Protein 5Z8X (pdb70)

InterPro domains:
  IPR001611 Leucine-rich repeat [PF13855] (66-121)
  IPR001611 Leucine-rich repeat [PF13855] (134-193)
  IPR001611 Leucine-rich repeat [PF13855] (254-311)
  IPR001611 Leucine-rich repeat [PS51450] (86-107)
  IPR001611 Leucine-rich repeat [PS51450] (110-131)
  IPR001611 Leucine-rich repeat [PS51450] (134-155)
  IPR001611 Leucine-rich repeat [PS51450] (206-227)
  IPR003591 Leucine-rich repeat, typical subtype [SM00369] (84-107)
  IPR003591 Leucine-rich repeat, typical subtype [SM00369] (108-131)
  IPR003591 Leucine-rich repeat, typical subtype [SM00369] (132-155)
  IPR003591 Leucine-rich repeat, typical subtype [SM00369] (156-179)
  IPR003591 Leucine-rich repeat, typical subtype [SM00369] (180-203)
  IPR003591 Leucine-rich repeat, typical subtype [SM00369] (204-224)
  IPR003591 Leucine-rich repeat, typical subtype [SM00369] (228-251)
  IPR003591 Leucine-rich repeat, typical subtype [SM00369] (252-275)
  IPR003591 Leucine-rich repeat, typical subtype [SM00369] (276-299)
  IPR032675 Leucine-rich repeat domain superfamily [G3DSA:3.80.10.10] (34-360)
  IPR050467 Leucine-rich repeat and fibronectin type-III domain-containing [PTHR45842] (21-221)

Nearest PDB structures (foldseek):
  5z8y-assembly1_A  TM=9.971E-01  e=4.297E-49  Homo sapiens
  5z8x-assembly2_B  TM=9.981E-01  e=1.502E-47  Homo sapiens
  8wvy-assembly1_A  TM=8.215E-01  e=7.976E-12  Homo sapiens
  4u7l-assembly1_A  TM=6.540E-01  e=1.449E-12  Homo sapiens
  7wrq-assembly1_A  TM=4.288E-01  e=4.270E-10  Homo sapiens

B-factor: mean 49.3, std 16.83, range [30.97, 196.27]

Secondary structure (DSSP, 8-state):
--TT-B-SSSEEE-TTS--SSPPPPS----SEEE--S----EE-TTTTSS-TT-SEEE--SS---EE-TTTTTT-TT--EEE--SS------TTSSTT-TT--EEE--SS------TTTTTT-TT--EEE--S-------TTTTTT-TT--EEE--SS------TT--TT-TT--EEE-TTS---EEEGGGGTT-TT--EEE--SS---EEE--S----TT--EEE-TT----EE-TTTTTS-TT--EEE--SS------HHHHTT--S-SEEE-TTS--B-SGGGHHHHHHHHH--SB-SS--B--BSTTTTTSBHHHHHHHTT---/--TT-EESSSEEE-TTS--SSPPPPS-S--SEEE-TT----EE-TTTTSS-TT--EEE--SS---EE-TTTTTT-TT--EEE--SS------TTSSTT-TT--EEE--SS------TTTTTT-TT--EEE--S-------TTTTTT-TT--EEE--SS------TTTTTT-TT--EEE--SS---EEEGGGGTT-TT--EEE--SS---EEE--S----TT--EEE-TTS---EE-TTTTTS-TT--EEE-TTS------HHHHTT--S-SEEE-TTS--BTTGGGHHHHHHHHH--SEESS--B--BSTTTTTSBHHHHHHHTT---/--TT-EESSSEEE--SS--SS--TT--TT-SEEE--SS---EE-TTTTTT-TT--EEE--S----EE-TTSSTT-TT--EEE--SS------TTSSTT-TT--EEE--SS------TTTTTT-TT--EEE--S-------TTTTTT-TT--EEE--SS------SSTTTT-TT--EEE--SS---EEEGGGGTT-TT--EEE--SS---EEE--S----TT--EEE-TTS---EE-TTTTTS-TT--EEE-TTS------HHHHTT--S-SEEE-TTS-EE-SGGGHHHHHHHHH--SEESS--BEEESGGGTTSBHHHHHHHTT---/--TT-EESSSEEE-TTS--SSPPPPS----SEEE-TT----EE-TTTTSS-TT--EEE--S----EE-TTTTTT-TT--EEE--SS------TTSSTT-TT--EEE--SS------TTTTTT-TT--EEE--S-------TTTTTT-TT--EEE--SS------TTTTTT-TT--EEE--SS---EEEGGGGTT-TT--EEE--SS---EEE-SS----TT--EEE-TTS---EE-TTTTTS-TT--EEE--SS------HHHHTT--S-SEEE-TTS--B-SGGGHHHHHHHHH--SB-SS--B--BSTTTTT-BHHHHHHHTT---

Organism: Homo sapiens (NCBI:txid9606)

Radius of gyration: 52.01 Å; Cα contacts (8 Å, |Δi|>4): 3757; chains: 4; bounding box: 73×135×154 Å

Structure (mmCIF, N/CA/C/O backbone):
data_5Z8X
#
_entry.id   5Z8X
#
_cell.length_a   90.691
_cell.length_b   240.959
_cell.length_c   259.434
_cell.angle_alpha   90.00
_cell.angle_beta   90.00
_cell.angle_gamma   90.00
#
_symmetry.space_group_name_H-M   'C 2 2 21'
#
loop_
_entity.id
_entity.type
_entity.pdbx_description
1 polymer 'Leucine-rich repeat transmembrane neuronal protein 2'
2 non-polymer 2-acetamido-2-deoxy-beta-D-glucopyranose
#
loop_
_atom_site.group_PDB
_atom_site.id
_atom_site.type_symbol
_atom_site.label_atom_id
_atom_site.label_alt_id
_atom_site.label_comp_id
_atom_site.label_asym_id
_atom_site.label_entity_id
_atom_site.label_seq_id
_atom_site.pdbx_PDB_ins_code
_atom_site.Cartn_x
_atom_site.Cartn_y
_atom_site.Cartn_z
_atom_site.occupancy
_atom_site.B_iso_or_equiv
_atom_site.auth_seq_id
_atom_site.auth_comp_id
_atom_site.auth_asym_id
_atom_site.auth_atom_id
_atom_site.pdbx_PDB_model_num
ATOM 1 N N . CYS A 1 1 ? -20.167 23.170 -23.316 1.00 69.55 34 CYS A N 1
ATOM 2 C CA . CYS A 1 1 ? -20.080 24.529 -22.784 1.00 72.59 34 CYS A CA 1
ATOM 3 C C . CYS A 1 1 ? -20.940 24.734 -21.541 1.00 88.21 34 CYS A C 1
ATOM 4 O O . CYS A 1 1 ? -22.141 24.464 -21.557 1.00 97.21 34 CYS A O 1
ATOM 7 N N . PRO A 1 2 ? -20.317 25.253 -20.471 1.00 89.87 35 PRO A N 1
ATOM 8 C CA . PRO A 1 2 ? -20.865 25.549 -19.139 1.00 94.91 35 PRO A CA 1
ATOM 9 C C . PRO A 1 2 ? -22.002 26.584 -19.129 1.00 99.57 35 PRO A C 1
ATOM 10 O O . PRO A 1 2 ? -22.130 27.388 -20.061 1.00 58.85 35 PRO A O 1
ATOM 14 N N . PRO A 1 3 ? -22.829 26.554 -18.069 1.00 98.95 36 PRO A N 1
ATOM 15 C CA . PRO A 1 3 ? -24.016 27.406 -17.956 1.00 98.99 36 PRO A CA 1
ATOM 16 C C . PRO A 1 3 ? -23.726 28.900 -17.877 1.00 95.96 36 PRO A C 1
ATOM 17 O O . PRO A 1 3 ? -22.696 29.316 -17.354 1.00 88.47 36 PRO A O 1
ATOM 21 N N . LYS A 1 4 ? -24.650 29.681 -18.435 1.00 104.08 37 LYS A N 1
ATOM 22 C CA . LYS A 1 4 ? -24.608 31.145 -18.439 1.00 94.35 37 LYS A CA 1
ATOM 23 C C . LYS A 1 4 ? -23.480 31.685 -19.301 1.00 86.60 37 LYS A C 1
ATOM 24 O O . LYS A 1 4 ? -23.223 32.883 -19.302 1.00 81.88 37 LYS A O 1
ATOM 30 N N . CYS A 1 5 ? -22.822 30.807 -20.049 1.00 74.92 38 CYS A N 1
ATOM 31 C CA . CYS A 1 5 ? -21.692 31.223 -20.865 1.00 87.01 38 CYS A CA 1
ATOM 32 C C . CYS A 1 5 ? -21.878 30.930 -22.347 1.00 91.46 38 CYS A C 1
ATOM 33 O O . CYS A 1 5 ? -22.134 29.790 -22.742 1.00 104.34 38 CYS A O 1
ATOM 36 N N . ARG A 1 6 ? -21.741 31.968 -23.164 1.00 77.83 39 ARG A N 1
ATOM 37 C CA . ARG A 1 6 ? -21.778 31.787 -24.601 1.00 68.34 39 ARG A CA 1
ATOM 38 C C . ARG A 1 6 ? -20.352 31.637 -25.129 1.00 73.84 39 ARG A C 1
ATOM 39 O O . ARG A 1 6 ? -19.448 32.382 -24.751 1.00 83.21 39 ARG A O 1
ATOM 47 N N . CYS A 1 7 ? -20.149 30.641 -25.981 1.00 54.69 40 CYS A N 1
ATOM 48 C CA . CYS A 1 7 ? -18.828 30.321 -26.504 1.00 51.44 40 CYS A CA 1
ATOM 49 C C . CYS A 1 7 ? -18.745 30.499 -28.018 1.00 49.20 40 CYS A C 1
ATOM 50 O O . CYS A 1 7 ? -19.332 29.717 -28.751 1.00 49.88 40 CYS A O 1
ATOM 53 N N . GLU A 1 8 ? -18.016 31.502 -28.500 1.00 74.59 41 GLU A N 1
ATOM 54 C CA . GLU A 1 8 ? -17.958 31.722 -29.944 1.00 87.04 41 GLU A CA 1
ATOM 55 C C . GLU A 1 8 ? -17.087 30.655 -30.609 1.00 100.03 41 GLU A C 1
ATOM 56 O O . GLU A 1 8 ? -17.363 30.247 -31.731 1.00 113.34 41 GLU A O 1
ATOM 62 N N . LYS A 1 9 ? -16.049 30.197 -29.919 1.00 96.19 42 LYS A N 1
ATOM 63 C CA . LYS A 1 9 ? -15.233 29.094 -30.432 1.00 95.76 42 LYS A CA 1
ATOM 64 C C . LYS A 1 9 ? -14.775 28.122 -29.362 1.00 92.96 42 LYS A C 1
ATOM 65 O O . LYS A 1 9 ? -15.572 27.382 -28.786 1.00 62.00 42 LYS A O 1
ATOM 71 N N . LEU A 1 10 ? -13.475 28.167 -29.092 1.00 67.51 43 LEU A N 1
ATOM 72 C CA . LEU A 1 10 ? -12.888 27.534 -27.926 1.00 53.72 43 LEU A CA 1
ATOM 73 C C . LEU A 1 10 ? -12.664 28.640 -26.924 1.00 50.50 43 LEU A C 1
ATOM 74 O O . LEU A 1 10 ? -12.197 28.429 -25.813 1.00 53.43 43 LEU A O 1
ATOM 79 N N . LEU A 1 11 ? -12.993 29.840 -27.369 1.00 54.08 44 LEU A N 1
ATOM 80 C CA . LEU A 1 11 ? -13.014 31.009 -26.526 1.00 47.62 44 LEU A CA 1
ATOM 81 C C . LEU A 1 11 ? -14.319 31.024 -25.737 1.00 47.66 44 LEU A C 1
ATOM 82 O O . LEU A 1 11 ? -15.372 30.733 -26.288 1.00 57.87 44 LEU A O 1
ATOM 87 N N . PHE A 1 12 ? -14.253 31.363 -24.453 1.00 53.59 45 PHE A N 1
ATOM 88 C CA . PHE A 1 12 ? -15.444 31.363 -23.607 1.00 60.87 45 PHE A CA 1
ATOM 89 C C . PHE A 1 12 ? -15.757 32.759 -23.106 1.00 70.09 45 PHE A C 1
ATOM 90 O O . PHE A 1 12 ? -14.951 33.360 -22.408 1.00 82.90 45 PHE A O 1
ATOM 98 N N . TYR A 1 13 ? -16.935 33.268 -23.438 1.00 52.36 46 TYR A N 1
ATOM 99 C CA . TYR A 1 13 ? -17.300 34.607 -23.021 1.00 49.86 46 TYR A CA 1
ATOM 100 C C . TYR A 1 13 ? -18.355 34.570 -21.942 1.00 59.49 46 TYR A C 1
ATOM 101 O O . TYR A 1 13 ? -19.539 34.412 -22.220 1.00 79.21 46 TYR A O 1
ATOM 110 N N . CYS A 1 14 ? -17.909 34.709 -20.701 1.00 45.40 47 CYS A N 1
ATOM 111 C CA . CYS A 1 14 ? -18.808 34.701 -19.564 1.00 45.31 47 CYS A CA 1
ATOM 112 C C . CYS A 1 14 ? -18.877 36.034 -18.835 1.00 44.68 47 CYS A C 1
ATOM 113 O O . CYS A 1 14 ? -18.739 36.082 -17.619 1.00 44.36 47 CYS A O 1
ATOM 116 N N . ASP A 1 15 ? -19.159 37.106 -19.560 1.00 57.12 48 ASP A N 1
ATOM 117 C CA . ASP A 1 15 ? -19.151 38.419 -18.945 1.00 63.25 48 ASP A CA 1
ATOM 118 C C . ASP A 1 15 ? -20.539 38.745 -18.401 1.00 72.00 48 ASP A C 1
ATOM 119 O O . ASP A 1 15 ? -21.544 38.252 -18.914 1.00 79.39 48 ASP A O 1
ATOM 124 N N . SER A 1 16 ? -20.572 39.509 -17.312 1.00 79.54 49 SER A N 1
ATOM 125 C CA . SER A 1 16 ? -21.806 40.089 -16.789 1.00 79.83 49 SER A CA 1
ATOM 126 C C . SER A 1 16 ? -22.814 39.056 -16.292 1.00 80.58 49 SER A C 1
ATOM 127 O O . SER A 1 16 ? -24.013 39.310 -16.281 1.00 87.33 49 SER A O 1
ATOM 130 N N . GLN A 1 17 ? -22.319 37.902 -15.870 1.00 64.32 50 GLN A N 1
ATOM 131 C CA . GLN A 1 17 ? -23.167 36.877 -15.291 1.00 60.71 50 GLN A CA 1
ATOM 132 C C . GLN A 1 17 ? -22.997 36.946 -13.788 1.00 64.43 50 GLN A C 1
ATOM 133 O O . GLN A 1 17 ? -22.025 37.517 -13.305 1.00 68.68 50 GLN A O 1
ATOM 139 N N . GLY A 1 18 ? -23.934 36.394 -13.032 1.00 61.44 51 GLY A N 1
ATOM 140 C CA . GLY A 1 18 ? -23.819 36.470 -11.588 1.00 67.21 51 GLY A CA 1
ATOM 141 C C . GLY A 1 18 ? -22.883 35.403 -11.063 1.00 82.13 51 GLY A C 1
ATOM 142 O O . GLY A 1 18 ? -23.284 34.527 -10.301 1.00 98.16 51 GLY A O 1
ATOM 143 N N . PHE A 1 19 ? -21.623 35.482 -11.467 1.00 86.77 52 PHE A N 1
ATOM 144 C CA . PHE A 1 19 ? -20.639 34.506 -11.037 1.00 77.48 52 PHE A CA 1
ATOM 145 C C . PHE A 1 19 ? -19.950 34.911 -9.750 1.00 72.87 52 PHE A C 1
ATOM 146 O O . PHE A 1 19 ? -19.617 36.073 -9.559 1.00 61.08 52 PHE A O 1
ATOM 154 N N . HIS A 1 20 ? -19.740 33.943 -8.868 1.00 88.02 53 HIS A N 1
ATOM 155 C CA . HIS A 1 20 ? -19.053 34.183 -7.605 1.00 81.69 53 HIS A CA 1
ATOM 156 C C . HIS A 1 20 ? -17.710 33.455 -7.547 1.00 66.75 53 HIS A C 1
ATOM 157 O O . HIS A 1 20 ? -16.911 33.665 -6.632 1.00 57.50 53 HIS A O 1
ATOM 164 N N . SER A 1 21 ? -17.489 32.573 -8.513 1.00 60.65 54 SER A N 1
ATOM 165 C CA . SER A 1 21 ? -16.197 31.929 -8.686 1.00 68.07 54 SER A CA 1
ATOM 166 C C . SER A 1 21 ? -16.080 31.422 -10.114 1.00 61.49 54 SER A C 1
ATOM 167 O O . SER A 1 21 ? -17.029 31.510 -10.887 1.00 55.25 54 SER A O 1
ATOM 170 N N . VAL A 1 22 ? -14.912 30.911 -10.475 1.00 46.74 55 VAL A N 1
ATOM 171 C CA . VAL A 1 22 ? -14.739 30.311 -11.785 1.00 46.83 55 VAL A CA 1
ATOM 172 C C . VAL A 1 22 ? -15.587 29.044 -11.907 1.00 47.52 55 VAL A C 1
ATOM 173 O O . VAL A 1 22 ? -15.580 28.195 -11.019 1.00 47.71 55 VAL A O 1
ATOM 177 N N . PRO A 1 23 ? -16.332 28.924 -13.009 1.00 62.51 56 PRO A N 1
ATOM 178 C CA . PRO A 1 23 ? -17.181 27.770 -13.322 1.00 71.64 56 PRO A CA 1
ATOM 179 C C . PRO A 1 23 ? -16.405 26.533 -13.791 1.00 70.56 56 PRO A C 1
ATOM 180 O O . PRO A 1 23 ? -15.388 26.665 -14.470 1.00 73.26 56 PRO A O 1
ATOM 184 N N . ASN A 1 24 ? -16.858 25.347 -13.405 1.00 58.72 57 ASN A N 1
ATOM 185 C CA . ASN A 1 24 ? -16.276 24.116 -13.924 1.00 75.86 57 ASN A CA 1
ATOM 186 C C . ASN A 1 24 ? -16.686 23.889 -15.375 1.00 81.71 57 ASN A C 1
ATOM 187 O O . ASN A 1 24 ? -17.872 23.784 -15.683 1.00 82.90 57 ASN A O 1
ATOM 192 N N . ALA A 1 25 ? -15.708 23.844 -16.269 1.00 84.73 58 ALA A N 1
ATOM 193 C CA . ALA A 1 25 ? -15.992 23.670 -17.687 1.00 85.93 58 ALA A CA 1
ATOM 194 C C . ALA A 1 25 ? -15.873 22.218 -18.131 1.00 84.39 58 ALA A C 1
ATOM 195 O O . ALA A 1 25 ? -14.873 21.554 -17.845 1.00 80.55 58 ALA A O 1
ATOM 197 N N . LEU A 1 26 ? -16.907 21.720 -18.804 1.00 111.12 59 LEU A N 1
ATOM 198 C CA . LEU A 1 26 ? -16.857 20.391 -19.401 1.00 122.69 59 LEU A CA 1
ATOM 199 C C . LEU A 1 26 ? -15.737 20.364 -20.432 1.00 117.38 59 LEU A C 1
ATOM 200 O O . LEU A 1 26 ? -14.911 19.453 -20.441 1.00 98.38 59 LEU A O 1
ATOM 205 N N . ASP A 1 27 ? -15.697 21.391 -21.278 1.00 101.75 60 ASP A N 1
ATOM 206 C CA . ASP A 1 27 ? -14.661 21.493 -22.295 1.00 99.18 60 ASP A CA 1
ATOM 207 C C . ASP A 1 27 ? -13.438 22.127 -21.644 1.00 98.45 60 ASP A C 1
ATOM 208 O O . ASP A 1 27 ? -13.480 23.273 -21.198 1.00 98.14 60 ASP A O 1
ATOM 213 N N . LYS A 1 28 ? -12.354 21.366 -21.572 1.00 93.06 61 LYS A N 1
ATOM 214 C CA . LYS A 1 28 ? -11.152 21.830 -20.890 1.00 75.45 61 LYS A CA 1
ATOM 215 C C . LYS A 1 28 ? -10.062 22.427 -21.775 1.00 69.14 61 LYS A C 1
ATOM 216 O O . LYS A 1 28 ? -9.061 22.933 -21.281 1.00 57.86 61 LYS A O 1
ATOM 222 N N . GLY A 1 29 ? -10.254 22.377 -23.081 1.00 52.68 62 GLY A N 1
ATOM 223 C CA . GLY A 1 29 ? -9.218 22.817 -23.986 1.00 49.76 62 GLY A CA 1
ATOM 224 C C . GLY A 1 29 ? -9.497 24.200 -24.510 1.00 54.06 62 GLY A C 1
ATOM 225 O O . GLY A 1 29 ? -9.163 24.518 -25.647 1.00 69.59 62 GLY A O 1
ATOM 226 N N . SER A 1 30 ? -10.122 25.026 -23.683 1.00 49.79 63 SER A N 1
ATOM 227 C CA . SER A 1 30 ? -10.449 26.381 -24.095 1.00 54.47 63 SER A CA 1
ATOM 228 C C . SER A 1 30 ? -9.188 27.218 -24.265 1.00 47.50 63 SER A C 1
ATOM 229 O O . SER A 1 30 ? -8.271 27.130 -23.459 1.00 47.16 63 SER A O 1
ATOM 232 N N . LEU A 1 31 ? -9.147 28.013 -25.328 1.00 47.44 64 LEU A N 1
ATOM 233 C CA . LEU A 1 31 ? -8.026 28.908 -25.607 1.00 51.11 64 LEU A CA 1
ATOM 234 C C . LEU A 1 31 ? -8.105 30.221 -24.838 1.00 48.06 64 LEU A C 1
ATOM 235 O O . LEU A 1 31 ? -7.084 30.798 -24.478 1.00 52.16 64 LEU A O 1
ATOM 240 N N . GLY A 1 32 ? -9.320 30.702 -24.611 1.00 55.90 65 GLY A N 1
ATOM 241 C CA . GLY A 1 32 ? -9.514 31.970 -23.937 1.00 62.19 65 GLY A CA 1
ATOM 242 C C . GLY A 1 32 ? -10.660 31.917 -22.951 1.00 67.14 65 GLY A C 1
ATOM 243 O O . GLY A 1 32 ? -11.512 31.041 -23.018 1.00 76.31 65 GLY A O 1
ATOM 244 N N . LEU A 1 33 ? -10.669 32.863 -22.027 1.00 44.97 66 LEU A N 1
ATOM 245 C CA . LEU A 1 33 ? -11.681 32.920 -20.995 1.00 44.88 66 LEU A CA 1
ATOM 246 C C . LEU A 1 33 ? -11.904 34.362 -20.566 1.00 44.29 66 LEU A C 1
ATOM 247 O O . LEU A 1 33 ? -10.960 35.053 -20.212 1.00 43.78 66 LEU A O 1
ATOM 252 N N . SER A 1 34 ? -13.147 34.823 -20.633 1.00 44.38 67 SER A N 1
ATOM 253 C CA . SER A 1 34 ? -13.494 36.167 -20.201 1.00 43.86 67 SER A CA 1
ATOM 254 C C . SER A 1 34 ? -14.493 36.101 -19.067 1.00 43.82 67 SER A C 1
ATOM 255 O O . SER A 1 34 ? -15.557 35.525 -19.220 1.00 44.27 67 SER A O 1
ATOM 258 N N . LEU A 1 35 ? -14.141 36.672 -17.924 1.00 43.30 68 LEU A N 1
ATOM 259 C CA . LEU A 1 35 ? -15.036 36.693 -16.784 1.00 43.22 68 LEU A CA 1
ATOM 260 C C . LEU A 1 35 ? -15.216 38.117 -16.318 1.00 42.67 68 LEU A C 1
ATOM 261 O O . LEU A 1 35 ? -15.150 38.405 -15.133 1.00 42.32 68 LEU A O 1
ATOM 266 N N . ARG A 1 36 ? -15.457 39.012 -17.262 1.00 43.53 69 ARG A N 1
ATOM 267 C CA . ARG A 1 36 ? -15.507 40.424 -16.945 1.00 59.75 69 ARG A CA 1
ATOM 268 C C . ARG A 1 36 ? -16.814 40.785 -16.256 1.00 80.79 69 ARG A C 1
ATOM 269 O O . ARG A 1 36 ? -17.853 40.201 -16.540 1.00 99.55 69 ARG A O 1
ATOM 277 N N . HIS A 1 37 ? -16.743 41.743 -15.342 1.00 68.59 70 HIS A N 1
ATOM 278 C CA . HIS A 1 37 ? -17.919 42.276 -14.674 1.00 41.55 70 HIS A CA 1
ATOM 279 C C . HIS A 1 37 ? -18.758 41.232 -13.962 1.00 41.90 70 HIS A C 1
ATOM 280 O O . HIS A 1 37 ? -19.962 41.145 -14.189 1.00 50.25 70 HIS A O 1
ATOM 287 N N . ASN A 1 38 ? -18.121 40.419 -13.132 1.00 45.20 71 ASN A N 1
ATOM 288 C CA . ASN A 1 38 ? -18.835 39.471 -12.287 1.00 45.49 71 ASN A CA 1
ATOM 289 C C . ASN A 1 38 ? -18.624 39.808 -10.824 1.00 49.66 71 ASN A C 1
ATOM 290 O O . ASN A 1 38 ? -18.154 40.892 -10.500 1.00 57.54 71 ASN A O 1
ATOM 295 N N . HIS A 1 39 ? -18.989 38.901 -9.933 1.00 41.97 72 HIS A N 1
ATOM 296 C CA . HIS A 1 39 ? -18.844 39.171 -8.506 1.00 65.64 72 HIS A CA 1
ATOM 297 C C . HIS A 1 39 ? -17.802 38.286 -7.814 1.00 63.68 72 HIS A C 1
ATOM 298 O O . HIS A 1 39 ? -17.902 38.019 -6.616 1.00 65.45 72 HIS A O 1
ATOM 305 N N . ILE A 1 40 ? -16.798 37.851 -8.568 1.00 55.95 73 ILE A N 1
ATOM 306 C CA . ILE A 1 40 ? -15.711 37.039 -8.025 1.00 48.50 73 ILE A CA 1
ATOM 307 C C . ILE A 1 40 ? -14.917 37.777 -6.965 1.00 46.50 73 ILE A C 1
ATOM 308 O O . ILE A 1 40 ? -14.497 38.900 -7.192 1.00 44.62 73 ILE A O 1
ATOM 313 N N . THR A 1 41 ? -14.687 37.156 -5.814 1.00 52.66 74 THR A N 1
ATOM 314 C CA . THR A 1 41 ? -13.995 37.855 -4.737 1.00 49.81 74 THR A CA 1
ATOM 315 C C . THR A 1 41 ? -12.680 37.185 -4.359 1.00 51.92 74 THR A C 1
ATOM 316 O O . THR A 1 41 ? -11.889 37.750 -3.609 1.00 46.19 74 THR A O 1
ATOM 320 N N . GLU A 1 42 ? -12.443 35.988 -4.887 1.00 50.73 75 GLU A N 1
ATOM 321 C CA . GLU A 1 42 ? -11.312 35.175 -4.453 1.00 53.79 75 GLU A CA 1
ATOM 322 C C . GLU A 1 42 ? -10.840 34.228 -5.551 1.00 63.04 75 GLU A C 1
ATOM 323 O O . GLU A 1 42 ? -11.654 33.644 -6.256 1.00 77.21 75 GLU A O 1
ATOM 329 N N . LEU A 1 43 ? -9.525 34.077 -5.688 1.00 44.86 76 LEU A N 1
ATOM 330 C CA . LEU A 1 43 ? -8.944 33.145 -6.654 1.00 41.75 76 LEU A CA 1
ATOM 331 C C . LEU A 1 43 ? -8.221 32.008 -5.947 1.00 41.99 76 LEU A C 1
ATOM 332 O O . LEU A 1 43 ? -7.229 32.232 -5.263 1.00 41.68 76 LEU A O 1
ATOM 337 N N . GLU A 1 44 ? -8.715 30.787 -6.128 1.00 49.40 77 GLU A N 1
ATOM 338 C CA . GLU A 1 44 ? -8.220 29.617 -5.406 1.00 52.92 77 GLU A CA 1
ATOM 339 C C . GLU A 1 44 ? -7.016 28.989 -6.084 1.00 47.29 77 GLU A C 1
ATOM 340 O O . GLU A 1 44 ? -6.698 29.325 -7.216 1.00 50.01 77 GLU A O 1
ATOM 346 N N . ARG A 1 45 ? -6.346 28.079 -5.381 1.00 48.42 78 ARG A N 1
ATOM 347 C CA . ARG A 1 45 ? -5.236 27.334 -5.968 1.00 51.43 78 ARG A CA 1
ATOM 348 C C . ARG A 1 45 ? -5.700 26.509 -7.152 1.00 46.10 78 ARG A C 1
ATOM 349 O O . ARG A 1 45 ? -6.751 25.894 -7.098 1.00 46.55 78 ARG A O 1
ATOM 357 N N . ASP A 1 46 ? -4.910 26.513 -8.218 1.00 43.97 79 ASP A N 1
ATOM 358 C CA . ASP A 1 46 ? -5.189 25.733 -9.419 1.00 49.29 79 ASP A CA 1
ATOM 359 C C . ASP A 1 46 ? -6.580 25.987 -9.930 1.00 52.75 79 ASP A C 1
ATOM 360 O O . ASP A 1 46 ? -7.228 25.082 -10.449 1.00 62.73 79 ASP A O 1
ATOM 365 N N . GLN A 1 47 ? -7.054 27.211 -9.763 1.00 44.82 80 GLN A N 1
ATOM 366 C CA . GLN A 1 47 ? -8.416 27.508 -10.134 1.00 56.10 80 GLN A CA 1
ATOM 367 C C . GLN A 1 47 ? -8.573 27.260 -11.611 1.00 68.52 80 GLN A C 1
ATOM 368 O O . GLN A 1 47 ? -9.606 26.786 -12.073 1.00 78.50 80 GLN A O 1
ATOM 374 N N . PHE A 1 48 ? -7.505 27.529 -12.341 1.00 55.53 81 PHE A N 1
ATOM 375 C CA . PHE A 1 48 ? -7.530 27.399 -13.781 1.00 50.40 81 PHE A CA 1
ATOM 376 C C . PHE A 1 48 ? -6.821 26.130 -14.240 1.00 52.69 81 PHE A C 1
ATOM 377 O O . PHE A 1 48 ? -6.403 26.021 -15.389 1.00 45.53 81 PHE A O 1
ATOM 385 N N . ALA A 1 49 ? -6.704 25.168 -13.330 1.00 73.00 82 ALA A N 1
ATOM 386 C CA . ALA A 1 49 ? -6.023 23.912 -13.616 1.00 72.21 82 ALA A CA 1
ATOM 387 C C . ALA A 1 49 ? -6.659 23.193 -14.798 1.00 70.45 82 ALA A C 1
ATOM 388 O O . ALA A 1 49 ? -5.967 22.560 -15.597 1.00 54.73 82 ALA A O 1
ATOM 390 N N . SER A 1 50 ? -7.978 23.286 -14.906 1.00 82.58 83 SER A N 1
ATOM 391 C CA . SER A 1 50 ? -8.677 22.666 -16.022 1.00 87.86 83 SER A CA 1
ATOM 392 C C . SER A 1 50 ? -8.298 23.313 -17.355 1.00 95.47 83 SER A C 1
ATOM 393 O O . SER A 1 50 ? -8.127 22.624 -18.360 1.00 106.65 83 SER A O 1
ATOM 396 N N . PHE A 1 51 ? -8.165 24.637 -17.359 1.00 62.06 84 PHE A N 1
ATOM 397 C CA . PHE A 1 51 ? -7.830 25.364 -18.580 1.00 60.62 84 PHE A CA 1
ATOM 398 C C . PHE A 1 51 ? -6.331 25.497 -18.842 1.00 62.02 84 PHE A C 1
ATOM 399 O O . PHE A 1 51 ? -5.831 26.612 -18.874 1.00 69.41 84 PHE A O 1
ATOM 407 N N . SER A 1 52 ? -5.617 24.402 -19.076 1.00 46.85 85 SER A N 1
ATOM 408 C CA . SER A 1 52 ? -4.169 24.491 -19.244 1.00 46.61 85 SER A CA 1
ATOM 409 C C . SER A 1 52 ? -3.792 25.311 -20.477 1.00 46.51 85 SER A C 1
ATOM 410 O O . SER A 1 52 ? -2.818 26.065 -20.468 1.00 45.99 85 SER A O 1
ATOM 413 N N . GLN A 1 53 ? -4.569 25.151 -21.542 1.00 51.18 86 GLN A N 1
ATOM 414 C CA . GLN A 1 53 ? -4.220 25.710 -22.845 1.00 48.78 86 GLN A CA 1
ATOM 415 C C . GLN A 1 53 ? -4.557 27.181 -23.020 1.00 49.29 86 GLN A C 1
ATOM 416 O O . GLN A 1 53 ? -4.338 27.749 -24.088 1.00 56.06 86 GLN A O 1
ATOM 422 N N . LEU A 1 54 ? -5.096 27.784 -21.970 1.00 45.98 87 LEU A N 1
ATOM 423 C CA . LEU A 1 54 ? -5.525 29.173 -22.003 1.00 45.49 87 LEU A CA 1
ATOM 424 C C . LEU A 1 54 ? -4.431 30.119 -22.484 1.00 45.05 87 LEU A C 1
ATOM 425 O O . LEU A 1 54 ? -3.338 30.111 -21.946 1.00 44.76 87 LEU A O 1
ATOM 430 N N . THR A 1 55 ? -4.712 30.911 -23.515 1.00 45.04 88 THR A N 1
ATOM 431 C CA . THR A 1 55 ? -3.730 31.872 -24.012 1.00 44.64 88 THR A CA 1
ATOM 432 C C . THR A 1 55 ? -4.010 33.279 -23.508 1.00 44.03 88 THR A C 1
ATOM 433 O O . THR A 1 55 ? -3.086 34.050 -23.287 1.00 43.55 88 THR A O 1
ATOM 437 N N . TRP A 1 56 ? -5.277 33.632 -23.349 1.00 44.07 89 TRP A N 1
ATOM 438 C CA . TRP A 1 56 ? -5.607 34.888 -22.692 1.00 43.50 89 TRP A CA 1
ATOM 439 C C . TRP A 1 56 ? -6.682 34.679 -21.648 1.00 43.51 89 TRP A C 1
ATOM 440 O O . TRP A 1 56 ? -7.527 33.816 -21.792 1.00 44.00 89 TRP A O 1
ATOM 451 N N . LEU A 1 57 ? -6.632 35.467 -20.586 1.00 42.97 90 LEU A N 1
ATOM 452 C CA . LEU A 1 57 ? -7.575 35.337 -19.486 1.00 42.93 90 LEU A CA 1
ATOM 453 C C . LEU A 1 57 ? -7.966 36.704 -18.951 1.00 42.40 90 LEU A C 1
ATOM 454 O O . LEU A 1 57 ? -7.138 37.424 -18.420 1.00 41.90 90 LEU A O 1
ATOM 459 N N . HIS A 1 58 ? -9.234 37.058 -19.081 1.00 42.52 91 HIS A N 1
ATOM 460 C CA . HIS A 1 58 ? -9.707 38.357 -18.635 1.00 42.07 91 HIS A CA 1
ATOM 461 C C . HIS A 1 58 ? -10.494 38.259 -17.344 1.00 41.97 91 HIS A C 1
ATOM 462 O O . HIS A 1 58 ? -11.551 37.651 -17.308 1.00 55.13 91 HIS A O 1
ATOM 469 N N . LEU A 1 59 ? -9.976 38.843 -16.276 1.00 41.47 92 LEU A N 1
ATOM 470 C CA . LEU A 1 59 ? -10.696 38.827 -15.019 1.00 41.35 92 LEU A CA 1
ATOM 471 C C . LEU A 1 59 ? -10.973 40.223 -14.496 1.00 40.85 92 LEU A C 1
ATOM 472 O O . LEU A 1 59 ? -11.211 40.396 -13.314 1.00 40.62 92 LEU A O 1
ATOM 477 N N . ASP A 1 60 ? -10.954 41.221 -15.367 1.00 44.37 93 ASP A N 1
ATOM 478 C CA . ASP A 1 60 ? -11.143 42.588 -14.909 1.00 51.01 93 ASP A CA 1
ATOM 479 C C . ASP A 1 60 ? -12.563 42.837 -14.435 1.00 58.40 93 ASP A C 1
ATOM 480 O O . ASP A 1 60 ? -13.486 42.113 -14.793 1.00 66.72 93 ASP A O 1
ATOM 485 N N . HIS A 1 61 ? -12.710 43.870 -13.613 1.00 50.51 94 HIS A N 1
ATOM 486 C CA . HIS A 1 61 ? -13.990 44.284 -13.045 1.00 39.90 94 HIS A CA 1
ATOM 487 C C . HIS A 1 61 ? -14.642 43.202 -12.198 1.00 40.18 94 HIS A C 1
ATOM 488 O O . HIS A 1 61 ? -15.763 42.789 -12.442 1.00 40.56 94 HIS A O 1
ATOM 495 N N . ASN A 1 62 ? -13.883 42.729 -11.222 1.00 44.86 95 ASN A N 1
ATOM 496 C CA . ASN A 1 62 ? -14.338 41.788 -10.221 1.00 41.24 95 ASN A CA 1
ATOM 497 C C . ASN A 1 62 ? -13.951 42.342 -8.868 1.00 46.90 95 ASN A C 1
ATOM 498 O O . ASN A 1 62 ? -13.189 43.290 -8.792 1.00 59.85 95 ASN A O 1
ATOM 503 N N . GLN A 1 63 ? -14.504 41.795 -7.800 1.00 39.90 96 GLN A N 1
ATOM 504 C CA . GLN A 1 63 ? -14.169 42.245 -6.452 1.00 39.53 96 GLN A CA 1
ATOM 505 C C . GLN A 1 63 ? -13.058 41.439 -5.804 1.00 40.18 96 GLN A C 1
ATOM 506 O O . GLN A 1 63 ? -12.975 41.391 -4.580 1.00 49.99 96 GLN A O 1
ATOM 512 N N . ILE A 1 64 ? -12.228 40.794 -6.618 1.00 39.67 97 ILE A N 1
ATOM 513 C CA . ILE A 1 64 ? -11.148 39.944 -6.114 1.00 39.70 97 ILE A CA 1
ATOM 514 C C . ILE A 1 64 ? -10.315 40.630 -5.044 1.00 43.28 97 ILE A C 1
ATOM 515 O O . ILE A 1 64 ? -9.811 41.723 -5.255 1.00 49.15 97 ILE A O 1
ATOM 520 N N . SER A 1 65 ? -10.168 39.985 -3.895 1.00 60.85 98 SER A N 1
ATOM 521 C CA . SER A 1 65 ? -9.462 40.611 -2.790 1.00 59.01 98 SER A CA 1
ATOM 522 C C . SER A 1 65 ? -8.324 39.744 -2.293 1.00 56.28 98 SER A C 1
ATOM 523 O O . SER A 1 65 ? -7.355 40.246 -1.730 1.00 53.37 98 SER A O 1
ATOM 526 N N . THR A 1 66 ? -8.452 38.437 -2.483 1.00 46.63 99 THR A N 1
ATOM 527 C CA . THR A 1 66 ? -7.426 37.507 -2.038 1.00 43.20 99 THR A CA 1
ATOM 528 C C . THR A 1 66 ? -7.027 36.583 -3.161 1.00 43.55 99 THR A C 1
ATOM 529 O O . THR A 1 66 ? -7.865 35.969 -3.805 1.00 43.94 99 THR A O 1
ATOM 533 N N . VAL A 1 67 ? -5.731 36.497 -3.399 1.00 39.75 100 VAL A N 1
ATOM 534 C CA . VAL A 1 67 ? -5.216 35.612 -4.417 1.00 40.08 100 VAL A CA 1
ATOM 535 C C . VAL A 1 67 ? -4.312 34.591 -3.770 1.00 40.27 100 VAL A C 1
ATOM 536 O O . VAL A 1 67 ? -3.269 34.938 -3.230 1.00 39.96 100 VAL A O 1
ATOM 540 N N . LYS A 1 68 ? -4.737 33.335 -3.801 1.00 40.78 101 LYS A N 1
ATOM 541 C CA . LYS A 1 68 ? -3.984 32.253 -3.188 1.00 52.89 101 LYS A CA 1
ATOM 542 C C . LYS A 1 68 ? -2.701 31.939 -3.936 1.00 57.54 101 LYS A C 1
ATOM 543 O O . LYS A 1 68 ? -2.575 32.234 -5.127 1.00 62.31 101 LYS A O 1
ATOM 549 N N . GLU A 1 69 ? -1.764 31.311 -3.233 1.00 41.11 102 GLU A N 1
ATOM 550 C CA . GLU A 1 69 ? -0.518 30.867 -3.834 1.00 41.19 102 GLU A CA 1
ATOM 551 C C . GLU A 1 69 ? -0.898 29.914 -4.955 1.00 59.80 102 GLU A C 1
ATOM 552 O O . GLU A 1 69 ? -1.904 29.236 -4.842 1.00 65.26 102 GLU A O 1
ATOM 558 N N . ASP A 1 70 ? -0.146 29.915 -6.050 1.00 64.82 103 ASP A N 1
ATOM 559 C CA . ASP A 1 70 ? -0.413 29.028 -7.180 1.00 67.47 103 ASP A CA 1
ATOM 560 C C . ASP A 1 70 ? -1.788 29.199 -7.798 1.00 59.61 103 ASP A C 1
ATOM 561 O O . ASP A 1 70 ? -2.376 28.238 -8.278 1.00 49.30 103 ASP A O 1
ATOM 566 N N . ALA A 1 71 ? -2.318 30.408 -7.765 1.00 50.62 104 ALA A N 1
ATOM 567 C CA . ALA A 1 71 ? -3.629 30.655 -8.341 1.00 42.74 104 ALA A CA 1
ATOM 568 C C . ALA A 1 71 ? -3.622 30.391 -9.837 1.00 42.43 104 ALA A C 1
ATOM 569 O O . ALA A 1 71 ? -4.550 29.805 -10.382 1.00 48.72 104 ALA A O 1
ATOM 571 N N . PHE A 1 72 ? -2.550 30.794 -10.499 1.00 42.22 105 PHE A N 1
ATOM 572 C CA . PHE A 1 72 ? -2.465 30.649 -11.943 1.00 42.48 105 PHE A CA 1
ATOM 573 C C . PHE A 1 72 ? -1.599 29.492 -12.401 1.00 42.89 105 PHE A C 1
ATOM 574 O O . PHE A 1 72 ? -1.158 29.480 -13.545 1.00 44.29 105 PHE A O 1
ATOM 582 N N . GLN A 1 73 ? -1.351 28.522 -11.531 1.00 53.08 106 GLN A N 1
ATOM 583 C CA . GLN A 1 73 ? -0.394 27.480 -11.870 1.00 54.48 106 GLN A CA 1
ATOM 584 C C . GLN A 1 73 ? -0.874 26.612 -13.028 1.00 70.45 106 GLN A C 1
ATOM 585 O O . GLN A 1 73 ? -2.066 26.344 -13.166 1.00 75.84 106 GLN A O 1
ATOM 591 N N . GLY A 1 74 ? 0.066 26.206 -13.875 1.00 44.25 107 GLY A N 1
ATOM 592 C CA . GLY A 1 74 ? -0.241 25.351 -15.000 1.00 44.85 107 GLY A CA 1
ATOM 593 C C . GLY A 1 74 ? -0.594 26.070 -16.282 1.00 44.82 107 GLY A C 1
ATOM 594 O O . GLY A 1 74 ? -0.877 25.434 -17.288 1.00 45.32 107 GLY A O 1
ATOM 595 N N . LEU A 1 75 ? -0.582 27.396 -16.250 1.00 44.26 108 LEU A N 1
ATOM 596 C CA . LEU A 1 75 ? -0.946 28.196 -17.414 1.00 44.20 108 LEU A CA 1
ATOM 597 C C . LEU A 1 75 ? 0.252 28.640 -18.225 1.00 44.01 108 LEU A C 1
ATOM 598 O O . LEU A 1 75 ? 0.469 29.824 -18.416 1.00 43.55 108 LEU A O 1
ATOM 603 N N . TYR A 1 76 ? 1.024 27.685 -18.714 1.00 44.40 109 TYR A N 1
ATOM 604 C CA . TYR A 1 76 ? 2.259 28.000 -19.406 1.00 44.25 109 TYR A CA 1
ATOM 605 C C . TYR A 1 76 ? 2.020 28.721 -20.720 1.00 46.80 109 TYR A C 1
ATOM 606 O O . TYR A 1 76 ? 2.818 29.561 -21.117 1.00 48.82 109 TYR A O 1
ATOM 615 N N . LYS A 1 77 ? 0.918 28.401 -21.388 1.00 50.29 110 LYS A N 1
ATOM 616 C CA . LYS A 1 77 ? 0.630 28.994 -22.685 1.00 44.79 110 LYS A CA 1
ATOM 617 C C . LYS A 1 77 ? -0.080 30.335 -22.633 1.00 44.34 110 LYS A C 1
ATOM 618 O O . LYS A 1 77 ? -0.314 30.931 -23.673 1.00 44.39 110 LYS A O 1
ATOM 624 N N . LEU A 1 78 ? -0.407 30.810 -21.435 1.00 43.93 111 LEU A N 1
ATOM 625 C CA . LEU A 1 78 ? -1.074 32.103 -21.265 1.00 43.49 111 LEU A CA 1
ATOM 626 C C . LEU A 1 78 ? -0.164 33.254 -21.646 1.00 43.02 111 LEU A C 1
ATOM 627 O O . LEU A 1 78 ? 0.961 33.328 -21.166 1.00 42.73 111 LEU A O 1
ATOM 632 N N . LYS A 1 79 ? -0.631 34.150 -22.510 1.00 42.96 112 LYS A N 1
ATOM 633 C CA . LYS A 1 79 ? 0.186 35.299 -22.877 1.00 42.52 112 LYS A CA 1
ATOM 634 C C . LYS A 1 79 ? -0.473 36.647 -22.585 1.00 42.08 112 LYS A C 1
ATOM 635 O O . LYS A 1 79 ? 0.178 37.680 -22.659 1.00 41.65 112 LYS A O 1
ATOM 641 N N . GLU A 1 80 ? -1.756 36.645 -22.260 1.00 42.19 113 GLU A N 1
ATOM 642 C CA . GLU A 1 80 ? -2.387 37.857 -21.761 1.00 41.76 113 GLU A CA 1
ATOM 643 C C . GLU A 1 80 ? -3.236 37.590 -20.551 1.00 41.70 113 GLU A C 1
ATOM 644 O O . GLU A 1 80 ? -4.119 36.755 -20.580 1.00 42.12 113 GLU A O 1
ATOM 650 N N . LEU A 1 81 ? -2.961 38.332 -19.488 1.00 41.18 114 LEU A N 1
ATOM 651 C CA . LEU A 1 81 ? -3.683 38.208 -18.237 1.00 41.06 114 LEU A CA 1
ATOM 652 C C . LEU A 1 81 ? -4.122 39.574 -17.748 1.00 40.59 114 LEU A C 1
ATOM 653 O O . LEU A 1 81 ? -3.286 40.422 -17.495 1.00 40.15 114 LEU A O 1
ATOM 658 N N . ILE A 1 82 ? -5.428 39.786 -17.622 1.00 40.69 115 ILE A N 1
ATOM 659 C CA . ILE A 1 82 ? -5.967 41.068 -17.184 1.00 40.29 115 ILE A CA 1
ATOM 660 C C . ILE A 1 82 ? -6.610 40.984 -15.808 1.00 40.14 115 ILE A C 1
ATOM 661 O O . ILE A 1 82 ? -7.597 40.292 -15.634 1.00 40.48 115 ILE A O 1
ATOM 666 N N . LEU A 1 83 ? -6.054 41.686 -14.831 1.00 39.66 116 LEU A N 1
ATOM 667 C CA . LEU A 1 83 ? -6.604 41.655 -13.488 1.00 39.52 116 LEU A CA 1
ATOM 668 C C . LEU A 1 83 ? -6.953 43.044 -12.976 1.00 39.07 116 LEU A C 1
ATOM 669 O O . LEU A 1 83 ? -6.986 43.263 -11.775 1.00 38.82 116 LEU A O 1
ATOM 674 N N . SER A 1 84 ? -7.208 43.986 -13.872 1.00 38.99 117 SER A N 1
ATOM 675 C CA . SER A 1 84 ? -7.465 45.353 -13.449 1.00 38.58 117 SER A CA 1
ATOM 676 C C . SER A 1 84 ? -8.858 45.516 -12.845 1.00 38.65 117 SER A C 1
ATOM 677 O O . SER A 1 84 ? -9.695 44.634 -12.963 1.00 39.05 117 SER A O 1
ATOM 680 N N . SER A 1 85 ? -9.079 46.636 -12.165 1.00 46.42 118 SER A N 1
ATOM 681 C CA . SER A 1 85 ? -10.376 46.979 -11.590 1.00 46.49 118 SER A CA 1
ATOM 682 C C . SER A 1 85 ? -10.862 45.968 -10.565 1.00 56.10 118 SER A C 1
ATOM 683 O O . SER A 1 85 ? -12.008 45.537 -10.620 1.00 66.00 118 SER A O 1
ATOM 686 N N . ASN A 1 86 ? -9.990 45.592 -9.637 1.00 51.47 119 ASN A N 1
ATOM 687 C CA . ASN A 1 86 ? -10.337 44.672 -8.555 1.00 38.46 119 ASN A CA 1
ATOM 688 C C . ASN A 1 86 ? -9.903 45.256 -7.232 1.00 38.06 119 ASN A C 1
ATOM 689 O O . ASN A 1 86 ? -9.592 46.435 -7.160 1.00 38.86 119 ASN A O 1
ATOM 694 N N . LYS A 1 87 ? -9.907 44.455 -6.176 1.00 38.16 120 LYS A N 1
ATOM 695 C CA . LYS A 1 87 ? -9.463 44.947 -4.876 1.00 42.69 120 LYS A CA 1
ATOM 696 C C . LYS A 1 87 ? -8.215 44.230 -4.394 1.00 42.31 120 LYS A C 1
ATOM 697 O O . LYS A 1 87 ? -8.046 44.011 -3.206 1.00 45.72 120 LYS A O 1
ATOM 703 N N . ILE A 1 88 ? -7.341 43.874 -5.317 1.00 37.85 121 ILE A N 1
ATOM 704 C CA . ILE A 1 88 ? -6.124 43.169 -4.966 1.00 37.84 121 ILE A CA 1
ATOM 705 C C . ILE A 1 88 ? -5.142 44.039 -4.221 1.00 37.39 121 ILE A C 1
ATOM 706 O O . ILE A 1 88 ? -4.867 45.138 -4.658 1.00 37.09 121 ILE A O 1
ATOM 711 N N . PHE A 1 89 ? -4.625 43.571 -3.087 1.00 42.71 122 PHE A N 1
ATOM 712 C CA . PHE A 1 89 ? -3.656 44.368 -2.335 1.00 41.58 122 PHE A CA 1
ATOM 713 C C . PHE A 1 89 ? -2.407 43.581 -1.938 1.00 36.99 122 PHE A C 1
ATOM 714 O O . PHE A 1 89 ? -1.421 44.167 -1.497 1.00 36.68 122 PHE A O 1
ATOM 722 N N . TYR A 1 90 ? -2.467 42.260 -2.065 1.00 37.39 123 TYR A N 1
ATOM 723 C CA . TYR A 1 90 ? -1.310 41.408 -1.818 1.00 37.50 123 TYR A CA 1
ATOM 724 C C . TYR A 1 90 ? -1.208 40.341 -2.878 1.00 37.89 123 TYR A C 1
ATOM 725 O O . TYR A 1 90 ? -2.215 39.803 -3.304 1.00 39.22 123 TYR A O 1
ATOM 734 N N . LEU A 1 91 ? 0.010 40.049 -3.313 1.00 39.49 124 LEU A N 1
ATOM 735 C CA . LEU A 1 91 ? 0.246 38.977 -4.272 1.00 41.80 124 LEU A CA 1
ATOM 736 C C . LEU A 1 91 ? 1.428 38.120 -3.864 1.00 38.39 124 LEU A C 1
ATOM 737 O O . LEU A 1 91 ? 2.529 38.619 -3.678 1.00 38.10 124 LEU A O 1
ATOM 742 N N . PRO A 1 92 ? 1.203 36.819 -3.723 1.00 38.83 125 PRO A N 1
ATOM 743 C CA . PRO A 1 92 ? 2.270 35.905 -3.318 1.00 39.00 125 PRO A CA 1
ATOM 744 C C . PRO A 1 92 ? 3.427 35.872 -4.307 1.00 38.98 125 PRO A C 1
ATOM 745 O O . PRO A 1 92 ? 3.212 35.930 -5.502 1.00 39.08 125 PRO A O 1
ATOM 749 N N . ASN A 1 93 ? 4.641 35.741 -3.798 1.00 38.87 126 ASN A N 1
ATOM 750 C CA . ASN A 1 93 ? 5.836 35.842 -4.614 1.00 38.79 126 ASN A CA 1
ATOM 751 C C . ASN A 1 93 ? 5.918 34.843 -5.751 1.00 39.22 126 ASN A C 1
ATOM 752 O O . ASN A 1 93 ? 6.649 35.051 -6.711 1.00 39.18 126 ASN A O 1
ATOM 757 N N . THR A 1 94 ? 5.154 33.766 -5.665 1.00 42.00 127 THR A N 1
ATOM 758 C CA . THR A 1 94 ? 5.232 32.723 -6.678 1.00 40.14 127 THR A CA 1
ATOM 759 C C . THR A 1 94 ? 4.078 32.806 -7.643 1.00 40.57 127 THR A C 1
ATOM 760 O O . THR A 1 94 ? 3.830 31.877 -8.393 1.00 42.53 127 THR A O 1
ATOM 764 N N . THR A 1 95 ? 3.379 33.929 -7.642 1.00 39.99 128 THR A N 1
ATOM 765 C CA . THR A 1 95 ? 2.085 33.958 -8.289 1.00 40.19 128 THR A CA 1
ATOM 766 C C . THR A 1 95 ? 2.172 34.010 -9.812 1.00 40.35 128 THR A C 1
ATOM 767 O O . THR A 1 95 ? 1.281 33.527 -10.494 1.00 42.68 128 THR A O 1
ATOM 771 N N . PHE A 1 96 ? 3.254 34.542 -10.354 1.00 40.11 129 PHE A N 1
ATOM 772 C CA . PHE A 1 96 ? 3.353 34.679 -11.797 1.00 40.24 129 PHE A CA 1
ATOM 773 C C . PHE A 1 96 ? 4.412 33.797 -12.407 1.00 40.53 129 PHE A C 1
ATOM 774 O O . PHE A 1 96 ? 4.476 33.641 -13.616 1.00 40.76 129 PHE A O 1
ATOM 782 N N . THR A 1 97 ? 5.222 33.199 -11.553 1.00 54.68 130 THR A N 1
ATOM 783 C CA . THR A 1 97 ? 6.441 32.533 -11.975 1.00 55.96 130 THR A CA 1
ATOM 784 C C . THR A 1 97 ? 6.215 31.415 -12.972 1.00 52.51 130 THR A C 1
ATOM 785 O O . THR A 1 97 ? 7.091 31.118 -13.769 1.00 52.65 130 THR A O 1
ATOM 789 N N . GLN A 1 98 ? 5.067 30.763 -12.909 1.00 41.67 131 GLN A N 1
ATOM 790 C CA . GLN A 1 98 ? 4.777 29.738 -13.891 1.00 42.25 131 GLN A CA 1
ATOM 791 C C . GLN A 1 98 ? 4.324 30.340 -15.235 1.00 42.28 131 GLN A C 1
ATOM 792 O O . GLN A 1 98 ? 4.449 29.701 -16.271 1.00 42.70 131 GLN A O 1
ATOM 798 N N . LEU A 1 99 ? 3.817 31.569 -15.235 1.00 41.87 132 LEU A N 1
ATOM 799 C CA . LEU A 1 99 ? 3.363 32.160 -16.489 1.00 41.92 132 LEU A CA 1
ATOM 800 C C . LEU A 1 99 ? 4.535 32.568 -17.337 1.00 41.78 132 LEU A C 1
ATOM 801 O O . LEU A 1 99 ? 4.856 33.728 -17.436 1.00 41.34 132 LEU A O 1
ATOM 806 N N . ILE A 1 100 ? 5.088 31.620 -18.062 1.00 42.21 133 ILE A N 1
ATOM 807 C CA . ILE A 1 100 ? 6.397 31.807 -18.640 1.00 42.11 133 ILE A CA 1
ATOM 808 C C . ILE A 1 100 ? 6.323 32.468 -20.009 1.00 42.14 133 ILE A C 1
ATOM 809 O O . ILE A 1 100 ? 7.313 32.989 -20.499 1.00 41.94 133 ILE A O 1
ATOM 814 N N . ASN A 1 101 ? 5.147 32.427 -20.629 1.00 55.77 134 ASN A N 1
ATOM 815 C CA . ASN A 1 101 ? 4.955 32.980 -21.968 1.00 47.38 134 ASN A CA 1
ATOM 816 C C . ASN A 1 101 ? 4.155 34.264 -21.986 1.00 43.79 134 ASN A C 1
ATOM 817 O O . ASN A 1 101 ? 3.758 34.730 -23.045 1.00 43.91 134 ASN A O 1
ATOM 822 N N . LEU A 1 102 ? 3.931 34.829 -20.809 1.00 41.73 135 LEU A N 1
ATOM 823 C CA . LEU A 1 102 ? 3.080 36.001 -20.647 1.00 41.39 135 LEU A CA 1
ATOM 824 C C . LEU A 1 102 ? 3.594 37.199 -21.438 1.00 41.09 135 LEU A C 1
ATOM 825 O O . LEU A 1 102 ? 4.791 37.427 -21.501 1.00 40.88 135 LEU A O 1
ATOM 830 N N . GLN A 1 103 ? 2.695 37.925 -22.094 1.00 41.11 136 GLN A N 1
ATOM 831 C CA . GLN A 1 103 ? 3.092 39.064 -22.913 1.00 40.87 136 GLN A CA 1
ATOM 832 C C . GLN A 1 103 ? 2.494 40.387 -22.472 1.00 40.43 136 GLN A C 1
ATOM 833 O O . GLN A 1 103 ? 3.132 41.419 -22.589 1.00 40.06 136 GLN A O 1
ATOM 839 N N . ASN A 1 104 ? 1.267 40.358 -21.975 1.00 40.48 137 ASN A N 1
ATOM 840 C CA . ASN A 1 104 ? 0.614 41.564 -21.486 1.00 40.09 137 ASN A CA 1
ATOM 841 C C . ASN A 1 104 ? 0.035 41.320 -20.110 1.00 39.94 137 ASN A C 1
ATOM 842 O O . ASN A 1 104 ? -0.799 40.447 -19.944 1.00 40.29 137 ASN A O 1
ATOM 847 N N . LEU A 1 105 ? 0.454 42.097 -19.123 1.00 39.44 138 LEU A N 1
ATOM 848 C CA . LEU A 1 105 ? -0.059 41.935 -17.770 1.00 39.29 138 LEU A CA 1
ATOM 849 C C . LEU A 1 105 ? -0.688 43.209 -17.266 1.00 38.90 138 LEU A C 1
ATOM 850 O O . LEU A 1 105 ? -0.029 44.223 -17.207 1.00 38.51 138 LEU A O 1
ATOM 855 N N . ASP A 1 106 ? -1.955 43.152 -16.880 1.00 39.01 139 ASP A N 1
ATOM 856 C CA . ASP A 1 106 ? -2.660 44.351 -16.454 1.00 38.69 139 ASP A CA 1
ATOM 857 C C . ASP A 1 106 ? -3.141 44.268 -15.019 1.00 38.52 139 ASP A C 1
ATOM 858 O O . ASP A 1 106 ? -4.027 43.498 -14.704 1.00 38.81 139 ASP A O 1
ATOM 863 N N . LEU A 1 107 ? -2.572 45.099 -14.159 1.00 38.06 140 LEU A N 1
ATOM 864 C CA . LEU A 1 107 ? -2.934 45.124 -12.752 1.00 37.87 140 LEU A CA 1
ATOM 865 C C . LEU A 1 107 ? -3.380 46.496 -12.310 1.00 37.49 140 LEU A C 1
ATOM 866 O O . LEU A 1 107 ? -3.341 46.806 -11.133 1.00 37.23 140 LEU A O 1
ATOM 871 N N . SER A 1 108 ? -3.782 47.335 -13.249 1.00 37.48 141 SER A N 1
ATOM 872 C CA . SER A 1 108 ? -4.170 48.695 -12.915 1.00 37.13 141 SER A CA 1
ATOM 873 C C . SER A 1 108 ? -5.458 48.740 -12.116 1.00 37.17 141 SER A C 1
ATOM 874 O O . SER A 1 108 ? -6.240 47.812 -12.152 1.00 37.53 141 SER A O 1
ATOM 877 N N . PHE A 1 109 ? -5.651 49.819 -11.368 1.00 37.45 142 PHE A N 1
ATOM 878 C CA . PHE A 1 109 ? -6.870 50.020 -10.598 1.00 41.02 142 PHE A CA 1
ATOM 879 C C . PHE A 1 109 ? -7.073 48.915 -9.588 1.00 54.34 142 PHE A C 1
ATOM 880 O O . PHE A 1 109 ? -8.071 48.201 -9.603 1.00 59.25 142 PHE A O 1
ATOM 888 N N . ASN A 1 110 ? -6.061 48.755 -8.753 1.00 73.55 143 ASN A N 1
ATOM 889 C CA . ASN A 1 110 ? -6.083 47.814 -7.661 1.00 56.98 143 ASN A CA 1
ATOM 890 C C . ASN A 1 110 ? -5.539 48.501 -6.427 1.00 56.07 143 ASN A C 1
ATOM 891 O O . ASN A 1 110 ? -5.097 49.640 -6.507 1.00 71.37 143 ASN A O 1
ATOM 896 N N . GLN A 1 111 ? -5.592 47.840 -5.283 1.00 41.45 144 GLN A N 1
ATOM 897 C CA . GLN A 1 111 ? -5.112 48.451 -4.061 1.00 38.50 144 GLN A CA 1
ATOM 898 C C . GLN A 1 111 ? -3.727 47.961 -3.664 1.00 36.11 144 GLN A C 1
ATOM 899 O O . GLN A 1 111 ? -3.479 47.706 -2.495 1.00 39.87 144 GLN A O 1
ATOM 905 N N . LEU A 1 112 ? -2.818 47.855 -4.621 1.00 36.11 145 LEU A N 1
ATOM 906 C CA . LEU A 1 112 ? -1.471 47.394 -4.310 1.00 36.04 145 LEU A CA 1
ATOM 907 C C . LEU A 1 112 ? -0.624 48.460 -3.640 1.00 35.62 145 LEU A C 1
ATOM 908 O O . LEU A 1 112 ? -0.538 49.579 -4.116 1.00 35.38 145 LEU A O 1
ATOM 913 N N . SER A 1 113 ? 0.034 48.095 -2.550 1.00 41.09 146 SER A N 1
ATOM 914 C CA . SER A 1 113 ? 0.818 49.056 -1.801 1.00 40.64 146 SER A CA 1
ATOM 915 C C . SER A 1 113 ? 2.303 48.746 -1.903 1.00 39.31 146 SER A C 1
ATOM 916 O O . SER A 1 113 ? 3.138 49.626 -1.737 1.00 43.01 146 SER A O 1
ATOM 919 N N . SER A 1 114 ? 2.633 47.494 -2.193 1.00 35.42 147 SER A N 1
ATOM 920 C CA . SER A 1 114 ? 4.020 47.095 -2.374 1.00 35.41 147 SER A CA 1
ATOM 921 C C . SER A 1 114 ? 4.088 45.864 -3.243 1.00 35.78 147 SER A C 1
ATOM 922 O O . SER A 1 114 ? 3.077 45.227 -3.489 1.00 36.06 147 SER A O 1
ATOM 925 N N . LEU A 1 115 ? 5.279 45.548 -3.732 1.00 35.79 148 LEU A N 1
ATOM 926 C CA . LEU A 1 115 ? 5.477 44.383 -4.579 1.00 36.16 148 LEU A CA 1
ATOM 927 C C . LEU A 1 115 ? 6.663 43.549 -4.132 1.00 36.26 148 LEU A C 1
ATOM 928 O O . LEU A 1 115 ? 7.710 44.081 -3.814 1.00 36.00 148 LEU A O 1
ATOM 933 N N . HIS A 1 116 ? 6.488 42.237 -4.087 1.00 36.65 149 HIS A N 1
ATOM 934 C CA . HIS A 1 116 ? 7.587 41.344 -3.761 1.00 36.80 149 HIS A CA 1
ATOM 935 C C . HIS A 1 116 ? 8.662 41.453 -4.844 1.00 36.77 149 HIS A C 1
ATOM 936 O O . HIS A 1 116 ? 8.374 41.294 -6.017 1.00 36.93 149 HIS A O 1
ATOM 943 N N . PRO A 1 117 ? 9.909 41.716 -4.446 1.00 36.57 150 PRO A N 1
ATOM 944 C CA . PRO A 1 117 ? 11.043 41.927 -5.343 1.00 36.49 150 PRO A CA 1
ATOM 945 C C . PRO A 1 117 ? 11.195 40.879 -6.424 1.00 36.89 150 PRO A C 1
ATOM 946 O O . PRO A 1 117 ? 11.772 41.135 -7.467 1.00 36.86 150 PRO A O 1
ATOM 950 N N . GLU A 1 118 ? 10.695 39.687 -6.164 1.00 37.28 151 GLU A N 1
ATOM 951 C CA . GLU A 1 118 ? 10.848 38.603 -7.106 1.00 37.70 151 GLU A CA 1
ATOM 952 C C . GLU A 1 118 ? 9.529 38.282 -7.774 1.00 40.07 151 GLU A C 1
ATOM 953 O O . GLU A 1 118 ? 9.336 37.183 -8.274 1.00 58.29 151 GLU A O 1
ATOM 959 N N . LEU A 1 119 ? 8.626 39.251 -7.795 1.00 37.71 152 LEU A N 1
ATOM 960 C CA . LEU A 1 119 ? 7.277 39.007 -8.274 1.00 37.95 152 LEU A CA 1
ATOM 961 C C . LEU A 1 119 ? 7.261 38.746 -9.761 1.00 38.21 152 LEU A C 1
ATOM 962 O O . LEU A 1 119 ? 6.514 37.910 -10.241 1.00 38.61 152 LEU A O 1
ATOM 967 N N . PHE A 1 120 ? 8.079 39.480 -10.492 1.00 37.99 153 PHE A N 1
ATOM 968 C CA . PHE A 1 120 ? 8.094 39.364 -11.936 1.00 38.21 153 PHE A CA 1
ATOM 969 C C . PHE A 1 120 ? 9.281 38.578 -12.474 1.00 38.44 153 PHE A C 1
ATOM 970 O O . PHE A 1 120 ? 9.594 38.669 -13.650 1.00 38.55 153 PHE A O 1
ATOM 978 N N . TYR A 1 121 ? 9.944 37.803 -11.627 1.00 38.52 154 TYR A N 1
ATOM 979 C CA . TYR A 1 121 ? 11.079 37.024 -12.100 1.00 38.75 154 TYR A CA 1
ATOM 980 C C . TYR A 1 121 ? 10.656 36.023 -13.157 1.00 39.26 154 TYR A C 1
ATOM 981 O O . TYR A 1 121 ? 9.601 35.421 -13.070 1.00 39.55 154 TYR A O 1
ATOM 990 N N . GLY A 1 122 ? 11.502 35.855 -14.158 1.00 39.40 155 GLY A N 1
ATOM 991 C CA . GLY A 1 122 ? 11.230 34.923 -15.220 1.00 39.91 155 GLY A CA 1
ATOM 992 C C . GLY A 1 122 ? 10.113 35.290 -16.166 1.00 40.03 155 GLY A C 1
ATOM 993 O O . GLY A 1 122 ? 9.503 34.420 -16.741 1.00 44.35 155 GLY A O 1
ATOM 994 N N . LEU A 1 123 ? 9.846 36.563 -16.377 1.00 39.65 156 LEU A N 1
ATOM 995 C CA . LEU A 1 123 ? 8.799 36.912 -17.321 1.00 39.79 156 LEU A CA 1
ATOM 996 C C . LEU A 1 123 ? 9.429 37.501 -18.561 1.00 39.77 156 LEU A C 1
ATOM 997 O O . LEU A 1 123 ? 9.103 38.602 -18.984 1.00 39.52 156 LEU A O 1
ATOM 1002 N N . ARG A 1 124 ? 10.294 36.710 -19.176 1.00 40.06 157 ARG A N 1
ATOM 1003 C CA . ARG A 1 124 ? 11.134 37.155 -20.279 1.00 40.05 157 ARG A CA 1
ATOM 1004 C C . ARG A 1 124 ? 10.394 37.560 -21.517 1.00 40.24 157 ARG A C 1
ATOM 1005 O O . ARG A 1 124 ? 10.942 38.279 -22.328 1.00 40.12 157 ARG A O 1
ATOM 1013 N N . LYS A 1 125 ? 9.205 37.028 -21.742 1.00 40.58 158 LYS A N 1
ATOM 1014 C CA . LYS A 1 125 ? 8.497 37.410 -22.952 1.00 40.79 158 LYS A CA 1
ATOM 1015 C C . LYS A 1 125 ? 7.475 38.529 -22.724 1.00 40.48 158 LYS A C 1
ATOM 1016 O O . LYS A 1 125 ? 6.717 38.867 -23.624 1.00 40.66 158 LYS A O 1
ATOM 1022 N N . LEU A 1 126 ? 7.477 39.117 -21.533 1.00 40.03 159 LEU A N 1
ATOM 1023 C CA . LEU A 1 126 ? 6.563 40.209 -21.202 1.00 39.72 159 LEU A CA 1
ATOM 1024 C C . LEU A 1 126 ? 6.866 41.454 -22.002 1.00 39.47 159 LEU A C 1
ATOM 1025 O O . LEU A 1 126 ? 8.010 41.870 -22.076 1.00 39.24 159 LEU A O 1
ATOM 1030 N N . GLN A 1 127 ? 5.843 42.040 -22.615 1.00 39.55 160 GLN A N 1
ATOM 1031 C CA . GLN A 1 127 ? 6.027 43.220 -23.461 1.00 39.38 160 GLN A CA 1
ATOM 1032 C C . GLN A 1 127 ? 5.422 44.499 -22.891 1.00 38.95 160 GLN A C 1
ATOM 1033 O O . GLN A 1 127 ? 5.994 45.573 -23.024 1.00 38.62 160 GLN A O 1
ATOM 1039 N N . THR A 1 128 ? 4.251 44.380 -22.279 1.00 38.99 161 THR A N 1
ATOM 1040 C CA . THR A 1 128 ? 3.577 45.515 -21.676 1.00 38.62 161 THR A CA 1
ATOM 1041 C C . THR A 1 128 ? 3.157 45.197 -20.254 1.00 38.45 161 THR A C 1
ATOM 1042 O O . THR A 1 128 ? 2.642 44.123 -19.991 1.00 42.68 161 THR A O 1
ATOM 1046 N N . LEU A 1 129 ? 3.338 46.145 -19.346 1.00 37.99 162 LEU A N 1
ATOM 1047 C CA . LEU A 1 129 ? 2.986 45.948 -17.953 1.00 37.81 162 LEU A CA 1
ATOM 1048 C C . LEU A 1 129 ? 2.237 47.144 -17.416 1.00 37.48 162 LEU A C 1
ATOM 1049 O O . LEU A 1 129 ? 2.785 48.225 -17.346 1.00 37.13 162 LEU A O 1
ATOM 1054 N N . HIS A 1 130 ? 0.985 46.947 -17.028 1.00 37.61 163 HIS A N 1
ATOM 1055 C CA . HIS A 1 130 ? 0.147 48.042 -16.569 1.00 37.35 163 HIS A CA 1
ATOM 1056 C C . HIS A 1 130 ? -0.062 48.023 -15.064 1.00 37.12 163 HIS A C 1
ATOM 1057 O O . HIS A 1 130 ? -0.782 47.189 -14.544 1.00 37.33 163 HIS A O 1
ATOM 1064 N N . LEU A 1 131 ? 0.596 48.942 -14.369 1.00 36.69 164 LEU A N 1
ATOM 1065 C CA . LEU A 1 131 ? 0.463 49.084 -12.929 1.00 36.44 164 LEU A CA 1
ATOM 1066 C C . LEU A 1 131 ? -0.129 50.432 -12.545 1.00 36.13 164 LEU A C 1
ATOM 1067 O O . LEU A 1 131 ? 0.061 50.900 -11.435 1.00 35.84 164 LEU A O 1
ATOM 1072 N N . ARG A 1 132 ? -0.852 51.051 -13.465 1.00 36.22 165 ARG A N 1
ATOM 1073 C CA . ARG A 1 132 ? -1.421 52.370 -13.225 1.00 35.96 165 ARG A CA 1
ATOM 1074 C C . ARG A 1 132 ? -2.466 52.370 -12.113 1.00 35.92 165 ARG A C 1
ATOM 1075 O O . ARG A 1 132 ? -3.116 51.368 -11.878 1.00 41.34 165 ARG A O 1
ATOM 1083 N N . SER A 1 133 ? -2.597 53.491 -11.414 1.00 35.59 166 SER A N 1
ATOM 1084 C CA . SER A 1 133 ? -3.693 53.694 -10.475 1.00 35.56 166 SER A CA 1
ATOM 1085 C C . SER A 1 133 ? -3.696 52.666 -9.343 1.00 35.62 166 SER A C 1
ATOM 1086 O O . SER A 1 133 ? -4.671 51.974 -9.118 1.00 35.87 166 SER A O 1
ATOM 1089 N N . ASN A 1 134 ? -2.558 52.561 -8.677 1.00 39.63 167 ASN A N 1
ATOM 1090 C CA . ASN A 1 134 ? -2.344 51.730 -7.505 1.00 37.29 167 ASN A CA 1
ATOM 1091 C C . ASN A 1 134 ? -1.789 52.629 -6.437 1.00 36.91 167 ASN A C 1
ATOM 1092 O O . ASN A 1 134 ? -1.540 53.793 -6.694 1.00 39.73 167 ASN A O 1
ATOM 1097 N N . SER A 1 135 ? -1.680 52.140 -5.218 1.00 35.02 168 SER A N 1
ATOM 1098 C CA . SER A 1 135 ? -1.067 52.925 -4.166 1.00 34.69 168 SER A CA 1
ATOM 1099 C C . SER A 1 135 ? 0.392 52.580 -3.850 1.00 34.57 168 SER A C 1
ATOM 1100 O O . SER A 1 135 ? 0.789 52.710 -2.705 1.00 36.05 168 SER A O 1
ATOM 1103 N N . LEU A 1 136 ? 1.178 52.112 -4.818 1.00 34.68 169 LEU A N 1
ATOM 1104 C CA . LEU A 1 136 ? 2.585 51.778 -4.545 1.00 34.58 169 LEU A CA 1
ATOM 1105 C C . LEU A 1 136 ? 3.360 52.949 -3.988 1.00 34.21 169 LEU A C 1
ATOM 1106 O O . LEU A 1 136 ? 3.200 54.048 -4.474 1.00 34.04 169 LEU A O 1
ATOM 1111 N N . ARG A 1 137 ? 4.193 52.730 -2.974 1.00 48.53 170 ARG A N 1
ATOM 1112 C CA . ARG A 1 137 ? 4.971 53.830 -2.401 1.00 49.65 170 ARG A CA 1
ATOM 1113 C C . ARG A 1 137 ? 6.441 53.722 -2.788 1.00 39.51 170 ARG A C 1
ATOM 1114 O O . ARG A 1 137 ? 7.168 54.712 -2.859 1.00 37.27 170 ARG A O 1
ATOM 1122 N N . THR A 1 138 ? 6.873 52.497 -3.015 1.00 33.94 171 THR A N 1
ATOM 1123 C CA . THR A 1 138 ? 8.243 52.223 -3.376 1.00 33.92 171 THR A CA 1
ATOM 1124 C C . THR A 1 138 ? 8.278 51.138 -4.427 1.00 34.23 171 THR A C 1
ATOM 1125 O O . THR A 1 138 ? 7.289 50.454 -4.663 1.00 34.48 171 THR A O 1
ATOM 1129 N N . ILE A 1 139 ? 9.418 50.971 -5.065 1.00 42.71 172 ILE A N 1
ATOM 1130 C CA . ILE A 1 139 ? 9.525 49.951 -6.083 1.00 36.84 172 ILE A CA 1
ATOM 1131 C C . ILE A 1 139 ? 10.889 49.273 -5.988 1.00 44.40 172 ILE A C 1
ATOM 1132 O O . ILE A 1 139 ? 11.926 49.914 -6.129 1.00 51.99 172 ILE A O 1
ATOM 1137 N N . PRO A 1 140 ? 10.883 47.962 -5.755 1.00 34.90 173 PRO A N 1
ATOM 1138 C CA . PRO A 1 140 ? 12.073 47.161 -5.502 1.00 35.01 173 PRO A CA 1
ATOM 1139 C C . PRO A 1 140 ? 13.117 47.298 -6.573 1.00 35.00 173 PRO A C 1
ATOM 1140 O O . PRO A 1 140 ? 12.793 47.401 -7.743 1.00 35.09 173 PRO A O 1
ATOM 1144 N N . VAL A 1 141 ? 14.370 47.316 -6.159 1.00 34.89 174 VAL A N 1
ATOM 1145 C CA . VAL A 1 141 ? 15.460 47.541 -7.076 1.00 34.85 174 VAL A CA 1
ATOM 1146 C C . VAL A 1 141 ? 15.580 46.405 -8.058 1.00 35.22 174 VAL A C 1
ATOM 1147 O O . VAL A 1 141 ? 16.041 46.594 -9.185 1.00 35.26 174 VAL A O 1
ATOM 1151 N N . ARG A 1 142 ? 15.181 45.216 -7.615 1.00 37.67 175 ARG A N 1
ATOM 1152 C CA . ARG A 1 142 ? 15.380 44.005 -8.397 1.00 40.73 175 ARG A CA 1
ATOM 1153 C C . ARG A 1 142 ? 14.135 43.560 -9.142 1.00 50.09 175 ARG A C 1
ATOM 1154 O O . ARG A 1 142 ? 14.132 42.498 -9.740 1.00 64.29 175 ARG A O 1
ATOM 1162 N N . LEU A 1 143 ? 13.097 44.382 -9.138 1.00 36.01 176 LEU A N 1
ATOM 1163 C CA . LEU A 1 143 ? 11.787 43.955 -9.616 1.00 36.27 176 LEU A CA 1
ATOM 1164 C C . LEU A 1 143 ? 11.748 43.624 -11.084 1.00 36.53 176 LEU A C 1
ATOM 1165 O O . LEU A 1 143 ? 11.106 42.671 -11.502 1.00 36.91 176 LEU A O 1
ATOM 1170 N N . PHE A 1 144 ? 12.439 44.425 -11.870 1.00 36.36 177 PHE A N 1
ATOM 1171 C CA . PHE A 1 144 ? 12.363 44.296 -13.301 1.00 36.59 177 PHE A CA 1
ATOM 1172 C C . PHE A 1 144 ? 13.574 43.596 -13.870 1.00 36.78 177 PHE A C 1
ATOM 1173 O O . PHE A 1 144 ? 13.869 43.742 -15.044 1.00 36.89 177 PHE A O 1
ATOM 1181 N N . TRP A 1 145 ? 14.296 42.854 -13.048 1.00 36.83 178 TRP A N 1
ATOM 1182 C CA . TRP A 1 145 ? 15.549 42.278 -13.506 1.00 36.98 178 TRP A CA 1
ATOM 1183 C C . TRP A 1 145 ? 15.372 41.436 -14.738 1.00 37.42 178 TRP A C 1
ATOM 1184 O O . TRP A 1 145 ? 16.194 41.454 -15.639 1.00 37.50 178 TRP A O 1
ATOM 1195 N N . ASP A 1 146 ? 14.265 40.720 -14.771 1.00 37.71 179 ASP A N 1
ATOM 1196 C CA . ASP A 1 146 ? 14.031 39.712 -15.789 1.00 38.19 179 ASP A CA 1
ATOM 1197 C C . ASP A 1 146 ? 13.162 40.102 -16.965 1.00 38.33 179 ASP A C 1
ATOM 1198 O O . ASP A 1 146 ? 13.003 39.311 -17.877 1.00 38.74 179 ASP A O 1
ATOM 1203 N N . CYS A 1 147 ? 12.622 41.313 -16.973 1.00 38.00 180 CYS A N 1
ATOM 1204 C CA . CYS A 1 147 ? 11.726 41.705 -18.048 1.00 38.14 180 CYS A CA 1
ATOM 1205 C C . CYS A 1 147 ? 12.539 42.055 -19.266 1.00 38.20 180 CYS A C 1
ATOM 1206 O O . CYS A 1 147 ? 12.490 43.156 -19.783 1.00 37.98 180 CYS A O 1
ATOM 1209 N N . ARG A 1 148 ? 13.229 41.052 -19.760 1.00 38.53 181 ARG A N 1
ATOM 1210 C CA . ARG A 1 148 ? 14.209 41.171 -20.812 1.00 38.62 181 ARG A CA 1
ATOM 1211 C C . ARG A 1 148 ? 13.647 41.749 -22.103 1.00 38.76 181 ARG A C 1
ATOM 1212 O O . ARG A 1 148 ? 14.387 42.276 -22.925 1.00 38.72 181 ARG A O 1
ATOM 1220 N N . SER A 1 149 ? 12.337 41.647 -22.284 1.00 38.94 182 SER A N 1
ATOM 1221 C CA . SER A 1 149 ? 11.718 42.140 -23.504 1.00 39.11 182 SER A CA 1
ATOM 1222 C C . SER A 1 149 ? 10.597 43.143 -23.275 1.00 38.88 182 SER A C 1
ATOM 1223 O O . SER A 1 149 ? 9.829 43.415 -24.179 1.00 39.08 182 SER A O 1
ATOM 1226 N N . LEU A 1 150 ? 10.492 43.687 -22.075 1.00 38.47 183 LEU A N 1
ATOM 1227 C CA . LEU A 1 150 ? 9.481 44.709 -21.799 1.00 38.22 183 LEU A CA 1
ATOM 1228 C C . LEU A 1 150 ? 9.744 45.994 -22.563 1.00 38.01 183 LEU A C 1
ATOM 1229 O O . LEU A 1 150 ? 10.869 46.471 -22.587 1.00 37.79 183 LEU A O 1
ATOM 1234 N N . GLU A 1 151 ? 8.720 46.563 -23.186 1.00 38.10 184 GLU A N 1
ATOM 1235 C CA . GLU A 1 151 ? 8.922 47.827 -23.880 1.00 37.92 184 GLU A CA 1
ATOM 1236 C C . GLU A 1 151 ? 7.886 48.907 -23.555 1.00 37.68 184 GLU A C 1
ATOM 1237 O O . GLU A 1 151 ? 7.969 50.011 -24.070 1.00 37.53 184 GLU A O 1
ATOM 1243 N N . PHE A 1 152 ? 6.952 48.597 -22.664 1.00 37.66 185 PHE A N 1
ATOM 1244 C CA . PHE A 1 152 ? 5.970 49.558 -22.177 1.00 37.42 185 PHE A CA 1
ATOM 1245 C C . PHE A 1 152 ? 5.728 49.335 -20.700 1.00 37.19 185 PHE A C 1
ATOM 1246 O O . PHE A 1 152 ? 5.303 48.271 -20.297 1.00 37.41 185 PHE A O 1
ATOM 1254 N N . LEU A 1 153 ? 5.999 50.343 -19.891 1.00 36.75 186 LEU A N 1
ATOM 1255 C CA . LEU A 1 153 ? 5.817 50.245 -18.456 1.00 36.51 186 LEU A CA 1
ATOM 1256 C C . LEU A 1 153 ? 5.008 51.414 -17.941 1.00 36.24 186 LEU A C 1
ATOM 1257 O O . LEU A 1 153 ? 5.364 52.553 -18.176 1.00 35.99 186 LEU A O 1
ATOM 1262 N N . ASP A 1 154 ? 3.914 51.132 -17.248 1.00 36.29 187 ASP A N 1
ATOM 1263 C CA . ASP A 1 154 ? 3.030 52.174 -16.739 1.00 36.07 187 ASP A CA 1
ATOM 1264 C C . ASP A 1 154 ? 2.932 52.150 -15.219 1.00 35.82 187 ASP A C 1
ATOM 1265 O O . ASP A 1 154 ? 2.297 51.270 -14.650 1.00 35.99 187 ASP A O 1
ATOM 1270 N N . LEU A 1 155 ? 3.553 53.126 -14.566 1.00 35.43 188 LEU A N 1
ATOM 1271 C CA . LEU A 1 155 ? 3.518 53.230 -13.114 1.00 35.18 188 LEU A CA 1
ATOM 1272 C C . LEU A 1 155 ? 2.851 54.509 -12.667 1.00 34.93 188 LEU A C 1
ATOM 1273 O O . LEU A 1 155 ? 3.124 54.994 -11.588 1.00 34.65 188 LEU A O 1
ATOM 1278 N N . SER A 1 156 ? 1.958 55.040 -13.486 1.00 35.05 189 SER A N 1
ATOM 1279 C CA . SER A 1 156 ? 1.366 56.335 -13.213 1.00 34.82 189 SER A CA 1
ATOM 1280 C C . SER A 1 156 ? 0.298 56.267 -12.145 1.00 34.80 189 SER A C 1
ATOM 1281 O O . SER A 1 156 ? -0.184 55.189 -11.819 1.00 35.01 189 SER A O 1
ATOM 1284 N N . THR A 1 157 ? -0.043 57.431 -11.596 1.00 34.55 190 THR A N 1
ATOM 1285 C CA . THR A 1 157 ? -1.092 57.561 -10.597 1.00 34.51 190 THR A CA 1
ATOM 1286 C C . THR A 1 157 ? -0.858 56.602 -9.442 1.00 35.84 190 THR A C 1
ATOM 1287 O O . THR A 1 157 ? -1.717 55.812 -9.089 1.00 42.32 190 THR A O 1
ATOM 1291 N N . ASN A 1 158 ? 0.332 56.663 -8.870 1.00 34.28 191 ASN A N 1
ATOM 1292 C CA . ASN A 1 158 ? 0.662 55.896 -7.684 1.00 34.25 191 ASN A CA 1
ATOM 1293 C C . ASN A 1 158 ? 1.128 56.825 -6.599 1.00 33.91 191 ASN A C 1
ATOM 1294 O O . ASN A 1 158 ? 0.753 57.981 -6.594 1.00 33.74 191 ASN A O 1
ATOM 1299 N N . ARG A 1 159 ? 1.883 56.324 -5.634 1.00 33.83 192 ARG A N 1
ATOM 1300 C CA . ARG A 1 159 ? 2.375 57.190 -4.579 1.00 33.53 192 ARG A CA 1
ATOM 1301 C C . ARG A 1 159 ? 3.877 57.081 -4.439 1.00 33.40 192 ARG A C 1
ATOM 1302 O O . ARG A 1 159 ? 4.387 57.087 -3.335 1.00 33.27 192 ARG A O 1
ATOM 1310 N N . LEU A 1 160 ? 4.576 56.934 -5.556 1.00 33.46 193 LEU A N 1
ATOM 1311 C CA . LEU A 1 160 ? 6.023 56.834 -5.537 1.00 33.35 193 LEU A CA 1
ATOM 1312 C C . LEU A 1 160 ? 6.636 58.129 -5.073 1.00 33.03 193 LEU A C 1
ATOM 1313 O O . LEU A 1 160 ? 6.368 59.170 -5.640 1.00 32.93 193 LEU A O 1
ATOM 1318 N N . ARG A 1 161 ? 7.444 58.061 -4.026 1.00 32.90 194 ARG A N 1
ATOM 1319 C CA . ARG A 1 161 ? 8.074 59.237 -3.437 1.00 32.62 194 ARG A CA 1
ATOM 1320 C C . ARG A 1 161 ? 9.479 59.449 -3.983 1.00 32.53 194 ARG A C 1
ATOM 1321 O O . ARG A 1 161 ? 9.983 60.564 -3.990 1.00 32.33 194 ARG A O 1
ATOM 1329 N N . SER A 1 162 ? 10.114 58.370 -4.426 1.00 32.69 195 SER A N 1
ATOM 1330 C CA . SER A 1 162 ? 11.501 58.426 -4.855 1.00 32.63 195 SER A CA 1
ATOM 1331 C C . SER A 1 162 ? 11.794 57.414 -5.921 1.00 32.87 195 SER A C 1
ATOM 1332 O O . SER A 1 162 ? 11.022 56.496 -6.136 1.00 33.09 195 SER A O 1
ATOM 1335 N N . LEU A 1 163 ? 12.925 57.573 -6.585 1.00 32.83 196 LEU A N 1
ATOM 1336 C CA . LEU A 1 163 ? 13.347 56.603 -7.572 1.00 33.06 196 LEU A CA 1
ATOM 1337 C C . LEU A 1 163 ? 14.610 55.981 -7.050 1.00 33.06 196 LEU A C 1
ATOM 1338 O O . LEU A 1 163 ? 15.501 56.693 -6.612 1.00 32.85 196 LEU A O 1
ATOM 1343 N N . ALA A 1 164 ? 14.695 54.657 -7.083 1.00 54.01 197 ALA A N 1
ATOM 1344 C CA . ALA A 1 164 ? 15.851 53.981 -6.524 1.00 47.63 197 ALA A CA 1
ATOM 1345 C C . ALA A 1 164 ? 17.086 54.400 -7.297 1.00 55.58 197 ALA A C 1
ATOM 1346 O O . ALA A 1 164 ? 17.074 54.509 -8.519 1.00 70.97 197 ALA A O 1
ATOM 1348 N N . ARG A 1 165 ? 18.161 54.628 -6.567 1.00 33.13 198 ARG A N 1
ATOM 1349 C CA . ARG A 1 165 ? 19.339 55.220 -7.153 1.00 33.02 198 ARG A CA 1
ATOM 1350 C C . ARG A 1 165 ? 20.057 54.405 -8.196 1.00 33.24 198 ARG A C 1
ATOM 1351 O O . ARG A 1 165 ? 20.454 54.927 -9.234 1.00 40.39 198 ARG A O 1
ATOM 1359 N N . ASN A 1 166 ? 20.247 53.128 -7.912 1.00 33.46 199 ASN A N 1
ATOM 1360 C CA . ASN A 1 166 ? 21.008 52.271 -8.801 1.00 33.70 199 ASN A CA 1
ATOM 1361 C C . ASN A 1 166 ? 20.180 51.294 -9.614 1.00 34.01 199 ASN A C 1
ATOM 1362 O O . ASN A 1 166 ? 20.725 50.371 -10.194 1.00 34.26 199 ASN A O 1
ATOM 1367 N N . GLY A 1 167 ? 18.872 51.496 -9.687 1.00 64.86 200 GLY A N 1
ATOM 1368 C CA . GLY A 1 167 ? 18.028 50.415 -10.151 1.00 61.43 200 GLY A CA 1
ATOM 1369 C C . GLY A 1 167 ? 16.973 50.526 -11.228 1.00 54.35 200 GLY A C 1
ATOM 1370 O O . GLY A 1 167 ? 15.788 50.723 -10.943 1.00 52.49 200 GLY A O 1
ATOM 1371 N N . PHE A 1 168 ? 17.408 50.436 -12.473 1.00 34.63 201 PHE A N 1
ATOM 1372 C CA . PHE A 1 168 ? 16.491 50.216 -13.577 1.00 34.87 201 PHE A CA 1
ATOM 1373 C C . PHE A 1 168 ? 16.929 49.026 -14.393 1.00 35.24 201 PHE A C 1
ATOM 1374 O O . PHE A 1 168 ? 16.599 48.904 -15.562 1.00 35.46 201 PHE A O 1
ATOM 1382 N N . ALA A 1 169 ? 17.710 48.165 -13.763 1.00 35.32 202 ALA A N 1
ATOM 1383 C CA . ALA A 1 169 ? 18.239 46.975 -14.402 1.00 35.68 202 ALA A CA 1
ATOM 1384 C C . ALA A 1 169 ? 17.181 46.057 -14.957 1.00 36.05 202 ALA A C 1
ATOM 1385 O O . ALA A 1 169 ? 16.154 45.834 -14.341 1.00 36.08 202 ALA A O 1
ATOM 1387 N N . GLY A 1 170 ? 17.463 45.521 -16.132 1.00 36.35 203 GLY A N 1
ATOM 1388 C CA . GLY A 1 170 ? 16.603 44.556 -16.776 1.00 36.76 203 GLY A CA 1
ATOM 1389 C C . GLY A 1 170 ? 15.626 45.169 -17.741 1.00 36.82 203 GLY A C 1
ATOM 1390 O O . GLY A 1 170 ? 14.860 44.474 -18.376 1.00 37.17 203 GLY A O 1
ATOM 1391 N N . LEU A 1 171 ? 15.657 46.482 -17.869 1.00 36.49 204 LEU A N 1
ATOM 1392 C CA . LEU A 1 171 ? 14.733 47.131 -18.771 1.00 36.55 204 LEU A CA 1
ATOM 1393 C C . LEU A 1 171 ? 15.469 47.634 -19.990 1.00 36.59 204 LEU A C 1
ATOM 1394 O O . LEU A 1 171 ? 15.131 48.675 -20.517 1.00 36.46 204 LEU A O 1
ATOM 1399 N N . ILE A 1 172 ? 16.436 46.873 -20.480 1.00 36.81 205 ILE A N 1
ATOM 1400 C CA . ILE A 1 172 ? 17.295 47.360 -21.552 1.00 36.84 205 ILE A CA 1
ATOM 1401 C C . ILE A 1 172 ? 16.533 47.627 -22.849 1.00 37.09 205 ILE A C 1
ATOM 1402 O O . ILE A 1 172 ? 16.988 48.368 -23.704 1.00 37.06 205 ILE A O 1
ATOM 1407 N N . LYS A 1 173 ? 15.367 47.027 -23.005 1.00 37.36 206 LYS A N 1
ATOM 1408 C CA . LYS A 1 173 ? 14.637 47.193 -24.246 1.00 37.64 206 LYS A CA 1
ATOM 1409 C C . LYS A 1 173 ? 13.384 48.068 -24.120 1.00 37.50 206 LYS A C 1
ATOM 1410 O O . LYS A 1 173 ? 12.622 48.206 -25.058 1.00 37.74 206 LYS A O 1
ATOM 1416 N N . LEU A 1 174 ? 13.201 48.688 -22.965 1.00 37.11 207 LEU A N 1
ATOM 1417 C CA . LEU A 1 174 ? 12.018 49.502 -22.687 1.00 36.95 207 LEU A CA 1
ATOM 1418 C C . LEU A 1 174 ? 11.968 50.749 -23.544 1.00 36.85 207 LEU A C 1
ATOM 1419 O O . LEU A 1 174 ? 12.967 51.449 -23.672 1.00 36.64 207 LEU A O 1
ATOM 1424 N N . ARG A 1 175 ? 10.808 51.027 -24.133 1.00 37.03 208 ARG A N 1
ATOM 1425 C CA . ARG A 1 175 ? 10.662 52.185 -25.006 1.00 36.99 208 ARG A CA 1
ATOM 1426 C C . ARG A 1 175 ? 9.863 53.332 -24.411 1.00 36.68 208 ARG A C 1
ATOM 1427 O O . ARG A 1 175 ? 10.165 54.480 -24.681 1.00 36.48 208 ARG A O 1
ATOM 1435 N N . GLU A 1 176 ? 8.830 53.040 -23.635 1.00 36.67 209 GLU A N 1
ATOM 1436 C CA . GLU A 1 176 ? 7.981 54.097 -23.107 1.00 36.42 209 GLU A CA 1
ATOM 1437 C C . GLU A 1 176 ? 7.698 53.933 -21.614 1.00 36.15 209 GLU A C 1
ATOM 1438 O O . GLU A 1 176 ? 7.146 52.937 -21.205 1.00 36.33 209 GLU A O 1
ATOM 1444 N N . LEU A 1 177 ? 8.034 54.928 -20.804 1.00 35.75 210 LEU A N 1
ATOM 1445 C CA . LEU A 1 177 ? 7.890 54.823 -19.353 1.00 35.50 210 LEU A CA 1
ATOM 1446 C C . LEU A 1 177 ? 6.967 55.876 -18.784 1.00 35.27 210 LEU A C 1
ATOM 1447 O O . LEU A 1 177 ? 7.193 57.051 -18.982 1.00 35.07 210 LEU A O 1
ATOM 1452 N N . HIS A 1 178 ? 5.938 55.453 -18.059 1.00 35.32 211 HIS A N 1
ATOM 1453 C CA . HIS A 1 178 ? 4.974 56.377 -17.472 1.00 35.14 211 HIS A CA 1
ATOM 1454 C C . HIS A 1 178 ? 5.151 56.523 -15.983 1.00 34.83 211 HIS A C 1
ATOM 1455 O O . HIS A 1 178 ? 4.888 55.597 -15.244 1.00 34.91 211 HIS A O 1
ATOM 1462 N N . LEU A 1 179 ? 5.559 57.694 -15.530 1.00 34.50 212 LEU A N 1
ATOM 1463 C CA . LEU A 1 179 ? 5.698 57.910 -14.110 1.00 34.22 212 LEU A CA 1
ATOM 1464 C C . LEU A 1 179 ? 4.903 59.113 -13.679 1.00 34.03 212 LEU A C 1
ATOM 1465 O O . LEU A 1 179 ? 5.164 59.688 -12.642 1.00 33.76 212 LEU A O 1
ATOM 1470 N N . GLU A 1 180 ? 3.904 59.480 -14.461 1.00 34.20 213 GLU A N 1
ATOM 1471 C CA . GLU A 1 180 ? 3.159 60.684 -14.164 1.00 34.04 213 GLU A CA 1
ATOM 1472 C C . GLU A 1 180 ? 2.223 60.497 -12.994 1.00 33.99 213 GLU A C 1
ATOM 1473 O O . GLU A 1 180 ? 1.872 59.390 -12.638 1.00 34.15 213 GLU A O 1
ATOM 1479 N N . HIS A 1 181 ? 1.827 61.603 -12.395 1.00 33.78 214 HIS A N 1
ATOM 1480 C CA . HIS A 1 181 ? 0.882 61.606 -11.294 1.00 33.73 214 HIS A CA 1
ATOM 1481 C C . HIS A 1 181 ? 1.319 60.793 -10.103 1.00 33.64 214 HIS A C 1
ATOM 1482 O O . HIS A 1 181 ? 0.503 60.132 -9.484 1.00 33.75 214 HIS A O 1
ATOM 1489 N N . ASN A 1 182 ? 2.602 60.842 -9.781 1.00 33.45 215 ASN A N 1
ATOM 1490 C CA . ASN A 1 182 ? 3.094 60.279 -8.539 1.00 33.34 215 ASN A CA 1
ATOM 1491 C C . ASN A 1 182 ? 3.481 61.401 -7.618 1.00 33.03 215 ASN A C 1
ATOM 1492 O O . ASN A 1 182 ? 2.866 62.444 -7.637 1.00 32.95 215 ASN A O 1
ATOM 1497 N N . GLN A 1 183 ? 4.502 61.205 -6.808 1.00 32.88 216 GLN A N 1
ATOM 1498 C CA . GLN A 1 183 ? 4.864 62.240 -5.868 1.00 32.62 216 GLN A CA 1
ATOM 1499 C C . GLN A 1 183 ? 6.355 62.454 -5.807 1.00 32.46 216 GLN A C 1
ATOM 1500 O O . GLN A 1 183 ? 6.904 62.683 -4.744 1.00 32.30 216 GLN A O 1
ATOM 1506 N N . LEU A 1 184 ? 7.003 62.416 -6.959 1.00 32.52 217 LEU A N 1
ATOM 1507 C CA . LEU A 1 184 ? 8.435 62.623 -7.028 1.00 32.39 217 LEU A CA 1
ATOM 1508 C C . LEU A 1 184 ? 8.828 64.059 -6.731 1.00 32.15 217 LEU A C 1
ATOM 1509 O O . LEU A 1 184 ? 8.112 64.978 -7.067 1.00 32.12 217 LEU A O 1
ATOM 1514 N N . THR A 1 185 ? 9.967 64.235 -6.072 1.00 31.99 218 THR A N 1
ATOM 1515 C CA . THR A 1 185 ? 10.442 65.531 -5.601 1.00 31.77 218 THR A CA 1
ATOM 1516 C C . THR A 1 185 ? 11.604 66.064 -6.407 1.00 31.71 218 THR A C 1
ATOM 1517 O O . THR A 1 185 ? 11.705 67.252 -6.657 1.00 31.61 218 THR A O 1
ATOM 1521 N N . LYS A 1 186 ? 12.489 65.166 -6.807 1.00 31.92 219 LYS A N 1
ATOM 1522 C CA . LYS A 1 186 ? 13.707 65.540 -7.495 1.00 31.88 219 LYS A CA 1
ATOM 1523 C C . LYS A 1 186 ? 13.902 64.569 -8.654 1.00 32.08 219 LYS A C 1
ATOM 1524 O O . LYS A 1 186 ? 13.378 63.468 -8.629 1.00 32.24 219 LYS A O 1
ATOM 1530 N N . ILE A 1 187 ? 14.612 64.979 -9.691 1.00 31.98 220 ILE A N 1
ATOM 1531 C CA . ILE A 1 187 ? 14.940 64.049 -10.749 1.00 32.18 220 ILE A CA 1
ATOM 1532 C C . ILE A 1 187 ? 16.417 64.114 -11.051 1.00 32.14 220 ILE A C 1
ATOM 1533 O O . ILE A 1 187 ? 16.929 65.141 -11.469 1.00 32.04 220 ILE A O 1
ATOM 1538 N N . ASN A 1 188 ? 17.101 63.006 -10.803 1.00 32.22 221 ASN A N 1
ATOM 1539 C CA . ASN A 1 188 ? 18.482 62.842 -11.200 1.00 32.23 221 ASN A CA 1
ATOM 1540 C C . ASN A 1 188 ? 18.534 61.939 -12.394 1.00 32.48 221 ASN A C 1
ATOM 1541 O O . ASN A 1 188 ? 18.419 60.741 -12.252 1.00 41.94 221 ASN A O 1
ATOM 1546 N N . PHE A 1 189 ? 18.703 62.514 -13.573 1.00 32.55 222 PHE A N 1
ATOM 1547 C CA . PHE A 1 189 ? 18.605 61.757 -14.807 1.00 32.82 222 PHE A CA 1
ATOM 1548 C C . PHE A 1 189 ? 19.673 60.680 -14.960 1.00 32.95 222 PHE A C 1
ATOM 1549 O O . PHE A 1 189 ? 19.606 59.865 -15.865 1.00 33.21 222 PHE A O 1
ATOM 1557 N N . ALA A 1 190 ? 20.653 60.657 -14.077 1.00 32.80 223 ALA A N 1
ATOM 1558 C CA . ALA A 1 190 ? 21.601 59.560 -14.081 1.00 32.93 223 ALA A CA 1
ATOM 1559 C C . ALA A 1 190 ? 20.912 58.278 -13.650 1.00 33.10 223 ALA A C 1
ATOM 1560 O O . ALA A 1 190 ? 21.344 57.197 -13.994 1.00 33.32 223 ALA A O 1
ATOM 1562 N N . HIS A 1 191 ? 19.829 58.406 -12.899 1.00 33.03 224 HIS A N 1
ATOM 1563 C CA . HIS A 1 191 ? 19.115 57.249 -12.394 1.00 33.18 224 HIS A CA 1
ATOM 1564 C C . HIS A 1 191 ? 18.438 56.461 -13.482 1.00 33.49 224 HIS A C 1
ATOM 1565 O O . HIS A 1 191 ? 17.981 55.353 -13.243 1.00 33.68 224 HIS A O 1
ATOM 1572 N N . PHE A 1 192 ? 18.334 57.035 -14.666 1.00 33.55 225 PHE A N 1
ATOM 1573 C CA . PHE A 1 192 ? 17.722 56.328 -15.776 1.00 33.87 225 PHE A CA 1
ATOM 1574 C C . PHE A 1 192 ? 18.758 55.716 -16.703 1.00 34.07 225 PHE A C 1
ATOM 1575 O O . PHE A 1 192 ? 18.445 55.383 -17.832 1.00 34.33 225 PHE A O 1
ATOM 1583 N N . LEU A 1 193 ? 19.988 55.578 -16.232 1.00 33.97 226 LEU A N 1
ATOM 1584 C CA . LEU A 1 193 ? 21.108 55.219 -17.095 1.00 34.13 226 LEU A CA 1
ATOM 1585 C C . LEU A 1 193 ? 20.887 53.901 -17.820 1.00 34.51 226 LEU A C 1
ATOM 1586 O O . LEU A 1 193 ? 21.262 53.752 -18.975 1.00 34.71 226 LEU A O 1
ATOM 1591 N N . ARG A 1 194 ? 20.287 52.941 -17.134 1.00 34.62 227 ARG A N 1
ATOM 1592 C CA . ARG A 1 194 ? 20.133 51.606 -17.680 1.00 34.99 227 ARG A CA 1
ATOM 1593 C C . ARG A 1 194 ? 19.107 51.489 -18.790 1.00 35.25 227 ARG A C 1
ATOM 1594 O O . ARG A 1 194 ? 19.155 50.548 -19.565 1.00 35.60 227 ARG A O 1
ATOM 1602 N N . LEU A 1 195 ? 18.190 52.443 -18.880 1.00 35.11 228 LEU A N 1
ATOM 1603 C CA . LEU A 1 195 ? 17.147 52.375 -19.890 1.00 35.37 228 LEU A CA 1
ATOM 1604 C C . LEU A 1 195 ? 17.671 52.931 -21.191 1.00 35.47 228 LEU A C 1
ATOM 1605 O O . LEU A 1 195 ? 17.395 54.068 -21.508 1.00 35.31 228 LEU A O 1
ATOM 1610 N N . SER A 1 196 ? 18.352 52.127 -21.993 1.00 35.75 229 SER A N 1
ATOM 1611 C CA . SER A 1 196 ? 19.074 52.702 -23.113 1.00 35.82 229 SER A CA 1
ATOM 1612 C C . SER A 1 196 ? 18.319 52.565 -24.402 1.00 36.17 229 SER A C 1
ATOM 1613 O O . SER A 1 196 ? 18.874 52.794 -25.461 1.00 36.32 229 SER A O 1
ATOM 1616 N N . SER A 1 197 ? 17.061 52.163 -24.320 1.00 36.32 230 SER A N 1
ATOM 1617 C CA . SER A 1 197 ? 16.222 52.100 -25.503 1.00 36.66 230 SER A CA 1
ATOM 1618 C C . SER A 1 197 ? 15.025 53.021 -25.409 1.00 36.53 230 SER A C 1
ATOM 1619 O O . SER A 1 197 ? 14.180 53.007 -26.281 1.00 36.81 230 SER A O 1
ATOM 1622 N N . LEU A 1 198 ? 14.950 53.820 -24.356 1.00 36.13 231 LEU A N 1
ATOM 1623 C CA . LEU A 1 198 ? 13.775 54.650 -24.115 1.00 36.00 231 LEU A CA 1
ATOM 1624 C C . LEU A 1 198 ? 13.586 55.752 -25.160 1.00 36.05 231 LEU A C 1
ATOM 1625 O O . LEU A 1 198 ? 14.529 56.438 -25.511 1.00 35.93 231 LEU A O 1
ATOM 1630 N N . HIS A 1 199 ? 12.372 55.892 -25.683 1.00 36.25 232 HIS A N 1
ATOM 1631 C CA . HIS A 1 199 ? 12.059 56.986 -26.592 1.00 36.29 232 HIS A CA 1
ATOM 1632 C C . HIS A 1 199 ? 11.244 58.055 -25.890 1.00 36.01 232 HIS A C 1
ATOM 1633 O O . HIS A 1 199 ? 11.369 59.232 -26.192 1.00 35.88 232 HIS A O 1
ATOM 1640 N N . THR A 1 200 ? 10.403 57.639 -24.953 1.00 35.94 233 THR A N 1
ATOM 1641 C CA . THR A 1 200 ? 9.467 58.549 -24.308 1.00 35.72 233 THR A CA 1
ATOM 1642 C C . THR A 1 200 ? 9.444 58.412 -22.798 1.00 35.41 233 THR A C 1
ATOM 1643 O O . THR A 1 200 ? 9.349 57.318 -22.281 1.00 35.49 233 THR A O 1
ATOM 1647 N N . LEU A 1 201 ? 9.516 59.532 -22.094 1.00 35.06 234 LEU A N 1
ATOM 1648 C CA . LEU A 1 201 ? 9.473 59.530 -20.640 1.00 34.77 234 LEU A CA 1
ATOM 1649 C C . LEU A 1 201 ? 8.452 60.519 -20.122 1.00 34.60 234 LEU A C 1
ATOM 1650 O O . LEU A 1 201 ? 8.587 61.701 -20.337 1.00 34.46 234 LEU A O 1
ATOM 1655 N N . PHE A 1 202 ? 7.431 60.030 -19.437 1.00 34.64 235 PHE A N 1
ATOM 1656 C CA . PHE A 1 202 ? 6.396 60.885 -18.895 1.00 34.51 235 PHE A CA 1
ATOM 1657 C C . PHE A 1 202 ? 6.605 61.125 -17.417 1.00 34.18 235 PHE A C 1
ATOM 1658 O O . PHE A 1 202 ? 6.573 60.194 -16.630 1.00 34.18 235 PHE A O 1
ATOM 1666 N N . LEU A 1 203 ? 6.822 62.370 -17.028 1.00 33.91 236 LEU A N 1
ATOM 1667 C CA . LEU A 1 203 ? 7.003 62.692 -15.623 1.00 33.61 236 LEU A CA 1
ATOM 1668 C C . LEU A 1 203 ? 6.052 63.774 -15.169 1.00 33.48 236 LEU A C 1
ATOM 1669 O O . LEU A 1 203 ? 6.300 64.433 -14.178 1.00 33.22 236 LEU A O 1
ATOM 1674 N N . GLN A 1 204 ? 4.935 63.933 -15.859 1.00 33.69 237 GLN A N 1
ATOM 1675 C CA . GLN A 1 204 ? 4.086 65.065 -15.562 1.00 33.59 237 GLN A CA 1
ATOM 1676 C C . GLN A 1 204 ? 3.353 64.904 -14.258 1.00 33.47 237 GLN A C 1
ATOM 1677 O O . GLN A 1 204 ? 3.121 63.799 -13.803 1.00 33.56 237 GLN A O 1
ATOM 1683 N N . TRP A 1 205 ? 3.040 66.040 -13.647 1.00 33.28 238 TRP A N 1
ATOM 1684 C CA . TRP A 1 205 ? 2.196 66.120 -12.468 1.00 33.18 238 TRP A CA 1
ATOM 1685 C C . TRP A 1 205 ? 2.768 65.387 -11.286 1.00 33.03 238 TRP A C 1
ATOM 1686 O O . TRP A 1 205 ? 2.081 64.620 -10.637 1.00 33.11 238 TRP A O 1
ATOM 1697 N N . ASN A 1 206 ? 4.041 65.624 -11.024 1.00 32.84 239 ASN A N 1
ATOM 1698 C CA . ASN A 1 206 ? 4.658 65.180 -9.795 1.00 32.68 239 ASN A CA 1
ATOM 1699 C C . ASN A 1 206 ? 4.858 66.408 -8.946 1.00 32.43 239 ASN A C 1
ATOM 1700 O O . ASN A 1 206 ? 4.073 67.333 -9.042 1.00 32.42 239 ASN A O 1
ATOM 1705 N N . LYS A 1 207 ? 5.890 66.420 -8.114 1.00 32.24 240 LYS A N 1
ATOM 1706 C CA . LYS A 1 207 ? 6.163 67.575 -7.279 1.00 32.02 240 LYS A CA 1
ATOM 1707 C C . LYS A 1 207 ? 7.603 68.002 -7.452 1.00 31.88 240 LYS A C 1
ATOM 1708 O O . LYS A 1 207 ? 8.230 68.458 -6.515 1.00 31.71 240 LYS A O 1
ATOM 1714 N N . ILE A 1 208 ? 8.120 67.856 -8.659 1.00 31.98 241 ILE A N 1
ATOM 1715 C CA . ILE A 1 208 ? 9.541 67.986 -8.923 1.00 31.89 241 ILE A CA 1
ATOM 1716 C C . ILE A 1 208 ? 10.063 69.397 -8.846 1.00 31.73 241 ILE A C 1
ATOM 1717 O O . ILE A 1 208 ? 9.578 70.267 -9.534 1.00 31.77 241 ILE A O 1
ATOM 1722 N N . SER A 1 209 ? 11.049 69.615 -7.986 1.00 38.49 242 SER A N 1
ATOM 1723 C CA . SER A 1 209 ? 11.656 70.927 -7.788 1.00 38.34 242 SER A CA 1
ATOM 1724 C C . SER A 1 209 ? 12.935 71.048 -8.569 1.00 38.34 242 SER A C 1
ATOM 1725 O O . SER A 1 209 ? 13.197 72.075 -9.174 1.00 38.32 242 SER A O 1
ATOM 1728 N N . ASN A 1 210 ? 13.746 69.999 -8.531 1.00 31.43 243 ASN A N 1
ATOM 1729 C CA . ASN A 1 210 ? 15.069 69.995 -9.150 1.00 31.43 243 ASN A CA 1
ATOM 1730 C C . ASN A 1 210 ? 15.207 69.098 -10.347 1.00 31.62 243 ASN A C 1
ATOM 1731 O O . ASN A 1 210 ? 14.572 68.063 -10.418 1.00 31.74 243 ASN A O 1
ATOM 1736 N N . LEU A 1 211 ? 16.045 69.510 -11.287 1.00 31.65 244 LEU A N 1
ATOM 1737 C CA . LEU A 1 211 ? 16.449 68.682 -12.407 1.00 31.83 244 LEU A CA 1
ATOM 1738 C C . LEU A 1 211 ? 17.960 68.574 -12.412 1.00 31.78 244 LEU A C 1
ATOM 1739 O O . LEU A 1 211 ? 18.636 69.522 -12.740 1.00 31.71 244 LEU A O 1
ATOM 1744 N N . THR A 1 212 ? 18.499 67.416 -12.063 1.00 31.82 245 THR A N 1
ATOM 1745 C CA . THR A 1 212 ? 19.945 67.270 -11.973 1.00 31.77 245 THR A CA 1
ATOM 1746 C C . THR A 1 212 ? 20.461 66.047 -12.715 1.00 31.96 245 THR A C 1
ATOM 1747 O O . THR A 1 212 ? 19.687 65.181 -13.090 1.00 32.13 245 THR A O 1
ATOM 1751 N N . CYS A 1 213 ? 21.762 66.000 -12.974 1.00 31.96 246 CYS A N 1
ATOM 1752 C CA . CYS A 1 213 ? 22.367 64.807 -13.560 1.00 32.14 246 CYS A CA 1
ATOM 1753 C C . CYS A 1 213 ? 23.761 64.521 -12.987 1.00 33.20 246 CYS A C 1
ATOM 1754 O O . CYS A 1 213 ? 24.715 65.223 -13.283 1.00 39.24 246 CYS A O 1
ATOM 1757 N N . GLY A 1 214 ? 23.874 63.469 -12.190 1.00 32.11 247 GLY A N 1
ATOM 1758 C CA . GLY A 1 214 ? 25.100 63.169 -11.471 1.00 32.05 247 GLY A CA 1
ATOM 1759 C C . GLY A 1 214 ? 26.207 62.492 -12.250 1.00 36.10 247 GLY A C 1
ATOM 1760 O O . GLY A 1 214 ? 27.375 62.658 -11.937 1.00 42.94 247 GLY A O 1
ATOM 1761 N N . MET A 1 215 ? 25.832 61.688 -13.237 1.00 51.57 248 MET A N 1
ATOM 1762 C CA . MET A 1 215 ? 26.772 61.026 -14.139 1.00 41.71 248 MET A CA 1
ATOM 1763 C C . MET A 1 215 ? 26.819 61.793 -15.445 1.00 36.40 248 MET A C 1
ATOM 1764 O O . MET A 1 215 ? 25.813 62.355 -15.860 1.00 47.96 248 MET A O 1
ATOM 1769 N N . GLU A 1 216 ? 27.974 61.865 -16.088 1.00 34.12 249 GLU A N 1
ATOM 1770 C CA . GLU A 1 216 ? 27.958 62.340 -17.458 1.00 34.25 249 GLU A CA 1
ATOM 1771 C C . GLU A 1 216 ? 27.786 61.116 -18.366 1.00 34.56 249 GLU A C 1
ATOM 1772 O O . GLU A 1 216 ? 28.582 60.182 -18.357 1.00 34.68 249 GLU A O 1
ATOM 1778 N N . TRP A 1 217 ? 26.699 61.113 -19.122 1.00 33.32 250 TRP A N 1
ATOM 1779 C CA . TRP A 1 217 ? 26.395 60.023 -20.031 1.00 33.64 250 TRP A CA 1
ATOM 1780 C C . TRP A 1 217 ? 25.554 60.527 -21.185 1.00 33.79 250 TRP A C 1
ATOM 1781 O O . TRP A 1 217 ? 25.086 61.648 -21.160 1.00 34.68 250 TRP A O 1
ATOM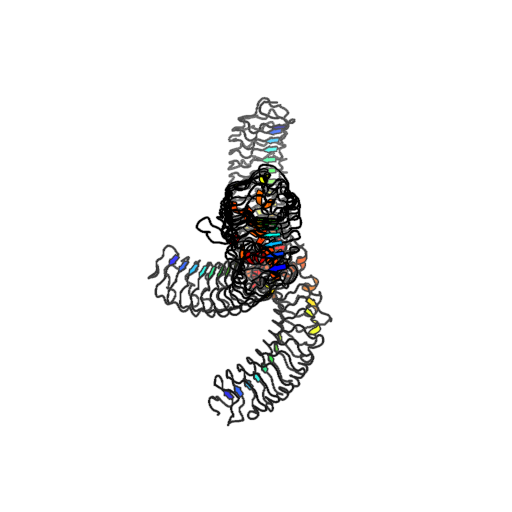 1792 N N . THR A 1 218 ? 25.372 59.715 -22.210 1.00 34.10 251 THR A N 1
ATOM 1793 C CA . THR A 1 218 ? 24.586 60.166 -23.339 1.00 34.28 251 THR A CA 1
ATOM 1794 C C . THR A 1 218 ? 23.392 59.275 -23.610 1.00 34.51 251 THR A C 1
ATOM 1795 O O . THR A 1 218 ? 23.533 58.089 -23.906 1.00 34.76 251 THR A O 1
ATOM 1799 N N . TRP A 1 219 ? 22.212 59.864 -23.481 1.00 34.44 252 TRP A N 1
ATOM 1800 C CA . TRP A 1 219 ? 20.964 59.164 -23.695 1.00 34.65 252 TRP A CA 1
ATOM 1801 C C . TRP A 1 219 ? 20.468 59.377 -25.129 1.00 34.95 252 TRP A C 1
ATOM 1802 O O . TRP A 1 219 ? 19.494 60.075 -25.357 1.00 34.95 252 TRP A O 1
ATOM 1813 N N . GLY A 1 220 ? 21.117 58.749 -26.096 1.00 35.24 253 GLY A N 1
ATOM 1814 C CA . GLY A 1 220 ? 20.859 59.043 -27.491 1.00 35.53 253 GLY A CA 1
ATOM 1815 C C . GLY A 1 220 ? 19.461 58.750 -28.008 1.00 35.78 253 GLY A C 1
ATOM 1816 O O . GLY A 1 220 ? 19.075 59.236 -29.061 1.00 35.99 253 GLY A O 1
ATOM 1817 N N . THR A 1 221 ? 18.710 57.920 -27.303 1.00 35.79 254 THR A N 1
ATOM 1818 C CA . THR A 1 221 ? 17.445 57.440 -27.833 1.00 36.09 254 THR A CA 1
ATOM 1819 C C . THR A 1 221 ? 16.246 58.189 -27.311 1.00 35.92 254 THR A C 1
ATOM 1820 O O . THR A 1 221 ? 15.158 58.026 -27.832 1.00 36.16 254 THR A O 1
ATOM 1824 N N . LEU A 1 222 ? 16.419 58.969 -26.256 1.00 35.52 255 LEU A N 1
ATOM 1825 C CA . LEU A 1 222 ? 15.291 59.688 -25.689 1.00 35.36 255 LEU A CA 1
ATOM 1826 C C . LEU A 1 222 ? 14.843 60.785 -26.617 1.00 35.45 255 LEU A C 1
ATOM 1827 O O . LEU A 1 222 ? 15.638 61.610 -27.021 1.00 35.37 255 LEU A O 1
ATOM 1832 N N . GLU A 1 223 ? 13.567 60.783 -26.971 1.00 35.64 256 GLU A N 1
ATOM 1833 C CA . GLU A 1 223 ? 13.057 61.769 -27.905 1.00 35.77 256 GLU A CA 1
ATOM 1834 C C . GLU A 1 223 ? 11.950 62.644 -27.348 1.00 35.61 256 GLU A C 1
ATOM 1835 O O . GLU A 1 223 ? 11.732 63.722 -27.853 1.00 35.62 256 GLU A O 1
ATOM 1841 N N . LYS A 1 224 ? 11.242 62.191 -26.327 1.00 35.48 257 LYS A N 1
ATOM 1842 C CA . LYS A 1 224 ? 10.182 63.003 -25.731 1.00 35.33 257 LYS A CA 1
ATOM 1843 C C . LYS A 1 224 ? 10.215 62.985 -24.210 1.00 34.97 257 LYS A C 1
ATOM 1844 O O . LYS A 1 224 ? 10.296 61.933 -23.609 1.00 34.97 257 LYS A O 1
ATOM 1850 N N . LEU A 1 225 ? 10.142 64.154 -23.590 1.00 34.68 258 LEU A N 1
ATOM 1851 C CA . LEU A 1 225 ? 10.158 64.260 -22.136 1.00 34.35 258 LEU A CA 1
ATOM 1852 C C . LEU A 1 225 ? 9.045 65.170 -21.636 1.00 34.24 258 LEU A C 1
ATOM 1853 O O . LEU A 1 225 ? 9.084 66.368 -21.853 1.00 34.15 258 LEU A O 1
ATOM 1858 N N . ASP A 1 226 ? 8.059 64.604 -20.950 1.00 34.26 259 ASP A N 1
ATOM 1859 C CA . ASP A 1 226 ? 6.918 65.381 -20.487 1.00 34.18 259 ASP A CA 1
ATOM 1860 C C . ASP A 1 226 ? 7.084 65.687 -19.012 1.00 39.76 259 ASP A C 1
ATOM 1861 O O . ASP A 1 226 ? 6.927 64.818 -18.169 1.00 51.00 259 ASP A O 1
ATOM 1866 N N . LEU A 1 227 ? 7.353 66.947 -18.707 1.00 33.62 260 LEU A N 1
ATOM 1867 C CA . LEU A 1 227 ? 7.557 67.396 -17.348 1.00 33.31 260 LEU A CA 1
ATOM 1868 C C . LEU A 1 227 ? 6.507 68.411 -16.961 1.00 33.24 260 LEU A C 1
ATOM 1869 O O . LEU A 1 227 ? 6.732 69.242 -16.091 1.00 33.00 260 LEU A O 1
ATOM 1874 N N . THR A 1 228 ? 5.348 68.322 -17.599 1.00 33.48 261 THR A N 1
ATOM 1875 C CA . THR A 1 228 ? 4.285 69.294 -17.408 1.00 33.47 261 THR A CA 1
ATOM 1876 C C . THR A 1 228 ? 3.770 69.291 -15.997 1.00 33.27 261 THR A C 1
ATOM 1877 O O . THR A 1 228 ? 3.492 68.243 -15.441 1.00 33.30 261 THR A O 1
ATOM 1881 N N . GLY A 1 229 ? 3.648 70.468 -15.407 1.00 35.17 262 GLY A N 1
ATOM 1882 C CA . GLY A 1 229 ? 2.902 70.592 -14.175 1.00 36.01 262 GLY A CA 1
ATOM 1883 C C . GLY A 1 229 ? 3.624 70.175 -12.923 1.00 34.81 262 GLY A C 1
ATOM 1884 O O . GLY A 1 229 ? 3.001 69.715 -11.981 1.00 34.77 262 GLY A O 1
ATOM 1885 N N . ASN A 1 230 ? 4.938 70.311 -12.916 1.00 32.58 263 ASN A N 1
ATOM 1886 C CA . ASN A 1 230 ? 5.696 70.100 -11.702 1.00 32.36 263 ASN A CA 1
ATOM 1887 C C . ASN A 1 230 ? 5.942 71.412 -11.000 1.00 32.15 263 ASN A C 1
ATOM 1888 O O . ASN A 1 230 ? 5.172 72.342 -11.150 1.00 32.18 263 ASN A O 1
ATOM 1893 N N . GLU A 1 231 ? 7.012 71.477 -10.226 1.00 31.96 264 GLU A N 1
ATOM 1894 C CA . GLU A 1 231 ? 7.320 72.660 -9.448 1.00 40.80 264 GLU A CA 1
ATOM 1895 C C . GLU A 1 231 ? 8.751 73.048 -9.702 1.00 34.79 264 GLU A C 1
ATOM 1896 O O . GLU A 1 231 ? 9.419 73.598 -8.830 1.00 45.74 264 GLU A O 1
ATOM 1902 N N . ILE A 1 232 ? 9.208 72.758 -10.915 1.00 31.80 265 ILE A N 1
ATOM 1903 C CA . ILE A 1 232 ? 10.600 72.945 -11.294 1.00 31.74 265 ILE A CA 1
ATOM 1904 C C . ILE A 1 232 ? 11.004 74.398 -11.239 1.00 31.64 265 ILE A C 1
ATOM 1905 O O . ILE A 1 232 ? 10.364 75.245 -11.832 1.00 31.72 265 ILE A O 1
ATOM 1910 N N . LYS A 1 233 ? 12.054 74.689 -10.497 1.00 31.47 266 LYS A N 1
ATOM 1911 C CA . LYS A 1 233 ? 12.517 76.045 -10.375 1.00 31.39 266 LYS A CA 1
ATOM 1912 C C . LYS A 1 233 ? 13.987 76.105 -10.706 1.00 31.34 266 LYS A C 1
ATOM 1913 O O . LYS A 1 233 ? 14.513 77.159 -11.006 1.00 31.32 266 LYS A O 1
ATOM 1919 N N . ALA A 1 234 ? 14.650 74.961 -10.661 1.00 31.34 267 ALA A N 1
ATOM 1920 C CA . ALA A 1 234 ? 16.080 74.905 -10.913 1.00 31.30 267 ALA A CA 1
ATOM 1921 C C . ALA A 1 234 ? 16.470 73.762 -11.826 1.00 31.43 267 ALA A C 1
ATOM 1922 O O . ALA A 1 234 ? 15.887 72.697 -11.765 1.00 31.51 267 ALA A O 1
ATOM 1924 N N . ILE A 1 235 ? 17.441 73.999 -12.697 1.00 31.49 268 ILE A N 1
ATOM 1925 C CA . ILE A 1 235 ? 17.898 72.981 -13.628 1.00 31.64 268 ILE A CA 1
ATOM 1926 C C . ILE A 1 235 ? 19.408 73.023 -13.772 1.00 31.60 268 ILE A C 1
ATOM 1927 O O . ILE A 1 235 ? 19.963 74.048 -14.120 1.00 31.58 268 ILE A O 1
ATOM 1932 N N . ASP A 1 236 ? 20.064 71.901 -13.514 1.00 31.60 269 ASP A N 1
ATOM 1933 C CA . ASP A 1 236 ? 21.510 71.785 -13.661 1.00 31.58 269 ASP A CA 1
ATOM 1934 C C . ASP A 1 236 ? 21.916 71.970 -15.107 1.00 31.75 269 ASP A C 1
ATOM 1935 O O . ASP A 1 236 ? 21.268 71.472 -16.018 1.00 31.93 269 ASP A O 1
ATOM 1940 N N . LEU A 1 237 ? 23.020 72.665 -15.312 1.00 48.87 270 LEU A N 1
ATOM 1941 C CA . LEU A 1 237 ? 23.372 73.149 -16.637 1.00 52.01 270 LEU A CA 1
ATOM 1942 C C . LEU A 1 237 ? 23.780 72.056 -17.614 1.00 61.25 270 LEU A C 1
ATOM 1943 O O . LEU A 1 237 ? 24.209 72.350 -18.722 1.00 78.44 270 LEU A O 1
ATOM 1948 N N . THR A 1 238 ? 23.648 70.798 -17.218 1.00 47.69 271 THR A N 1
ATOM 1949 C CA . THR A 1 238 ? 24.044 69.709 -18.099 1.00 39.00 271 THR A CA 1
ATOM 1950 C C . THR A 1 238 ? 22.998 68.633 -18.254 1.00 35.27 271 THR A C 1
ATOM 1951 O O . THR A 1 238 ? 23.299 67.578 -18.784 1.00 33.05 271 THR A O 1
ATOM 1955 N N . VAL A 1 239 ? 21.771 68.865 -17.816 1.00 35.45 272 VAL A N 1
ATOM 1956 C CA . VAL A 1 239 ? 20.828 67.763 -17.863 1.00 37.15 272 VAL A CA 1
ATOM 1957 C C . VAL A 1 239 ? 20.353 67.514 -19.287 1.00 44.93 272 VAL A C 1
ATOM 1958 O O . VAL A 1 239 ? 19.824 66.456 -19.573 1.00 44.92 272 VAL A O 1
ATOM 1962 N N . PHE A 1 240 ? 20.536 68.474 -20.182 1.00 32.85 273 PHE A N 1
ATOM 1963 C CA . PHE A 1 240 ? 20.084 68.284 -21.547 1.00 33.15 273 PHE A CA 1
ATOM 1964 C C . PHE A 1 240 ? 21.238 68.014 -22.507 1.00 33.31 273 PHE A C 1
ATOM 1965 O O . PHE A 1 240 ? 21.025 67.713 -23.669 1.00 33.58 273 PHE A O 1
ATOM 1973 N N . GLU A 1 241 ? 22.466 68.092 -22.013 1.00 33.15 274 GLU A N 1
ATOM 1974 C CA . GLU A 1 241 ? 23.621 67.631 -22.777 1.00 33.30 274 GLU A CA 1
ATOM 1975 C C . GLU A 1 241 ? 23.474 66.138 -22.915 1.00 33.48 274 GLU A C 1
ATOM 1976 O O . GLU A 1 241 ? 24.015 65.507 -23.818 1.00 33.71 274 GLU A O 1
ATOM 1982 N N . THR A 1 242 ? 22.753 65.586 -21.954 1.00 33.38 275 THR A N 1
ATOM 1983 C CA . THR A 1 242 ? 22.479 64.173 -21.864 1.00 33.53 275 THR A CA 1
ATOM 1984 C C . THR A 1 242 ? 21.509 63.720 -22.947 1.00 33.83 275 THR A C 1
ATOM 1985 O O . THR A 1 242 ? 21.529 62.577 -23.350 1.00 34.06 275 THR A O 1
ATOM 1989 N N . MET A 1 243 ? 20.670 64.614 -23.442 1.00 33.87 276 MET A N 1
ATOM 1990 C CA . MET A 1 243 ? 19.671 64.206 -24.414 1.00 34.17 276 MET A CA 1
ATOM 1991 C C . MET A 1 243 ? 19.790 64.960 -25.728 1.00 34.37 276 MET A C 1
ATOM 1992 O O . MET A 1 243 ? 18.978 65.825 -26.028 1.00 34.39 276 MET A O 1
ATOM 1997 N N . PRO A 1 244 ? 20.785 64.592 -26.543 1.00 34.54 277 PRO A N 1
ATOM 1998 C CA . PRO A 1 244 ? 21.110 65.294 -27.776 1.00 34.74 277 PRO A CA 1
ATOM 1999 C C . PRO A 1 244 ? 20.018 65.165 -28.813 1.00 35.07 277 PRO A C 1
ATOM 2000 O O . PRO A 1 244 ? 19.905 66.023 -29.669 1.00 35.20 277 PRO A O 1
ATOM 2004 N N . ASN A 1 245 ? 19.258 64.084 -28.775 1.00 35.23 278 ASN A N 1
ATOM 2005 C CA . ASN A 1 245 ? 18.213 63.884 -29.765 1.00 35.58 278 ASN A CA 1
ATOM 2006 C C . ASN A 1 245 ? 16.808 64.138 -29.259 1.00 35.51 278 ASN A C 1
ATOM 2007 O O . ASN A 1 245 ? 15.843 63.680 -29.847 1.00 35.80 278 ASN A O 1
ATOM 2012 N N . LEU A 1 246 ? 16.701 64.859 -28.157 1.00 35.15 279 LEU A N 1
ATOM 2013 C CA . LEU A 1 246 ? 15.407 65.173 -27.592 1.00 35.07 279 LEU A CA 1
ATOM 2014 C C . LEU A 1 246 ? 14.658 66.065 -28.546 1.00 35.27 279 LEU A C 1
ATOM 2015 O O . LEU A 1 246 ? 15.162 67.095 -28.949 1.00 35.23 279 LEU A O 1
ATOM 2020 N N . LYS A 1 247 ? 13.459 65.661 -28.928 1.00 35.51 280 LYS A N 1
ATOM 2021 C CA . LYS A 1 247 ? 12.736 66.391 -29.947 1.00 35.77 280 LYS A CA 1
ATOM 2022 C C . LYS A 1 247 ? 11.458 67.013 -29.425 1.00 35.68 280 LYS A C 1
ATOM 2023 O O . LYS A 1 247 ? 10.958 67.957 -30.003 1.00 35.80 280 LYS A O 1
ATOM 2029 N N . ILE A 1 248 ? 10.942 66.501 -28.321 1.00 35.49 281 ILE A N 1
ATOM 2030 C CA . ILE A 1 248 ? 9.782 67.094 -27.669 1.00 35.37 281 ILE A CA 1
ATOM 2031 C C . ILE A 1 248 ? 10.047 67.313 -26.196 1.00 34.96 281 ILE A C 1
ATOM 2032 O O . ILE A 1 248 ? 10.326 66.371 -25.485 1.00 34.85 281 ILE A O 1
ATOM 2037 N N . LEU A 1 249 ? 9.964 68.555 -25.738 1.00 34.74 282 LEU A N 1
ATOM 2038 C CA . LEU A 1 249 ? 10.181 68.877 -24.334 1.00 34.36 282 LEU A CA 1
ATOM 2039 C C . LEU A 1 249 ? 9.056 69.750 -23.817 1.00 34.27 282 LEU A C 1
ATOM 2040 O O . LEU A 1 249 ? 8.859 70.841 -24.314 1.00 34.32 282 LEU A O 1
ATOM 2045 N N . LEU A 1 250 ? 8.315 69.279 -22.822 1.00 34.16 283 LEU A N 1
ATOM 2046 C CA . LEU A 1 250 ? 7.186 70.038 -22.299 1.00 34.09 283 LEU A CA 1
ATOM 2047 C C . LEU A 1 250 ? 7.425 70.433 -20.859 1.00 33.74 283 LEU A C 1
ATOM 2048 O O . LEU A 1 250 ? 7.523 69.578 -20.007 1.00 33.62 283 LEU A O 1
ATOM 2053 N N . MET A 1 251 ? 7.502 71.725 -20.579 1.00 33.58 284 MET A N 1
ATOM 2054 C CA . MET A 1 251 ? 7.728 72.171 -19.218 1.00 33.26 284 MET A CA 1
ATOM 2055 C C . MET A 1 251 ? 6.752 73.235 -18.799 1.00 33.22 284 MET A C 1
ATOM 2056 O O . MET A 1 251 ? 7.109 74.157 -18.095 1.00 33.01 284 MET A O 1
ATOM 2061 N N . ASP A 1 252 ? 5.507 73.080 -19.220 1.00 33.43 285 ASP A N 1
ATOM 2062 C CA . ASP A 1 252 ? 4.455 74.007 -18.876 1.00 33.42 285 ASP A CA 1
ATOM 2063 C C . ASP A 1 252 ? 4.089 73.856 -17.438 1.00 33.20 285 ASP A C 1
ATOM 2064 O O . ASP A 1 252 ? 4.389 72.851 -16.824 1.00 33.11 285 ASP A O 1
ATOM 2069 N N . ASN A 1 253 ? 3.438 74.868 -16.904 1.00 33.12 286 ASN A N 1
ATOM 2070 C CA . ASN A 1 253 ? 2.880 74.798 -15.577 1.00 32.95 286 ASN A CA 1
ATOM 2071 C C . ASN A 1 253 ? 3.901 74.474 -14.520 1.00 32.69 286 ASN A C 1
ATOM 2072 O O . ASN A 1 253 ? 3.623 73.739 -13.588 1.00 32.60 286 ASN A O 1
ATOM 2077 N N . ASN A 1 254 ? 5.083 75.054 -14.661 1.00 32.57 287 ASN A N 1
ATOM 2078 C CA . ASN A 1 254 ? 6.112 74.928 -13.654 1.00 32.32 287 ASN A CA 1
ATOM 2079 C C . ASN A 1 254 ? 6.415 76.263 -13.034 1.00 32.16 287 ASN A C 1
ATOM 2080 O O . ASN A 1 254 ? 5.678 77.214 -13.214 1.00 32.23 287 ASN A O 1
ATOM 2085 N N . LYS A 1 255 ? 7.523 76.328 -12.316 1.00 31.97 288 LYS A N 1
ATOM 2086 C CA . LYS A 1 255 ? 7.900 77.519 -11.593 1.00 31.81 288 LYS A CA 1
ATOM 2087 C C . LYS A 1 255 ? 9.226 78.034 -12.094 1.00 31.77 288 LYS A C 1
ATOM 2088 O O . LYS A 1 255 ? 9.990 78.620 -11.349 1.00 31.62 288 LYS A O 1
ATOM 2094 N N . LEU A 1 256 ? 9.506 77.774 -13.362 1.00 31.93 289 LEU A N 1
ATOM 2095 C CA . LEU A 1 256 ? 10.707 78.278 -14.006 1.00 31.93 289 LEU A CA 1
ATOM 2096 C C . LEU A 1 256 ? 10.755 79.789 -14.037 1.00 31.92 289 LEU A C 1
ATOM 2097 O O . LEU A 1 256 ? 9.777 80.454 -14.329 1.00 32.04 289 LEU A O 1
ATOM 2102 N N . ASN A 1 257 ? 11.914 80.318 -13.700 1.00 31.80 290 ASN A N 1
ATOM 2103 C CA . ASN A 1 257 ? 12.130 81.744 -13.575 1.00 31.78 290 ASN A CA 1
ATOM 2104 C C . ASN A 1 257 ? 12.858 82.305 -14.786 1.00 31.92 290 ASN A C 1
ATOM 2105 O O . ASN A 1 257 ? 12.636 83.426 -15.205 1.00 32.03 290 ASN A O 1
ATOM 2110 N N . SER A 1 258 ? 13.726 81.477 -15.343 1.00 31.94 291 SER A N 1
ATOM 2111 C CA . SER A 1 258 ? 14.610 81.846 -16.426 1.00 32.06 291 SER A CA 1
ATOM 2112 C C . SER A 1 258 ? 15.253 80.600 -16.990 1.00 32.10 291 SER A C 1
ATOM 2113 O O . SER A 1 258 ? 15.095 79.532 -16.433 1.00 32.01 291 SER A O 1
ATOM 2116 N N . LEU A 1 259 ? 15.989 80.723 -18.084 1.00 32.24 292 LEU A N 1
ATOM 2117 C CA . LEU A 1 259 ? 16.755 79.590 -18.599 1.00 32.28 292 LEU A CA 1
ATOM 2118 C C . LEU A 1 259 ? 18.124 80.051 -19.059 1.00 32.30 292 LEU A C 1
ATOM 2119 O O . LEU A 1 259 ? 18.234 80.963 -19.869 1.00 32.45 292 LEU A O 1
ATOM 2124 N N . ASP A 1 260 ? 19.160 79.401 -18.549 1.00 32.16 293 ASP A N 1
ATOM 2125 C CA . ASP A 1 260 ? 20.533 79.756 -18.861 1.00 32.16 293 ASP A CA 1
ATOM 2126 C C . ASP A 1 260 ? 20.825 79.513 -20.316 1.00 32.41 293 ASP A C 1
ATOM 2127 O O . ASP A 1 260 ? 20.257 78.612 -20.908 1.00 32.54 293 ASP A O 1
ATOM 2132 N N . SER A 1 261 ? 21.730 80.296 -20.893 1.00 37.44 294 SER A N 1
ATOM 2133 C CA . SER A 1 261 ? 22.105 80.111 -22.291 1.00 39.33 294 SER A CA 1
ATOM 2134 C C . SER A 1 261 ? 22.795 78.777 -22.466 1.00 32.74 294 SER A C 1
ATOM 2135 O O . SER A 1 261 ? 22.823 78.222 -23.552 1.00 34.42 294 SER A O 1
ATOM 2138 N N . LYS A 1 262 ? 23.365 78.272 -21.383 1.00 32.52 295 LYS A N 1
ATOM 2139 C CA . LYS A 1 262 ? 24.039 76.989 -21.402 1.00 36.63 295 LYS A CA 1
ATOM 2140 C C . LYS A 1 262 ? 23.021 75.883 -21.625 1.00 42.39 295 LYS A C 1
ATOM 2141 O O . LYS A 1 262 ? 23.261 74.948 -22.378 1.00 57.02 295 LYS A O 1
ATOM 2147 N N . ILE A 1 263 ? 21.886 75.994 -20.949 1.00 32.53 296 ILE A N 1
ATOM 2148 C CA . ILE A 1 263 ? 20.799 75.051 -21.123 1.00 32.63 296 ILE A CA 1
ATOM 2149 C C . ILE A 1 263 ? 20.308 75.059 -22.552 1.00 32.92 296 ILE A C 1
ATOM 2150 O O . ILE A 1 263 ? 20.344 74.048 -23.236 1.00 33.10 296 ILE A O 1
ATOM 2155 N N . LEU A 1 264 ? 19.889 76.228 -23.012 1.00 33.00 297 LEU A N 1
ATOM 2156 C CA . LEU A 1 264 ? 19.233 76.370 -24.300 1.00 33.30 297 LEU A CA 1
ATOM 2157 C C . LEU A 1 264 ? 20.129 75.981 -25.447 1.00 33.52 297 LEU A C 1
ATOM 2158 O O . LEU A 1 264 ? 19.652 75.589 -26.495 1.00 33.79 297 LEU A O 1
ATOM 2163 N N . ASN A 1 265 ? 21.432 76.089 -25.256 1.00 33.41 298 ASN A N 1
ATOM 2164 C CA . ASN A 1 265 ? 22.350 75.731 -26.319 1.00 33.62 298 ASN A CA 1
ATOM 2165 C C . ASN A 1 265 ? 22.425 74.224 -26.512 1.00 33.71 298 ASN A C 1
ATOM 2166 O O . ASN A 1 265 ? 23.022 73.742 -27.466 1.00 38.48 298 ASN A O 1
ATOM 2171 N N . SER A 1 266 ? 21.816 73.483 -25.597 1.00 33.56 299 SER A N 1
ATOM 2172 C CA . SER A 1 266 ? 21.785 72.036 -25.685 1.00 33.66 299 SER A CA 1
ATOM 2173 C C . SER A 1 266 ? 20.421 71.553 -26.142 1.00 33.85 299 SER A C 1
ATOM 2174 O O . SER A 1 266 ? 20.207 70.360 -26.314 1.00 33.98 299 SER A O 1
ATOM 2177 N N . LEU A 1 267 ? 19.490 72.483 -26.310 1.00 41.57 300 LEU A N 1
ATOM 2178 C CA . LEU A 1 267 ? 18.174 72.156 -26.851 1.00 41.93 300 LEU A CA 1
ATOM 2179 C C . LEU A 1 267 ? 18.036 72.596 -28.296 1.00 34.44 300 LEU A C 1
ATOM 2180 O O . LEU A 1 267 ? 17.250 73.486 -28.604 1.00 34.53 300 LEU A O 1
ATOM 2185 N N . ARG A 1 268 ? 18.799 71.976 -29.184 1.00 34.65 301 ARG A N 1
ATOM 2186 C CA . ARG A 1 268 ? 18.762 72.379 -30.571 1.00 35.00 301 ARG A CA 1
ATOM 2187 C C . ARG A 1 268 ? 18.120 71.356 -31.474 1.00 35.34 301 ARG A C 1
ATOM 2188 O O . ARG A 1 268 ? 17.930 71.604 -32.653 1.00 35.67 301 ARG A O 1
ATOM 2196 N N . SER A 1 269 ? 17.771 70.204 -30.937 1.00 37.31 302 SER A N 1
ATOM 2197 C CA . SER A 1 269 ? 17.114 69.217 -31.767 1.00 37.66 302 SER A CA 1
ATOM 2198 C C . SER A 1 269 ? 15.613 69.214 -31.574 1.00 37.72 302 SER A C 1
ATOM 2199 O O . SER A 1 269 ? 14.933 68.348 -32.105 1.00 38.00 302 SER A O 1
ATOM 2202 N N . LEU A 1 270 ? 15.098 70.166 -30.803 1.00 35.47 303 LEU A N 1
ATOM 2203 C CA . LEU A 1 270 ? 13.677 70.194 -30.468 1.00 35.49 303 LEU A CA 1
ATOM 2204 C C . LEU A 1 270 ? 12.805 70.540 -31.646 1.00 35.87 303 LEU A C 1
ATOM 2205 O O . LEU A 1 270 ? 13.183 71.341 -32.477 1.00 36.02 303 LEU A O 1
ATOM 2210 N N . THR A 1 271 ? 11.641 69.911 -31.727 1.00 36.05 304 THR A N 1
ATOM 2211 C CA . THR A 1 271 ? 10.657 70.266 -32.741 1.00 36.41 304 THR A CA 1
ATOM 2212 C C . THR A 1 271 ? 9.380 70.805 -32.102 1.00 36.32 304 THR A C 1
ATOM 2213 O O . THR A 1 271 ? 8.571 71.446 -32.760 1.00 36.55 304 THR A O 1
ATOM 2217 N N . THR A 1 272 ? 9.183 70.498 -30.826 1.00 35.99 305 THR A N 1
ATOM 2218 C CA . THR A 1 272 ? 8.037 70.995 -30.078 1.00 35.87 305 THR A CA 1
ATOM 2219 C C . THR A 1 272 ? 8.473 71.313 -28.664 1.00 35.41 305 THR A C 1
ATOM 2220 O O . THR A 1 272 ? 9.123 70.505 -28.029 1.00 35.24 305 THR A O 1
ATOM 2224 N N . VAL A 1 273 ? 8.149 72.504 -28.181 1.00 35.24 306 VAL A N 1
ATOM 2225 C CA . VAL A 1 273 ? 8.498 72.882 -26.824 1.00 34.84 306 VAL A CA 1
ATOM 2226 C C . VAL A 1 273 ? 7.270 73.424 -26.131 1.00 34.76 306 VAL A C 1
ATOM 2227 O O . VAL A 1 273 ? 6.315 73.829 -26.774 1.00 35.01 306 VAL A O 1
ATOM 2231 N N . GLY A 1 274 ? 7.301 73.431 -24.810 1.00 34.44 307 GLY A N 1
ATOM 2232 C CA . GLY A 1 274 ? 6.211 73.975 -24.030 1.00 34.34 307 GLY A CA 1
ATOM 2233 C C . GLY A 1 274 ? 6.770 74.691 -22.827 1.00 33.98 307 GLY A C 1
ATOM 2234 O O . GLY A 1 274 ? 7.440 74.079 -22.014 1.00 33.76 307 GLY A O 1
ATOM 2235 N N . LEU A 1 275 ? 6.533 75.995 -22.736 1.00 33.93 308 LEU A N 1
ATOM 2236 C CA . LEU A 1 275 ? 7.095 76.794 -21.664 1.00 33.62 308 LEU A CA 1
ATOM 2237 C C . LEU A 1 275 ? 6.062 77.694 -21.021 1.00 33.57 308 LEU A C 1
ATOM 2238 O O . LEU A 1 275 ? 6.407 78.595 -20.280 1.00 33.37 308 LEU A O 1
ATOM 2243 N N . SER A 1 276 ? 4.793 77.433 -21.294 1.00 33.76 309 SER A N 1
ATOM 2244 C CA . SER A 1 276 ? 3.708 78.293 -20.835 1.00 33.77 309 SER A CA 1
ATOM 2245 C C . SER A 1 276 ? 3.364 78.024 -19.403 1.00 33.52 309 SER A C 1
ATOM 2246 O O . SER A 1 276 ? 3.596 76.945 -18.911 1.00 43.88 309 SER A O 1
ATOM 2249 N N . GLY A 1 277 ? 2.795 78.998 -18.722 1.00 39.54 310 GLY A N 1
ATOM 2250 C CA . GLY A 1 277 ? 2.275 78.734 -17.400 1.00 35.54 310 GLY A CA 1
ATOM 2251 C C . GLY A 1 277 ? 3.333 78.823 -16.327 1.00 35.23 310 GLY A C 1
ATOM 2252 O O . GLY A 1 277 ? 3.093 78.456 -15.187 1.00 35.06 310 GLY A O 1
ATOM 2253 N N . ASN A 1 278 ? 4.511 79.296 -16.690 1.00 32.87 311 ASN A N 1
ATOM 2254 C CA . ASN A 1 278 ? 5.589 79.439 -15.737 1.00 32.61 311 ASN A CA 1
ATOM 2255 C C . ASN A 1 278 ? 5.647 80.802 -15.056 1.00 32.49 311 ASN A C 1
ATOM 2256 O O . ASN A 1 278 ? 4.731 81.612 -15.172 1.00 32.61 311 ASN A O 1
ATOM 2261 N N . LEU A 1 279 ? 6.721 81.014 -14.305 1.00 32.28 312 LEU A N 1
ATOM 2262 C CA . LEU A 1 279 ? 6.953 82.245 -13.568 1.00 32.17 312 LEU A CA 1
ATOM 2263 C C . LEU A 1 279 ? 8.081 83.076 -14.140 1.00 32.18 312 LEU A C 1
ATOM 2264 O O . LEU A 1 279 ? 8.993 83.449 -13.408 1.00 32.01 312 LEU A O 1
ATOM 2269 N N . TRP A 1 280 ? 8.023 83.368 -15.433 1.00 32.39 313 TRP A N 1
ATOM 2270 C CA . TRP A 1 280 ? 9.138 84.009 -16.116 1.00 32.44 313 TRP A CA 1
ATOM 2271 C C . TRP A 1 280 ? 9.361 85.405 -15.618 1.00 32.39 313 TRP A C 1
ATOM 2272 O O . TRP A 1 280 ? 8.414 86.133 -15.407 1.00 32.47 313 TRP A O 1
ATOM 2283 N N . GLU A 1 281 ? 10.621 85.763 -15.414 1.00 32.28 314 GLU A N 1
ATOM 2284 C CA . GLU A 1 281 ? 10.993 87.123 -15.051 1.00 32.28 314 GLU A CA 1
ATOM 2285 C C . GLU A 1 281 ? 11.483 87.861 -16.288 1.00 33.63 314 GLU A C 1
ATOM 2286 O O . GLU A 1 281 ? 12.569 87.588 -16.782 1.00 34.42 314 GLU A O 1
ATOM 2292 N N . CYS A 1 282 ? 10.685 88.796 -16.789 1.00 38.60 315 CYS A N 1
ATOM 2293 C CA . CYS A 1 282 ? 11.057 89.540 -17.978 1.00 32.92 315 CYS A CA 1
ATOM 2294 C C . CYS A 1 282 ? 11.975 90.667 -17.604 1.00 32.88 315 CYS A C 1
ATOM 2295 O O . CYS A 1 282 ? 11.598 91.825 -17.626 1.00 33.01 315 CYS A O 1
ATOM 2298 N N . SER A 1 283 ? 13.194 90.303 -17.256 1.00 39.48 316 SER A N 1
ATOM 2299 C CA . SER A 1 283 ? 14.235 91.253 -16.950 1.00 33.54 316 SER A CA 1
ATOM 2300 C C . SER A 1 283 ? 15.359 90.975 -17.905 1.00 32.76 316 SER A C 1
ATOM 2301 O O . SER A 1 283 ? 15.150 90.337 -18.922 1.00 32.89 316 SER A O 1
ATOM 2304 N N . ALA A 1 284 ? 16.544 91.476 -17.609 1.00 32.70 317 ALA A N 1
ATOM 2305 C CA . ALA A 1 284 ? 17.685 91.231 -18.474 1.00 32.82 317 ALA A CA 1
ATOM 2306 C C . ALA A 1 284 ? 17.998 89.746 -18.568 1.00 32.64 317 ALA A C 1
ATOM 2307 O O . ALA A 1 284 ? 18.547 89.288 -19.555 1.00 32.75 317 ALA A O 1
ATOM 2309 N N . ARG A 1 285 ? 17.645 88.996 -17.535 1.00 36.51 318 ARG A N 1
ATOM 2310 C CA . ARG A 1 285 ? 17.947 87.570 -17.478 1.00 37.05 318 ARG A CA 1
ATOM 2311 C C . ARG A 1 285 ? 17.325 86.758 -18.606 1.00 42.64 318 ARG A C 1
ATOM 2312 O O . ARG A 1 285 ? 17.929 85.825 -19.112 1.00 45.21 318 ARG A O 1
ATOM 2320 N N . ILE A 1 286 ? 16.118 87.122 -19.005 1.00 32.62 319 ILE A N 1
ATOM 2321 C CA . ILE A 1 286 ? 15.375 86.349 -19.986 1.00 32.79 319 ILE A CA 1
ATOM 2322 C C . ILE A 1 286 ? 15.895 86.465 -21.415 1.00 33.04 319 ILE A C 1
ATOM 2323 O O . ILE A 1 286 ? 15.323 85.880 -22.323 1.00 33.23 319 ILE A O 1
ATOM 2328 N N . CYS A 1 287 ? 16.973 87.206 -21.634 1.00 33.07 320 CYS A N 1
ATOM 2329 C CA . CYS A 1 287 ? 17.491 87.347 -22.992 1.00 33.32 320 CYS A CA 1
ATOM 2330 C C . CYS A 1 287 ? 17.867 86.034 -23.662 1.00 33.37 320 CYS A C 1
ATOM 2331 O O . CYS A 1 287 ? 17.654 85.870 -24.852 1.00 33.63 320 CYS A O 1
ATOM 2334 N N . ALA A 1 288 ? 18.427 85.105 -22.908 1.00 33.14 321 ALA A N 1
ATOM 2335 C CA . ALA A 1 288 ? 18.795 83.823 -23.477 1.00 33.19 321 ALA A CA 1
ATOM 2336 C C . ALA A 1 288 ? 17.579 83.136 -24.065 1.00 33.35 321 ALA A C 1
ATOM 2337 O O . ALA A 1 288 ? 17.634 82.604 -25.165 1.00 33.58 321 ALA A O 1
ATOM 2339 N N . LEU A 1 289 ? 16.477 83.159 -23.327 1.00 33.26 322 LEU A N 1
ATOM 2340 C CA . LEU A 1 289 ? 15.247 82.532 -23.778 1.00 33.42 322 LEU A CA 1
ATOM 2341 C C . LEU A 1 289 ? 14.643 83.274 -24.949 1.00 33.73 322 LEU A C 1
ATOM 2342 O O . LEU A 1 289 ? 14.192 82.655 -25.901 1.00 33.97 322 LEU A O 1
ATOM 2347 N N . ALA A 1 290 ? 14.618 84.600 -24.866 1.00 33.76 323 ALA A N 1
ATOM 2348 C CA . ALA A 1 290 ? 14.043 85.432 -25.919 1.00 34.08 323 ALA A CA 1
ATOM 2349 C C . ALA A 1 290 ? 14.797 85.209 -27.204 1.00 34.33 323 ALA A C 1
ATOM 2350 O O . ALA A 1 290 ? 14.227 85.140 -28.276 1.00 34.63 323 ALA A O 1
ATOM 2352 N N . SER A 1 291 ? 16.103 85.106 -27.088 1.00 34.20 324 SER A N 1
ATOM 2353 C CA . SER A 1 291 ? 16.911 84.853 -28.245 1.00 34.42 324 SER A CA 1
ATOM 2354 C C . SER A 1 291 ? 16.648 83.464 -28.804 1.00 34.53 324 SER A C 1
ATOM 2355 O O . SER A 1 291 ? 16.615 83.271 -30.010 1.00 34.84 324 SER A O 1
ATOM 2358 N N . TRP A 1 292 ? 16.418 82.504 -27.919 1.00 34.30 325 TRP A N 1
ATOM 2359 C CA . TRP A 1 292 ? 16.171 81.130 -28.325 1.00 34.39 325 TRP A CA 1
ATOM 2360 C C . TRP A 1 292 ? 14.839 81.000 -29.072 1.00 34.68 325 TRP A C 1
ATOM 2361 O O . TRP A 1 292 ? 14.736 80.275 -30.061 1.00 34.94 325 TRP A O 1
ATOM 2372 N N . LEU A 1 293 ? 13.829 81.716 -28.593 1.00 34.64 326 LEU A N 1
ATOM 2373 C CA . LEU A 1 293 ? 12.491 81.666 -29.159 1.00 34.90 326 LEU A CA 1
ATOM 2374 C C . LEU A 1 293 ? 12.433 82.195 -30.580 1.00 35.29 326 LEU A C 1
ATOM 2375 O O . LEU A 1 293 ? 11.696 81.687 -31.405 1.00 35.58 326 LEU A O 1
ATOM 2380 N N . GLY A 1 294 ? 13.191 83.242 -30.857 1.00 35.33 327 GLY A N 1
ATOM 2381 C CA . GLY A 1 294 ? 13.202 83.843 -32.174 1.00 35.72 327 GLY A CA 1
ATOM 2382 C C . GLY A 1 294 ? 13.937 82.977 -33.159 1.00 35.92 327 GLY A C 1
ATOM 2383 O O . GLY A 1 294 ? 13.634 82.945 -34.345 1.00 36.30 327 GLY A O 1
ATOM 2384 N N . SER A 1 295 ? 14.930 82.274 -32.646 1.00 35.67 328 SER A N 1
ATOM 2385 C CA . SER A 1 295 ? 15.743 81.388 -33.451 1.00 35.82 328 SER A CA 1
ATOM 2386 C C . SER A 1 295 ? 14.982 80.112 -33.796 1.00 35.98 328 SER A C 1
ATOM 2387 O O . SER A 1 295 ? 15.164 79.541 -34.864 1.00 36.28 328 SER A O 1
ATOM 2390 N N . PHE A 1 296 ? 14.108 79.705 -32.881 1.00 35.78 329 PHE A N 1
ATOM 2391 C CA . PHE A 1 296 ? 13.344 78.468 -32.954 1.00 35.87 329 PHE A CA 1
ATOM 2392 C C . PHE A 1 296 ? 12.455 78.381 -34.177 1.00 36.32 329 PHE A C 1
ATOM 2393 O O . PHE A 1 296 ? 11.950 79.386 -34.636 1.00 36.50 329 PHE A O 1
ATOM 2401 N N . GLN A 1 297 ? 12.289 77.171 -34.706 1.00 36.52 330 GLN A N 1
ATOM 2402 C CA . GLN A 1 297 ? 11.411 76.919 -35.849 1.00 36.97 330 GLN A CA 1
ATOM 2403 C C . GLN A 1 297 ? 10.370 75.840 -35.605 1.00 37.03 330 GLN A C 1
ATOM 2404 O O . GLN A 1 297 ? 9.725 75.379 -36.535 1.00 37.41 330 GLN A O 1
ATOM 2410 N N . GLY A 1 298 ? 10.178 75.460 -34.355 1.00 36.67 331 GLY A N 1
ATOM 2411 C CA . GLY A 1 298 ? 9.274 74.376 -34.030 1.00 36.70 331 GLY A CA 1
ATOM 2412 C C . GLY A 1 298 ? 7.981 74.890 -33.453 1.00 36.65 331 GLY A C 1
ATOM 2413 O O . GLY A 1 298 ? 7.645 76.047 -33.661 1.00 36.71 331 GLY A O 1
ATOM 2414 N N . ARG A 1 299 ? 7.268 74.039 -32.718 1.00 36.54 332 ARG A N 1
ATOM 2415 C CA . ARG A 1 299 ? 5.947 74.374 -32.188 1.00 36.52 332 ARG A CA 1
ATOM 2416 C C . ARG A 1 299 ? 5.936 74.778 -30.737 1.00 36.08 332 ARG A C 1
ATOM 2417 O O . ARG A 1 299 ? 6.703 74.257 -29.953 1.00 41.17 332 ARG A O 1
ATOM 2425 N N . TRP A 1 300 ? 5.069 75.714 -30.379 1.00 36.04 333 TRP A N 1
ATOM 2426 C CA . TRP A 1 300 ? 4.647 75.828 -28.991 1.00 35.70 333 TRP A CA 1
ATOM 2427 C C . TRP A 1 300 ? 3.155 76.078 -28.996 1.00 35.88 333 TRP A C 1
ATOM 2428 O O . TRP A 1 300 ? 2.659 76.951 -29.691 1.00 45.90 333 TRP A O 1
ATOM 2439 N N . GLU A 1 301 ? 2.428 75.283 -28.236 1.00 35.79 334 GLU A N 1
ATOM 2440 C CA . GLU A 1 301 ? 0.986 75.326 -28.307 1.00 35.99 334 GLU A CA 1
ATOM 2441 C C . GLU A 1 301 ? 0.367 76.504 -27.586 1.00 35.84 334 GLU A C 1
ATOM 2442 O O . GLU A 1 301 ? -0.704 76.944 -27.965 1.00 39.47 334 GLU A O 1
ATOM 2448 N N . HIS A 1 302 ? 1.004 76.992 -26.528 1.00 35.46 335 HIS A N 1
ATOM 2449 C CA . HIS A 1 302 ? 0.441 78.104 -25.766 1.00 35.31 335 HIS A CA 1
ATOM 2450 C C . HIS A 1 302 ? 1.406 79.254 -25.620 1.00 35.14 335 HIS A C 1
ATOM 2451 O O . HIS A 1 302 ? 2.605 79.050 -25.502 1.00 34.96 335 HIS A O 1
ATOM 2458 N N . SER A 1 303 ? 0.875 80.469 -25.599 1.00 35.20 336 SER A N 1
ATOM 2459 C CA . SER A 1 303 ? 1.717 81.652 -25.501 1.00 35.08 336 SER A CA 1
ATOM 2460 C C . SER A 1 303 ? 2.472 81.690 -24.200 1.00 34.67 336 SER A C 1
ATOM 2461 O O . SER A 1 303 ? 1.964 81.319 -23.161 1.00 34.48 336 SER A O 1
ATOM 2464 N N . ILE A 1 304 ? 3.705 82.143 -24.278 1.00 34.55 337 ILE A N 1
ATOM 2465 C CA . ILE A 1 304 ? 4.568 82.181 -23.124 1.00 34.19 337 ILE A CA 1
ATOM 2466 C C . ILE A 1 304 ? 4.611 83.581 -22.548 1.00 34.08 337 ILE A C 1
ATOM 2467 O O . ILE A 1 304 ? 5.278 84.445 -23.080 1.00 34.16 337 ILE A O 1
ATOM 2472 N N . LEU A 1 305 ? 3.921 83.799 -21.439 1.00 33.92 338 LEU A N 1
ATOM 2473 C CA . LEU A 1 305 ? 3.765 85.135 -20.879 1.00 33.86 338 LEU A CA 1
ATOM 2474 C C . LEU A 1 305 ? 4.721 85.460 -19.741 1.00 33.55 338 LEU A C 1
ATOM 2475 O O . LEU A 1 305 ? 5.174 84.574 -19.027 1.00 33.32 338 LEU A O 1
ATOM 2480 N N . CYS A 1 306 ? 5.046 86.744 -19.609 1.00 33.55 339 CYS A N 1
ATOM 2481 C CA . CYS A 1 306 ? 5.864 87.256 -18.513 1.00 33.29 339 CYS A CA 1
ATOM 2482 C C . CYS A 1 306 ? 5.102 87.350 -17.210 1.00 33.13 339 CYS A C 1
ATOM 2483 O O . CYS A 1 306 ? 3.937 87.715 -17.202 1.00 37.47 339 CYS A O 1
ATOM 2486 N N . HIS A 1 307 ? 5.770 87.037 -16.108 1.00 32.85 340 HIS A N 1
ATOM 2487 C CA . HIS A 1 307 ? 5.148 87.103 -14.797 1.00 32.70 340 HIS A CA 1
ATOM 2488 C C . HIS A 1 307 ? 5.628 88.267 -13.941 1.00 32.59 340 HIS A C 1
ATOM 2489 O O . HIS A 1 307 ? 4.884 88.815 -13.148 1.00 33.76 340 HIS A O 1
ATOM 2496 N N . SER A 1 308 ? 6.889 88.628 -14.087 1.00 36.86 341 SER A N 1
ATOM 2497 C CA . SER A 1 308 ? 7.472 89.682 -13.283 1.00 34.88 341 SER A CA 1
ATOM 2498 C C . SER A 1 308 ? 8.424 90.487 -14.149 1.00 39.16 341 SER A C 1
ATOM 2499 O O . SER A 1 308 ? 9.042 89.927 -15.048 1.00 48.46 341 SER A O 1
ATOM 2502 N N . PRO A 1 309 ? 8.555 91.799 -13.896 1.00 35.67 342 PRO A N 1
ATOM 2503 C CA . PRO A 1 309 ? 7.864 92.586 -12.876 1.00 38.71 342 PRO A CA 1
ATOM 2504 C C . PRO A 1 309 ? 6.453 92.996 -13.246 1.00 49.58 342 PRO A C 1
ATOM 2505 O O . PRO A 1 309 ? 5.979 92.698 -14.337 1.00 46.22 342 PRO A O 1
ATOM 2509 N N . ASP A 1 310 ? 5.832 93.747 -12.348 1.00 56.89 343 ASP A N 1
ATOM 2510 C CA . ASP A 1 310 ? 4.399 93.970 -12.389 1.00 62.82 343 ASP A CA 1
ATOM 2511 C C . ASP A 1 310 ? 3.911 94.598 -13.676 1.00 62.48 343 ASP A C 1
ATOM 2512 O O . ASP A 1 310 ? 2.777 94.370 -14.082 1.00 78.03 343 ASP A O 1
ATOM 2517 N N . HIS A 1 311 ? 4.769 95.362 -14.332 1.00 53.21 344 HIS A N 1
ATOM 2518 C CA . HIS A 1 311 ? 4.357 96.100 -15.519 1.00 49.61 344 HIS A CA 1
ATOM 2519 C C . HIS A 1 311 ? 4.586 95.337 -16.810 1.00 45.42 344 HIS A C 1
ATOM 2520 O O . HIS A 1 311 ? 4.371 95.856 -17.898 1.00 39.61 344 HIS A O 1
ATOM 2527 N N . THR A 1 312 ? 5.053 94.109 -16.684 1.00 41.60 345 THR A N 1
ATOM 2528 C CA . THR A 1 312 ? 5.212 93.243 -17.836 1.00 37.26 345 THR A CA 1
ATOM 2529 C C . THR A 1 312 ? 4.294 92.053 -17.708 1.00 33.65 345 THR A C 1
ATOM 2530 O O . THR A 1 312 ? 4.207 91.230 -18.599 1.00 33.75 345 THR A O 1
ATOM 2534 N N . GLN A 1 313 ? 3.615 91.961 -16.582 1.00 33.51 346 GLN A N 1
ATOM 2535 C CA . GLN A 1 313 ? 2.779 90.818 -16.321 1.00 33.45 346 GLN A CA 1
ATOM 2536 C C . GLN A 1 313 ? 1.733 90.659 -17.403 1.00 33.74 346 GLN A C 1
ATOM 2537 O O . GLN A 1 313 ? 1.017 91.587 -17.721 1.00 33.96 346 GLN A O 1
ATOM 2543 N N . GLY A 1 314 ? 1.641 89.454 -17.948 1.00 33.75 347 GLY A N 1
ATOM 2544 C CA . GLY A 1 314 ? 0.647 89.133 -18.952 1.00 34.04 347 GLY A CA 1
ATOM 2545 C C . GLY A 1 314 ? 1.008 89.469 -20.379 1.00 34.31 347 GLY A C 1
ATOM 2546 O O . GLY A 1 314 ? 0.166 89.374 -21.252 1.00 40.45 347 GLY A O 1
ATOM 2547 N N . GLU A 1 315 ? 2.254 89.832 -20.635 1.00 34.25 348 GLU A N 1
ATOM 2548 C CA . GLU A 1 315 ? 2.634 90.204 -21.984 1.00 34.53 348 GLU A CA 1
ATOM 2549 C C . GLU A 1 315 ? 3.544 89.140 -22.582 1.00 34.48 348 GLU A C 1
ATOM 2550 O O . GLU A 1 315 ? 4.269 88.481 -21.860 1.00 34.20 348 GLU A O 1
ATOM 2556 N N . ASP A 1 316 ? 3.488 88.966 -23.898 1.00 34.78 349 ASP A N 1
ATOM 2557 C CA . ASP A 1 316 ? 4.338 88.010 -24.607 1.00 34.79 349 ASP A CA 1
ATOM 2558 C C . ASP A 1 316 ? 5.780 88.286 -24.292 1.00 40.17 349 ASP A C 1
ATOM 2559 O O . ASP A 1 316 ? 6.187 89.432 -24.217 1.00 55.86 349 ASP A O 1
ATOM 2564 N N . ILE A 1 317 ? 6.564 87.235 -24.150 1.00 34.40 350 ILE A N 1
ATOM 2565 C CA . ILE A 1 317 ? 7.961 87.397 -23.817 1.00 34.20 350 ILE A CA 1
ATOM 2566 C C . ILE A 1 317 ? 8.654 88.236 -24.854 1.00 34.43 350 ILE A C 1
ATOM 2567 O O . ILE A 1 317 ? 9.383 89.151 -24.519 1.00 34.35 350 ILE A O 1
ATOM 2572 N N . LEU A 1 318 ? 8.414 87.945 -26.119 1.00 34.74 351 LEU A N 1
ATOM 2573 C CA . LEU A 1 318 ? 9.074 88.705 -27.155 1.00 34.98 351 LEU A CA 1
ATOM 2574 C C . LEU A 1 318 ? 8.507 90.114 -27.267 1.00 35.17 351 LEU A C 1
ATOM 2575 O O . LEU A 1 318 ? 9.256 91.064 -27.414 1.00 35.22 351 LEU A O 1
ATOM 2580 N N . ASP A 1 319 ? 7.194 90.255 -27.162 1.00 35.28 352 ASP A N 1
ATOM 2581 C CA . ASP A 1 319 ? 6.582 91.573 -27.199 1.00 35.47 352 ASP A CA 1
ATOM 2582 C C . ASP A 1 319 ? 7.111 92.448 -26.095 1.00 35.22 352 ASP A C 1
ATOM 2583 O O . ASP A 1 319 ? 7.284 93.650 -26.271 1.00 35.37 352 ASP A O 1
ATOM 2588 N N . ALA A 1 320 ? 7.354 91.844 -24.944 1.00 34.86 353 ALA A N 1
ATOM 2589 C CA . ALA A 1 320 ? 7.831 92.592 -23.806 1.00 34.62 353 ALA A CA 1
ATOM 2590 C C . ALA A 1 320 ? 9.287 92.937 -23.976 1.00 34.57 353 ALA A C 1
ATOM 2591 O O . ALA A 1 320 ? 9.707 94.025 -23.624 1.00 34.57 353 ALA A O 1
ATOM 2593 N N . VAL A 1 321 ? 10.061 92.014 -24.523 1.00 34.53 354 VAL A N 1
ATOM 2594 C CA . VAL A 1 321 ? 11.482 92.256 -24.728 1.00 34.49 354 VAL A CA 1
ATOM 2595 C C . VAL A 1 321 ? 11.735 93.414 -25.678 1.00 34.81 354 VAL A C 1
ATOM 2596 O O . VAL A 1 321 ? 12.547 94.290 -25.400 1.00 34.78 354 VAL A O 1
ATOM 2600 N N . HIS A 1 322 ? 11.033 93.428 -26.799 1.00 35.14 355 HIS A N 1
ATOM 2601 C CA . HIS A 1 322 ? 11.240 94.478 -27.775 1.00 35.48 355 HIS A CA 1
ATOM 2602 C C . HIS A 1 322 ? 10.550 95.767 -27.376 1.00 35.59 355 HIS A C 1
ATOM 2603 O O . HIS A 1 322 ? 10.964 96.850 -27.782 1.00 35.80 355 HIS A O 1
ATOM 2610 N N . GLY A 1 323 ? 9.494 95.655 -26.585 1.00 39.62 356 GLY A N 1
ATOM 2611 C CA . GLY A 1 323 ? 8.770 96.834 -26.161 1.00 48.25 356 GLY A CA 1
ATOM 2612 C C . GLY A 1 323 ? 9.544 97.634 -25.137 1.00 48.40 356 GLY A C 1
ATOM 2613 O O . GLY A 1 323 ? 9.581 98.858 -25.197 1.00 46.80 356 GLY A O 1
ATOM 2614 N N . PHE A 1 324 ? 10.188 96.933 -24.213 1.00 35.02 357 PHE A N 1
ATOM 2615 C CA . PHE A 1 324 ? 10.818 97.559 -23.062 1.00 34.80 357 PHE A CA 1
ATOM 2616 C C . PHE A 1 324 ? 12.331 97.618 -23.144 1.00 34.71 357 PHE A C 1
ATOM 2617 O O . PHE A 1 324 ? 12.971 97.878 -22.137 1.00 34.50 357 PHE A O 1
ATOM 2625 N N . GLN A 1 325 ? 12.909 97.335 -24.308 1.00 34.89 358 GLN A N 1
ATOM 2626 C CA . GLN A 1 325 ? 14.367 97.379 -24.464 1.00 34.83 358 GLN A CA 1
ATOM 2627 C C . GLN A 1 325 ? 15.156 96.583 -23.445 1.00 34.45 358 GLN A C 1
ATOM 2628 O O . GLN A 1 325 ? 16.099 97.112 -22.859 1.00 34.35 358 GLN A O 1
ATOM 2634 N N . LEU A 1 326 ? 14.796 95.321 -23.240 1.00 37.93 359 LEU A N 1
ATOM 2635 C CA . LEU A 1 326 ? 15.391 94.537 -22.164 1.00 36.72 359 LEU A CA 1
ATOM 2636 C C . LEU A 1 326 ? 16.741 93.966 -22.540 1.00 36.65 359 LEU A C 1
ATOM 2637 O O . LEU A 1 326 ? 17.626 93.839 -21.701 1.00 36.43 359 LEU A O 1
ATOM 2642 N N . CYS A 1 327 ? 16.905 93.653 -23.817 1.00 34.48 360 CYS A N 1
ATOM 2643 C CA . CYS A 1 327 ? 18.109 92.986 -24.267 1.00 34.03 360 CYS A CA 1
ATOM 2644 C C . CYS A 1 327 ? 18.828 93.787 -25.326 1.00 34.32 360 CYS A C 1
ATOM 2645 O O . CYS A 1 327 ? 18.288 94.753 -25.844 1.00 46.88 360 CYS A O 1
ATOM 2648 N N . TRP A 1 328 ? 20.040 93.356 -25.657 1.00 36.40 361 TRP A N 1
ATOM 2649 C CA . TRP A 1 328 ? 20.801 93.918 -26.764 1.00 36.69 361 TRP A CA 1
ATOM 2650 C C . TRP A 1 328 ? 21.016 95.433 -26.643 1.00 36.83 361 TRP A C 1
ATOM 2651 O O . TRP A 1 328 ? 21.658 95.926 -25.709 1.00 36.66 361 TRP A O 1
ATOM 2662 N N . CYS B 1 1 ? -39.020 87.337 -41.521 1.00 83.52 34 CYS B N 1
ATOM 2663 C CA . CYS B 1 1 ? -39.065 86.768 -40.177 1.00 101.05 34 CYS B CA 1
ATOM 2664 C C . CYS B 1 1 ? -39.658 85.361 -40.178 1.00 114.49 34 CYS B C 1
ATOM 2665 O O . CYS B 1 1 ? -40.743 85.144 -40.715 1.00 125.72 34 CYS B O 1
ATOM 2668 N N . PRO B 1 2 ? -38.949 84.401 -39.565 1.00 96.11 35 PRO B N 1
ATOM 2669 C CA . PRO B 1 2 ? -39.398 83.007 -39.482 1.00 94.44 35 PRO B CA 1
ATOM 2670 C C . PRO B 1 2 ? -40.718 82.859 -38.722 1.00 96.69 35 PRO B C 1
ATOM 2671 O O . PRO B 1 2 ? -41.062 83.728 -37.915 1.00 60.62 35 PRO B O 1
ATOM 2675 N N . PRO B 1 3 ? -41.461 81.776 -38.999 1.00 92.34 36 PRO B N 1
ATOM 2676 C CA . PRO B 1 3 ? -42.771 81.542 -38.379 1.00 93.70 36 PRO B CA 1
ATOM 2677 C C . PRO B 1 3 ? -42.707 81.267 -36.876 1.00 87.26 36 PRO B C 1
ATOM 2678 O O . PRO B 1 3 ? -41.758 80.647 -36.392 1.00 83.31 36 PRO B O 1
ATOM 2682 N N . LYS B 1 4 ? -43.734 81.729 -36.163 1.00 91.94 37 LYS B N 1
ATOM 2683 C CA . LYS B 1 4 ? -43.881 81.533 -34.719 1.00 79.85 37 LYS B CA 1
ATOM 2684 C C . LYS B 1 4 ? -42.847 82.330 -33.942 1.00 75.25 37 LYS B C 1
ATOM 2685 O O . LYS B 1 4 ? -42.698 82.160 -32.737 1.00 72.80 37 LYS B O 1
ATOM 2691 N N . CYS B 1 5 ? -42.146 83.211 -34.639 1.00 53.97 38 CYS B N 1
ATOM 2692 C CA . CYS B 1 5 ? -41.058 83.960 -34.041 1.00 62.39 38 CYS B CA 1
ATOM 2693 C C . CYS B 1 5 ? -41.252 85.473 -34.101 1.00 71.51 38 CYS B C 1
ATOM 2694 O O . CYS B 1 5 ? -41.465 86.034 -35.174 1.00 80.28 38 CYS B O 1
ATOM 2697 N N . ARG B 1 6 ? -41.147 86.134 -32.951 1.00 86.76 39 ARG B N 1
ATOM 2698 C CA . ARG B 1 6 ? -41.228 87.590 -32.914 1.00 84.44 39 ARG B CA 1
ATOM 2699 C C . ARG B 1 6 ? -39.829 88.185 -33.056 1.00 85.06 39 ARG B C 1
ATOM 2700 O O . ARG B 1 6 ? -38.897 87.787 -32.367 1.00 86.85 39 ARG B O 1
ATOM 2708 N N . CYS B 1 7 ? -39.681 89.119 -33.990 1.00 73.87 40 CYS B N 1
ATOM 2709 C CA . CYS B 1 7 ? -38.382 89.726 -34.263 1.00 72.10 40 CYS B CA 1
ATOM 2710 C C . CYS B 1 7 ? -38.419 91.219 -33.979 1.00 72.11 40 CYS B C 1
ATOM 2711 O O . CYS B 1 7 ? -38.970 92.002 -34.750 1.00 73.12 40 CYS B O 1
ATOM 2714 N N . GLU B 1 8 ? -37.800 91.599 -32.871 1.00 91.27 41 GLU B N 1
ATOM 2715 C CA . GLU B 1 8 ? -37.810 92.976 -32.401 1.00 93.84 41 GLU B CA 1
ATOM 2716 C C . GLU B 1 8 ? -36.820 93.868 -33.157 1.00 96.02 41 GLU B C 1
ATOM 2717 O O . GLU B 1 8 ? -37.069 95.058 -33.331 1.00 102.21 41 GLU B O 1
ATOM 2723 N N . LYS B 1 9 ? -35.690 93.301 -33.570 1.00 80.84 42 LYS B N 1
ATOM 2724 C CA . LYS B 1 9 ? -34.722 94.016 -34.405 1.00 69.61 42 LYS B CA 1
ATOM 2725 C C . LYS B 1 9 ? -34.057 93.119 -35.428 1.00 66.00 42 LYS B C 1
ATOM 2726 O O . LYS B 1 9 ? -34.683 92.662 -36.383 1.00 63.32 42 LYS B O 1
ATOM 2732 N N . LEU B 1 10 ? -32.780 92.854 -35.178 1.00 67.27 43 LEU B N 1
ATOM 2733 C CA . LEU B 1 10 ? -32.045 91.799 -35.850 1.00 69.11 43 LEU B CA 1
ATOM 2734 C C . LEU B 1 10 ? -31.947 90.613 -34.912 1.00 87.97 43 LEU B C 1
ATOM 2735 O O . LEU B 1 10 ? -31.456 89.547 -35.276 1.00 109.67 43 LEU B O 1
ATOM 2740 N N . LEU B 1 11 ? -32.429 90.816 -33.693 1.00 63.82 44 LEU B N 1
ATOM 2741 C CA . LEU B 1 11 ? -32.556 89.750 -32.720 1.00 53.80 44 LEU B CA 1
ATOM 2742 C C . LEU B 1 11 ? -33.819 88.960 -32.997 1.00 68.21 44 LEU B C 1
ATOM 2743 O O . LEU B 1 11 ? -34.867 89.539 -33.256 1.00 84.76 44 LEU B O 1
ATOM 2748 N N . PHE B 1 12 ? -33.720 87.637 -32.921 1.00 76.80 45 PHE B N 1
ATOM 2749 C CA . PHE B 1 12 ? -34.847 86.753 -33.213 1.00 76.98 45 PHE B CA 1
ATOM 2750 C C . PHE B 1 12 ? -35.235 85.972 -31.975 1.00 77.67 45 PHE B C 1
ATOM 2751 O O . PHE B 1 12 ? -34.428 85.230 -31.427 1.00 87.70 45 PHE B O 1
ATOM 2759 N N . TYR B 1 13 ? -36.478 86.132 -31.542 1.00 65.57 46 TYR B N 1
ATOM 2760 C CA . TYR B 1 13 ? -36.964 85.458 -30.345 1.00 54.43 46 TYR B CA 1
ATOM 2761 C C . TYR B 1 13 ? -37.923 84.330 -30.701 1.00 53.29 46 TYR B C 1
ATOM 2762 O O . TYR B 1 13 ? -39.084 84.571 -30.999 1.00 49.56 46 TYR B O 1
ATOM 2771 N N . CYS B 1 14 ? -37.436 83.098 -30.698 1.00 52.97 47 CYS B N 1
ATOM 2772 C CA . CYS B 1 14 ? -38.294 81.967 -31.001 1.00 57.61 47 CYS B CA 1
ATOM 2773 C C . CYS B 1 14 ? -38.467 81.085 -29.772 1.00 57.43 47 CYS B C 1
ATOM 2774 O O . CYS B 1 14 ? -38.266 79.873 -29.830 1.00 51.64 47 CYS B O 1
ATOM 2777 N N . ASP B 1 15 ? -38.904 81.690 -28.673 1.00 56.18 48 ASP B N 1
ATOM 2778 C CA . ASP B 1 15 ? -38.986 80.982 -27.403 1.00 52.28 48 ASP B CA 1
ATOM 2779 C C . ASP B 1 15 ? -40.334 80.312 -27.200 1.00 60.07 48 ASP B C 1
ATOM 2780 O O . ASP B 1 15 ? -41.357 80.760 -27.714 1.00 74.63 48 ASP B O 1
ATOM 2785 N N . SER B 1 16 ? -40.296 79.192 -26.489 1.00 64.37 49 SER B N 1
ATOM 2786 C CA . SER B 1 16 ? -41.488 78.504 -26.015 1.00 58.52 49 SER B CA 1
ATOM 2787 C C . SER B 1 16 ? -42.350 77.957 -27.143 1.00 65.83 49 SER B C 1
ATOM 2788 O O . SER B 1 16 ? -43.556 77.801 -26.984 1.00 72.72 49 SER B O 1
ATOM 2791 N N . GLN B 1 17 ? -41.737 77.690 -28.289 1.00 73.15 50 GLN B N 1
ATOM 2792 C CA . GLN B 1 17 ? -42.441 77.040 -29.385 1.00 70.01 50 GLN B CA 1
ATOM 2793 C C . GLN B 1 17 ? -41.965 75.594 -29.432 1.00 74.59 50 GLN B C 1
ATOM 2794 O O . GLN B 1 17 ? -40.893 75.277 -28.923 1.00 86.88 50 GLN B O 1
ATOM 2800 N N . GLY B 1 18 ? -42.743 74.709 -30.035 1.00 57.13 51 GLY B N 1
ATOM 2801 C CA . GLY B 1 18 ? -42.351 73.315 -30.063 1.00 59.07 51 GLY B CA 1
ATOM 2802 C C . GLY B 1 18 ? -41.372 72.999 -31.169 1.00 66.27 51 GLY B C 1
ATOM 2803 O O . GLY B 1 18 ? -41.667 72.174 -32.028 1.00 69.09 51 GLY B O 1
ATOM 2804 N N . PHE B 1 19 ? -40.184 73.590 -31.121 1.00 68.71 52 PHE B N 1
ATOM 2805 C CA . PHE B 1 19 ? -39.201 73.370 -32.173 1.00 71.50 52 PHE B CA 1
ATOM 2806 C C . PHE B 1 19 ? -38.389 72.116 -31.880 1.00 79.77 52 PHE B C 1
ATOM 2807 O O . PHE B 1 19 ? -38.104 71.811 -30.724 1.00 89.19 52 PHE B O 1
ATOM 2815 N N . HIS B 1 20 ? -38.050 71.366 -32.921 1.00 82.97 53 HIS B N 1
ATOM 2816 C CA . HIS B 1 20 ? -37.254 70.159 -32.742 1.00 81.68 53 HIS B CA 1
ATOM 2817 C C . HIS B 1 20 ? -35.857 70.328 -33.313 1.00 86.28 53 HIS B C 1
ATOM 2818 O O . HIS B 1 20 ? -34.970 69.505 -33.079 1.00 88.85 53 HIS B O 1
ATOM 2825 N N . SER B 1 21 ? -35.667 71.410 -34.056 1.00 63.03 54 SER B N 1
ATOM 2826 C CA . SER B 1 21 ? -34.346 71.787 -34.530 1.00 52.01 54 SER B CA 1
ATOM 2827 C C . SER B 1 21 ? -34.374 73.279 -34.788 1.00 54.81 54 SER B C 1
ATOM 2828 O O . SER B 1 21 ? -35.414 73.920 -34.641 1.00 45.90 54 SER B O 1
ATOM 2831 N N . VAL B 1 22 ? -33.226 73.842 -35.133 1.00 80.44 55 VAL B N 1
ATOM 2832 C CA . VAL B 1 22 ? -33.174 75.248 -35.475 1.00 82.41 55 VAL B CA 1
ATOM 2833 C C . VAL B 1 22 ? -33.954 75.522 -36.747 1.00 75.44 55 VAL B C 1
ATOM 2834 O O . VAL B 1 22 ? -33.772 74.841 -37.754 1.00 71.30 55 VAL B O 1
ATOM 2838 N N . PRO B 1 23 ? -34.818 76.539 -36.705 1.00 71.00 56 PRO B N 1
ATOM 2839 C CA . PRO B 1 23 ? -35.626 76.991 -37.839 1.00 78.50 56 PRO B CA 1
ATOM 2840 C C . PRO B 1 23 ? -34.779 77.737 -38.858 1.00 85.86 56 PRO B C 1
ATOM 2841 O O . PRO B 1 23 ? -33.888 78.497 -38.468 1.00 78.63 56 PRO B O 1
ATOM 2845 N N . ASN B 1 24 ? -35.045 77.533 -40.144 1.00 91.37 57 ASN B N 1
ATOM 2846 C CA . ASN B 1 24 ? -34.331 78.279 -41.169 1.00 93.02 57 ASN B CA 1
ATOM 2847 C C . ASN B 1 24 ? -34.795 79.718 -41.138 1.00 104.20 57 ASN B C 1
ATOM 2848 O O . ASN B 1 24 ? -35.991 79.996 -41.229 1.00 111.79 57 ASN B O 1
ATOM 2853 N N . ALA B 1 25 ? -33.842 80.631 -41.009 1.00 90.79 58 ALA B N 1
ATOM 2854 C CA . ALA B 1 25 ? -34.168 82.040 -40.890 1.00 83.33 58 ALA B CA 1
ATOM 2855 C C . ALA B 1 25 ? -34.154 82.700 -42.250 1.00 95.77 58 ALA B C 1
ATOM 2856 O O . ALA B 1 25 ? -33.273 82.445 -43.073 1.00 99.33 58 ALA B O 1
ATOM 2858 N N . LEU B 1 26 ? -35.156 83.540 -42.476 1.00 124.69 59 LEU B N 1
ATOM 2859 C CA . LEU B 1 26 ? -35.262 84.338 -43.683 1.00 119.24 59 LEU B CA 1
ATOM 2860 C C . LEU B 1 26 ? -34.019 85.216 -43.761 1.00 125.01 59 LEU B C 1
ATOM 2861 O O . LEU B 1 26 ? -33.218 85.113 -44.695 1.00 120.45 59 LEU B O 1
ATOM 2866 N N . ASP B 1 27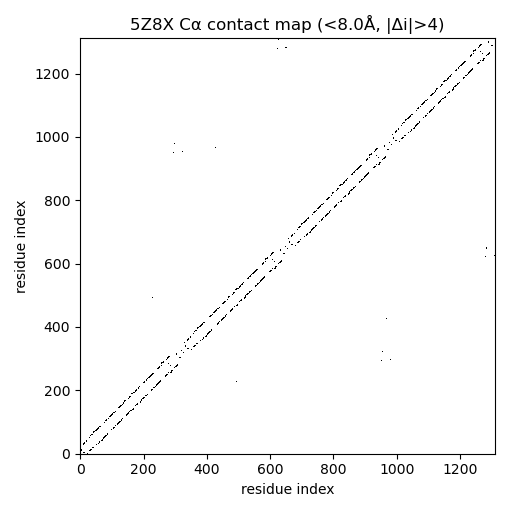 ? -33.859 86.071 -42.757 1.00 102.97 60 ASP B N 1
ATOM 2867 C CA . ASP B 1 27 ? -32.706 86.955 -42.666 1.00 99.78 60 ASP B CA 1
ATOM 2868 C C . ASP B 1 27 ? -31.539 86.236 -41.973 1.00 101.61 60 ASP B C 1
ATOM 2869 O O . ASP B 1 27 ? -31.649 85.831 -40.815 1.00 104.19 60 ASP B O 1
ATOM 2874 N N . LYS B 1 28 ? -30.426 86.082 -42.684 1.00 94.02 61 LYS B N 1
ATOM 2875 C CA . LYS B 1 28 ? -29.265 85.385 -42.136 1.00 90.33 61 LYS B CA 1
ATOM 2876 C C . LYS B 1 28 ? -28.323 86.292 -41.343 1.00 86.34 61 LYS B C 1
ATOM 2877 O O . LYS B 1 28 ? -27.360 85.818 -40.743 1.00 92.56 61 LYS B O 1
ATOM 2883 N N . GLY B 1 29 ? -28.600 87.588 -41.315 1.00 73.89 62 GLY B N 1
ATOM 2884 C CA . GLY B 1 29 ? -27.687 88.517 -40.679 1.00 77.02 62 GLY B CA 1
ATOM 2885 C C . GLY B 1 29 ? -28.140 88.897 -39.286 1.00 82.65 62 GLY B C 1
ATOM 2886 O O . GLY B 1 29 ? -27.877 90.000 -38.807 1.00 92.31 62 GLY B O 1
ATOM 2887 N N . SER B 1 30 ? -28.800 87.958 -38.620 1.00 64.50 63 SER B N 1
ATOM 2888 C CA . SER B 1 30 ? -29.305 88.182 -37.273 1.00 65.67 63 SER B CA 1
ATOM 2889 C C . SER B 1 30 ? -28.176 88.315 -36.259 1.00 72.69 63 SER B C 1
ATOM 2890 O O . SER B 1 30 ? -27.180 87.603 -36.339 1.00 88.01 63 SER B O 1
ATOM 2893 N N . LEU B 1 31 ? -28.327 89.246 -35.322 1.00 64.80 64 LEU B N 1
ATOM 2894 C CA . LEU B 1 31 ? -27.340 89.460 -34.265 1.00 65.19 64 LEU B CA 1
ATOM 2895 C C . LEU B 1 31 ? -27.480 88.515 -33.076 1.00 73.85 64 LEU B C 1
ATOM 2896 O O . LEU B 1 31 ? -26.488 88.119 -32.472 1.00 81.03 64 LEU B O 1
ATOM 2901 N N . GLY B 1 32 ? -28.711 88.153 -32.741 1.00 68.33 65 GLY B N 1
ATOM 2902 C CA . GLY B 1 32 ? -28.964 87.304 -31.593 1.00 48.22 65 GLY B CA 1
ATOM 2903 C C . GLY B 1 32 ? -30.028 86.282 -31.912 1.00 45.70 65 GLY B C 1
ATOM 2904 O O . GLY B 1 32 ? -30.753 86.423 -32.885 1.00 55.08 65 GLY B O 1
ATOM 2905 N N . LEU B 1 33 ? -30.100 85.234 -31.107 1.00 49.12 66 LEU B N 1
ATOM 2906 C CA . LEU B 1 33 ? -31.056 84.159 -31.325 1.00 53.33 66 LEU B CA 1
ATOM 2907 C C . LEU B 1 33 ? -31.451 83.485 -30.026 1.00 57.77 66 LEU B C 1
ATOM 2908 O O . LEU B 1 33 ? -30.595 83.027 -29.280 1.00 66.04 66 LEU B O 1
ATOM 2913 N N . SER B 1 34 ? -32.748 83.427 -29.756 1.00 55.88 67 SER B N 1
ATOM 2914 C CA . SER B 1 34 ? -33.235 82.784 -28.546 1.00 51.25 67 SER B CA 1
ATOM 2915 C C . SER B 1 34 ? -34.170 81.613 -28.863 1.00 51.30 67 SER B C 1
ATOM 2916 O O . SER B 1 34 ? -35.196 81.793 -29.501 1.00 46.66 67 SER B O 1
ATOM 2919 N N . LEU B 1 35 ? -33.805 80.417 -28.409 1.00 50.07 68 LEU B N 1
ATOM 2920 C CA . LEU B 1 35 ? -34.611 79.215 -28.607 1.00 43.93 68 LEU B CA 1
ATOM 2921 C C . LEU B 1 35 ? -34.909 78.553 -27.277 1.00 42.97 68 LEU B C 1
ATOM 2922 O O . LEU B 1 35 ? -34.770 77.344 -27.127 1.00 42.92 68 LEU B O 1
ATOM 2927 N N . ARG B 1 36 ? -35.338 79.349 -26.311 1.00 44.71 69 ARG B N 1
ATOM 2928 C CA . ARG B 1 36 ? -35.546 78.848 -24.963 1.00 48.77 69 ARG B CA 1
ATOM 2929 C C . ARG B 1 36 ? -36.840 78.034 -24.880 1.00 59.03 69 ARG B C 1
ATOM 2930 O O . ARG B 1 36 ? -37.810 78.329 -25.573 1.00 58.32 69 ARG B O 1
ATOM 2938 N N . HIS B 1 37 ? -36.835 77.004 -24.039 1.00 53.06 70 HIS B N 1
ATOM 2939 C CA . HIS B 1 37 ? -38.013 76.178 -23.795 1.00 57.36 70 HIS B CA 1
ATOM 2940 C C . HIS B 1 37 ? -38.580 75.516 -25.052 1.00 66.13 70 HIS B C 1
ATOM 2941 O O . HIS B 1 37 ? -39.775 75.618 -25.318 1.00 78.14 70 HIS B O 1
ATOM 2948 N N . ASN B 1 38 ? -37.735 74.849 -25.829 1.00 74.55 71 ASN B N 1
ATOM 2949 C CA . ASN B 1 38 ? -38.210 74.111 -26.997 1.00 78.77 71 ASN B CA 1
ATOM 2950 C C . ASN B 1 38 ? -37.976 72.610 -26.839 1.00 77.89 71 ASN B C 1
ATOM 2951 O O . ASN B 1 38 ? -37.695 72.143 -25.740 1.00 85.51 71 ASN B O 1
ATOM 2956 N N . HIS B 1 39 ? -38.128 71.841 -27.910 1.00 48.66 72 HIS B N 1
ATOM 2957 C CA . HIS B 1 39 ? -37.928 70.397 -27.811 1.00 56.91 72 HIS B CA 1
ATOM 2958 C C . HIS B 1 39 ? -36.730 69.908 -28.603 1.00 65.79 72 HIS B C 1
ATOM 2959 O O . HIS B 1 39 ? -36.704 68.767 -29.065 1.00 71.71 72 HIS B O 1
ATOM 2966 N N . ILE B 1 40 ? -35.748 70.788 -28.764 1.00 65.31 73 ILE B N 1
ATOM 2967 C CA . ILE B 1 40 ? -34.501 70.447 -29.435 1.00 67.32 73 ILE B CA 1
ATOM 2968 C C . ILE B 1 40 ? -33.734 69.376 -28.671 1.00 70.27 73 ILE B C 1
ATOM 2969 O O . ILE B 1 40 ? -33.565 69.478 -27.462 1.00 58.77 73 ILE B O 1
ATOM 2974 N N . THR B 1 41 ? -33.293 68.337 -29.367 1.00 70.70 74 THR B N 1
ATOM 2975 C CA . THR B 1 41 ? -32.611 67.234 -28.707 1.00 58.60 74 THR B CA 1
ATOM 2976 C C . THR B 1 41 ? -31.192 67.018 -29.222 1.00 53.58 74 THR B C 1
ATOM 2977 O O . THR B 1 41 ? -30.422 66.260 -28.644 1.00 61.76 74 THR B O 1
ATOM 2981 N N . GLU B 1 42 ? -30.846 67.688 -30.309 1.00 54.46 75 GLU B N 1
ATOM 2982 C CA . GLU B 1 42 ? -29.608 67.392 -31.005 1.00 48.32 75 GLU B CA 1
ATOM 2983 C C . GLU B 1 42 ? -29.131 68.627 -31.752 1.00 48.32 75 GLU B C 1
ATOM 2984 O O . GLU B 1 42 ? -29.936 69.406 -32.253 1.00 49.70 75 GLU B O 1
ATOM 2990 N N . LEU B 1 43 ? -27.824 68.834 -31.776 1.00 43.17 76 LEU B N 1
ATOM 2991 C CA . LEU B 1 43 ? -27.250 69.940 -32.524 1.00 46.02 76 LEU B CA 1
ATOM 2992 C C . LEU B 1 43 ? -26.388 69.428 -33.681 1.00 53.99 76 LEU B C 1
ATOM 2993 O O . LEU B 1 43 ? -25.394 68.741 -33.458 1.00 55.61 76 LEU B O 1
ATOM 2998 N N . GLU B 1 44 ? -26.784 69.746 -34.912 1.00 61.35 77 GLU B N 1
ATOM 2999 C CA . GLU B 1 44 ? -26.117 69.218 -36.103 1.00 59.98 77 GLU B CA 1
ATOM 3000 C C . GLU B 1 44 ? -24.894 70.007 -36.538 1.00 59.06 77 GLU B C 1
ATOM 3001 O O . GLU B 1 44 ? -24.684 71.142 -36.119 1.00 58.87 77 GLU B O 1
ATOM 3007 N N . ARG B 1 45 ? -24.105 69.391 -37.408 1.00 60.10 78 ARG B N 1
ATOM 3008 C CA . ARG B 1 45 ? -22.927 70.030 -37.963 1.00 64.89 78 ARG B CA 1
ATOM 3009 C C . ARG B 1 45 ? -23.373 71.262 -38.727 1.00 66.28 78 ARG B C 1
ATOM 3010 O O . ARG B 1 45 ? -24.398 71.224 -39.393 1.00 70.67 78 ARG B O 1
ATOM 3018 N N . ASP B 1 46 ? -22.632 72.356 -38.585 1.00 45.13 79 ASP B N 1
ATOM 3019 C CA . ASP B 1 46 ? -22.922 73.615 -39.269 1.00 45.39 79 ASP B CA 1
ATOM 3020 C C . ASP B 1 46 ? -24.338 74.114 -39.045 1.00 53.27 79 ASP B C 1
ATOM 3021 O O . ASP B 1 46 ? -24.884 74.794 -39.905 1.00 64.26 79 ASP B O 1
ATOM 3026 N N . GLN B 1 47 ? -24.936 73.808 -37.901 1.00 53.06 80 GLN B N 1
ATOM 3027 C CA . GLN B 1 47 ? -26.337 74.163 -37.690 1.00 57.62 80 GLN B CA 1
ATOM 3028 C C . GLN B 1 47 ? -26.570 75.662 -37.700 1.00 63.23 80 GLN B C 1
ATOM 3029 O O . GLN B 1 47 ? -27.605 76.133 -38.151 1.00 70.41 80 GLN B O 1
ATOM 3035 N N . PHE B 1 48 ? -25.610 76.406 -37.177 1.00 65.62 81 PHE B N 1
ATOM 3036 C CA . PHE B 1 48 ? -25.737 77.849 -37.088 1.00 69.98 81 PHE B CA 1
ATOM 3037 C C . PHE B 1 48 ? -24.873 78.541 -38.130 1.00 79.04 81 PHE B C 1
ATOM 3038 O O . PHE B 1 48 ? -24.550 79.718 -37.994 1.00 85.91 81 PHE B O 1
ATOM 3046 N N . ALA B 1 49 ? -24.492 77.801 -39.166 1.00 80.58 82 ALA B N 1
ATOM 3047 C CA . ALA B 1 49 ? -23.658 78.347 -40.230 1.00 82.44 82 ALA B CA 1
ATOM 3048 C C . ALA B 1 49 ? -24.338 79.539 -40.889 1.00 89.76 82 ALA B C 1
ATOM 3049 O O . ALA B 1 49 ? -23.681 80.493 -41.307 1.00 93.45 82 ALA B O 1
ATOM 3051 N N . SER B 1 50 ? -25.660 79.469 -40.984 1.00 93.96 83 SER B N 1
ATOM 3052 C CA . SER B 1 50 ? -26.445 80.539 -41.584 1.00 89.63 83 SER B CA 1
ATOM 3053 C C . SER B 1 50 ? -26.351 81.874 -40.826 1.00 86.68 83 SER B C 1
ATOM 3054 O O . SER B 1 50 ? -26.279 82.928 -41.451 1.00 86.38 83 SER B O 1
ATOM 3057 N N . PHE B 1 51 ? -26.347 81.833 -39.495 1.00 73.91 84 PHE B N 1
ATOM 3058 C CA . PHE B 1 51 ? -26.264 83.055 -38.686 1.00 63.29 84 PHE B CA 1
ATOM 3059 C C . PHE B 1 51 ? -24.840 83.514 -38.376 1.00 59.50 84 PHE B C 1
ATOM 3060 O O . PHE B 1 51 ? -24.441 83.503 -37.219 1.00 59.75 84 PHE B O 1
ATOM 3068 N N . SER B 1 52 ? -24.090 83.961 -39.378 1.00 70.51 85 SER B N 1
ATOM 3069 C CA . SER B 1 52 ? -22.688 84.313 -39.161 1.00 81.94 85 SER B CA 1
ATOM 3070 C C . SER B 1 52 ? -22.503 85.453 -38.166 1.00 92.55 85 SER B C 1
ATOM 3071 O O . SER B 1 52 ? -21.598 85.411 -37.340 1.00 102.75 85 SER B O 1
ATOM 3074 N N . GLN B 1 53 ? -23.358 86.467 -38.235 1.00 78.37 86 GLN B N 1
ATOM 3075 C CA . GLN B 1 53 ? -23.160 87.674 -37.433 1.00 72.54 86 GLN B CA 1
ATOM 3076 C C . GLN B 1 53 ? -23.650 87.579 -35.993 1.00 78.29 86 GLN B C 1
ATOM 3077 O O . GLN B 1 53 ? -23.561 88.548 -35.240 1.00 85.88 86 GLN B O 1
ATOM 3083 N N . LEU B 1 54 ? -24.173 86.418 -35.623 1.00 68.25 87 LEU B N 1
ATOM 3084 C CA . LEU B 1 54 ? -24.731 86.181 -34.296 1.00 59.54 87 LEU B CA 1
ATOM 3085 C C . LEU B 1 54 ? -23.781 86.557 -33.148 1.00 72.98 87 LEU B C 1
ATOM 3086 O O . LEU B 1 54 ? -22.644 86.096 -33.114 1.00 79.82 87 LEU B O 1
ATOM 3091 N N . THR B 1 55 ? -24.233 87.399 -32.218 1.00 63.54 88 THR B N 1
ATOM 3092 C CA . THR B 1 55 ? -23.389 87.787 -31.080 1.00 60.70 88 THR B CA 1
ATOM 3093 C C . THR B 1 55 ? -23.718 87.024 -29.803 1.00 57.37 88 THR B C 1
ATOM 3094 O O . THR B 1 55 ? -22.831 86.737 -29.003 1.00 61.52 88 THR B O 1
ATOM 3098 N N . TRP B 1 56 ? -24.998 86.740 -29.590 1.00 53.82 89 TRP B N 1
ATOM 3099 C CA . TRP B 1 56 ? -25.412 85.892 -28.484 1.00 47.88 89 TRP B CA 1
ATOM 3100 C C . TRP B 1 56 ? -26.437 84.866 -28.941 1.00 43.25 89 TRP B C 1
ATOM 3101 O O . TRP B 1 56 ? -27.222 85.124 -29.835 1.00 43.75 89 TRP B O 1
ATOM 3112 N N . LEU B 1 57 ? -26.433 83.708 -28.300 1.00 41.07 90 LEU B N 1
ATOM 3113 C CA . LEU B 1 57 ? -27.308 82.597 -28.650 1.00 41.38 90 LEU B CA 1
ATOM 3114 C C . LEU B 1 57 ? -27.818 81.859 -27.412 1.00 41.11 90 LEU B C 1
ATOM 3115 O O . LEU B 1 57 ? -27.041 81.239 -26.702 1.00 40.70 90 LEU B O 1
ATOM 3120 N N . HIS B 1 58 ? -29.123 81.893 -27.164 1.00 41.36 91 HIS B N 1
ATOM 3121 C CA . HIS B 1 58 ? -29.665 81.256 -25.968 1.00 41.13 91 HIS B CA 1
ATOM 3122 C C . HIS B 1 58 ? -30.360 79.941 -26.287 1.00 41.41 91 HIS B C 1
ATOM 3123 O O . HIS B 1 58 ? -31.382 79.933 -26.953 1.00 53.08 91 HIS B O 1
ATOM 3130 N N . LEU B 1 59 ? -29.822 78.833 -25.791 1.00 41.14 92 LEU B N 1
ATOM 3131 C CA . LEU B 1 59 ? -30.410 77.525 -26.051 1.00 41.41 92 LEU B CA 1
ATOM 3132 C C . LEU B 1 59 ? -30.820 76.818 -24.764 1.00 45.65 92 LEU B C 1
ATOM 3133 O O . LEU B 1 59 ? -30.964 75.598 -24.738 1.00 47.16 92 LEU B O 1
ATOM 3138 N N . ASP B 1 60 ? -31.017 77.577 -23.694 1.00 47.15 93 ASP B N 1
ATOM 3139 C CA . ASP B 1 60 ? -31.341 76.967 -22.411 1.00 45.46 93 ASP B CA 1
ATOM 3140 C C . ASP B 1 60 ? -32.734 76.356 -22.356 1.00 52.25 93 ASP B C 1
ATOM 3141 O O . ASP B 1 60 ? -33.605 76.711 -23.134 1.00 56.73 93 ASP B O 1
ATOM 3146 N N . HIS B 1 61 ? -32.913 75.416 -21.431 1.00 63.11 94 HIS B N 1
ATOM 3147 C CA . HIS B 1 61 ? -34.171 74.690 -21.225 1.00 59.32 94 HIS B CA 1
ATOM 3148 C C . HIS B 1 61 ? -34.616 73.890 -22.451 1.00 52.00 94 HIS B C 1
ATOM 3149 O O . HIS B 1 61 ? -35.734 74.028 -22.923 1.00 54.44 94 HIS B O 1
ATOM 3156 N N . ASN B 1 62 ? -33.717 73.053 -22.948 1.00 45.14 95 ASN B N 1
ATOM 3157 C CA . ASN B 1 62 ? -33.974 72.168 -24.068 1.00 52.51 95 ASN B CA 1
ATOM 3158 C C . ASN B 1 62 ? -33.562 70.765 -23.666 1.00 49.92 95 ASN B C 1
ATOM 3159 O O . ASN B 1 62 ? -32.929 70.589 -22.638 1.00 58.38 95 ASN B O 1
ATOM 3164 N N . GLN B 1 63 ? -33.943 69.759 -24.436 1.00 49.89 96 GLN B N 1
ATOM 3165 C CA . GLN B 1 63 ? -33.558 68.382 -24.117 1.00 56.50 96 GLN B CA 1
ATOM 3166 C C . GLN B 1 63 ? -32.301 67.885 -24.823 1.00 51.98 96 GLN B C 1
ATOM 3167 O O . GLN B 1 63 ? -32.123 66.684 -24.992 1.00 42.33 96 GLN B O 1
ATOM 3173 N N . ILE B 1 64 ? -31.448 68.815 -25.242 1.00 49.84 97 ILE B N 1
ATOM 3174 C CA . ILE B 1 64 ? -30.212 68.480 -25.950 1.00 53.72 97 ILE B CA 1
ATOM 3175 C C . ILE B 1 64 ? -29.367 67.421 -25.241 1.00 51.49 97 ILE B C 1
ATOM 3176 O O . ILE B 1 64 ? -29.083 67.540 -24.053 1.00 56.28 97 ILE B O 1
ATOM 3181 N N . SER B 1 65 ? -28.990 66.373 -25.967 1.00 56.07 98 SER B N 1
ATOM 3182 C CA . SER B 1 65 ? -28.217 65.291 -25.378 1.00 53.75 98 SER B CA 1
ATOM 3183 C C . SER B 1 65 ? -26.956 65.056 -26.186 1.00 60.63 98 SER B C 1
ATOM 3184 O O . SER B 1 65 ? -25.956 64.547 -25.677 1.00 63.60 98 SER B O 1
ATOM 3187 N N . THR B 1 66 ? -27.010 65.417 -27.458 1.00 41.91 99 THR B N 1
ATOM 3188 C CA . THR B 1 66 ? -25.886 65.182 -28.342 1.00 57.55 99 THR B CA 1
ATOM 3189 C C . THR B 1 66 ? -25.473 66.446 -29.063 1.00 47.68 99 THR B C 1
ATOM 3190 O O . THR B 1 66 ? -26.307 67.160 -29.601 1.00 49.59 99 THR B O 1
ATOM 3194 N N . VAL B 1 67 ? -24.186 66.756 -29.018 1.00 43.98 100 VAL B N 1
ATOM 3195 C CA . VAL B 1 67 ? -23.676 67.892 -29.759 1.00 43.98 100 VAL B CA 1
ATOM 3196 C C . VAL B 1 67 ? -22.628 67.420 -30.751 1.00 50.33 100 VAL B C 1
ATOM 3197 O O . VAL B 1 67 ? -21.550 66.989 -30.359 1.00 59.03 100 VAL B O 1
ATOM 3201 N N . LYS B 1 68 ? -22.938 67.499 -32.034 1.00 44.80 101 LYS B N 1
ATOM 3202 C CA . LYS B 1 68 ? -22.013 67.020 -33.045 1.00 53.32 101 LYS B CA 1
ATOM 3203 C C . LYS B 1 68 ? -20.805 67.936 -33.135 1.00 54.88 101 LYS B C 1
ATOM 3204 O O . LYS B 1 68 ? -20.856 69.089 -32.704 1.00 51.87 101 LYS B O 1
ATOM 3210 N N . GLU B 1 69 ? -19.712 67.412 -33.677 1.00 55.29 102 GLU B N 1
ATOM 3211 C CA . GLU B 1 69 ? -18.502 68.201 -33.865 1.00 66.99 102 GLU B CA 1
ATOM 3212 C C . GLU B 1 69 ? -18.798 69.379 -34.801 1.00 69.78 102 GLU B C 1
ATOM 3213 O O . GLU B 1 69 ? -19.604 69.255 -35.710 1.00 42.51 102 GLU B O 1
ATOM 3219 N N . ASP B 1 70 ? -18.182 70.523 -34.533 1.00 78.27 103 ASP B N 1
ATOM 3220 C CA . ASP B 1 70 ? -18.354 71.733 -35.326 1.00 84.67 103 ASP B CA 1
ATOM 3221 C C . ASP B 1 70 ? -19.801 72.195 -35.411 1.00 84.83 103 ASP B C 1
ATOM 3222 O O . ASP B 1 70 ? -20.211 72.794 -36.403 1.00 102.31 103 ASP B O 1
ATOM 3227 N N . ALA B 1 71 ? -20.573 71.908 -34.376 1.00 79.02 104 ALA B N 1
ATOM 3228 C CA . ALA B 1 71 ? -21.969 72.322 -34.320 1.00 64.30 104 ALA B CA 1
ATOM 3229 C C . ALA B 1 71 ? -22.071 73.839 -34.317 1.00 59.63 104 ALA B C 1
ATOM 3230 O O . ALA B 1 71 ? -22.951 74.422 -34.944 1.00 54.55 104 ALA B O 1
ATOM 3232 N N . PHE B 1 72 ? -21.152 74.480 -33.611 1.00 50.97 105 PHE B N 1
ATOM 3233 C CA . PHE B 1 72 ? -21.165 75.926 -33.494 1.00 53.71 105 PHE B CA 1
ATOM 3234 C C . PHE B 1 72 ? -20.157 76.600 -34.406 1.00 65.88 105 PHE B C 1
ATOM 3235 O O . PHE B 1 72 ? -19.806 77.755 -34.178 1.00 78.33 105 PHE B O 1
ATOM 3243 N N . GLN B 1 73 ? -19.670 75.893 -35.420 1.00 70.07 106 GLN B N 1
ATOM 3244 C CA . GLN B 1 73 ? -18.598 76.451 -36.238 1.00 70.55 106 GLN B CA 1
ATOM 3245 C C . GLN B 1 73 ? -19.056 77.637 -37.085 1.00 74.16 106 GLN B C 1
ATOM 3246 O O . GLN B 1 73 ? -20.196 77.697 -37.545 1.00 73.16 106 GLN B O 1
ATOM 3252 N N . GLY B 1 74 ? -18.139 78.584 -37.251 1.00 58.46 107 GLY B N 1
ATOM 3253 C CA . GLY B 1 74 ? -18.369 79.781 -38.031 1.00 49.94 107 GLY B CA 1
ATOM 3254 C C . GLY B 1 74 ? -18.908 80.971 -37.256 1.00 44.70 107 GLY B C 1
ATOM 3255 O O . GLY B 1 74 ? -19.081 82.044 -37.820 1.00 42.64 107 GLY B O 1
ATOM 3256 N N . LEU B 1 75 ? -19.123 80.809 -35.956 1.00 53.28 108 LEU B N 1
ATOM 3257 C CA . LEU B 1 75 ? -19.709 81.878 -35.156 1.00 53.87 108 LEU B CA 1
ATOM 3258 C C . LEU B 1 75 ? -18.652 82.748 -34.487 1.00 49.20 108 LEU B C 1
ATOM 3259 O O . LEU B 1 75 ? -18.658 82.923 -33.273 1.00 53.03 108 LEU B O 1
ATOM 3264 N N . TYR B 1 76 ? -17.780 83.344 -35.287 1.00 55.59 109 TYR B N 1
ATOM 3265 C CA . TYR B 1 76 ? -16.642 84.071 -34.744 1.00 55.17 109 TYR B CA 1
ATOM 3266 C C . TYR B 1 76 ? -17.052 85.275 -33.930 1.00 55.97 109 TYR B C 1
ATOM 3267 O O . TYR B 1 76 ? -16.355 85.639 -32.990 1.00 54.55 109 TYR B O 1
ATOM 3276 N N . LYS B 1 77 ? -18.173 85.892 -34.282 1.00 49.13 110 LYS B N 1
ATOM 3277 C CA . LYS B 1 77 ? -18.618 87.079 -33.558 1.00 57.12 110 LYS B CA 1
ATOM 3278 C C . LYS B 1 77 ? -19.443 86.776 -32.311 1.00 62.90 110 LYS B C 1
ATOM 3279 O O . LYS B 1 77 ? -19.852 87.688 -31.604 1.00 60.28 110 LYS B O 1
ATOM 3285 N N . LEU B 1 78 ? -19.658 85.500 -32.026 1.00 60.56 111 LEU B N 1
ATOM 3286 C CA . LEU B 1 78 ? -20.420 85.103 -30.846 1.00 54.22 111 LEU B CA 1
ATOM 3287 C C . LEU B 1 78 ? -19.699 85.461 -29.546 1.00 39.96 111 LEU B C 1
ATOM 3288 O O . LEU B 1 78 ? -18.534 85.120 -29.361 1.00 44.54 111 LEU B O 1
ATOM 3293 N N . LYS B 1 79 ? -20.381 86.151 -28.642 1.00 48.23 112 LYS B N 1
ATOM 3294 C CA . LYS B 1 79 ? -19.764 86.480 -27.364 1.00 59.90 112 LYS B CA 1
ATOM 3295 C C . LYS B 1 79 ? -20.517 85.941 -26.152 1.00 59.83 112 LYS B C 1
ATOM 3296 O O . LYS B 1 79 ? -19.975 85.903 -25.053 1.00 62.61 112 LYS B O 1
ATOM 3302 N N . GLU B 1 80 ? -21.748 85.497 -26.356 1.00 39.44 113 GLU B N 1
ATOM 3303 C CA . GLU B 1 80 ? -22.486 84.827 -25.293 1.00 39.27 113 GLU B CA 1
ATOM 3304 C C . GLU B 1 80 ? -23.164 83.562 -25.749 1.00 39.53 113 GLU B C 1
ATOM 3305 O O . GLU B 1 80 ? -23.897 83.567 -26.726 1.00 39.98 113 GLU B O 1
ATOM 3311 N N . LEU B 1 81 ? -22.917 82.476 -25.027 1.00 39.25 114 LEU B N 1
ATOM 3312 C CA . LEU B 1 81 ? -23.526 81.200 -25.355 1.00 43.84 114 LEU B CA 1
ATOM 3313 C C . LEU B 1 81 ? -24.160 80.554 -24.131 1.00 47.87 114 LEU B C 1
ATOM 3314 O O . LEU B 1 81 ? -23.481 80.238 -23.160 1.00 51.63 114 LEU B O 1
ATOM 3319 N N . ILE B 1 82 ? -25.468 80.353 -24.184 1.00 39.59 115 ILE B N 1
ATOM 3320 C CA . ILE B 1 82 ? -26.198 79.773 -23.071 1.00 39.45 115 ILE B CA 1
ATOM 3321 C C . ILE B 1 82 ? -26.710 78.378 -23.404 1.00 39.69 115 ILE B C 1
ATOM 3322 O O . ILE B 1 82 ? -27.547 78.229 -24.283 1.00 40.15 115 ILE B O 1
ATOM 3327 N N . LEU B 1 83 ? -26.201 77.363 -22.707 1.00 39.41 116 LEU B N 1
ATOM 3328 C CA . LEU B 1 83 ? -26.621 75.978 -22.920 1.00 39.61 116 LEU B CA 1
ATOM 3329 C C . LEU B 1 83 ? -27.132 75.308 -21.653 1.00 39.42 116 LEU B C 1
ATOM 3330 O O . LEU B 1 83 ? -27.143 74.089 -21.561 1.00 41.14 116 LEU B O 1
ATOM 3335 N N . SER B 1 84 ? -27.585 76.090 -20.687 1.00 39.25 117 SER B N 1
ATOM 3336 C CA . SER B 1 84 ? -27.976 75.520 -19.411 1.00 39.04 117 SER B CA 1
ATOM 3337 C C . SER B 1 84 ? -29.306 74.790 -19.434 1.00 39.40 117 SER B C 1
ATOM 3338 O O . SER B 1 84 ? -30.109 74.987 -20.326 1.00 39.82 117 SER B O 1
ATOM 3341 N N . SER B 1 85 ? -29.532 73.957 -18.426 1.00 42.79 118 SER B N 1
ATOM 3342 C CA . SER B 1 85 ? -30.775 73.208 -18.288 1.00 42.38 118 SER B CA 1
ATOM 3343 C C . SER B 1 85 ? -31.066 72.248 -19.447 1.00 46.97 118 SER B C 1
ATOM 3344 O O . SER B 1 85 ? -32.155 72.264 -20.003 1.00 49.81 118 SER B O 1
ATOM 3347 N N . ASN B 1 86 ? -30.080 71.427 -19.801 1.00 40.44 119 ASN B N 1
ATOM 3348 C CA . ASN B 1 86 ? -30.212 70.399 -20.832 1.00 43.12 119 ASN B CA 1
ATOM 3349 C C . ASN B 1 86 ? -29.743 69.040 -20.330 1.00 45.41 119 ASN B C 1
ATOM 3350 O O . ASN B 1 86 ? -29.597 68.845 -19.125 1.00 50.86 119 ASN B O 1
ATOM 3355 N N . LYS B 1 87 ? -29.552 68.088 -21.242 1.00 40.45 120 LYS B N 1
ATOM 3356 C CA . LYS B 1 87 ? -29.096 66.754 -20.866 1.00 45.98 120 LYS B CA 1
ATOM 3357 C C . LYS B 1 87 ? -27.725 66.411 -21.448 1.00 60.88 120 LYS B C 1
ATOM 3358 O O . LYS B 1 87 ? -27.458 65.255 -21.751 1.00 82.26 120 LYS B O 1
ATOM 3364 N N . ILE B 1 88 ? -26.857 67.407 -21.575 1.00 42.56 121 ILE B N 1
ATOM 3365 C CA . ILE B 1 88 ? -25.524 67.229 -22.150 1.00 40.78 121 ILE B CA 1
ATOM 3366 C C . ILE B 1 88 ? -24.576 66.413 -21.278 1.00 40.58 121 ILE B C 1
ATOM 3367 O O . ILE B 1 88 ? -24.439 66.696 -20.094 1.00 45.56 121 ILE B O 1
ATOM 3372 N N . PHE B 1 89 ? -23.929 65.399 -21.852 1.00 39.57 122 PHE B N 1
ATOM 3373 C CA . PHE B 1 89 ? -23.020 64.559 -21.071 1.00 39.27 122 PHE B CA 1
ATOM 3374 C C . PHE B 1 89 ? -21.665 64.341 -21.734 1.00 39.16 122 PHE B C 1
ATOM 3375 O O . PHE B 1 89 ? -20.718 63.883 -21.097 1.00 38.86 122 PHE B O 1
ATOM 3383 N N . TYR B 1 90 ? -21.588 64.642 -23.024 1.00 39.45 123 TYR B N 1
ATOM 3384 C CA . TYR B 1 90 ? -20.326 64.587 -23.748 1.00 39.37 123 TYR B CA 1
ATOM 3385 C C . TYR B 1 90 ? -20.239 65.797 -24.642 1.00 39.45 123 TYR B C 1
ATOM 3386 O O . TYR B 1 90 ? -21.227 66.186 -25.245 1.00 39.79 123 TYR B O 1
ATOM 3395 N N . LEU B 1 91 ? -19.054 66.388 -24.723 1.00 39.15 124 LEU B N 1
ATOM 3396 C CA . LEU B 1 91 ? -18.814 67.511 -25.611 1.00 39.22 124 LEU B CA 1
ATOM 3397 C C . LEU B 1 91 ? -17.515 67.276 -26.356 1.00 39.19 124 LEU B C 1
ATOM 3398 O O . LEU B 1 91 ? -16.472 67.076 -25.742 1.00 46.06 124 LEU B O 1
ATOM 3403 N N . PRO B 1 92 ? -17.573 67.289 -27.684 1.00 39.59 125 PRO B N 1
ATOM 3404 C CA . PRO B 1 92 ? -16.374 67.028 -28.471 1.00 39.60 125 PRO B CA 1
ATOM 3405 C C . PRO B 1 92 ? -15.310 68.056 -28.176 1.00 39.19 125 PRO B C 1
ATOM 3406 O O . PRO B 1 92 ? -15.646 69.205 -27.987 1.00 39.09 125 PRO B O 1
ATOM 3410 N N . ASN B 1 93 ? -14.052 67.641 -28.159 1.00 54.58 126 ASN B N 1
ATOM 3411 C CA . ASN B 1 93 ? -12.954 68.499 -27.736 1.00 60.95 126 ASN B CA 1
ATOM 3412 C C . ASN B 1 93 ? -12.784 69.776 -28.560 1.00 61.49 126 ASN B C 1
ATOM 3413 O O . ASN B 1 93 ? -12.173 70.739 -28.110 1.00 70.27 126 ASN B O 1
ATOM 3418 N N . THR B 1 94 ? -13.317 69.788 -29.768 1.00 48.50 127 THR B N 1
ATOM 3419 C CA . THR B 1 94 ? -13.152 70.939 -30.641 1.00 51.58 127 THR B CA 1
ATOM 3420 C C . THR B 1 94 ? -14.420 71.776 -30.713 1.00 48.67 127 THR B C 1
ATOM 3421 O O . THR B 1 94 ? -14.578 72.598 -31.607 1.00 53.15 127 THR B O 1
ATOM 3425 N N . THR B 1 95 ? -15.314 71.576 -29.756 1.00 39.37 128 THR B N 1
ATOM 3426 C CA . THR B 1 95 ? -16.659 72.111 -29.866 1.00 39.64 128 THR B CA 1
ATOM 3427 C C . THR B 1 95 ? -16.717 73.622 -29.626 1.00 39.48 128 THR B C 1
ATOM 3428 O O . THR B 1 95 ? -17.605 74.287 -30.130 1.00 39.79 128 THR B O 1
ATOM 3432 N N . PHE B 1 96 ? -15.777 74.171 -28.869 1.00 39.03 129 PHE B N 1
ATOM 3433 C CA . PHE B 1 96 ? -15.818 75.595 -28.571 1.00 43.03 129 PHE B CA 1
ATOM 3434 C C . PHE B 1 96 ? -14.667 76.384 -29.173 1.00 48.62 129 PHE B C 1
ATOM 3435 O O . PHE B 1 96 ? -14.711 77.605 -29.223 1.00 50.96 129 PHE B O 1
ATOM 3443 N N . THR B 1 97 ? -13.649 75.685 -29.648 1.00 56.34 130 THR B N 1
ATOM 3444 C CA . THR B 1 97 ? -12.400 76.313 -30.060 1.00 58.86 130 THR B CA 1
ATOM 3445 C C . THR B 1 97 ? -12.573 77.317 -31.193 1.00 66.06 130 THR B C 1
ATOM 3446 O O . THR B 1 97 ? -11.757 78.212 -31.354 1.00 69.99 130 THR B O 1
ATOM 3450 N N . GLN B 1 98 ? -13.626 77.163 -31.985 1.00 78.59 131 GLN B N 1
ATOM 3451 C CA . GLN B 1 98 ? -13.853 78.055 -33.109 1.00 80.25 131 GLN B CA 1
ATOM 3452 C C . GLN B 1 98 ? -14.318 79.420 -32.611 1.00 69.32 131 GLN B C 1
ATOM 3453 O O . GLN B 1 98 ? -14.101 80.439 -33.257 1.00 75.03 131 GLN B O 1
ATOM 3459 N N . LEU B 1 99 ? -14.938 79.419 -31.436 1.00 39.50 132 LEU B N 1
ATOM 3460 C CA . LEU B 1 99 ? -15.504 80.615 -30.816 1.00 39.40 132 LEU B CA 1
ATOM 3461 C C . LEU B 1 99 ? -14.475 81.509 -30.147 1.00 38.99 132 LEU B C 1
ATOM 3462 O O . LEU B 1 99 ? -14.334 81.454 -28.945 1.00 38.59 132 LEU B O 1
ATOM 3467 N N . ILE B 1 100 ? -13.831 82.400 -30.880 1.00 63.19 133 ILE B N 1
ATOM 3468 C CA . ILE B 1 100 ? -12.645 83.066 -30.353 1.00 67.76 133 ILE B CA 1
ATOM 3469 C C . ILE B 1 100 ? -13.002 84.321 -29.551 1.00 49.58 133 ILE B C 1
ATOM 3470 O O . ILE B 1 100 ? -12.211 84.808 -28.744 1.00 47.81 133 ILE B O 1
ATOM 3475 N N . ASN B 1 101 ? -14.212 84.822 -29.763 1.00 38.88 134 ASN B N 1
ATOM 3476 C CA . ASN B 1 101 ? -14.662 86.042 -29.118 1.00 38.81 134 ASN B CA 1
ATOM 3477 C C . ASN B 1 101 ? -15.669 85.815 -28.005 1.00 43.37 134 ASN B C 1
ATOM 3478 O O . ASN B 1 101 ? -16.321 86.749 -27.559 1.00 57.34 134 ASN B O 1
ATOM 3483 N N . LEU B 1 102 ? -15.808 84.565 -27.585 1.00 38.52 135 LEU B N 1
ATOM 3484 C CA . LEU B 1 102 ? -16.765 84.185 -26.558 1.00 38.41 135 LEU B CA 1
ATOM 3485 C C . LEU B 1 102 ? -16.454 84.866 -25.225 1.00 37.99 135 LEU B C 1
ATOM 3486 O O . LEU B 1 102 ? -15.300 84.925 -24.821 1.00 37.66 135 LEU B O 1
ATOM 3491 N N . GLN B 1 103 ? -17.475 85.398 -24.555 1.00 43.51 136 GLN B N 1
ATOM 3492 C CA . GLN B 1 103 ? -17.286 86.102 -23.280 1.00 43.16 136 GLN B CA 1
ATOM 3493 C C . GLN B 1 103 ? -18.044 85.483 -22.120 1.00 42.99 136 GLN B C 1
ATOM 3494 O O . GLN B 1 103 ? -17.581 85.516 -20.984 1.00 42.61 136 GLN B O 1
ATOM 3500 N N . ASN B 1 104 ? -19.220 84.943 -22.408 1.00 40.57 137 ASN B N 1
ATOM 3501 C CA . ASN B 1 104 ? -20.024 84.290 -21.388 1.00 40.46 137 ASN B CA 1
ATOM 3502 C C . ASN B 1 104 ? -20.443 82.922 -21.866 1.00 40.64 137 ASN B C 1
ATOM 3503 O O . ASN B 1 104 ? -21.057 82.785 -22.913 1.00 41.04 137 ASN B O 1
ATOM 3508 N N . LEU B 1 105 ? -20.081 81.898 -21.111 1.00 37.58 138 LEU B N 1
ATOM 3509 C CA . LEU B 1 105 ? -20.455 80.540 -21.455 1.00 37.74 138 LEU B CA 1
ATOM 3510 C C . LEU B 1 105 ? -21.205 79.881 -20.316 1.00 37.62 138 LEU B C 1
ATOM 3511 O O . LEU B 1 105 ? -20.693 79.778 -19.215 1.00 37.25 138 LEU B O 1
ATOM 3516 N N . ASP B 1 106 ? -22.418 79.421 -20.579 1.00 41.13 139 ASP B N 1
ATOM 3517 C CA . ASP B 1 106 ? -23.231 78.853 -19.520 1.00 41.05 139 ASP B CA 1
ATOM 3518 C C . ASP B 1 106 ? -23.553 77.406 -19.843 1.00 41.24 139 ASP B C 1
ATOM 3519 O O . ASP B 1 106 ? -24.241 77.129 -20.816 1.00 41.64 139 ASP B O 1
ATOM 3524 N N . LEU B 1 107 ? -23.037 76.486 -19.033 1.00 37.78 140 LEU B N 1
ATOM 3525 C CA . LEU B 1 107 ? -23.262 75.060 -19.229 1.00 37.94 140 LEU B CA 1
ATOM 3526 C C . LEU B 1 107 ? -23.881 74.398 -18.001 1.00 37.82 140 LEU B C 1
ATOM 3527 O O . LEU B 1 107 ? -23.811 73.188 -17.831 1.00 37.83 140 LEU B O 1
ATOM 3532 N N . SER B 1 108 ? -24.498 75.202 -17.151 1.00 37.72 141 SER B N 1
ATOM 3533 C CA . SER B 1 108 ? -25.089 74.719 -15.912 1.00 37.60 141 SER B CA 1
ATOM 3534 C C . SER B 1 108 ? -26.307 73.812 -16.100 1.00 37.97 141 SER B C 1
ATOM 3535 O O . SER B 1 108 ? -26.954 73.842 -17.133 1.00 38.75 141 SER B O 1
ATOM 3538 N N . PHE B 1 109 ? -26.575 72.970 -15.108 1.00 37.86 142 PHE B N 1
ATOM 3539 C CA . PHE B 1 109 ? -27.736 72.085 -15.119 1.00 38.19 142 PHE B CA 1
ATOM 3540 C C . PHE B 1 109 ? -27.731 71.152 -16.309 1.00 38.52 142 PHE B C 1
ATOM 3541 O O . PHE B 1 109 ? -28.643 71.138 -17.118 1.00 38.92 142 PHE B O 1
ATOM 3549 N N . ASN B 1 110 ? -26.649 70.404 -16.406 1.00 38.35 143 ASN B N 1
ATOM 3550 C CA . ASN B 1 110 ? -26.448 69.400 -17.417 1.00 47.09 143 ASN B CA 1
ATOM 3551 C C . ASN B 1 110 ? -25.938 68.162 -16.731 1.00 53.88 143 ASN B C 1
ATOM 3552 O O . ASN B 1 110 ? -25.707 68.175 -15.529 1.00 66.54 143 ASN B O 1
ATOM 3557 N N . GLN B 1 111 ? -25.788 67.083 -17.475 1.00 38.84 144 GLN B N 1
ATOM 3558 C CA . GLN B 1 111 ? -25.282 65.850 -16.910 1.00 38.62 144 GLN B CA 1
ATOM 3559 C C . GLN B 1 111 ? -23.827 65.599 -17.272 1.00 38.40 144 GLN B C 1
ATOM 3560 O O . GLN B 1 111 ? -23.452 64.485 -17.617 1.00 38.54 144 GLN B O 1
ATOM 3566 N N . LEU B 1 112 ? -23.004 66.637 -17.181 1.00 38.08 145 LEU B N 1
ATOM 3567 C CA . LEU B 1 112 ? -21.595 66.480 -17.479 1.00 37.86 145 LEU B CA 1
ATOM 3568 C C . LEU B 1 112 ? -20.876 65.778 -16.353 1.00 37.55 145 LEU B C 1
ATOM 3569 O O . LEU B 1 112 ? -21.015 66.150 -15.198 1.00 37.29 145 LEU B O 1
ATOM 3574 N N . SER B 1 113 ? -20.104 64.758 -16.701 1.00 37.59 146 SER B N 1
ATOM 3575 C CA . SER B 1 113 ? -19.399 63.981 -15.712 1.00 37.34 146 SER B CA 1
ATOM 3576 C C . SER B 1 113 ? -17.911 64.200 -15.888 1.00 37.05 146 SER B C 1
ATOM 3577 O O . SER B 1 113 ? -17.126 63.977 -14.974 1.00 38.27 146 SER B O 1
ATOM 3580 N N . SER B 1 114 ? -17.513 64.635 -17.069 1.00 37.16 147 SER B N 1
ATOM 3581 C CA . SER B 1 114 ? -16.111 64.924 -17.283 1.00 36.90 147 SER B CA 1
ATOM 3582 C C . SER B 1 114 ? -15.926 65.952 -18.375 1.00 36.98 147 SER B C 1
ATOM 3583 O O . SER B 1 114 ? -16.826 66.181 -19.170 1.00 37.31 147 SER B O 1
ATOM 3586 N N . LEU B 1 115 ? -14.745 66.556 -18.423 1.00 36.70 148 LEU B N 1
ATOM 3587 C CA . LEU B 1 115 ? -14.464 67.575 -19.418 1.00 36.76 148 LEU B CA 1
ATOM 3588 C C . LEU B 1 115 ? -13.135 67.314 -20.100 1.00 36.70 148 LEU B C 1
ATOM 3589 O O . LEU B 1 115 ? -12.146 67.017 -19.448 1.00 36.41 148 LEU B O 1
ATOM 3594 N N . HIS B 1 116 ? -13.117 67.417 -21.421 1.00 37.00 149 HIS B N 1
ATOM 3595 C CA . HIS B 1 116 ? -11.888 67.231 -22.162 1.00 36.98 149 HIS B CA 1
ATOM 3596 C C . HIS B 1 116 ? -10.919 68.309 -21.769 1.00 36.60 149 HIS B C 1
ATOM 3597 O O . HIS B 1 116 ? -11.261 69.466 -21.831 1.00 36.57 149 HIS B O 1
ATOM 3604 N N . PRO B 1 117 ? -9.703 67.935 -21.365 1.00 36.33 150 PRO B N 1
ATOM 3605 C CA . PRO B 1 117 ? -8.705 68.907 -20.923 1.00 35.97 150 PRO B CA 1
ATOM 3606 C C . PRO B 1 117 ? -8.538 70.054 -21.894 1.00 36.07 150 PRO B C 1
ATOM 3607 O O . PRO B 1 117 ? -8.197 71.158 -21.493 1.00 35.84 150 PRO B O 1
ATOM 3611 N N . GLU B 1 118 ? -8.824 69.817 -23.161 1.00 36.45 151 GLU B N 1
ATOM 3612 C CA . GLU B 1 118 ? -8.579 70.843 -24.146 1.00 36.58 151 GLU B CA 1
ATOM 3613 C C . GLU B 1 118 ? -9.858 71.494 -24.621 1.00 36.87 151 GLU B C 1
ATOM 3614 O O . GLU B 1 118 ? -9.921 72.030 -25.715 1.00 37.14 151 GLU B O 1
ATOM 3620 N N . LEU B 1 119 ? -10.883 71.441 -23.787 1.00 36.84 152 LEU B N 1
ATOM 3621 C CA . LEU B 1 119 ? -12.194 71.938 -24.162 1.00 37.13 152 LEU B CA 1
ATOM 3622 C C . LEU B 1 119 ? -12.230 73.450 -24.251 1.00 37.07 152 LEU B C 1
ATOM 3623 O O . LEU B 1 119 ? -12.878 74.015 -25.125 1.00 37.39 152 LEU B O 1
ATOM 3628 N N . PHE B 1 120 ? -11.552 74.106 -23.323 1.00 36.67 153 PHE B N 1
ATOM 3629 C CA . PHE B 1 120 ? -11.584 75.561 -23.252 1.00 36.59 153 PHE B CA 1
ATOM 3630 C C . PHE B 1 120 ? -10.311 76.199 -23.782 1.00 36.48 153 PHE B C 1
ATOM 3631 O O . PHE B 1 120 ? -10.005 77.332 -23.461 1.00 36.31 153 PHE B O 1
ATOM 3639 N N . TYR B 1 121 ? -9.542 75.451 -24.554 1.00 36.58 154 TYR B N 1
ATOM 3640 C CA . TYR B 1 121 ? -8.336 76.001 -25.144 1.00 36.51 154 TYR B CA 1
ATOM 3641 C C . TYR B 1 121 ? -8.673 77.113 -26.113 1.00 36.79 154 TYR B C 1
ATOM 3642 O O . TYR B 1 121 ? -9.656 77.037 -26.837 1.00 37.16 154 TYR B O 1
ATOM 3651 N N . GLY B 1 122 ? -7.850 78.149 -26.117 1.00 36.63 155 GLY B N 1
ATOM 3652 C CA . GLY B 1 122 ? -8.057 79.259 -27.017 1.00 36.90 155 GLY B CA 1
ATOM 3653 C C . GLY B 1 122 ? -9.262 80.129 -26.728 1.00 40.11 155 GLY B C 1
ATOM 3654 O O . GLY B 1 122 ? -9.810 80.733 -27.632 1.00 59.62 155 GLY B O 1
ATOM 3655 N N . LEU B 1 123 ? -9.677 80.210 -25.477 1.00 36.74 156 LEU B N 1
ATOM 3656 C CA . LEU B 1 123 ? -10.791 81.063 -25.127 1.00 36.84 156 LEU B CA 1
ATOM 3657 C C . LEU B 1 123 ? -10.261 82.220 -24.298 1.00 36.54 156 LEU B C 1
ATOM 3658 O O . LEU B 1 123 ? -10.632 82.381 -23.142 1.00 36.31 156 LEU B O 1
ATOM 3663 N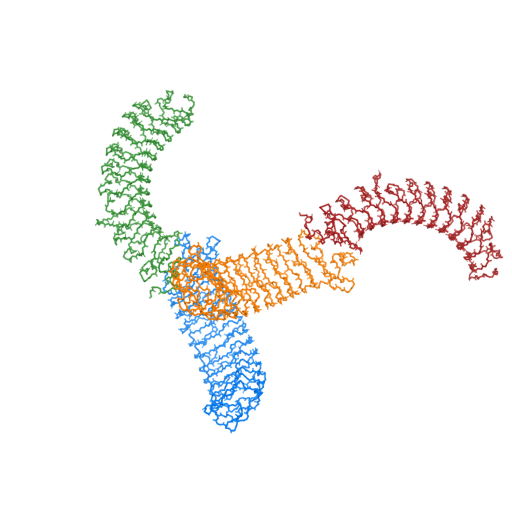 N . ARG B 1 124 ? -9.383 83.020 -24.891 1.00 38.68 157 ARG B N 1
ATOM 3664 C CA . ARG B 1 124 ? -8.682 84.046 -24.141 1.00 38.39 157 ARG B CA 1
ATOM 3665 C C . ARG B 1 124 ? -9.646 85.102 -23.642 1.00 65.08 157 ARG B C 1
ATOM 3666 O O . ARG B 1 124 ? -9.431 85.693 -22.591 1.00 76.83 157 ARG B O 1
ATOM 3674 N N . LYS B 1 125 ? -10.707 85.353 -24.398 1.00 36.72 158 LYS B N 1
ATOM 3675 C CA . LYS B 1 125 ? -11.598 86.454 -24.065 1.00 36.84 158 LYS B CA 1
ATOM 3676 C C . LYS B 1 125 ? -12.790 86.071 -23.206 1.00 37.51 158 LYS B C 1
ATOM 3677 O O . LYS B 1 125 ? -13.687 86.873 -23.002 1.00 51.51 158 LYS B O 1
ATOM 3683 N N . LEU B 1 126 ? -12.791 84.849 -22.697 1.00 36.63 159 LEU B N 1
ATOM 3684 C CA . LEU B 1 126 ? -13.850 84.395 -21.803 1.00 36.59 159 LEU B CA 1
ATOM 3685 C C . LEU B 1 126 ? -13.788 85.132 -20.464 1.00 36.28 159 LEU B C 1
ATOM 3686 O O . LEU B 1 126 ? -12.724 85.245 -19.872 1.00 35.96 159 LEU B O 1
ATOM 3691 N N . GLN B 1 127 ? -14.921 85.649 -20.000 1.00 36.40 160 GLN B N 1
ATOM 3692 C CA . GLN B 1 127 ? -14.953 86.428 -18.765 1.00 36.15 160 GLN B CA 1
ATOM 3693 C C . GLN B 1 127 ? -15.663 85.720 -17.632 1.00 36.01 160 GLN B C 1
ATOM 3694 O O . GLN B 1 127 ? -15.265 85.846 -16.484 1.00 35.70 160 GLN B O 1
ATOM 3700 N N . THR B 1 128 ? -16.749 85.022 -17.949 1.00 38.39 161 THR B N 1
ATOM 3701 C CA . THR B 1 128 ? -17.514 84.277 -16.952 1.00 36.16 161 THR B CA 1
ATOM 3702 C C . THR B 1 128 ? -17.778 82.850 -17.428 1.00 36.28 161 THR B C 1
ATOM 3703 O O . THR B 1 128 ? -18.010 82.637 -18.606 1.00 36.58 161 THR B O 1
ATOM 3707 N N . LEU B 1 129 ? -17.704 81.873 -16.528 1.00 36.06 162 LEU B N 1
ATOM 3708 C CA . LEU B 1 129 ? -17.952 80.478 -16.900 1.00 36.18 162 LEU B CA 1
ATOM 3709 C C . LEU B 1 129 ? -18.852 79.742 -15.903 1.00 36.15 162 LEU B C 1
ATOM 3710 O O . LEU B 1 129 ? -18.471 79.567 -14.761 1.00 35.85 162 LEU B O 1
ATOM 3715 N N . HIS B 1 130 ? -20.034 79.303 -16.329 1.00 36.48 163 HIS B N 1
ATOM 3716 C CA . HIS B 1 130 ? -20.982 78.657 -15.419 1.00 36.49 163 HIS B CA 1
ATOM 3717 C C . HIS B 1 130 ? -21.083 77.152 -15.626 1.00 36.59 163 HIS B C 1
ATOM 3718 O O . HIS B 1 130 ? -21.622 76.690 -16.622 1.00 36.93 163 HIS B O 1
ATOM 3725 N N . LEU B 1 131 ? -20.528 76.388 -14.695 1.00 36.31 164 LEU B N 1
ATOM 3726 C CA . LEU B 1 131 ? -20.593 74.936 -14.752 1.00 36.40 164 LEU B CA 1
ATOM 3727 C C . LEU B 1 131 ? -21.343 74.363 -13.561 1.00 36.35 164 LEU B C 1
ATOM 3728 O O . LEU B 1 131 ? -21.142 73.222 -13.181 1.00 36.30 164 LEU B O 1
ATOM 3733 N N . ARG B 1 132 ? -22.207 75.168 -12.969 1.00 36.37 165 ARG B N 1
ATOM 3734 C CA . ARG B 1 132 ? -22.933 74.762 -11.780 1.00 36.32 165 ARG B CA 1
ATOM 3735 C C . ARG B 1 132 ? -23.873 73.586 -12.038 1.00 36.63 165 ARG B C 1
ATOM 3736 O O . ARG B 1 132 ? -24.366 73.414 -13.139 1.00 36.95 165 ARG B O 1
ATOM 3744 N N . SER B 1 133 ? -24.079 72.765 -11.018 1.00 36.54 166 SER B N 1
ATOM 3745 C CA . SER B 1 133 ? -25.076 71.707 -11.042 1.00 36.83 166 SER B CA 1
ATOM 3746 C C . SER B 1 133 ? -24.863 70.653 -12.140 1.00 37.06 166 SER B C 1
ATOM 3747 O O . SER B 1 133 ? -25.746 70.388 -12.951 1.00 37.43 166 SER B O 1
ATOM 3750 N N . ASN B 1 134 ? -23.666 70.079 -12.145 1.00 48.77 167 ASN B N 1
ATOM 3751 C CA . ASN B 1 134 ? -23.267 68.991 -13.020 1.00 37.03 167 ASN B CA 1
ATOM 3752 C C . ASN B 1 134 ? -22.746 67.868 -12.155 1.00 36.87 167 ASN B C 1
ATOM 3753 O O . ASN B 1 134 ? -22.589 68.049 -10.962 1.00 38.37 167 ASN B O 1
ATOM 3758 N N . SER B 1 135 ? -22.528 66.692 -12.714 1.00 37.06 168 SER B N 1
ATOM 3759 C CA . SER B 1 135 ? -21.975 65.604 -11.921 1.00 36.92 168 SER B CA 1
ATOM 3760 C C . SER B 1 135 ? -20.465 65.391 -12.057 1.00 36.67 168 SER B C 1
ATOM 3761 O O . SER B 1 135 ? -20.013 64.259 -11.954 1.00 37.17 168 SER B O 1
ATOM 3764 N N . LEU B 1 136 ? -19.699 66.452 -12.316 1.00 36.44 169 LEU B N 1
ATOM 3765 C CA . LEU B 1 136 ? -18.240 66.344 -12.457 1.00 36.19 169 LEU B CA 1
ATOM 3766 C C . LEU B 1 136 ? -17.566 65.755 -11.233 1.00 35.92 169 LEU B C 1
ATOM 3767 O O . LEU B 1 136 ? -17.899 66.138 -10.124 1.00 35.76 169 LEU B O 1
ATOM 3772 N N . ARG B 1 137 ? -16.625 64.829 -11.416 1.00 35.89 170 ARG B N 1
ATOM 3773 C CA . ARG B 1 137 ? -15.967 64.231 -10.254 1.00 35.66 170 ARG B CA 1
ATOM 3774 C C . ARG B 1 137 ? -14.554 64.770 -10.175 1.00 35.33 170 ARG B C 1
ATOM 3775 O O . ARG B 1 137 ? -13.961 64.891 -9.106 1.00 35.05 170 ARG B O 1
ATOM 3783 N N . THR B 1 138 ? -14.022 65.102 -11.336 1.00 35.38 171 THR B N 1
ATOM 3784 C CA . THR B 1 138 ? -12.676 65.614 -11.424 1.00 35.11 171 THR B CA 1
ATOM 3785 C C . THR B 1 138 ? -12.652 66.737 -12.431 1.00 35.14 171 THR B C 1
ATOM 3786 O O . THR B 1 138 ? -13.579 66.905 -13.200 1.00 35.41 171 THR B O 1
ATOM 3790 N N . ILE B 1 139 ? -11.581 67.504 -12.426 1.00 34.88 172 ILE B N 1
ATOM 3791 C CA . ILE B 1 139 ? -11.446 68.618 -13.338 1.00 34.91 172 ILE B CA 1
ATOM 3792 C C . ILE B 1 139 ? -10.007 68.678 -13.825 1.00 34.76 172 ILE B C 1
ATOM 3793 O O . ILE B 1 139 ? -9.084 68.733 -13.027 1.00 34.47 172 ILE B O 1
ATOM 3798 N N . PRO B 1 140 ? -9.807 68.592 -15.137 1.00 34.97 173 PRO B N 1
ATOM 3799 C CA . PRO B 1 140 ? -8.453 68.536 -15.676 1.00 34.86 173 PRO B CA 1
ATOM 3800 C C . PRO B 1 140 ? -7.626 69.744 -15.281 1.00 34.56 173 PRO B C 1
ATOM 3801 O O . PRO B 1 140 ? -8.102 70.868 -15.300 1.00 34.54 173 PRO B O 1
ATOM 3805 N N . VAL B 1 141 ? -6.371 69.503 -14.955 1.00 34.33 174 VAL B N 1
ATOM 3806 C CA . VAL B 1 141 ? -5.485 70.530 -14.467 1.00 34.04 174 VAL B CA 1
ATOM 3807 C C . VAL B 1 141 ? -5.183 71.562 -15.534 1.00 34.11 174 VAL B C 1
ATOM 3808 O O . VAL B 1 141 ? -4.883 72.711 -15.225 1.00 51.64 174 VAL B O 1
ATOM 3812 N N . ARG B 1 142 ? -5.252 71.147 -16.792 1.00 37.94 175 ARG B N 1
ATOM 3813 C CA . ARG B 1 142 ? -4.866 72.006 -17.898 1.00 42.14 175 ARG B CA 1
ATOM 3814 C C . ARG B 1 142 ? -6.072 72.689 -18.467 1.00 45.96 175 ARG B C 1
ATOM 3815 O O . ARG B 1 142 ? -5.999 73.279 -19.537 1.00 60.24 175 ARG B O 1
ATOM 3823 N N . LEU B 1 143 ? -7.191 72.593 -17.771 1.00 34.77 176 LEU B N 1
ATOM 3824 C CA . LEU B 1 143 ? -8.433 73.040 -18.357 1.00 35.05 176 LEU B CA 1
ATOM 3825 C C . LEU B 1 143 ? -8.421 74.533 -18.582 1.00 35.02 176 LEU B C 1
ATOM 3826 O O . LEU B 1 143 ? -8.897 75.015 -19.600 1.00 35.30 176 LEU B O 1
ATOM 3831 N N . PHE B 1 144 ? -7.847 75.263 -17.640 1.00 34.71 177 PHE B N 1
ATOM 3832 C CA . PHE B 1 144 ? -7.935 76.711 -17.674 1.00 34.68 177 PHE B CA 1
ATOM 3833 C C . PHE B 1 144 ? -6.694 77.462 -18.161 1.00 34.57 177 PHE B C 1
ATOM 3834 O O . PHE B 1 144 ? -6.574 78.663 -17.953 1.00 34.49 177 PHE B O 1
ATOM 3842 N N . TRP B 1 145 ? -5.799 76.759 -18.840 1.00 34.60 178 TRP B N 1
ATOM 3843 C CA . TRP B 1 145 ? -4.506 77.304 -19.241 1.00 34.48 178 TRP B CA 1
ATOM 3844 C C . TRP B 1 145 ? -4.606 78.580 -20.050 1.00 34.64 178 TRP B C 1
ATOM 3845 O O . TRP B 1 145 ? -3.772 79.461 -19.934 1.00 34.49 178 TRP B O 1
ATOM 3856 N N . ASP B 1 146 ? -5.621 78.654 -20.894 1.00 34.98 179 ASP B N 1
ATOM 3857 C CA . ASP B 1 146 ? -5.752 79.753 -21.835 1.00 35.20 179 ASP B CA 1
ATOM 3858 C C . ASP B 1 146 ? -6.700 80.881 -21.426 1.00 35.25 179 ASP B C 1
ATOM 3859 O O . ASP B 1 146 ? -6.812 81.863 -22.139 1.00 35.44 179 ASP B O 1
ATOM 3864 N N . CYS B 1 147 ? -7.393 80.738 -20.301 1.00 35.10 180 CYS B N 1
ATOM 3865 C CA . CYS B 1 147 ? -8.404 81.723 -19.897 1.00 35.17 180 CYS B CA 1
ATOM 3866 C C . CYS B 1 147 ? -7.856 82.947 -19.191 1.00 34.95 180 CYS B C 1
ATOM 3867 O O . CYS B 1 147 ? -8.207 83.225 -18.049 1.00 38.34 180 CYS B O 1
ATOM 3870 N N . ARG B 1 148 ? -7.047 83.706 -19.912 1.00 35.00 181 ARG B N 1
ATOM 3871 C CA . ARG B 1 148 ? -6.326 84.837 -19.361 1.00 34.81 181 ARG B CA 1
ATOM 3872 C C . ARG B 1 148 ? -7.221 85.912 -18.793 1.00 34.86 181 ARG B C 1
ATOM 3873 O O . ARG B 1 148 ? -6.778 86.701 -17.979 1.00 34.67 181 ARG B O 1
ATOM 3881 N N . SER B 1 149 ? -8.472 85.966 -19.227 1.00 35.15 182 SER B N 1
ATOM 3882 C CA . SER B 1 149 ? -9.347 87.046 -18.787 1.00 35.24 182 SER B CA 1
ATOM 3883 C C . SER B 1 149 ? -10.602 86.594 -18.064 1.00 35.27 182 SER B C 1
ATOM 3884 O O . SER B 1 149 ? -11.528 87.364 -17.886 1.00 35.42 182 SER B O 1
ATOM 3887 N N . LEU B 1 150 ? -10.634 85.336 -17.659 1.00 35.13 183 LEU B N 1
ATOM 3888 C CA . LEU B 1 150 ? -11.748 84.821 -16.874 1.00 35.14 183 LEU B CA 1
ATOM 3889 C C . LEU B 1 150 ? -11.724 85.431 -15.492 1.00 34.88 183 LEU B C 1
ATOM 3890 O O . LEU B 1 150 ? -10.673 85.466 -14.870 1.00 34.60 183 LEU B O 1
ATOM 3895 N N . GLU B 1 151 ? -12.864 85.915 -15.011 1.00 35.00 184 GLU B N 1
ATOM 3896 C CA . GLU B 1 151 ? -12.907 86.488 -13.679 1.00 34.79 184 GLU B CA 1
ATOM 3897 C C . GLU B 1 151 ? -14.080 85.978 -12.858 1.00 34.81 184 GLU B C 1
ATOM 3898 O O . GLU B 1 151 ? -14.262 86.377 -11.726 1.00 34.67 184 GLU B O 1
ATOM 3904 N N . PHE B 1 152 ? -14.868 85.082 -13.421 1.00 35.01 185 PHE B N 1
ATOM 3905 C CA . PHE B 1 152 ? -15.927 84.447 -12.663 1.00 35.04 185 PHE B CA 1
ATOM 3906 C C . PHE B 1 152 ? -16.048 82.985 -13.056 1.00 35.10 185 PHE B C 1
ATOM 3907 O O . PHE B 1 152 ? -16.314 82.664 -14.207 1.00 35.35 185 PHE B O 1
ATOM 3915 N N . LEU B 1 153 ? -15.852 82.099 -12.089 1.00 34.88 186 LEU B N 1
ATOM 3916 C CA . LEU B 1 153 ? -15.936 80.669 -12.328 1.00 34.93 186 LEU B CA 1
ATOM 3917 C C . LEU B 1 153 ? -16.846 79.989 -11.324 1.00 34.93 186 LEU B C 1
ATOM 3918 O O . LEU B 1 153 ? -16.641 80.100 -10.132 1.00 34.70 186 LEU B O 1
ATOM 3923 N N . ASP B 1 154 ? -17.843 79.271 -11.814 1.00 35.20 187 ASP B N 1
ATOM 3924 C CA . ASP B 1 154 ? -18.825 78.626 -10.957 1.00 35.24 187 ASP B CA 1
ATOM 3925 C C . ASP B 1 154 ? -18.773 77.116 -11.121 1.00 35.30 187 ASP B C 1
ATOM 3926 O O . ASP B 1 154 ? -19.225 76.582 -12.126 1.00 35.57 187 ASP B O 1
ATOM 3931 N N . LEU B 1 155 ? -18.235 76.428 -10.123 1.00 35.06 188 LEU B N 1
ATOM 3932 C CA . LEU B 1 155 ? -18.149 74.978 -10.147 1.00 35.10 188 LEU B CA 1
ATOM 3933 C C . LEU B 1 155 ? -18.954 74.351 -9.021 1.00 35.11 188 LEU B C 1
ATOM 3934 O O . LEU B 1 155 ? -18.647 73.257 -8.584 1.00 35.04 188 LEU B O 1
ATOM 3939 N N . SER B 1 156 ? -19.993 75.038 -8.565 1.00 35.20 189 SER B N 1
ATOM 3940 C CA . SER B 1 156 ? -20.749 74.593 -7.407 1.00 35.20 189 SER B CA 1
ATOM 3941 C C . SER B 1 156 ? -21.706 73.473 -7.742 1.00 35.49 189 SER B C 1
ATOM 3942 O O . SER B 1 156 ? -22.007 73.235 -8.895 1.00 35.74 189 SER B O 1
ATOM 3945 N N . THR B 1 157 ? -22.165 72.784 -6.705 1.00 35.47 190 THR B N 1
ATOM 3946 C CA . THR B 1 157 ? -23.114 71.692 -6.828 1.00 35.75 190 THR B CA 1
ATOM 3947 C C . THR B 1 157 ? -22.603 70.678 -7.829 1.00 35.87 190 THR B C 1
ATOM 3948 O O . THR B 1 157 ? -23.254 70.411 -8.821 1.00 36.18 190 THR B O 1
ATOM 3952 N N . ASN B 1 158 ? -21.385 70.194 -7.604 1.00 35.64 191 ASN B N 1
ATOM 3953 C CA . ASN B 1 158 ? -20.824 69.084 -8.362 1.00 35.74 191 ASN B CA 1
ATOM 3954 C C . ASN B 1 158 ? -20.339 67.980 -7.440 1.00 35.62 191 ASN B C 1
ATOM 3955 O O . ASN B 1 158 ? -20.792 67.884 -6.309 1.00 35.56 191 ASN B O 1
ATOM 3960 N N . ARG B 1 159 ? -19.452 67.124 -7.934 1.00 35.61 192 ARG B N 1
ATOM 3961 C CA . ARG B 1 159 ? -18.927 66.030 -7.135 1.00 35.52 192 ARG B CA 1
ATOM 3962 C C . ARG B 1 159 ? -17.409 66.066 -7.087 1.00 35.23 192 ARG B C 1
ATOM 3963 O O . ARG B 1 159 ? -16.772 65.034 -7.144 1.00 35.25 192 ARG B O 1
ATOM 3971 N N . LEU B 1 160 ? -16.826 67.252 -7.030 1.00 34.99 193 LEU B N 1
ATOM 3972 C CA . LEU B 1 160 ? -15.376 67.360 -6.951 1.00 34.72 193 LEU B CA 1
ATOM 3973 C C . LEU B 1 160 ? -14.896 66.818 -5.626 1.00 34.53 193 LEU B C 1
ATOM 3974 O O . LEU B 1 160 ? -15.363 67.233 -4.586 1.00 34.45 193 LEU B O 1
ATOM 3979 N N . ARG B 1 161 ? -13.986 65.860 -5.671 1.00 34.49 194 ARG B N 1
ATOM 3980 C CA . ARG B 1 161 ? -13.530 65.196 -4.463 1.00 34.36 194 ARG B CA 1
ATOM 3981 C C . ARG B 1 161 ? -12.246 65.833 -3.938 1.00 34.03 194 ARG B C 1
ATOM 3982 O O . ARG B 1 161 ? -11.985 65.812 -2.744 1.00 33.88 194 ARG B O 1
ATOM 3990 N N . SER B 1 162 ? -11.458 66.422 -4.831 1.00 33.94 195 SER B N 1
ATOM 3991 C CA . SER B 1 162 ? -10.141 66.945 -4.465 1.00 33.65 195 SER B CA 1
ATOM 3992 C C . SER B 1 162 ? -9.677 68.135 -5.290 1.00 36.59 195 SER B C 1
ATOM 3993 O O . SER B 1 162 ? -10.262 68.453 -6.312 1.00 48.76 195 SER B O 1
ATOM 3996 N N . LEU B 1 163 ? -8.635 68.810 -4.819 1.00 33.29 196 LEU B N 1
ATOM 3997 C CA . LEU B 1 163 ? -8.048 69.920 -5.557 1.00 33.19 196 LEU B CA 1
ATOM 3998 C C . LEU B 1 163 ? -6.594 69.689 -5.936 1.00 33.05 196 LEU B C 1
ATOM 3999 O O . LEU B 1 163 ? -5.780 69.360 -5.099 1.00 32.89 196 LEU B O 1
ATOM 4004 N N . ALA B 1 164 ? -6.265 69.923 -7.196 1.00 33.13 197 ALA B N 1
ATOM 4005 C CA . ALA B 1 164 ? -4.921 69.687 -7.723 1.00 33.04 197 ALA B CA 1
ATOM 4006 C C . ALA B 1 164 ? -3.863 70.564 -7.091 1.00 34.89 197 ALA B C 1
ATOM 4007 O O . ALA B 1 164 ? -4.116 71.708 -6.759 1.00 50.60 197 ALA B O 1
ATOM 4009 N N . ARG B 1 165 ? -2.673 70.018 -6.918 1.00 32.65 198 ARG B N 1
ATOM 4010 C CA . ARG B 1 165 ? -1.616 70.733 -6.226 1.00 34.79 198 ARG B CA 1
ATOM 4011 C C . ARG B 1 165 ? -1.217 72.010 -6.954 1.00 32.34 198 ARG B C 1
ATOM 4012 O O . ARG B 1 165 ? -0.994 73.042 -6.322 1.00 33.28 198 ARG B O 1
ATOM 4020 N N . ASN B 1 166 ? -1.062 71.922 -8.267 1.00 32.48 199 ASN B N 1
ATOM 4021 C CA . ASN B 1 166 ? -0.727 73.088 -9.093 1.00 32.47 199 ASN B CA 1
ATOM 4022 C C . ASN B 1 166 ? -1.845 73.584 -9.987 1.00 32.69 199 ASN B C 1
ATOM 4023 O O . ASN B 1 166 ? -1.604 74.294 -10.924 1.00 32.75 199 ASN B O 1
ATOM 4028 N N . GLY B 1 167 ? -3.071 73.209 -9.671 1.00 38.89 200 GLY B N 1
ATOM 4029 C CA . GLY B 1 167 ? -4.123 73.230 -10.670 1.00 80.40 200 GLY B CA 1
ATOM 4030 C C . GLY B 1 167 ? -5.047 74.381 -10.962 1.00 75.81 200 GLY B C 1
ATOM 4031 O O . GLY B 1 167 ? -6.229 74.173 -11.273 1.00 75.95 200 GLY B O 1
ATOM 4032 N N . PHE B 1 168 ? -4.544 75.600 -10.838 1.00 33.05 201 PHE B N 1
ATOM 4033 C CA . PHE B 1 168 ? -5.372 76.706 -11.305 1.00 33.19 201 PHE B CA 1
ATOM 4034 C C . PHE B 1 168 ? -4.673 77.589 -12.321 1.00 33.23 201 PHE B C 1
ATOM 4035 O O . PHE B 1 168 ? -5.049 78.732 -12.520 1.00 33.29 201 PHE B O 1
ATOM 4043 N N . ALA B 1 169 ? -3.652 77.041 -12.955 1.00 33.21 202 ALA B N 1
ATOM 4044 C CA . ALA B 1 169 ? -2.819 77.794 -13.867 1.00 33.24 202 ALA B CA 1
ATOM 4045 C C . ALA B 1 169 ? -3.563 78.456 -14.990 1.00 33.51 202 ALA B C 1
ATOM 4046 O O . ALA B 1 169 ? -4.437 77.866 -15.598 1.00 33.75 202 ALA B O 1
ATOM 4048 N N . GLY B 1 170 ? -3.176 79.698 -15.253 1.00 33.50 203 GLY B N 1
ATOM 4049 C CA . GLY B 1 170 ? -3.725 80.481 -16.338 1.00 33.76 203 GLY B CA 1
ATOM 4050 C C . GLY B 1 170 ? -4.894 81.355 -15.963 1.00 33.86 203 GLY B C 1
ATOM 4051 O O . GLY B 1 170 ? -5.416 82.069 -16.803 1.00 34.09 203 GLY B O 1
ATOM 4052 N N . LEU B 1 171 ? -5.278 81.332 -14.695 1.00 33.68 204 LEU B N 1
ATOM 4053 C CA . LEU B 1 171 ? -6.436 82.082 -14.238 1.00 33.77 204 LEU B CA 1
ATOM 4054 C C . LEU B 1 171 ? -5.998 83.340 -13.527 1.00 33.61 204 LEU B C 1
ATOM 4055 O O . LEU B 1 171 ? -6.504 83.660 -12.453 1.00 33.51 204 LEU B O 1
ATOM 4060 N N . ILE B 1 172 ? -5.056 84.055 -14.128 1.00 33.60 205 ILE B N 1
ATOM 4061 C CA . ILE B 1 172 ? -4.433 85.188 -13.472 1.00 33.45 205 ILE B CA 1
ATOM 4062 C C . ILE B 1 172 ? -5.415 86.300 -13.146 1.00 33.57 205 ILE B C 1
ATOM 4063 O O . ILE B 1 172 ? -5.183 87.094 -12.251 1.00 33.44 205 ILE B O 1
ATOM 4068 N N . LYS B 1 173 ? -6.528 86.359 -13.850 1.00 33.91 206 LYS B N 1
ATOM 4069 C CA . LYS B 1 173 ? -7.422 87.477 -13.640 1.00 34.06 206 LYS B CA 1
ATOM 4070 C C . LYS B 1 173 ? -8.697 87.090 -12.912 1.00 34.10 206 LYS B C 1
ATOM 4071 O O . LYS B 1 173 ? -9.594 87.903 -12.769 1.00 36.94 206 LYS B O 1
ATOM 4077 N N . LEU B 1 174 ? -8.775 85.852 -12.438 1.00 33.91 207 LEU B N 1
ATOM 4078 C CA . LEU B 1 174 ? -9.987 85.358 -11.784 1.00 33.96 207 LEU B CA 1
ATOM 4079 C C . LEU B 1 174 ? -10.240 86.047 -10.450 1.00 33.82 207 LEU B C 1
ATOM 4080 O O . LEU B 1 174 ? -9.353 86.117 -9.612 1.00 33.58 207 LEU B O 1
ATOM 4085 N N . ARG B 1 175 ? -11.459 86.537 -10.247 1.00 34.42 208 ARG B N 1
ATOM 4086 C CA . ARG B 1 175 ? -11.791 87.289 -9.041 1.00 39.59 208 ARG B CA 1
ATOM 4087 C C . ARG B 1 175 ? -12.686 86.553 -8.056 1.00 35.77 208 ARG B C 1
ATOM 4088 O O . ARG B 1 175 ? -12.570 86.738 -6.850 1.00 34.14 208 ARG B O 1
ATOM 4096 N N . GLU B 1 176 ? -13.609 85.759 -8.575 1.00 34.06 209 GLU B N 1
ATOM 4097 C CA . GLU B 1 176 ? -14.585 85.076 -7.745 1.00 34.08 209 GLU B CA 1
ATOM 4098 C C . GLU B 1 176 ? -14.680 83.607 -8.103 1.00 34.10 209 GLU B C 1
ATOM 4099 O O . GLU B 1 176 ? -14.901 83.264 -9.244 1.00 34.29 209 GLU B O 1
ATOM 4105 N N . LEU B 1 177 ? -14.490 82.736 -7.127 1.00 33.92 210 LEU B N 1
ATOM 4106 C CA . LEU B 1 177 ? -14.511 81.300 -7.367 1.00 33.94 210 LEU B CA 1
ATOM 4107 C C . LEU B 1 177 ? -15.541 80.572 -6.523 1.00 34.00 210 LEU B C 1
ATOM 4108 O O . LEU B 1 177 ? -15.554 80.705 -5.314 1.00 33.86 210 LEU B O 1
ATOM 4113 N N . HIS B 1 178 ? -16.410 79.808 -7.170 1.00 34.23 211 HIS B N 1
ATOM 4114 C CA . HIS B 1 178 ? -17.437 79.040 -6.475 1.00 34.33 211 HIS B CA 1
ATOM 4115 C C . HIS B 1 178 ? -17.148 77.552 -6.428 1.00 34.30 211 HIS B C 1
ATOM 4116 O O . HIS B 1 178 ? -17.141 76.896 -7.455 1.00 34.45 211 HIS B O 1
ATOM 4123 N N . LEU B 1 179 ? -16.911 77.017 -5.239 1.00 34.13 212 LEU B N 1
ATOM 4124 C CA . LEU B 1 179 ? -16.704 75.589 -5.089 1.00 34.12 212 LEU B CA 1
ATOM 4125 C C . LEU B 1 179 ? -17.656 75.031 -4.060 1.00 34.20 212 LEU B C 1
ATOM 4126 O O . LEU B 1 179 ? -17.441 73.958 -3.536 1.00 34.15 212 LEU B O 1
ATOM 4131 N N . GLU B 1 180 ? -18.741 75.737 -3.803 1.00 34.33 213 GLU B N 1
ATOM 4132 C CA . GLU B 1 180 ? -19.620 75.338 -2.739 1.00 34.39 213 GLU B CA 1
ATOM 4133 C C . GLU B 1 180 ? -20.394 74.136 -3.170 1.00 36.79 213 GLU B C 1
ATOM 4134 O O . GLU B 1 180 ? -20.485 73.863 -4.353 1.00 49.81 213 GLU B O 1
ATOM 4140 N N . HIS B 1 181 ? -20.933 73.407 -2.204 1.00 47.57 214 HIS B N 1
ATOM 4141 C CA . HIS B 1 181 ? -21.746 72.227 -2.470 1.00 38.78 214 HIS B CA 1
ATOM 4142 C C . HIS B 1 181 ? -21.032 71.165 -3.273 1.00 37.53 214 HIS B C 1
ATOM 4143 O O . HIS B 1 181 ? -21.620 70.588 -4.169 1.00 47.39 214 HIS B O 1
ATOM 4150 N N . ASN B 1 182 ? -19.761 70.921 -2.986 1.00 34.70 215 ASN B N 1
ATOM 4151 C CA . ASN B 1 182 ? -19.105 69.769 -3.572 1.00 34.74 215 ASN B CA 1
ATOM 4152 C C . ASN B 1 182 ? -18.852 68.713 -2.520 1.00 34.68 215 ASN B C 1
ATOM 4153 O O . ASN B 1 182 ? -19.614 68.586 -1.578 1.00 34.74 215 ASN B O 1
ATOM 4158 N N . GLN B 1 183 ? -17.771 67.963 -2.676 1.00 34.58 216 GLN B N 1
ATOM 4159 C CA . GLN B 1 183 ? -17.469 66.883 -1.755 1.00 34.55 216 GLN B CA 1
ATOM 4160 C C . GLN B 1 183 ? -16.002 66.901 -1.389 1.00 34.27 216 GLN B C 1
ATOM 4161 O O . GLN B 1 183 ? -15.368 65.872 -1.257 1.00 34.27 216 GLN B O 1
ATOM 4167 N N . LEU B 1 184 ? -15.475 68.100 -1.215 1.00 34.05 217 LEU B N 1
ATOM 4168 C CA . LEU B 1 184 ? -14.094 68.277 -0.827 1.00 33.78 217 LEU B CA 1
ATOM 4169 C C . LEU B 1 184 ? -13.909 67.889 0.627 1.00 33.69 217 LEU B C 1
ATOM 4170 O O . LEU B 1 184 ? -14.805 68.065 1.437 1.00 33.75 217 LEU B O 1
ATOM 4175 N N . THR B 1 185 ? -12.750 67.318 0.929 1.00 36.25 218 THR B N 1
ATOM 4176 C CA . THR B 1 185 ? -12.433 66.760 2.241 1.00 33.49 218 THR B CA 1
ATOM 4177 C C . THR B 1 185 ? -11.423 67.584 3.038 1.00 33.22 218 THR B C 1
ATOM 4178 O O . THR B 1 185 ? -11.508 67.679 4.247 1.00 34.13 218 THR B O 1
ATOM 4182 N N . LYS B 1 186 ? -10.449 68.147 2.335 1.00 33.07 219 LYS B N 1
ATOM 4183 C CA . LYS B 1 186 ? -9.332 68.882 2.911 1.00 32.82 219 LYS B CA 1
ATOM 4184 C C . LYS B 1 186 ? -9.087 70.124 2.103 1.00 32.72 219 LYS B C 1
ATOM 4185 O O . LYS B 1 186 ? -9.389 70.150 0.929 1.00 32.82 219 LYS B O 1
ATOM 4191 N N . ILE B 1 187 ? -8.516 71.154 2.697 1.00 32.55 220 ILE B N 1
ATOM 4192 C CA . ILE B 1 187 ? -8.111 72.285 1.893 1.00 32.46 220 ILE B CA 1
ATOM 4193 C C . ILE B 1 187 ? -6.677 72.647 2.225 1.00 32.24 220 ILE B C 1
ATOM 4194 O O . ILE B 1 187 ? -6.365 73.000 3.353 1.00 32.14 220 ILE B O 1
ATOM 4199 N N . ASN B 1 188 ? -5.794 72.525 1.248 1.00 32.19 221 ASN B N 1
ATOM 4200 C CA . ASN B 1 188 ? -4.445 73.034 1.393 1.00 32.00 221 ASN B CA 1
ATOM 4201 C C . ASN B 1 188 ? -4.345 74.311 0.605 1.00 31.96 221 ASN B C 1
ATOM 4202 O O . ASN B 1 188 ? -4.220 74.276 -0.602 1.00 32.02 221 ASN B O 1
ATOM 4207 N N . PHE B 1 189 ? -4.394 75.444 1.289 1.00 31.89 222 PHE B N 1
ATOM 4208 C CA . PHE B 1 189 ? -4.517 76.721 0.602 1.00 31.90 222 PHE B CA 1
ATOM 4209 C C . PHE B 1 189 ? -3.336 77.048 -0.299 1.00 31.81 222 PHE B C 1
ATOM 4210 O O . PHE B 1 189 ? -3.414 77.964 -1.098 1.00 31.85 222 PHE B O 1
ATOM 4218 N N . ALA B 1 190 ? -2.271 76.261 -0.208 1.00 31.71 223 ALA B N 1
ATOM 4219 C CA . ALA B 1 190 ? -1.134 76.406 -1.100 1.00 31.64 223 ALA B CA 1
ATOM 4220 C C . ALA B 1 190 ? -1.551 76.033 -2.490 1.00 31.79 223 ALA B C 1
ATOM 4221 O O . ALA B 1 190 ? -0.890 76.378 -3.444 1.00 31.78 223 ALA B O 1
ATOM 4223 N N . HIS B 1 191 ? -2.609 75.246 -2.590 1.00 31.94 224 HIS B N 1
ATOM 4224 C CA . HIS B 1 191 ? -3.122 74.799 -3.869 1.00 32.11 224 HIS B CA 1
ATOM 4225 C C . HIS B 1 191 ? -3.806 75.922 -4.652 1.00 32.22 224 HIS B C 1
ATOM 4226 O O . HIS B 1 191 ? -4.081 75.775 -5.833 1.00 32.37 224 HIS B O 1
ATOM 4233 N N . PHE B 1 192 ? -4.097 77.039 -3.995 1.00 32.16 225 PHE B N 1
ATOM 4234 C CA . PHE B 1 192 ? -4.713 78.164 -4.684 1.00 32.27 225 PHE B CA 1
ATOM 4235 C C . PHE B 1 192 ? -3.681 79.194 -5.094 1.00 32.18 225 PHE B C 1
ATOM 4236 O O . PHE B 1 192 ? -4.023 80.315 -5.443 1.00 32.25 225 PHE B O 1
ATOM 4244 N N . LEU B 1 193 ? -2.418 78.802 -5.074 1.00 32.04 226 LEU B N 1
ATOM 4245 C CA . LEU B 1 193 ? -1.313 79.743 -5.222 1.00 31.93 226 LEU B CA 1
ATOM 4246 C C . LEU B 1 193 ? -1.392 80.528 -6.516 1.00 32.06 226 LEU B C 1
ATOM 4247 O O . LEU B 1 193 ? -1.115 81.706 -6.531 1.00 32.04 226 LEU B O 1
ATOM 4252 N N . ARG B 1 194 ? -1.778 79.877 -7.596 1.00 32.22 227 ARG B N 1
ATOM 4253 C CA . ARG B 1 194 ? -1.848 80.537 -8.880 1.00 32.38 227 ARG B CA 1
ATOM 4254 C C . ARG B 1 194 ? -3.019 81.518 -9.008 1.00 32.54 227 ARG B C 1
ATOM 4255 O O . ARG B 1 194 ? -3.009 82.360 -9.897 1.00 32.66 227 ARG B O 1
ATOM 4263 N N . LEU B 1 195 ? -4.026 81.429 -8.145 1.00 32.55 228 LEU B N 1
ATOM 4264 C CA . LEU B 1 195 ? -5.116 82.392 -8.239 1.00 32.71 228 LEU B CA 1
ATOM 4265 C C . LEU B 1 195 ? -4.750 83.655 -7.501 1.00 32.61 228 LEU B C 1
ATOM 4266 O O . LEU B 1 195 ? -5.107 83.819 -6.341 1.00 32.52 228 LEU B O 1
ATOM 4271 N N . SER B 1 196 ? -4.090 84.581 -8.175 1.00 32.63 229 SER B N 1
ATOM 4272 C CA . SER B 1 196 ? -3.501 85.674 -7.444 1.00 32.52 229 SER B CA 1
ATOM 4273 C C . SER B 1 196 ? -4.322 86.942 -7.510 1.00 32.69 229 SER B C 1
ATOM 4274 O O . SER B 1 196 ? -3.895 87.982 -7.026 1.00 32.64 229 SER B O 1
ATOM 4277 N N . SER B 1 197 ? -5.510 86.857 -8.090 1.00 32.90 230 SER B N 1
ATOM 4278 C CA . SER B 1 197 ? -6.404 88.000 -8.128 1.00 33.08 230 SER B CA 1
ATOM 4279 C C . SER B 1 197 ? -7.736 87.746 -7.447 1.00 34.81 230 SER B C 1
ATOM 4280 O O . SER B 1 197 ? -8.649 88.550 -7.547 1.00 52.79 230 SER B O 1
ATOM 4283 N N . LEU B 1 198 ? -7.854 86.607 -6.787 1.00 33.03 231 LEU B N 1
ATOM 4284 C CA . LEU B 1 198 ? -9.115 86.194 -6.190 1.00 33.11 231 LEU B CA 1
ATOM 4285 C C . LEU B 1 198 ? -9.508 87.117 -5.038 1.00 33.09 231 LEU B C 1
ATOM 4286 O O . LEU B 1 198 ? -8.683 87.425 -4.191 1.00 32.91 231 LEU B O 1
ATOM 4291 N N . HIS B 1 199 ? -10.754 87.576 -5.015 1.00 33.29 232 HIS B N 1
ATOM 4292 C CA . HIS B 1 199 ? -11.230 88.366 -3.893 1.00 33.29 232 HIS B CA 1
ATOM 4293 C C . HIS B 1 199 ? -12.123 87.549 -2.994 1.00 33.28 232 HIS B C 1
ATOM 4294 O O . HIS B 1 199 ? -12.101 87.701 -1.779 1.00 33.18 232 HIS B O 1
ATOM 4301 N N . THR B 1 200 ? -12.883 86.649 -3.598 1.00 33.40 233 THR B N 1
ATOM 4302 C CA . THR B 1 200 ? -13.899 85.908 -2.874 1.00 33.45 233 THR B CA 1
ATOM 4303 C C . THR B 1 200 ? -13.795 84.424 -3.155 1.00 33.41 233 THR B C 1
ATOM 4304 O O . THR B 1 200 ? -13.618 84.032 -4.295 1.00 33.49 233 THR B O 1
ATOM 4308 N N . LEU B 1 201 ? -13.861 83.605 -2.111 1.00 33.30 234 LEU B N 1
ATOM 4309 C CA . LEU B 1 201 ? -13.795 82.159 -2.275 1.00 33.28 234 LEU B CA 1
ATOM 4310 C C . LEU B 1 201 ? -14.919 81.450 -1.530 1.00 33.38 234 LEU B C 1
ATOM 4311 O O . LEU B 1 201 ? -15.017 81.543 -0.320 1.00 33.30 234 LEU B O 1
ATOM 4316 N N . PHE B 1 202 ? -15.774 80.747 -2.256 1.00 33.58 235 PHE B N 1
ATOM 4317 C CA . PHE B 1 202 ? -16.870 80.019 -1.638 1.00 33.70 235 PHE B CA 1
ATOM 4318 C C . PHE B 1 202 ? -16.596 78.522 -1.507 1.00 33.66 235 PHE B C 1
ATOM 4319 O O . PHE B 1 202 ? -16.460 77.819 -2.495 1.00 33.74 235 PHE B O 1
ATOM 4327 N N . LEU B 1 203 ? -16.525 78.031 -0.282 1.00 33.56 236 LEU B N 1
ATOM 4328 C CA . LEU B 1 203 ? -16.249 76.631 -0.061 1.00 33.53 236 LEU B CA 1
ATOM 4329 C C . LEU B 1 203 ? -17.285 76.021 0.849 1.00 33.66 236 LEU B C 1
ATOM 4330 O O . LEU B 1 203 ? -17.031 75.011 1.481 1.00 33.61 236 LEU B O 1
ATOM 4335 N N . GLN B 1 204 ? -18.457 76.626 0.919 1.00 33.83 237 GLN B N 1
ATOM 4336 C CA . GLN B 1 204 ? -19.420 76.206 1.913 1.00 33.94 237 GLN B CA 1
ATOM 4337 C C . GLN B 1 204 ? -20.036 74.878 1.555 1.00 34.12 237 GLN B C 1
ATOM 4338 O O . GLN B 1 204 ? -20.102 74.520 0.394 1.00 34.23 237 GLN B O 1
ATOM 4344 N N . TRP B 1 205 ? -20.450 74.141 2.575 1.00 34.16 238 TRP B N 1
ATOM 4345 C CA . TRP B 1 205 ? -21.200 72.905 2.412 1.00 34.37 238 TRP B CA 1
ATOM 4346 C C . TRP B 1 205 ? -20.441 71.846 1.648 1.00 34.36 238 TRP B C 1
ATOM 4347 O O . TRP B 1 205 ? -20.971 71.215 0.758 1.00 34.56 238 TRP B O 1
ATOM 4358 N N . ASN B 1 206 ? -19.186 71.660 2.013 1.00 34.13 239 ASN B N 1
ATOM 4359 C CA . ASN B 1 206 ? -18.420 70.533 1.541 1.00 34.12 239 ASN B CA 1
ATOM 4360 C C . ASN B 1 206 ? -18.276 69.593 2.710 1.00 34.10 239 ASN B C 1
ATOM 4361 O O . ASN B 1 206 ? -19.102 69.611 3.609 1.00 34.19 239 ASN B O 1
ATOM 4366 N N . LYS B 1 207 ? -17.196 68.825 2.735 1.00 33.99 240 LYS B N 1
ATOM 4367 C CA . LYS B 1 207 ? -16.992 67.870 3.801 1.00 33.99 240 LYS B CA 1
ATOM 4368 C C . LYS B 1 207 ? -15.625 68.095 4.418 1.00 33.73 240 LYS B C 1
ATOM 4369 O O . LYS B 1 207 ? -14.996 67.166 4.912 1.00 33.71 240 LYS B O 1
ATOM 4375 N N . ILE B 1 208 ? -15.199 69.347 4.434 1.00 33.55 241 ILE B N 1
ATOM 4376 C CA . ILE B 1 208 ? -13.833 69.704 4.770 1.00 33.30 241 ILE B CA 1
ATOM 4377 C C . ILE B 1 208 ? -13.509 69.508 6.230 1.00 33.23 241 ILE B C 1
ATOM 4378 O O . ILE B 1 208 ? -14.173 70.058 7.079 1.00 33.27 241 ILE B O 1
ATOM 4383 N N . SER B 1 209 ? -12.508 68.690 6.526 1.00 33.16 242 SER B N 1
ATOM 4384 C CA . SER B 1 209 ? -12.124 68.450 7.907 1.00 33.12 242 SER B CA 1
ATOM 4385 C C . SER B 1 209 ? -10.932 69.272 8.288 1.00 32.89 242 SER B C 1
ATOM 4386 O O . SER B 1 209 ? -10.939 69.905 9.322 1.00 32.84 242 SER B O 1
ATOM 4389 N N . ASN B 1 210 ? -9.906 69.278 7.451 1.00 32.76 243 ASN B N 1
ATOM 4390 C CA . ASN B 1 210 ? -8.669 69.954 7.806 1.00 32.55 243 ASN B CA 1
ATOM 4391 C C . ASN B 1 210 ? -8.429 71.169 6.942 1.00 32.43 243 ASN B C 1
ATOM 4392 O O . ASN B 1 210 ? -8.859 71.227 5.804 1.00 32.49 243 ASN B O 1
ATOM 4397 N N . LEU B 1 211 ? -7.767 72.156 7.521 1.00 32.29 244 LEU B N 1
ATOM 4398 C CA . LEU B 1 211 ? -7.312 73.330 6.814 1.00 32.17 244 LEU B CA 1
ATOM 4399 C C . LEU B 1 211 ? -5.825 73.487 6.987 1.00 32.00 244 LEU B C 1
ATOM 4400 O O . LEU B 1 211 ? -5.371 73.778 8.075 1.00 31.94 244 LEU B O 1
ATOM 4405 N N . THR B 1 212 ? -5.060 73.299 5.925 1.00 43.28 245 THR B N 1
ATOM 4406 C CA . THR B 1 212 ? -3.607 73.362 6.039 1.00 43.53 245 THR B CA 1
ATOM 4407 C C . THR B 1 212 ? -2.981 74.282 5.021 1.00 39.68 245 THR B C 1
ATOM 4408 O O . THR B 1 212 ? -3.637 74.687 4.076 1.00 37.01 245 THR B O 1
ATOM 4412 N N . CYS B 1 213 ? -1.723 74.651 5.235 1.00 40.06 246 CYS B N 1
ATOM 4413 C CA . CYS B 1 213 ? -0.996 75.425 4.237 1.00 36.78 246 CYS B CA 1
ATOM 4414 C C . CYS B 1 213 ? 0.464 75.016 4.124 1.00 36.67 246 CYS B C 1
ATOM 4415 O O . CYS B 1 213 ? 1.254 75.316 5.000 1.00 40.98 246 CYS B O 1
ATOM 4418 N N . GLY B 1 214 ? 0.827 74.362 3.028 1.00 36.09 247 GLY B N 1
ATOM 4419 C CA . GLY B 1 214 ? 2.161 73.812 2.868 1.00 36.01 247 GLY B CA 1
ATOM 4420 C C . GLY B 1 214 ? 3.270 74.762 2.452 1.00 38.98 247 GLY B C 1
ATOM 4421 O O . GLY B 1 214 ? 4.426 74.577 2.822 1.00 35.81 247 GLY B O 1
ATOM 4422 N N . MET B 1 215 ? 2.916 75.771 1.669 1.00 43.14 248 MET B N 1
ATOM 4423 C CA . MET B 1 215 ? 3.849 76.791 1.213 1.00 38.87 248 MET B CA 1
ATOM 4424 C C . MET B 1 215 ? 3.645 78.004 2.104 1.00 50.33 248 MET B C 1
ATOM 4425 O O . MET B 1 215 ? 2.526 78.241 2.562 1.00 64.69 248 MET B O 1
ATOM 4430 N N . GLU B 1 216 ? 4.695 78.757 2.404 1.00 43.44 249 GLU B N 1
ATOM 4431 C CA . GLU B 1 216 ? 4.440 80.073 2.972 1.00 40.38 249 GLU B CA 1
ATOM 4432 C C . GLU B 1 216 ? 4.348 81.053 1.799 1.00 31.01 249 GLU B C 1
ATOM 4433 O O . GLU B 1 216 ? 5.268 81.209 1.003 1.00 30.97 249 GLU B O 1
ATOM 4439 N N . TRP B 1 217 ? 3.198 81.692 1.680 1.00 31.10 250 TRP B N 1
ATOM 4440 C CA . TRP B 1 217 ? 2.961 82.637 0.616 1.00 31.18 250 TRP B CA 1
ATOM 4441 C C . TRP B 1 217 ? 1.961 83.624 1.160 1.00 31.26 250 TRP B C 1
ATOM 4442 O O . TRP B 1 217 ? 1.443 83.420 2.251 1.00 31.26 250 TRP B O 1
ATOM 4453 N N . THR B 1 218 ? 1.727 84.719 0.449 1.00 31.35 251 THR B N 1
ATOM 4454 C CA . THR B 1 218 ? 0.768 85.711 0.917 1.00 31.45 251 THR B CA 1
ATOM 4455 C C . THR B 1 218 ? -0.353 85.910 -0.077 1.00 31.60 251 THR B C 1
ATOM 4456 O O . THR B 1 218 ? -0.119 86.309 -1.200 1.00 31.66 251 THR B O 1
ATOM 4460 N N . TRP B 1 219 ? -1.573 85.612 0.330 1.00 31.68 252 TRP B N 1
ATOM 4461 C CA . TRP B 1 219 ? -2.698 85.776 -0.563 1.00 31.85 252 TRP B CA 1
ATOM 4462 C C . TRP B 1 219 ? -3.309 87.150 -0.351 1.00 31.97 252 TRP B C 1
ATOM 4463 O O . TRP B 1 219 ? -4.357 87.295 0.269 1.00 32.06 252 TRP B O 1
ATOM 4474 N N . GLY B 1 220 ? -2.636 88.169 -0.853 1.00 31.99 253 GLY B N 1
ATOM 4475 C CA . GLY B 1 220 ? -3.009 89.527 -0.535 1.00 32.10 253 GLY B CA 1
ATOM 4476 C C . GLY B 1 220 ? -4.370 89.987 -1.010 1.00 32.31 253 GLY B C 1
ATOM 4477 O O . GLY B 1 220 ? -4.924 90.926 -0.451 1.00 32.41 253 GLY B O 1
ATOM 4478 N N . THR B 1 221 ? -4.929 89.327 -2.013 1.00 32.39 254 THR B N 1
ATOM 4479 C CA . THR B 1 221 ? -6.122 89.855 -2.649 1.00 32.62 254 THR B CA 1
ATOM 4480 C C . THR B 1 221 ? -7.385 89.236 -2.097 1.00 32.68 254 THR B C 1
ATOM 4481 O O . THR B 1 221 ? -8.477 89.702 -2.364 1.00 32.87 254 THR B O 1
ATOM 4485 N N . LEU B 1 222 ? -7.242 88.158 -1.353 1.00 32.54 255 LEU B N 1
ATOM 4486 C CA . LEU B 1 222 ? -8.402 87.462 -0.831 1.00 32.60 255 LEU B CA 1
ATOM 4487 C C . LEU B 1 222 ? -9.062 88.288 0.243 1.00 32.67 255 LEU B C 1
ATOM 4488 O O . LEU B 1 222 ? -8.389 88.748 1.147 1.00 32.56 255 LEU B O 1
ATOM 4493 N N . GLU B 1 223 ? -10.357 88.541 0.103 1.00 32.86 256 GLU B N 1
ATOM 4494 C CA . GLU B 1 223 ? -11.061 89.355 1.081 1.00 32.95 256 GLU B CA 1
ATOM 4495 C C . GLU B 1 223 ? -12.243 88.669 1.738 1.00 33.03 256 GLU B C 1
ATOM 4496 O O . GLU B 1 223 ? -12.612 89.024 2.852 1.00 33.05 256 GLU B O 1
ATOM 4502 N N . LYS B 1 224 ? -12.828 87.689 1.055 1.00 33.09 257 LYS B N 1
ATOM 4503 C CA . LYS B 1 224 ? -13.965 86.946 1.598 1.00 33.18 257 LYS B CA 1
ATOM 4504 C C . LYS B 1 224 ? -13.811 85.462 1.396 1.00 33.10 257 LYS B C 1
ATOM 4505 O O . LYS B 1 224 ? -13.515 85.010 0.302 1.00 33.11 257 LYS B O 1
ATOM 4511 N N . LEU B 1 225 ? -14.027 84.716 2.470 1.00 33.05 258 LEU B N 1
ATOM 4512 C CA . LEU B 1 225 ? -13.913 83.273 2.463 1.00 32.99 258 LEU B CA 1
ATOM 4513 C C . LEU B 1 225 ? -15.087 82.614 3.159 1.00 33.12 258 LEU B C 1
ATOM 4514 O O . LEU B 1 225 ? -15.222 82.740 4.355 1.00 33.09 258 LEU B O 1
ATOM 4519 N N . ASP B 1 226 ? -15.929 81.896 2.430 1.00 33.27 259 ASP B N 1
ATOM 4520 C CA . ASP B 1 226 ? -17.080 81.264 3.058 1.00 33.41 259 ASP B CA 1
ATOM 4521 C C . ASP B 1 226 ? -16.799 79.781 3.265 1.00 33.36 259 ASP B C 1
ATOM 4522 O O . ASP B 1 226 ? -16.653 79.040 2.308 1.00 33.39 259 ASP B O 1
ATOM 4527 N N . LEU B 1 227 ? -16.692 79.356 4.518 1.00 33.29 260 LEU B N 1
ATOM 4528 C CA . LEU B 1 227 ? -16.445 77.957 4.837 1.00 33.26 260 LEU B CA 1
ATOM 4529 C C . LEU B 1 227 ? -17.607 77.405 5.629 1.00 33.43 260 LEU B C 1
ATOM 4530 O O . LEU B 1 227 ? -17.448 76.490 6.410 1.00 33.41 260 LEU B O 1
ATOM 4535 N N . THR B 1 228 ? -18.781 77.973 5.431 1.00 33.61 261 THR B N 1
ATOM 4536 C CA . THR B 1 228 ? -19.943 77.579 6.203 1.00 33.78 261 THR B CA 1
ATOM 4537 C C . THR B 1 228 ? -20.308 76.139 5.930 1.00 33.90 261 THR B C 1
ATOM 4538 O O . THR B 1 228 ? -20.281 75.696 4.798 1.00 40.62 261 THR B O 1
ATOM 4542 N N . GLY B 1 229 ? -20.578 75.389 6.984 1.00 33.94 262 GLY B N 1
ATOM 4543 C CA . GLY B 1 229 ? -21.215 74.099 6.848 1.00 34.11 262 GLY B CA 1
ATOM 4544 C C . GLY B 1 229 ? -20.306 72.974 6.428 1.00 34.03 262 GLY B C 1
ATOM 4545 O O . GLY B 1 229 ? -20.757 71.973 5.885 1.00 34.19 262 GLY B O 1
ATOM 4546 N N . ASN B 1 230 ? -19.026 73.110 6.729 1.00 33.80 263 ASN B N 1
ATOM 4547 C CA . ASN B 1 230 ? -18.117 72.007 6.531 1.00 33.73 263 ASN B CA 1
ATOM 4548 C C . ASN B 1 230 ? -18.000 71.245 7.818 1.00 35.04 263 ASN B C 1
ATOM 4549 O O . ASN B 1 230 ? -18.880 71.321 8.658 1.00 48.34 263 ASN B O 1
ATOM 4554 N N . GLU B 1 231 ? -16.912 70.521 7.984 1.00 33.63 264 GLU B N 1
ATOM 4555 C CA . GLU B 1 231 ? -16.752 69.697 9.158 1.00 33.66 264 GLU B CA 1
ATOM 4556 C C . GLU B 1 231 ? -15.407 69.971 9.740 1.00 33.44 264 GLU B C 1
ATOM 4557 O O . GLU B 1 231 ? -14.740 69.091 10.261 1.00 33.42 264 GLU B O 1
ATOM 4563 N N . ILE B 1 232 ? -15.011 71.222 9.623 1.00 33.29 265 ILE B N 1
ATOM 4564 C CA . ILE B 1 232 ? -13.699 71.641 10.033 1.00 33.08 265 ILE B CA 1
ATOM 4565 C C . ILE B 1 232 ? -13.524 71.409 11.508 1.00 33.09 265 ILE B C 1
ATOM 4566 O O . ILE B 1 232 ? -14.313 71.895 12.302 1.00 33.19 265 ILE B O 1
ATOM 4571 N N . LYS B 1 233 ? -12.513 70.632 11.871 1.00 33.03 266 LYS B N 1
ATOM 4572 C CA . LYS B 1 233 ? -12.256 70.347 13.268 1.00 33.06 266 LYS B CA 1
ATOM 4573 C C . LYS B 1 233 ? -10.813 70.632 13.581 1.00 32.88 266 LYS B C 1
ATOM 4574 O O . LYS B 1 233 ? -10.452 70.756 14.732 1.00 32.88 266 LYS B O 1
ATOM 4580 N N . ALA B 1 234 ? -9.981 70.725 12.557 1.00 32.73 267 ALA B N 1
ATOM 4581 C CA . ALA B 1 234 ? -8.570 71.019 12.770 1.00 32.56 267 ALA B CA 1
ATOM 4582 C C . ALA B 1 234 ? -8.064 72.092 11.821 1.00 32.39 267 ALA B C 1
ATOM 4583 O O . ALA B 1 234 ? -8.383 72.079 10.647 1.00 32.40 267 ALA B O 1
ATOM 4585 N N . ILE B 1 235 ? -7.243 73.002 12.328 1.00 32.27 268 ILE B N 1
ATOM 4586 C CA . ILE B 1 235 ? -6.730 74.095 11.519 1.00 32.13 268 ILE B CA 1
ATOM 4587 C C . ILE B 1 235 ? -5.270 74.352 11.800 1.00 31.98 268 ILE B C 1
ATOM 4588 O O . ILE B 1 235 ? -4.874 74.547 12.935 1.00 31.98 268 ILE B O 1
ATOM 4593 N N . ASP B 1 236 ? -4.466 74.333 10.751 1.00 31.87 269 ASP B N 1
ATOM 4594 C CA . ASP B 1 236 ? -3.058 74.643 10.866 1.00 31.73 269 ASP B CA 1
ATOM 4595 C C . ASP B 1 236 ? -2.887 76.075 11.325 1.00 31.68 269 ASP B C 1
ATOM 4596 O O . ASP B 1 236 ? -3.621 76.956 10.902 1.00 31.71 269 ASP B O 1
ATOM 4601 N N . LEU B 1 237 ? -1.917 76.299 12.199 1.00 42.65 270 LEU B N 1
ATOM 4602 C CA . LEU B 1 237 ? -1.764 77.582 12.873 1.00 41.13 270 LEU B CA 1
ATOM 4603 C C . LEU B 1 237 ? -1.265 78.714 11.972 1.00 42.31 270 LEU B C 1
ATOM 4604 O O . LEU B 1 237 ? -1.008 79.814 12.444 1.00 35.97 270 LEU B O 1
ATOM 4609 N N . THR B 1 238 ? -1.140 78.459 10.677 1.00 44.89 271 THR B N 1
ATOM 4610 C CA . THR B 1 238 ? -0.623 79.477 9.775 1.00 49.16 271 THR B CA 1
ATOM 4611 C C . THR B 1 238 ? -1.465 79.701 8.528 1.00 45.84 271 THR B C 1
ATOM 4612 O O . THR B 1 238 ? -1.011 80.359 7.601 1.00 41.85 271 THR B O 1
ATOM 4616 N N . VAL B 1 239 ? -2.679 79.166 8.478 1.00 31.53 272 VAL B N 1
ATOM 4617 C CA . VAL B 1 239 ? -3.435 79.289 7.242 1.00 31.59 272 VAL B CA 1
ATOM 4618 C C . VAL B 1 239 ? -4.027 80.677 7.077 1.00 32.23 272 VAL B C 1
ATOM 4619 O O . VAL B 1 239 ? -4.335 81.091 5.964 1.00 37.76 272 VAL B O 1
ATOM 4623 N N . PHE B 1 240 ? -4.147 81.419 8.164 1.00 31.67 273 PHE B N 1
ATOM 4624 C CA . PHE B 1 240 ? -4.708 82.742 8.050 1.00 31.74 273 PHE B CA 1
ATOM 4625 C C . PHE B 1 240 ? -3.610 83.769 8.103 1.00 31.66 273 PHE B C 1
ATOM 4626 O O . PHE B 1 240 ? -3.846 84.958 7.937 1.00 31.73 273 PHE B O 1
ATOM 4634 N N . GLU B 1 241 ? -2.391 83.289 8.299 1.00 39.04 274 GLU B N 1
ATOM 4635 C CA . GLU B 1 241 ? -1.230 84.128 8.120 1.00 38.34 274 GLU B CA 1
ATOM 4636 C C . GLU B 1 241 ? -1.171 84.479 6.656 1.00 38.34 274 GLU B C 1
ATOM 4637 O O . GLU B 1 241 ? -0.733 85.555 6.276 1.00 40.15 274 GLU B O 1
ATOM 4643 N N . THR B 1 242 ? -1.679 83.564 5.846 1.00 31.47 275 THR B N 1
ATOM 4644 C CA . THR B 1 242 ? -1.659 83.683 4.400 1.00 31.49 275 THR B CA 1
ATOM 4645 C C . THR B 1 242 ? -2.616 84.751 3.890 1.00 31.63 275 THR B C 1
ATOM 4646 O O . THR B 1 242 ? -2.435 85.282 2.808 1.00 31.66 275 THR B O 1
ATOM 4650 N N . MET B 1 243 ? -3.645 85.057 4.661 1.00 31.72 276 MET B N 1
ATOM 4651 C CA . MET B 1 243 ? -4.662 85.988 4.206 1.00 34.26 276 MET B CA 1
ATOM 4652 C C . MET B 1 243 ? -4.805 87.184 5.138 1.00 31.93 276 MET B C 1
ATOM 4653 O O . MET B 1 243 ? -5.742 87.241 5.929 1.00 33.48 276 MET B O 1
ATOM 4658 N N . PRO B 1 244 ? -3.860 88.134 5.049 1.00 31.90 277 PRO B N 1
ATOM 4659 C CA . PRO B 1 244 ? -3.742 89.291 5.920 1.00 31.95 277 PRO B CA 1
ATOM 4660 C C . PRO B 1 244 ? -4.865 90.258 5.682 1.00 32.14 277 PRO B C 1
ATOM 4661 O O . PRO B 1 244 ? -5.204 91.022 6.573 1.00 32.23 277 PRO B O 1
ATOM 4665 N N . ASN B 1 245 ? -5.404 90.260 4.471 1.00 32.21 278 ASN B N 1
ATOM 4666 C CA . ASN B 1 245 ? -6.451 91.204 4.142 1.00 32.41 278 ASN B CA 1
ATOM 4667 C C . ASN B 1 245 ? -7.827 90.582 4.162 1.00 32.51 278 ASN B C 1
ATOM 4668 O O . ASN B 1 245 ? -8.782 91.179 3.694 1.00 32.69 278 ASN B O 1
ATOM 4673 N N . LEU B 1 246 ? -7.935 89.398 4.744 1.00 32.42 279 LEU B N 1
ATOM 4674 C CA . LEU B 1 246 ? -9.205 88.700 4.806 1.00 32.52 279 LEU B CA 1
ATOM 4675 C C . LEU B 1 246 ? -10.146 89.495 5.684 1.00 32.67 279 LEU B C 1
ATOM 4676 O O . LEU B 1 246 ? -9.798 89.817 6.804 1.00 32.64 279 LEU B O 1
ATOM 4681 N N . LYS B 1 247 ? -11.320 89.844 5.169 1.00 32.85 280 LYS B N 1
ATOM 4682 C CA . LYS B 1 247 ? -12.223 90.714 5.913 1.00 33.02 280 LYS B CA 1
ATOM 4683 C C . LYS B 1 247 ? -13.531 90.047 6.281 1.00 33.14 280 LYS B C 1
ATOM 4684 O O . LYS B 1 247 ? -14.194 90.461 7.220 1.00 33.24 280 LYS B O 1
ATOM 4690 N N . ILE B 1 248 ? -13.884 88.992 5.560 1.00 33.12 281 ILE B N 1
ATOM 4691 C CA . ILE B 1 248 ? -15.067 88.203 5.886 1.00 33.23 281 ILE B CA 1
ATOM 4692 C C . ILE B 1 248 ? -14.712 86.735 6.012 1.00 33.10 281 ILE B C 1
ATOM 4693 O O . ILE B 1 248 ? -14.213 86.140 5.078 1.00 33.02 281 ILE B O 1
ATOM 4698 N N . LEU B 1 249 ? -14.963 86.151 7.173 1.00 33.09 282 LEU B N 1
ATOM 4699 C CA . LEU B 1 249 ? -14.681 84.737 7.371 1.00 32.99 282 LEU B CA 1
ATOM 4700 C C . LEU B 1 249 ? -15.877 84.032 7.962 1.00 33.13 282 LEU B C 1
ATOM 4701 O O . LEU B 1 249 ? -16.310 84.357 9.049 1.00 33.20 282 LEU B O 1
ATOM 4706 N N . LEU B 1 250 ? -16.416 83.060 7.251 1.00 33.19 283 LEU B N 1
ATOM 4707 C CA . LEU B 1 250 ? -17.587 82.378 7.747 1.00 33.35 283 LEU B CA 1
ATOM 4708 C C . LEU B 1 250 ? -17.320 80.912 8.041 1.00 33.29 283 LEU B C 1
ATOM 4709 O O . LEU B 1 250 ? -17.057 80.133 7.143 1.00 33.27 283 LEU B O 1
ATOM 4714 N N . MET B 1 251 ? -17.430 80.537 9.307 1.00 33.30 284 MET B N 1
ATOM 4715 C CA . MET B 1 251 ? -17.193 79.171 9.715 1.00 33.27 284 MET B CA 1
ATOM 4716 C C . MET B 1 251 ? -18.317 78.659 10.589 1.00 33.45 284 MET B C 1
ATOM 4717 O O . MET B 1 251 ? -18.085 77.944 11.550 1.00 33.44 284 MET B O 1
ATOM 4722 N N . ASP B 1 252 ? -19.541 79.037 10.256 1.00 33.64 285 ASP B N 1
ATOM 4723 C CA . ASP B 1 252 ? -20.685 78.569 10.999 1.00 33.83 285 ASP B CA 1
ATOM 4724 C C . ASP B 1 252 ? -20.905 77.130 10.637 1.00 33.90 285 ASP B C 1
ATOM 4725 O O . ASP B 1 252 ? -20.413 76.675 9.617 1.00 33.83 285 ASP B O 1
ATOM 4730 N N . ASN B 1 253 ? -21.641 76.420 11.482 1.00 34.04 286 ASN B N 1
ATOM 4731 C CA . ASN B 1 253 ? -22.084 75.062 11.202 1.00 34.17 286 ASN B CA 1
ATOM 4732 C C . ASN B 1 253 ? -20.915 74.138 10.927 1.00 34.02 286 ASN B C 1
ATOM 4733 O O . ASN B 1 253 ? -21.000 73.283 10.069 1.00 34.07 286 ASN B O 1
ATOM 4738 N N . ASN B 1 254 ? -19.830 74.301 11.670 1.00 33.84 287 ASN B N 1
ATOM 4739 C CA . ASN B 1 254 ? -18.686 73.415 11.548 1.00 33.71 287 ASN B CA 1
ATOM 4740 C C . ASN B 1 254 ? -18.485 72.616 12.814 1.00 33.75 287 ASN B C 1
ATOM 4741 O O . ASN B 1 254 ? -19.359 72.577 13.661 1.00 33.91 287 ASN B O 1
ATOM 4746 N N . LYS B 1 255 ? -17.337 71.970 12.951 1.00 33.62 288 LYS B N 1
ATOM 4747 C CA . LYS B 1 255 ? -17.118 71.112 14.105 1.00 33.69 288 LYS B CA 1
ATOM 4748 C C . LYS B 1 255 ? -15.945 71.578 14.935 1.00 33.53 288 LYS B C 1
ATOM 4749 O O . LYS B 1 255 ? -15.329 70.797 15.637 1.00 33.53 288 LYS B O 1
ATOM 4755 N N . LEU B 1 256 ? -15.683 72.876 14.864 1.00 33.40 289 LEU B N 1
ATOM 4756 C CA . LEU B 1 256 ? -14.644 73.535 15.640 1.00 33.27 289 LEU B CA 1
ATOM 4757 C C . LEU B 1 256 ? -14.893 73.393 17.122 1.00 33.39 289 LEU B C 1
ATOM 4758 O O . LEU B 1 256 ? -16.005 73.537 17.590 1.00 33.56 289 LEU B O 1
ATOM 4763 N N . ASN B 1 257 ? -13.837 73.062 17.840 1.00 33.33 290 ASN B N 1
ATOM 4764 C CA . ASN B 1 257 ? -13.888 72.781 19.261 1.00 33.46 290 ASN B CA 1
ATOM 4765 C C . ASN B 1 257 ? -13.351 73.952 20.074 1.00 41.04 290 ASN B C 1
ATOM 4766 O O . ASN B 1 257 ? -13.781 74.219 21.186 1.00 38.81 290 ASN B O 1
ATOM 4771 N N . SER B 1 258 ? -12.389 74.642 19.483 1.00 34.01 291 SER B N 1
ATOM 4772 C CA . SER B 1 258 ? -11.678 75.714 20.137 1.00 33.14 291 SER B CA 1
ATOM 4773 C C . SER B 1 258 ? -10.870 76.466 19.101 1.00 32.94 291 SER B C 1
ATOM 4774 O O . SER B 1 258 ? -10.776 76.023 17.973 1.00 32.86 291 SER B O 1
ATOM 4777 N N . LEU B 1 259 ? -10.276 77.594 19.464 1.00 32.88 292 LEU B N 1
ATOM 4778 C CA . LEU B 1 259 ? -9.401 78.303 18.535 1.00 32.69 292 LEU B CA 1
ATOM 4779 C C . LEU B 1 259 ? -8.183 78.834 19.238 1.00 32.63 292 LEU B C 1
ATOM 4780 O O . LEU B 1 259 ? -8.290 79.453 20.280 1.00 32.73 292 LEU B O 1
ATOM 4785 N N . ASP B 1 260 ? -7.025 78.541 18.671 1.00 32.47 293 ASP B N 1
ATOM 4786 C CA . ASP B 1 260 ? -5.739 78.936 19.222 1.00 32.40 293 ASP B CA 1
ATOM 4787 C C . ASP B 1 260 ? -5.556 80.421 19.200 1.00 32.38 293 ASP B C 1
ATOM 4788 O O . ASP B 1 260 ? -6.111 81.098 18.346 1.00 36.78 293 ASP B O 1
ATOM 4793 N N . SER B 1 261 ? -4.779 80.942 20.138 1.00 36.74 294 SER B N 1
ATOM 4794 C CA . SER B 1 261 ? -4.493 82.363 20.135 1.00 35.51 294 SER B CA 1
ATOM 4795 C C . SER B 1 261 ? -3.656 82.711 18.919 1.00 38.57 294 SER B C 1
ATOM 4796 O O . SER B 1 261 ? -3.688 83.828 18.439 1.00 45.73 294 SER B O 1
ATOM 4799 N N . LYS B 1 262 ? -2.924 81.736 18.406 1.00 32.10 295 LYS B N 1
ATOM 4800 C CA . LYS B 1 262 ? -2.086 81.944 17.239 1.00 31.94 295 LYS B CA 1
ATOM 4801 C C . LYS B 1 262 ? -2.926 82.197 16.006 1.00 31.91 295 LYS B C 1
ATOM 4802 O O . LYS B 1 262 ? -2.605 83.048 15.203 1.00 31.84 295 LYS B O 1
ATOM 4808 N N . ILE B 1 263 ? -3.990 81.426 15.852 1.00 31.97 296 ILE B N 1
ATOM 4809 C CA . ILE B 1 263 ? -4.926 81.602 14.750 1.00 31.98 296 ILE B CA 1
ATOM 4810 C C . ILE B 1 263 ? -5.565 82.966 14.795 1.00 32.07 296 ILE B C 1
ATOM 4811 O O . ILE B 1 263 ? -5.520 83.732 13.836 1.00 32.03 296 ILE B O 1
ATOM 4816 N N . LEU B 1 264 ? -6.185 83.253 15.928 1.00 32.20 297 LEU B N 1
ATOM 4817 C CA . LEU B 1 264 ? -6.971 84.451 16.072 1.00 32.32 297 LEU B CA 1
ATOM 4818 C C . LEU B 1 264 ? -6.140 85.719 15.947 1.00 32.29 297 LEU B C 1
ATOM 4819 O O . LEU B 1 264 ? -6.650 86.749 15.535 1.00 44.16 297 LEU B O 1
ATOM 4824 N N . ASN B 1 265 ? -4.853 85.648 16.257 1.00 36.98 298 ASN B N 1
ATOM 4825 C CA . ASN B 1 265 ? -4.027 86.841 16.173 1.00 35.83 298 ASN B CA 1
ATOM 4826 C C . ASN B 1 265 ? -3.750 87.239 14.739 1.00 48.38 298 ASN B C 1
ATOM 4827 O O . ASN B 1 265 ? -3.213 88.311 14.484 1.00 65.20 298 ASN B O 1
ATOM 4832 N N . SER B 1 266 ? -4.119 86.380 13.803 1.00 53.47 299 SER B N 1
ATOM 4833 C CA . SER B 1 266 ? -3.921 86.669 12.395 1.00 44.16 299 SER B CA 1
ATOM 4834 C C . SER B 1 266 ? -5.223 87.066 11.728 1.00 38.65 299 SER B C 1
ATOM 4835 O O . SER B 1 266 ? -5.247 87.417 10.553 1.00 32.03 299 SER B O 1
ATOM 4838 N N . LEU B 1 267 ? -6.307 87.003 12.488 1.00 39.49 300 LEU B N 1
ATOM 4839 C CA . LEU B 1 267 ? -7.600 87.451 12.000 1.00 39.94 300 LEU B CA 1
ATOM 4840 C C . LEU B 1 267 ? -7.943 88.807 12.572 1.00 39.49 300 LEU B C 1
ATOM 4841 O O . LEU B 1 267 ? -8.900 88.948 13.325 1.00 45.43 300 LEU B O 1
ATOM 4846 N N . ARG B 1 268 ? -7.169 89.813 12.208 1.00 39.36 301 ARG B N 1
ATOM 4847 C CA . ARG B 1 268 ? -7.407 91.126 12.765 1.00 49.22 301 ARG B CA 1
ATOM 4848 C C . ARG B 1 268 ? -7.959 92.095 11.754 1.00 40.85 301 ARG B C 1
ATOM 4849 O O . ARG B 1 268 ? -8.307 93.218 12.091 1.00 41.82 301 ARG B O 1
ATOM 4857 N N . SER B 1 269 ? -8.070 91.662 10.517 1.00 32.62 302 SER B N 1
ATOM 4858 C CA . SER B 1 269 ? -8.618 92.538 9.517 1.00 32.75 302 SER B CA 1
ATOM 4859 C C . SER B 1 269 ? -10.082 92.251 9.311 1.00 32.88 302 SER B C 1
ATOM 4860 O O . SER B 1 269 ? -10.705 92.821 8.436 1.00 33.00 302 SER B O 1
ATOM 4863 N N . LEU B 1 270 ? -10.638 91.364 10.118 1.00 32.88 303 LEU B N 1
ATOM 4864 C CA . LEU B 1 270 ? -12.012 90.948 9.903 1.00 33.00 303 LEU B CA 1
ATOM 4865 C C . LEU B 1 270 ? -12.998 92.040 10.226 1.00 33.23 303 LEU B C 1
ATOM 4866 O O . LEU B 1 270 ? -12.824 92.765 11.185 1.00 33.29 303 LEU B O 1
ATOM 4871 N N . THR B 1 271 ? -14.037 92.147 9.406 1.00 33.36 304 THR B N 1
ATOM 4872 C CA . THR B 1 271 ? -15.147 93.054 9.665 1.00 33.60 304 THR B CA 1
ATOM 4873 C C . THR B 1 271 ? -16.431 92.265 9.876 1.00 33.70 304 THR B C 1
ATOM 4874 O O . THR B 1 271 ? -17.381 92.760 10.466 1.00 33.89 304 THR B O 1
ATOM 4878 N N . THR B 1 272 ? -16.447 91.030 9.395 1.00 33.59 305 THR B N 1
ATOM 4879 C CA . THR B 1 272 ? -17.593 90.158 9.579 1.00 33.69 305 THR B CA 1
ATOM 4880 C C . THR B 1 272 ? -17.105 88.756 9.880 1.00 33.52 305 THR B C 1
ATOM 4881 O O . THR B 1 272 ? -16.273 88.221 9.164 1.00 33.37 305 THR B O 1
ATOM 4885 N N . VAL B 1 273 ? -17.616 88.157 10.944 1.00 33.57 306 VAL B N 1
ATOM 4886 C CA . VAL B 1 273 ? -17.203 86.815 11.301 1.00 33.44 306 VAL B CA 1
ATOM 4887 C C . VAL B 1 273 ? -18.448 85.969 11.510 1.00 33.59 306 VAL B C 1
ATOM 4888 O O . VAL B 1 273 ? -19.543 86.495 11.668 1.00 33.78 306 VAL B O 1
ATOM 4892 N N . GLY B 1 274 ? -18.278 84.654 11.470 1.00 33.51 307 GLY B N 1
ATOM 4893 C CA . GLY B 1 274 ? -19.356 83.719 11.738 1.00 33.65 307 GLY B CA 1
ATOM 4894 C C . GLY B 1 274 ? -18.834 82.508 12.481 1.00 33.56 307 GLY B C 1
ATOM 4895 O O . GLY B 1 274 ? -17.965 81.818 11.988 1.00 33.41 307 GLY B O 1
ATOM 4896 N N . LEU B 1 275 ? -19.310 82.282 13.695 1.00 33.66 308 LEU B N 1
ATOM 4897 C CA . LEU B 1 275 ? -18.800 81.175 14.491 1.00 33.61 308 LEU B CA 1
ATOM 4898 C C . LEU B 1 275 ? -19.881 80.330 15.170 1.00 33.79 308 LEU B C 1
ATOM 4899 O O . LEU B 1 275 ? -19.585 79.559 16.066 1.00 33.79 308 LEU B O 1
ATOM 4904 N N . SER B 1 276 ? -21.128 80.487 14.750 1.00 33.97 309 SER B N 1
ATOM 4905 C CA . SER B 1 276 ? -22.247 79.821 15.389 1.00 34.17 309 SER B CA 1
ATOM 4906 C C . SER B 1 276 ? -22.351 78.414 14.881 1.00 34.19 309 SER B C 1
ATOM 4907 O O . SER B 1 276 ? -21.853 78.110 13.816 1.00 34.08 309 SER B O 1
ATOM 4910 N N . GLY B 1 277 ? -22.982 77.536 15.641 1.00 34.34 310 GLY B N 1
ATOM 4911 C CA . GLY B 1 277 ? -23.277 76.211 15.136 1.00 34.41 310 GLY B CA 1
ATOM 4912 C C . GLY B 1 277 ? -22.118 75.262 15.277 1.00 34.26 310 GLY B C 1
ATOM 4913 O O . GLY B 1 277 ? -22.165 74.144 14.801 1.00 34.30 310 GLY B O 1
ATOM 4914 N N . ASN B 1 278 ? -21.077 75.690 15.964 1.00 34.11 311 ASN B N 1
ATOM 4915 C CA . ASN B 1 278 ? -19.923 74.832 16.147 1.00 33.97 311 ASN B CA 1
ATOM 4916 C C . ASN B 1 278 ? -20.042 73.970 17.389 1.00 34.10 311 ASN B C 1
ATOM 4917 O O . ASN B 1 278 ? -21.098 73.887 18.013 1.00 34.30 311 ASN B O 1
ATOM 4922 N N . LEU B 1 279 ? -18.952 73.292 17.716 1.00 34.00 312 LEU B N 1
ATOM 4923 C CA . LEU B 1 279 ? -18.891 72.408 18.874 1.00 34.12 312 LEU B CA 1
ATOM 4924 C C . LEU B 1 279 ? -18.021 72.985 19.977 1.00 34.05 312 LEU B C 1
ATOM 4925 O O . LEU B 1 279 ? -17.154 72.299 20.496 1.00 34.02 312 LEU B O 1
ATOM 4930 N N . TRP B 1 280 ? -18.275 74.226 20.363 1.00 34.05 313 TRP B N 1
ATOM 4931 C CA . TRP B 1 280 ? -17.350 74.919 21.245 1.00 33.97 313 TRP B CA 1
ATOM 4932 C C . TRP B 1 280 ? -17.307 74.269 22.589 1.00 34.13 313 TRP B C 1
ATOM 4933 O O . TRP B 1 280 ? -18.331 73.982 23.170 1.00 36.83 313 TRP B O 1
ATOM 4944 N N . GLU B 1 281 ? -16.108 74.061 23.093 1.00 34.04 314 GLU B N 1
ATOM 4945 C CA . GLU B 1 281 ? -15.962 73.517 24.418 1.00 34.21 314 GLU B CA 1
ATOM 4946 C C . GLU B 1 281 ? -15.653 74.638 25.371 1.00 40.42 314 GLU B C 1
ATOM 4947 O O . GLU B 1 281 ? -14.544 75.149 25.400 1.00 42.38 314 GLU B O 1
ATOM 4953 N N . CYS B 1 282 ? -16.628 74.998 26.187 1.00 34.45 315 CYS B N 1
ATOM 4954 C CA . CYS B 1 282 ? -16.447 76.106 27.093 1.00 34.51 315 CYS B CA 1
ATOM 4955 C C . CYS B 1 282 ? -15.711 75.664 28.324 1.00 34.62 315 CYS B C 1
ATOM 4956 O O . CYS B 1 282 ? -16.283 75.554 29.396 1.00 34.86 315 CYS B O 1
ATOM 4959 N N . SER B 1 283 ? -14.427 75.399 28.138 1.00 34.46 316 SER B N 1
ATOM 4960 C CA . SER B 1 283 ? -13.519 75.089 29.221 1.00 34.54 316 SER B CA 1
ATOM 4961 C C . SER B 1 283 ? -12.407 76.084 29.139 1.00 34.38 316 SER B C 1
ATOM 4962 O O . SER B 1 283 ? -12.497 77.047 28.405 1.00 34.24 316 SER B O 1
ATOM 4965 N N . ALA B 1 284 ? -11.319 75.806 29.829 1.00 34.40 317 ALA B N 1
ATOM 4966 C CA . ALA B 1 284 ? -10.187 76.708 29.859 1.00 34.28 317 ALA B CA 1
ATOM 4967 C C . ALA B 1 284 ? -9.636 76.981 28.474 1.00 33.98 317 ALA B C 1
ATOM 4968 O O . ALA B 1 284 ? -9.011 77.998 28.246 1.00 33.87 317 ALA B O 1
ATOM 4970 N N . ARG B 1 285 ? -9.831 76.053 27.557 1.00 33.88 318 ARG B N 1
ATOM 4971 C CA . ARG B 1 285 ? -9.323 76.220 26.205 1.00 38.21 318 ARG B CA 1
ATOM 4972 C C . ARG B 1 285 ? -9.913 77.397 25.450 1.00 41.12 318 ARG B C 1
ATOM 4973 O O . ARG B 1 285 ? -9.214 78.074 24.713 1.00 51.32 318 ARG B O 1
ATOM 4981 N N . ILE B 1 286 ? -11.196 77.654 25.648 1.00 33.69 319 ILE B N 1
ATOM 4982 C CA . ILE B 1 286 ? -11.886 78.670 24.867 1.00 33.63 319 ILE B CA 1
ATOM 4983 C C . ILE B 1 286 ? -11.527 80.119 25.222 1.00 33.64 319 ILE B C 1
ATOM 4984 O O . ILE B 1 286 ? -12.036 81.052 24.608 1.00 33.61 319 ILE B O 1
ATOM 4989 N N . CYS B 1 287 ? -10.625 80.311 26.179 1.00 33.68 320 CYS B N 1
ATOM 4990 C CA . CYS B 1 287 ? -10.234 81.656 26.592 1.00 33.72 320 CYS B CA 1
ATOM 4991 C C . CYS B 1 287 ? -9.693 82.490 25.455 1.00 33.52 320 CYS B C 1
ATOM 4992 O O . CYS B 1 287 ? -9.965 83.675 25.377 1.00 33.56 320 CYS B O 1
ATOM 4995 N N . ALA B 1 288 ? -8.931 81.867 24.573 1.00 33.31 321 ALA B N 1
ATOM 4996 C CA . ALA B 1 288 ? -8.374 82.571 23.436 1.00 33.13 321 ALA B CA 1
ATOM 4997 C C . ALA B 1 288 ? -9.467 83.180 22.579 1.00 33.14 321 ALA B C 1
ATOM 4998 O O . ALA B 1 288 ? -9.345 84.310 22.133 1.00 33.11 321 ALA B O 1
ATOM 5000 N N . LEU B 1 289 ? -10.529 82.422 22.337 1.00 33.20 322 LEU B N 1
ATOM 5001 C CA . LEU B 1 289 ? -11.636 82.913 21.534 1.00 33.23 322 LEU B CA 1
ATOM 5002 C C . LEU B 1 289 ? -12.371 84.002 22.285 1.00 33.42 322 LEU B C 1
ATOM 5003 O O . LEU B 1 289 ? -12.729 85.024 21.722 1.00 33.43 322 LEU B O 1
ATOM 5008 N N . ALA B 1 290 ? -12.585 83.784 23.571 1.00 33.59 323 ALA B N 1
ATOM 5009 C CA . ALA B 1 290 ? -13.317 84.736 24.396 1.00 33.80 323 ALA B CA 1
ATOM 5010 C C . ALA B 1 290 ? -12.660 86.100 24.424 1.00 33.79 323 ALA B C 1
ATOM 5011 O O . ALA B 1 290 ? -13.323 87.122 24.339 1.00 33.90 323 ALA B O 1
ATOM 5013 N N . SER B 1 291 ? -11.345 86.106 24.535 1.00 33.67 324 SER B N 1
ATOM 5014 C CA . SER B 1 291 ? -10.609 87.345 24.585 1.00 33.67 324 SER B CA 1
ATOM 5015 C C . SER B 1 291 ? -10.697 88.075 23.253 1.00 33.55 324 SER B C 1
ATOM 5016 O O . SER B 1 291 ? -10.715 89.296 23.213 1.00 33.63 324 SER B O 1
ATOM 5019 N N . TRP B 1 292 ? -10.733 87.317 22.166 1.00 33.38 325 TRP B N 1
ATOM 5020 C CA . TRP B 1 292 ? -10.865 87.867 20.824 1.00 33.28 325 TRP B CA 1
ATOM 5021 C C . TRP B 1 292 ? -12.242 88.446 20.607 1.00 33.44 325 TRP B C 1
ATOM 5022 O O . TRP B 1 292 ? -12.386 89.506 20.031 1.00 33.47 325 TRP B O 1
ATOM 5033 N N . LEU B 1 293 ? -13.263 87.753 21.077 1.00 33.56 326 LEU B N 1
ATOM 5034 C CA . LEU B 1 293 ? -14.623 88.218 20.873 1.00 33.72 326 LEU B CA 1
ATOM 5035 C C . LEU B 1 293 ? -14.916 89.519 21.596 1.00 33.92 326 LEU B C 1
ATOM 5036 O O . LEU B 1 293 ? -15.621 90.372 21.079 1.00 34.01 326 LEU B O 1
ATOM 5041 N N . GLY B 1 294 ? -14.376 89.678 22.793 1.00 33.99 327 GLY B N 1
ATOM 5042 C CA . GLY B 1 294 ? -14.650 90.872 23.558 1.00 34.21 327 GLY B CA 1
ATOM 5043 C C . GLY B 1 294 ? -13.967 92.039 22.907 1.00 34.16 327 GLY B C 1
ATOM 5044 O O . GLY B 1 294 ? -14.457 93.153 22.919 1.00 34.32 327 GLY B O 1
ATOM 5045 N N . SER B 1 295 ? -12.830 91.753 22.304 1.00 33.94 328 SER B N 1
ATOM 5046 C CA . SER B 1 295 ? -12.035 92.740 21.616 1.00 33.87 328 SER B CA 1
ATOM 5047 C C . SER B 1 295 ? -12.610 93.158 20.270 1.00 33.84 328 SER B C 1
ATOM 5048 O O . SER B 1 295 ? -12.432 94.280 19.842 1.00 33.90 328 SER B O 1
ATOM 5051 N N . PHE B 1 296 ? -13.301 92.239 19.614 1.00 33.77 329 PHE B N 1
ATOM 5052 C CA . PHE B 1 296 ? -13.822 92.413 18.256 1.00 33.73 329 PHE B CA 1
ATOM 5053 C C . PHE B 1 296 ? -14.796 93.568 18.065 1.00 33.95 329 PHE B C 1
ATOM 5054 O O . PHE B 1 296 ? -15.560 93.874 18.962 1.00 34.14 329 PHE B O 1
ATOM 5062 N N . GLN B 1 297 ? -14.763 94.210 16.897 1.00 34.20 330 GLN B N 1
ATOM 5063 C CA . GLN B 1 297 ? -15.694 95.303 16.605 1.00 34.42 330 GLN B CA 1
ATOM 5064 C C . GLN B 1 297 ? -16.482 95.133 15.308 1.00 34.43 330 GLN B C 1
ATOM 5065 O O . GLN B 1 297 ? -17.061 96.083 14.804 1.00 34.60 330 GLN B O 1
ATOM 5071 N N . GLY B 1 298 ? -16.519 93.922 14.778 1.00 34.00 331 GLY B N 1
ATOM 5072 C CA . GLY B 1 298 ? -17.176 93.676 13.511 1.00 34.02 331 GLY B CA 1
ATOM 5073 C C . GLY B 1 298 ? -18.519 93.014 13.712 1.00 34.15 331 GLY B C 1
ATOM 5074 O O . GLY B 1 298 ? -19.092 93.108 14.783 1.00 34.28 331 GLY B O 1
ATOM 5075 N N . ARG B 1 299 ? -19.023 92.344 12.684 1.00 34.13 332 ARG B N 1
ATOM 5076 C CA . ARG B 1 299 ? -20.349 91.757 12.742 1.00 34.27 332 ARG B CA 1
ATOM 5077 C C . ARG B 1 299 ? -20.308 90.291 13.044 1.00 34.16 332 ARG B C 1
ATOM 5078 O O . ARG B 1 299 ? -19.403 89.598 12.611 1.00 39.46 332 ARG B O 1
ATOM 5086 N N . TRP B 1 300 ? -21.285 89.812 13.797 1.00 34.29 333 TRP B N 1
ATOM 5087 C CA . TRP B 1 300 ? -21.614 88.409 13.704 1.00 34.25 333 TRP B CA 1
ATOM 5088 C C . TRP B 1 300 ? -23.119 88.293 13.712 1.00 34.48 333 TRP B C 1
ATOM 5089 O O . TRP B 1 300 ? -23.798 88.810 14.580 1.00 34.65 333 TRP B O 1
ATOM 5100 N N . GLU B 1 301 ? -23.632 87.611 12.707 1.00 34.51 334 GLU B N 1
ATOM 5101 C CA . GLU B 1 301 ? -25.054 87.552 12.485 1.00 34.74 334 GLU B CA 1
ATOM 5102 C C . GLU B 1 301 ? -25.757 86.624 13.444 1.00 34.84 334 GLU B C 1
ATOM 5103 O O . GLU B 1 301 ? -26.921 86.827 13.718 1.00 35.06 334 GLU B O 1
ATOM 5109 N N . HIS B 1 302 ? -25.098 85.565 13.901 1.00 34.69 335 HIS B N 1
ATOM 5110 C CA . HIS B 1 302 ? -25.758 84.641 14.817 1.00 34.80 335 HIS B CA 1
ATOM 5111 C C . HIS B 1 302 ? -24.932 84.381 16.073 1.00 34.69 335 HIS B C 1
ATOM 5112 O O . HIS B 1 302 ? -23.713 84.355 16.022 1.00 34.49 335 HIS B O 1
ATOM 5119 N N . SER B 1 303 ? -25.609 84.168 17.194 1.00 34.86 336 SER B N 1
ATOM 5120 C CA . SER B 1 303 ? -24.957 83.974 18.489 1.00 34.81 336 SER B CA 1
ATOM 5121 C C . SER B 1 303 ? -24.080 82.738 18.592 1.00 34.65 336 SER B C 1
ATOM 5122 O O . SER B 1 303 ? -24.377 81.691 18.040 1.00 34.65 336 SER B O 1
ATOM 5125 N N . ILE B 1 304 ? -22.974 82.900 19.306 1.00 34.52 337 ILE B N 1
ATOM 5126 C CA . ILE B 1 304 ? -21.973 81.866 19.463 1.00 34.37 337 ILE B CA 1
ATOM 5127 C C . ILE B 1 304 ? -22.089 81.148 20.794 1.00 34.48 337 ILE B C 1
ATOM 5128 O O . ILE B 1 304 ? -21.596 81.632 21.802 1.00 39.54 337 ILE B O 1
ATOM 5133 N N . LEU B 1 305 ? -22.680 79.962 20.779 1.00 37.18 338 LEU B N 1
ATOM 5134 C CA . LEU B 1 305 ? -23.025 79.240 21.999 1.00 34.74 338 LEU B CA 1
ATOM 5135 C C . LEU B 1 305 ? -22.049 78.127 22.378 1.00 34.64 338 LEU B C 1
ATOM 5136 O O . LEU B 1 305 ? -21.374 77.572 21.521 1.00 34.48 338 LEU B O 1
ATOM 5141 N N . CYS B 1 306 ? -21.968 77.822 23.668 1.00 34.77 339 CYS B N 1
ATOM 5142 C CA . CYS B 1 306 ? -21.189 76.689 24.148 1.00 34.74 339 CYS B CA 1
ATOM 5143 C C . CYS B 1 306 ? -21.893 75.392 23.835 1.00 34.85 339 CYS B C 1
ATOM 5144 O O . CYS B 1 306 ? -23.108 75.322 23.875 1.00 35.04 339 CYS B O 1
ATOM 5147 N N . HIS B 1 307 ? -21.118 74.370 23.510 1.00 34.75 340 HIS B N 1
ATOM 5148 C CA . HIS B 1 307 ? -21.655 73.052 23.225 1.00 34.87 340 HIS B CA 1
ATOM 5149 C C . HIS B 1 307 ? -21.391 72.054 24.338 1.00 35.01 340 HIS B C 1
ATOM 5150 O O . HIS B 1 307 ? -22.182 71.161 24.602 1.00 35.22 340 HIS B O 1
ATOM 5157 N N . SER B 1 308 ? -20.251 72.238 24.977 1.00 34.91 341 SER B N 1
ATOM 5158 C CA . SER B 1 308 ? -19.711 71.350 25.984 1.00 35.02 341 SER B CA 1
ATOM 5159 C C . SER B 1 308 ? -19.049 72.193 27.061 1.00 35.02 341 SER B C 1
ATOM 5160 O O . SER B 1 308 ? -18.652 73.319 26.778 1.00 34.86 341 SER B O 1
ATOM 5163 N N . PRO B 1 309 ? -18.954 71.700 28.305 1.00 35.22 342 PRO B N 1
ATOM 5164 C CA . PRO B 1 309 ? -19.440 70.495 28.966 1.00 35.47 342 PRO B CA 1
ATOM 5165 C C . PRO B 1 309 ? -20.827 70.735 29.506 1.00 35.72 342 PRO B C 1
ATOM 5166 O O . PRO B 1 309 ? -21.325 71.833 29.306 1.00 35.68 342 PRO B O 1
ATOM 5170 N N . ASP B 1 310 ? -21.436 69.760 30.174 1.00 37.03 343 ASP B N 1
ATOM 5171 C CA . ASP B 1 310 ? -22.806 69.951 30.614 1.00 37.28 343 ASP B CA 1
ATOM 5172 C C . ASP B 1 310 ? -22.871 71.077 31.621 1.00 42.19 343 ASP B C 1
ATOM 5173 O O . ASP B 1 310 ? -21.890 71.359 32.300 1.00 37.33 343 ASP B O 1
ATOM 5178 N N . HIS B 1 311 ? -24.046 71.705 31.669 1.00 49.69 344 HIS B N 1
ATOM 5179 C CA . HIS B 1 311 ? -24.374 72.880 32.480 1.00 45.56 344 HIS B CA 1
ATOM 5180 C C . HIS B 1 311 ? -23.877 74.186 31.868 1.00 42.69 344 HIS B C 1
ATOM 5181 O O . HIS B 1 311 ? -24.060 75.252 32.450 1.00 41.74 344 HIS B O 1
ATOM 5188 N N . THR B 1 312 ? -23.230 74.116 30.710 1.00 36.03 345 THR B N 1
ATOM 5189 C CA . THR B 1 312 ? -22.915 75.336 29.980 1.00 35.82 345 THR B CA 1
ATOM 5190 C C . THR B 1 312 ? -23.551 75.348 28.606 1.00 35.70 345 THR B C 1
ATOM 5191 O O . THR B 1 312 ? -23.584 76.374 27.960 1.00 35.58 345 THR B O 1
ATOM 5195 N N . GLN B 1 313 ? -24.074 74.213 28.169 1.00 35.77 346 GLN B N 1
ATOM 5196 C CA . GLN B 1 313 ? -24.585 74.113 26.808 1.00 35.67 346 GLN B CA 1
ATOM 5197 C C . GLN B 1 313 ? -25.733 75.071 26.535 1.00 35.77 346 GLN B C 1
ATOM 5198 O O . GLN B 1 313 ? -26.630 75.213 27.340 1.00 36.01 346 GLN B O 1
ATOM 5204 N N . GLY B 1 314 ? -25.664 75.745 25.394 1.00 35.59 347 GLY B N 1
ATOM 5205 C CA . GLY B 1 314 ? -26.708 76.655 24.954 1.00 35.68 347 GLY B CA 1
ATOM 5206 C C . GLY B 1 314 ? -26.575 78.050 25.517 1.00 35.69 347 GLY B C 1
ATOM 5207 O O . GLY B 1 314 ? -27.462 78.878 25.377 1.00 35.80 347 GLY B O 1
ATOM 5208 N N . GLU B 1 315 ? -25.438 78.313 26.133 1.00 35.57 348 GLU B N 1
ATOM 5209 C CA . GLU B 1 315 ? -25.202 79.581 26.772 1.00 35.60 348 GLU B CA 1
ATOM 5210 C C . GLU B 1 315 ? -24.166 80.344 25.967 1.00 35.33 348 GLU B C 1
ATOM 5211 O O . GLU B 1 315 ? -23.331 79.740 25.323 1.00 35.13 348 GLU B O 1
ATOM 5217 N N . ASP B 1 316 ? -24.250 81.669 25.968 1.00 35.35 349 ASP B N 1
ATOM 5218 C CA . ASP B 1 316 ? -23.291 82.512 25.261 1.00 35.13 349 ASP B CA 1
ATOM 5219 C C . ASP B 1 316 ? -21.889 82.205 25.732 1.00 34.98 349 ASP B C 1
ATOM 5220 O O . ASP B 1 316 ? -21.687 81.924 26.897 1.00 35.10 349 ASP B O 1
ATOM 5225 N N . ILE B 1 317 ? -20.916 82.254 24.840 1.00 34.73 350 ILE B N 1
ATOM 5226 C CA . ILE B 1 317 ? -19.555 81.962 25.245 1.00 34.59 350 ILE B CA 1
ATOM 5227 C C . ILE B 1 317 ? -19.130 82.888 26.355 1.00 34.70 350 ILE B C 1
ATOM 5228 O O . ILE B 1 317 ? -18.626 82.449 27.376 1.00 34.76 350 ILE B O 1
ATOM 5233 N N . LEU B 1 318 ? -19.393 84.171 26.172 1.00 34.74 351 LEU B N 1
ATOM 5234 C CA . LEU B 1 318 ? -18.996 85.162 27.149 1.00 34.85 351 LEU B CA 1
ATOM 5235 C C . LEU B 1 318 ? -19.816 85.082 28.430 1.00 35.14 351 LEU B C 1
ATOM 5236 O O . LEU B 1 318 ? -19.272 85.235 29.512 1.00 35.24 351 LEU B O 1
ATOM 5241 N N . ASP B 1 319 ? -21.113 84.832 28.320 1.00 35.29 352 ASP B N 1
ATOM 5242 C CA . ASP B 1 319 ? -21.939 84.694 29.507 1.00 35.57 352 ASP B CA 1
ATOM 5243 C C . ASP B 1 319 ? -21.383 83.567 30.366 1.00 35.60 352 ASP B C 1
ATOM 5244 O O . ASP B 1 319 ? -21.393 83.640 31.587 1.00 35.81 352 ASP B O 1
ATOM 5249 N N . ALA B 1 320 ? -20.908 82.515 29.713 1.00 35.41 353 ALA B N 1
ATOM 5250 C CA . ALA B 1 320 ? -20.378 81.348 30.404 1.00 35.44 353 ALA B CA 1
ATOM 5251 C C . ALA B 1 320 ? -18.982 81.555 30.934 1.00 35.35 353 ALA B C 1
ATOM 5252 O O . ALA B 1 320 ? -18.646 81.079 32.006 1.00 35.50 353 ALA B O 1
ATOM 5254 N N . VAL B 1 321 ? -18.153 82.238 30.164 1.00 35.13 354 VAL B N 1
ATOM 5255 C CA . VAL B 1 321 ? -16.793 82.492 30.592 1.00 35.05 354 VAL B CA 1
ATOM 5256 C C . VAL B 1 321 ? -16.818 83.318 31.846 1.00 35.29 354 VAL B C 1
ATOM 5257 O O . VAL B 1 321 ? -16.114 83.025 32.793 1.00 35.38 354 VAL B O 1
ATOM 5261 N N . HIS B 1 322 ? -17.631 84.363 31.854 1.00 35.41 355 HIS B N 1
ATOM 5262 C CA . HIS B 1 322 ? -17.702 85.223 33.023 1.00 35.67 355 HIS B CA 1
ATOM 5263 C C . HIS B 1 322 ? -18.556 84.628 34.127 1.00 37.67 355 HIS B C 1
ATOM 5264 O O . HIS B 1 322 ? -18.337 84.904 35.289 1.00 45.20 355 HIS B O 1
ATOM 5271 N N . GLY B 1 323 ? -19.515 83.790 33.771 1.00 40.83 356 GLY B N 1
ATOM 5272 C CA . GLY B 1 323 ? -20.391 83.209 34.769 1.00 41.85 356 GLY B CA 1
ATOM 5273 C C . GLY B 1 323 ? -19.675 82.169 35.600 1.00 41.86 356 GLY B C 1
ATOM 5274 O O . GLY B 1 323 ? -19.840 82.105 36.812 1.00 56.44 356 GLY B O 1
ATOM 5275 N N . PHE B 1 324 ? -18.845 81.372 34.944 1.00 36.09 357 PHE B N 1
ATOM 5276 C CA . PHE B 1 324 ? -18.231 80.225 35.579 1.00 36.14 357 PHE B CA 1
ATOM 5277 C C . PHE B 1 324 ? -16.776 80.470 35.934 1.00 36.06 357 PHE B C 1
ATOM 5278 O O . PHE B 1 324 ? -16.075 79.534 36.287 1.00 36.06 357 PHE B O 1
ATOM 5286 N N . GLN B 1 325 ? -16.317 81.711 35.823 1.00 35.99 358 GLN B N 1
ATOM 5287 C CA . GLN B 1 325 ? -14.936 82.056 36.152 1.00 35.93 358 GLN B CA 1
ATOM 5288 C C . GLN B 1 325 ? -13.935 81.168 35.449 1.00 35.67 358 GLN B C 1
ATOM 5289 O O . GLN B 1 325 ? -13.012 80.670 36.081 1.00 35.72 358 GLN B O 1
ATOM 5295 N N . LEU B 1 326 ? -14.088 81.004 34.142 1.00 44.03 359 LEU B N 1
ATOM 5296 C CA . LEU B 1 326 ? -13.306 80.021 33.404 1.00 41.30 359 LEU B CA 1
ATOM 5297 C C . LEU B 1 326 ? -11.918 80.493 33.112 1.00 35.00 359 LEU B C 1
ATOM 5298 O O . LEU B 1 326 ? -11.002 79.694 33.013 1.00 34.89 359 LEU B O 1
ATOM 5303 N N . CYS B 1 327 ? -11.774 81.797 32.948 1.00 39.50 360 CYS B N 1
ATOM 5304 C CA . CYS B 1 327 ? -10.506 82.369 32.545 1.00 41.57 360 CYS B CA 1
ATOM 5305 C C . CYS B 1 327 ? -10.000 83.405 33.517 1.00 54.34 360 CYS B C 1
ATOM 5306 O O . CYS B 1 327 ? -10.695 83.781 34.459 1.00 74.04 360 CYS B O 1
ATOM 5309 N N . TRP B 1 328 ? -8.778 83.857 33.272 1.00 56.78 361 TRP B N 1
ATOM 5310 C CA . TRP B 1 328 ? -8.222 84.987 33.988 1.00 52.82 361 TRP B CA 1
ATOM 5311 C C . TRP B 1 328 ? -8.211 84.769 35.504 1.00 51.97 361 TRP B C 1
ATOM 5312 O O . TRP B 1 328 ? -7.904 83.675 35.989 1.00 38.59 361 TRP B O 1
ATOM 5323 N N . CYS C 1 1 ? 9.864 153.894 -20.310 1.00 59.66 34 CYS C N 1
ATOM 5324 C CA . CYS C 1 1 ? 9.051 152.712 -20.588 1.00 59.09 34 CYS C CA 1
ATOM 5325 C C . CYS C 1 1 ? 7.562 153.028 -20.592 1.00 93.70 34 CYS C C 1
ATOM 5326 O O . CYS C 1 1 ? 7.037 153.581 -19.629 1.00 99.68 34 CYS C O 1
ATOM 5329 N N . PRO C 1 2 ? 6.873 152.656 -21.674 1.00 73.24 35 PRO C N 1
ATOM 5330 C CA . PRO C 1 2 ? 5.443 152.915 -21.810 1.00 67.42 35 PRO C CA 1
ATOM 5331 C C . PRO C 1 2 ? 4.620 152.192 -20.761 1.00 54.11 35 PRO C C 1
ATOM 5332 O O . PRO C 1 2 ? 5.061 151.169 -20.245 1.00 53.39 35 PRO C O 1
ATOM 5336 N N . PRO C 1 3 ? 3.442 152.736 -20.439 1.00 58.56 36 PRO C N 1
ATOM 5337 C CA . PRO C 1 3 ? 2.492 152.170 -19.484 1.00 58.13 36 PRO C CA 1
ATOM 5338 C C . PRO C 1 3 ? 1.923 150.879 -20.055 1.00 57.57 36 PRO C C 1
ATOM 5339 O O . PRO C 1 3 ? 1.832 150.778 -21.279 1.00 57.77 36 PRO C O 1
ATOM 5343 N N . LYS C 1 4 ? 1.566 149.929 -19.188 1.00 70.68 37 LYS C N 1
ATOM 5344 C CA . LYS C 1 4 ? 0.971 148.645 -19.575 1.00 70.12 37 LYS C CA 1
ATOM 5345 C C . LYS C 1 4 ? 1.989 147.705 -20.224 1.00 69.65 37 LYS C C 1
ATOM 5346 O O . LYS C 1 4 ? 1.618 146.666 -20.758 1.00 73.20 37 LYS C O 1
ATOM 5352 N N . CYS C 1 5 ? 3.260 148.092 -20.222 1.00 51.86 38 CYS C N 1
ATOM 5353 C CA . CYS C 1 5 ? 4.337 147.247 -20.740 1.00 53.32 38 CYS C CA 1
ATOM 5354 C C . CYS C 1 5 ? 5.403 147.086 -19.669 1.00 59.43 38 CYS C C 1
ATOM 5355 O O . CYS C 1 5 ? 5.866 148.083 -19.130 1.00 70.57 38 CYS C O 1
ATOM 5358 N N . ARG C 1 6 ? 5.776 145.854 -19.335 1.00 50.58 39 ARG C N 1
ATOM 5359 C CA . ARG C 1 6 ? 6.894 145.642 -18.425 1.00 50.22 39 ARG C CA 1
ATOM 5360 C C . ARG C 1 6 ? 8.126 145.445 -19.300 1.00 55.38 39 ARG C C 1
ATOM 5361 O O . ARG C 1 6 ? 8.070 144.719 -20.291 1.00 61.17 39 ARG C O 1
ATOM 5369 N N . CYS C 1 7 ? 9.205 146.161 -18.989 1.00 50.16 40 CYS C N 1
ATOM 5370 C CA . CYS C 1 7 ? 10.437 146.123 -19.778 1.00 50.21 40 CYS C CA 1
ATOM 5371 C C . CYS C 1 7 ? 11.599 145.617 -18.940 1.00 49.73 40 CYS C C 1
ATOM 5372 O O . CYS C 1 7 ? 12.074 146.340 -18.080 1.00 49.93 40 CYS C O 1
ATOM 5375 N N . GLU C 1 8 ? 12.067 144.392 -19.163 1.00 70.00 41 GLU C N 1
ATOM 5376 C CA . GLU C 1 8 ? 13.120 143.869 -18.288 1.00 88.30 41 GLU C CA 1
ATOM 5377 C C . GLU C 1 8 ? 14.545 144.341 -18.595 1.00 102.45 41 GLU C C 1
ATOM 5378 O O . GLU C 1 8 ? 15.332 144.571 -17.679 1.00 126.41 41 GLU C O 1
ATOM 5384 N N . LYS C 1 9 ? 14.876 144.498 -19.868 1.00 73.77 42 LYS C N 1
ATOM 5385 C CA . LYS C 1 9 ? 16.165 145.065 -20.228 1.00 61.64 42 LYS C CA 1
ATOM 5386 C C . LYS C 1 9 ? 15.969 145.949 -21.425 1.00 64.36 42 LYS C C 1
ATOM 5387 O O . LYS C 1 9 ? 15.411 147.036 -21.311 1.00 75.96 42 LYS C O 1
ATOM 5393 N N . LEU C 1 10 ? 16.410 145.477 -22.578 1.00 51.76 43 LEU C N 1
ATOM 5394 C CA . LEU C 1 10 ? 16.022 146.114 -23.817 1.00 52.87 43 LEU C CA 1
ATOM 5395 C C . LEU C 1 10 ? 14.945 145.262 -24.468 1.00 52.87 43 LEU C C 1
ATOM 5396 O O . LEU C 1 10 ? 14.463 145.563 -25.553 1.00 60.15 43 LEU C O 1
ATOM 5401 N N . LEU C 1 11 ? 14.609 144.161 -23.811 1.00 49.78 44 LEU C N 1
ATOM 5402 C CA . LEU C 1 11 ? 13.464 143.359 -24.212 1.00 52.49 44 LEU C CA 1
ATOM 5403 C C . LEU C 1 11 ? 12.188 143.977 -23.657 1.00 63.89 44 LEU C C 1
ATOM 5404 O O . LEU C 1 11 ? 12.125 144.334 -22.485 1.00 74.33 44 LEU C O 1
ATOM 5409 N N . PHE C 1 12 ? 11.165 144.067 -24.503 1.00 58.80 45 PHE C N 1
ATOM 5410 C CA . PHE C 1 12 ? 9.905 144.713 -24.148 1.00 52.72 45 PHE C CA 1
ATOM 5411 C C . PHE C 1 12 ? 8.722 143.765 -24.239 1.00 61.81 45 PHE C C 1
ATOM 5412 O O . PHE C 1 12 ? 8.427 143.238 -25.308 1.00 66.23 45 PHE C O 1
ATOM 5420 N N . TYR C 1 13 ? 8.041 143.565 -23.116 1.00 65.35 46 TYR C N 1
ATOM 5421 C CA . TYR C 1 13 ? 6.908 142.648 -23.037 1.00 55.55 46 TYR C CA 1
ATOM 5422 C C . TYR C 1 13 ? 5.570 143.358 -22.848 1.00 49.77 46 TYR C C 1
ATOM 5423 O O . TYR C 1 13 ? 5.234 143.799 -21.751 1.00 49.78 46 TYR C O 1
ATOM 5432 N N . CYS C 1 14 ? 4.828 143.483 -23.939 1.00 50.14 47 CYS C N 1
ATOM 5433 C CA . CYS C 1 14 ? 3.521 144.113 -23.937 1.00 50.57 47 CYS C CA 1
ATOM 5434 C C . CYS C 1 14 ? 2.402 143.120 -24.234 1.00 50.26 47 CYS C C 1
ATOM 5435 O O . CYS C 1 14 ? 1.667 143.279 -25.199 1.00 50.64 47 CYS C O 1
ATOM 5438 N N . ASP C 1 15 ? 2.301 142.078 -23.418 1.00 49.57 48 ASP C N 1
ATOM 5439 C CA . ASP C 1 15 ? 1.330 141.027 -23.666 1.00 60.20 48 ASP C CA 1
ATOM 5440 C C . ASP C 1 15 ? 0.007 141.220 -22.952 1.00 66.98 48 ASP C C 1
ATOM 5441 O O . ASP C 1 15 ? -0.049 141.771 -21.856 1.00 78.32 48 ASP C O 1
ATOM 5446 N N . SER C 1 16 ? -1.056 140.774 -23.610 1.00 49.34 49 SER C N 1
ATOM 5447 C CA . SER C 1 16 ? -2.364 140.653 -22.993 1.00 49.29 49 SER C CA 1
ATOM 5448 C C . SER C 1 16 ? -2.942 141.977 -22.544 1.00 49.89 49 SER C C 1
ATOM 5449 O O . SER C 1 16 ? -3.706 142.031 -21.591 1.00 58.52 49 SER C O 1
ATOM 5452 N N . GLN C 1 17 ? -2.541 143.048 -23.204 1.00 50.52 50 GLN C N 1
ATOM 5453 C CA . GLN C 1 17 ? -3.165 144.334 -22.981 1.00 60.70 50 GLN C CA 1
ATOM 5454 C C . GLN C 1 17 ? -4.082 144.502 -24.174 1.00 58.31 50 GLN C C 1
ATOM 5455 O O . GLN C 1 17 ? -3.907 143.825 -25.183 1.00 61.66 50 GLN C O 1
ATOM 5461 N N . GLY C 1 18 ? -5.075 145.371 -24.074 1.00 60.41 51 GLY C N 1
ATOM 5462 C CA . GLY C 1 18 ? -5.988 145.543 -25.185 1.00 60.90 51 GLY C CA 1
ATOM 5463 C C . GLY C 1 18 ? -5.393 146.461 -26.232 1.00 66.47 51 GLY C C 1
ATOM 5464 O O . GLY C 1 18 ? -5.928 147.536 -26.484 1.00 78.36 51 GLY C O 1
ATOM 5465 N N . PHE C 1 19 ? -4.288 146.040 -26.840 1.00 53.15 52 PHE C N 1
ATOM 5466 C CA . PHE C 1 19 ? -3.627 146.836 -27.864 1.00 53.75 52 PHE C CA 1
ATOM 5467 C C . PHE C 1 19 ? -4.175 146.549 -29.251 1.00 54.06 52 PHE C C 1
ATOM 5468 O O . PHE C 1 19 ? -4.517 145.416 -29.562 1.00 53.61 52 PHE C O 1
ATOM 5476 N N . HIS C 1 20 ? -4.306 147.594 -30.061 1.00 61.55 53 HIS C N 1
ATOM 5477 C CA . HIS C 1 20 ? -4.734 147.462 -31.451 1.00 57.58 53 HIS C CA 1
ATOM 5478 C C . HIS C 1 20 ? -3.591 147.835 -32.367 1.00 55.58 53 HIS C C 1
ATOM 5479 O O . HIS C 1 20 ? -3.651 147.642 -33.578 1.00 55.87 53 HIS C O 1
ATOM 5486 N N . SER C 1 21 ? -2.560 148.411 -31.768 1.00 59.75 54 SER C N 1
ATOM 5487 C CA . SER C 1 21 ? -1.342 148.747 -32.477 1.00 59.99 54 SER C CA 1
ATOM 5488 C C . SER C 1 21 ? -0.163 148.855 -31.523 1.00 59.61 54 SER C C 1
ATOM 5489 O O . SER C 1 21 ? -0.314 148.779 -30.311 1.00 60.58 54 SER C O 1
ATOM 5492 N N . VAL C 1 22 ? 1.013 149.055 -32.093 1.00 55.57 55 VAL C N 1
ATOM 5493 C CA . VAL C 1 22 ? 2.243 149.225 -31.338 1.00 55.30 55 VAL C CA 1
ATOM 5494 C C . VAL C 1 22 ? 2.209 150.478 -30.475 1.00 55.74 55 VAL C C 1
ATOM 5495 O O . VAL C 1 22 ? 1.792 151.535 -30.939 1.00 62.16 55 VAL C O 1
ATOM 5499 N N . PRO C 1 23 ? 2.655 150.372 -29.214 1.00 55.29 56 PRO C N 1
ATOM 5500 C CA . PRO C 1 23 ? 2.677 151.560 -28.358 1.00 55.71 56 PRO C CA 1
ATOM 5501 C C . PRO C 1 23 ? 3.734 152.527 -28.852 1.00 56.29 56 PRO C C 1
ATOM 5502 O O . PRO C 1 23 ? 4.819 152.122 -29.249 1.00 57.16 56 PRO C O 1
ATOM 5506 N N . ASN C 1 24 ? 3.403 153.808 -28.837 1.00 93.79 57 ASN C N 1
ATOM 5507 C CA . ASN C 1 24 ? 4.313 154.850 -29.301 1.00 98.16 57 ASN C CA 1
ATOM 5508 C C . ASN C 1 24 ? 5.502 155.225 -28.415 1.00 105.60 57 ASN C C 1
ATOM 5509 O O . ASN C 1 24 ? 6.479 155.790 -28.905 1.00 106.73 57 ASN C O 1
ATOM 5514 N N . ALA C 1 25 ? 5.454 154.895 -27.131 1.00 71.50 58 ALA C N 1
ATOM 5515 C CA . ALA C 1 25 ? 6.508 155.358 -26.236 1.00 65.32 58 ALA C CA 1
ATOM 5516 C C . ALA C 1 25 ? 7.655 154.374 -26.114 1.00 70.78 58 ALA C C 1
ATOM 5517 O O . ALA C 1 25 ? 8.569 154.575 -25.318 1.00 59.10 58 ALA C O 1
ATOM 5519 N N . LEU C 1 26 ? 7.607 153.310 -26.906 1.00 81.78 59 LEU C N 1
ATOM 5520 C CA . LEU C 1 26 ? 8.682 152.328 -26.918 1.00 72.35 59 LEU C CA 1
ATOM 5521 C C . LEU C 1 26 ? 9.982 152.983 -27.351 1.00 63.47 59 LEU C C 1
ATOM 5522 O O . LEU C 1 26 ? 9.977 153.983 -28.073 1.00 56.39 59 LEU C O 1
ATOM 5527 N N . ASP C 1 27 ? 11.088 152.406 -26.893 1.00 58.22 60 ASP C N 1
ATOM 5528 C CA . ASP C 1 27 ? 12.437 152.891 -27.175 1.00 66.76 60 ASP C CA 1
ATOM 5529 C C . ASP C 1 27 ? 13.010 152.379 -28.493 1.00 70.57 60 ASP C C 1
ATOM 5530 O O . ASP C 1 27 ? 13.023 151.182 -28.742 1.00 73.76 60 ASP C O 1
ATOM 5535 N N . LYS C 1 28 ? 13.475 153.293 -29.337 1.00 87.82 61 LYS C N 1
ATOM 5536 C CA . LYS C 1 28 ? 13.991 152.935 -30.656 1.00 87.27 61 LYS C CA 1
ATOM 5537 C C . LYS C 1 28 ? 15.059 151.839 -30.657 1.00 86.36 61 LYS C C 1
ATOM 5538 O O . LYS C 1 28 ? 15.339 151.238 -31.694 1.00 87.22 61 LYS C O 1
ATOM 5544 N N . GLY C 1 29 ? 15.635 151.562 -29.496 1.00 55.03 62 GLY C N 1
ATOM 5545 C CA . GLY C 1 29 ? 16.721 150.611 -29.422 1.00 54.42 62 GLY C CA 1
ATOM 5546 C C . GLY C 1 29 ? 16.376 149.280 -28.802 1.00 53.55 62 GLY C C 1
ATOM 5547 O O . GLY C 1 29 ? 17.239 148.620 -28.235 1.00 53.01 62 GLY C O 1
ATOM 5548 N N . SER C 1 30 ? 15.128 148.864 -28.918 1.00 53.41 63 SER C N 1
ATOM 5549 C CA . SER C 1 30 ? 14.735 147.608 -28.317 1.00 52.61 63 SER C CA 1
ATOM 5550 C C . SER C 1 30 ? 15.373 146.476 -29.073 1.00 52.16 63 SER C C 1
ATOM 5551 O O . SER C 1 30 ? 15.450 146.508 -30.297 1.00 52.49 63 SER C O 1
ATOM 5554 N N . LEU C 1 31 ? 15.865 145.493 -28.335 1.00 51.44 64 LEU C N 1
ATOM 5555 C CA . LEU C 1 31 ? 16.442 144.309 -28.938 1.00 50.96 64 LEU C CA 1
ATOM 5556 C C . LEU C 1 31 ? 15.310 143.358 -29.279 1.00 50.62 64 LEU C C 1
ATOM 5557 O O . LEU C 1 31 ? 15.342 142.659 -30.289 1.00 50.54 64 LEU C O 1
ATOM 5562 N N . GLY C 1 32 ? 14.282 143.363 -28.444 1.00 54.68 65 GLY C N 1
ATOM 5563 C CA . GLY C 1 32 ? 13.150 142.486 -28.646 1.00 56.29 65 GLY C CA 1
ATOM 5564 C C . GLY C 1 32 ? 11.852 143.202 -28.353 1.00 58.25 65 GLY C C 1
ATOM 5565 O O . GLY C 1 32 ? 11.845 144.235 -27.690 1.00 56.67 65 GLY C O 1
ATOM 5566 N N . LEU C 1 33 ? 10.755 142.650 -28.859 1.00 50.45 66 LEU C N 1
ATOM 5567 C CA . LEU C 1 33 ? 9.435 143.240 -28.671 1.00 50.79 66 LEU C CA 1
ATOM 5568 C C . LEU C 1 33 ? 8.365 142.166 -28.677 1.00 50.35 66 LEU C C 1
ATOM 5569 O O . LEU C 1 33 ? 8.236 141.435 -29.649 1.00 50.26 66 LEU C O 1
ATOM 5574 N N . SER C 1 34 ? 7.572 142.094 -27.613 1.00 50.11 67 SER C N 1
ATOM 5575 C CA . SER C 1 34 ? 6.525 141.075 -27.507 1.00 49.68 67 SER C CA 1
ATOM 5576 C C . SER C 1 34 ? 5.131 141.681 -27.410 1.00 50.49 67 SER C C 1
ATOM 5577 O O . SER C 1 34 ? 4.819 142.389 -26.459 1.00 61.32 67 SER C O 1
ATOM 5580 N N . LEU C 1 35 ? 4.278 141.360 -28.373 1.00 50.25 68 LEU C N 1
ATOM 5581 C CA . LEU C 1 35 ? 2.931 141.916 -28.410 1.00 50.66 68 LEU C CA 1
ATOM 5582 C C . LEU C 1 35 ? 1.901 140.811 -28.476 1.00 50.26 68 LEU C C 1
ATOM 5583 O O . LEU C 1 35 ? 0.959 140.864 -29.250 1.00 50.60 68 LEU C O 1
ATOM 5588 N N . ARG C 1 36 ? 2.082 139.816 -27.631 1.00 49.54 69 ARG C N 1
ATOM 5589 C CA . ARG C 1 36 ? 1.275 138.622 -27.692 1.00 49.09 69 ARG C CA 1
ATOM 5590 C C . ARG C 1 36 ? -0.117 138.811 -27.097 1.00 55.72 69 ARG C C 1
ATOM 5591 O O . ARG C 1 36 ? -0.297 139.583 -26.161 1.00 63.99 69 ARG C O 1
ATOM 5599 N N . HIS C 1 37 ? -1.095 138.112 -27.670 1.00 50.66 70 HIS C N 1
ATOM 5600 C CA . HIS C 1 37 ? -2.467 138.109 -27.169 1.00 49.16 70 HIS C CA 1
ATOM 5601 C C . HIS C 1 37 ? -3.073 139.486 -27.034 1.00 49.84 70 HIS C C 1
ATOM 5602 O O . HIS C 1 37 ? -3.584 139.849 -25.982 1.00 56.68 70 HIS C O 1
ATOM 5609 N N . ASN C 1 38 ? -2.993 140.255 -28.106 1.00 57.97 71 ASN C N 1
ATOM 5610 C CA . ASN C 1 38 ? -3.634 141.547 -28.177 1.00 53.73 71 ASN C CA 1
ATOM 5611 C C . ASN C 1 38 ? -4.701 141.490 -29.240 1.00 53.70 71 ASN C C 1
ATOM 5612 O O . ASN C 1 38 ? -5.078 140.408 -29.683 1.00 59.38 71 ASN C O 1
ATOM 5617 N N . HIS C 1 39 ? -5.224 142.641 -29.624 1.00 52.34 72 HIS C N 1
ATOM 5618 C CA . HIS C 1 39 ? -6.258 142.687 -30.637 1.00 52.81 72 HIS C CA 1
ATOM 5619 C C . HIS C 1 39 ? -5.741 143.339 -31.908 1.00 53.44 72 HIS C C 1
ATOM 5620 O O . HIS C 1 39 ? -6.500 143.974 -32.621 1.00 55.33 72 HIS C O 1
ATOM 5627 N N . ILE C 1 40 ? -4.447 143.210 -32.183 1.00 53.28 73 ILE C N 1
ATOM 5628 C CA . ILE C 1 40 ? -3.889 143.755 -33.417 1.00 53.86 73 ILE C CA 1
ATOM 5629 C C . ILE C 1 40 ? -4.493 143.081 -34.642 1.00 54.01 73 ILE C C 1
ATOM 5630 O O . ILE C 1 40 ? -4.490 141.864 -34.757 1.00 53.45 73 ILE C O 1
ATOM 5635 N N . THR C 1 41 ? -4.984 143.887 -35.573 1.00 54.79 74 THR C N 1
ATOM 5636 C CA . THR C 1 41 ? -5.698 143.382 -36.739 1.00 55.04 74 THR C CA 1
ATOM 5637 C C . THR C 1 41 ? -5.014 143.719 -38.041 1.00 56.38 74 THR C C 1
ATOM 5638 O O . THR C 1 41 ? -5.391 143.217 -39.098 1.00 61.40 74 THR C O 1
ATOM 5642 N N . GLU C 1 42 ? -4.015 144.582 -37.966 1.00 55.82 75 GLU C N 1
ATOM 5643 C CA . GLU C 1 42 ? -3.424 145.121 -39.170 1.00 56.44 75 GLU C CA 1
ATOM 5644 C C . GLU C 1 42 ? -1.985 145.545 -38.941 1.00 56.37 75 GLU C C 1
ATOM 5645 O O . GLU C 1 42 ? -1.648 146.078 -37.892 1.00 56.22 75 GLU C O 1
ATOM 5651 N N . LEU C 1 43 ? -1.125 145.287 -39.914 1.00 56.47 76 LEU C N 1
ATOM 5652 C CA . LEU C 1 43 ? 0.253 145.746 -39.823 1.00 56.49 76 LEU C CA 1
ATOM 5653 C C . LEU C 1 43 ? 0.546 146.777 -40.900 1.00 57.37 76 LEU C C 1
ATOM 5654 O O . LEU C 1 43 ? 0.522 146.456 -42.084 1.00 57.66 76 LEU C O 1
ATOM 5659 N N . GLU C 1 44 ? 0.840 148.007 -40.483 1.00 57.83 77 GLU C N 1
ATOM 5660 C CA . GLU C 1 44 ? 0.997 149.125 -41.411 1.00 61.53 77 GLU C CA 1
ATOM 5661 C C . GLU C 1 44 ? 2.392 149.229 -42.005 1.00 58.85 77 GLU C C 1
ATOM 5662 O O . GLU C 1 44 ? 3.333 148.662 -41.470 1.00 58.23 77 GLU C O 1
ATOM 5668 N N . ARG C 1 45 ? 2.530 150.018 -43.067 1.00 59.67 78 ARG C N 1
ATOM 5669 C CA . ARG C 1 45 ? 3.830 150.227 -43.689 1.00 59.87 78 ARG C CA 1
ATOM 5670 C C . ARG C 1 45 ? 4.810 150.828 -42.705 1.00 59.70 78 ARG C C 1
ATOM 5671 O O . ARG C 1 45 ? 4.464 151.700 -41.929 1.00 59.94 78 ARG C O 1
ATOM 5679 N N . ASP C 1 46 ? 6.030 150.312 -42.731 1.00 59.29 79 ASP C N 1
ATOM 5680 C CA . ASP C 1 46 ? 7.133 150.799 -41.907 1.00 59.13 79 ASP C CA 1
ATOM 5681 C C . ASP C 1 46 ? 6.785 150.884 -40.425 1.00 62.26 79 ASP C C 1
ATOM 5682 O O . ASP C 1 46 ? 7.321 151.729 -39.716 1.00 78.05 79 ASP C O 1
ATOM 5687 N N . GLN C 1 47 ? 5.913 150.001 -39.950 1.00 58.11 80 GLN C N 1
ATOM 5688 C CA . GLN C 1 47 ? 5.441 150.073 -38.573 1.00 57.72 80 GLN C CA 1
ATOM 5689 C C . GLN C 1 47 ? 6.542 149.884 -37.550 1.00 57.16 80 GLN C C 1
ATOM 5690 O O . GLN C 1 47 ? 6.527 150.507 -36.497 1.00 57.15 80 GLN C O 1
ATOM 5696 N N . PHE C 1 48 ? 7.484 149.001 -37.846 1.00 56.68 81 PHE C N 1
ATOM 5697 C CA . PHE C 1 48 ? 8.538 148.717 -36.888 1.00 56.11 81 PHE C CA 1
ATOM 5698 C C . PHE C 1 48 ? 9.874 149.284 -37.315 1.00 56.44 81 PHE C C 1
ATOM 5699 O O . PHE C 1 48 ? 10.912 148.929 -36.761 1.00 55.98 81 PHE C O 1
ATOM 5707 N N . ALA C 1 49 ? 9.831 150.197 -38.274 1.00 57.26 82 ALA C N 1
ATOM 5708 C CA . ALA C 1 49 ? 11.036 150.775 -38.841 1.00 57.67 82 ALA C CA 1
ATOM 5709 C C . ALA C 1 49 ? 11.884 151.459 -37.791 1.00 57.63 82 ALA C C 1
ATOM 5710 O O . ALA C 1 49 ? 13.101 151.408 -37.851 1.00 57.53 82 ALA C O 1
ATOM 5712 N N . SER C 1 50 ? 11.236 152.074 -36.814 1.00 58.16 83 SER C N 1
ATOM 5713 C CA . SER C 1 50 ? 11.946 152.782 -35.761 1.00 58.18 83 SER C CA 1
ATOM 5714 C C . SER C 1 50 ? 12.849 151.865 -34.940 1.00 72.09 83 SER C C 1
ATOM 5715 O O . SER C 1 50 ? 13.946 152.263 -34.561 1.00 85.03 83 SER C O 1
ATOM 5718 N N . PHE C 1 51 ? 12.408 150.641 -34.671 1.00 56.15 84 PHE C N 1
ATOM 5719 C CA . PHE C 1 51 ? 13.230 149.712 -33.901 1.00 55.35 84 PHE C CA 1
ATOM 5720 C C . PHE C 1 51 ? 14.208 149.009 -34.810 1.00 55.18 84 PHE C C 1
ATOM 5721 O O . PHE C 1 51 ? 14.037 147.841 -35.131 1.00 54.65 84 PHE C O 1
ATOM 5729 N N . SER C 1 52 ? 15.220 149.738 -35.253 1.00 61.15 85 SER C N 1
ATOM 5730 C CA . SER C 1 52 ? 16.176 149.200 -36.208 1.00 65.73 85 SER C CA 1
ATOM 5731 C C . SER C 1 52 ? 16.890 147.976 -35.653 1.00 60.22 85 SER C C 1
ATOM 5732 O O . SER C 1 52 ? 17.124 147.007 -36.369 1.00 59.91 85 SER C O 1
ATOM 5735 N N . GLN C 1 53 ? 17.221 148.019 -34.373 1.00 56.79 86 GLN C N 1
ATOM 5736 C CA . GLN C 1 53 ? 18.042 146.976 -33.779 1.00 58.62 86 GLN C CA 1
ATOM 5737 C C . GLN C 1 53 ? 17.282 145.725 -33.353 1.00 57.09 86 GLN C C 1
ATOM 5738 O O . GLN C 1 53 ? 17.874 144.802 -32.803 1.00 55.61 86 GLN C O 1
ATOM 5744 N N . LEU C 1 54 ? 15.980 145.700 -33.600 1.00 52.95 87 LEU C N 1
ATOM 5745 C CA . LEU C 1 54 ? 15.146 144.568 -33.212 1.00 52.31 87 LEU C CA 1
ATOM 5746 C C . LEU C 1 54 ? 15.701 143.236 -33.687 1.00 51.74 87 LEU C C 1
ATOM 5747 O O . LEU C 1 54 ? 15.955 143.071 -34.868 1.00 51.99 87 LEU C O 1
ATOM 5752 N N . THR C 1 55 ? 15.899 142.295 -32.765 1.00 51.00 88 THR C N 1
ATOM 5753 C CA . THR C 1 55 ? 16.405 140.966 -33.110 1.00 50.42 88 THR C CA 1
ATOM 5754 C C . THR C 1 55 ? 15.320 139.902 -33.168 1.00 50.00 88 THR C C 1
ATOM 5755 O O . THR C 1 55 ? 15.382 138.994 -33.992 1.00 49.81 88 THR C O 1
ATOM 5759 N N . TRP C 1 56 ? 14.346 139.990 -32.270 1.00 49.84 89 TRP C N 1
ATOM 5760 C CA . TRP C 1 56 ? 13.175 139.126 -32.346 1.00 49.54 89 TRP C CA 1
ATOM 5761 C C . TRP C 1 56 ? 11.887 139.910 -32.123 1.00 49.93 89 TRP C C 1
ATOM 5762 O O . TRP C 1 56 ? 11.871 140.912 -31.414 1.00 50.21 89 TRP C O 1
ATOM 5773 N N . LEU C 1 57 ? 10.808 139.452 -32.749 1.00 49.98 90 LEU C N 1
ATOM 5774 C CA . LEU C 1 57 ? 9.516 140.119 -32.670 1.00 50.37 90 LEU C CA 1
ATOM 5775 C C . LEU C 1 57 ? 8.387 139.099 -32.590 1.00 49.97 90 LEU C C 1
ATOM 5776 O O . LEU C 1 57 ? 8.175 138.336 -33.526 1.00 49.92 90 LEU C O 1
ATOM 5781 N N . HIS C 1 58 ? 7.667 139.091 -31.471 1.00 49.71 91 HIS C N 1
ATOM 5782 C CA . HIS C 1 58 ? 6.579 138.138 -31.252 1.00 49.31 91 HIS C CA 1
ATOM 5783 C C . HIS C 1 58 ? 5.210 138.764 -31.382 1.00 49.76 91 HIS C C 1
ATOM 5784 O O . HIS C 1 58 ? 4.823 139.593 -30.573 1.00 49.96 91 HIS C O 1
ATOM 5791 N N . LEU C 1 59 ? 4.473 138.338 -32.398 1.00 49.94 92 LEU C N 1
ATOM 5792 C CA . LEU C 1 59 ? 3.140 138.850 -32.649 1.00 50.40 92 LEU C CA 1
ATOM 5793 C C . LEU C 1 59 ? 2.087 137.750 -32.651 1.00 50.01 92 LEU C C 1
ATOM 5794 O O . LEU C 1 59 ? 1.021 137.925 -33.217 1.00 50.39 92 LEU C O 1
ATOM 5799 N N . ASP C 1 60 ? 2.364 136.621 -32.013 1.00 49.28 93 ASP C N 1
ATOM 5800 C CA . ASP C 1 60 ? 1.428 135.501 -32.075 1.00 48.92 93 ASP C CA 1
ATOM 5801 C C . ASP C 1 60 ? 0.135 135.769 -31.329 1.00 48.97 93 ASP C C 1
ATOM 5802 O O . ASP C 1 60 ? 0.073 136.649 -30.473 1.00 49.11 93 ASP C O 1
ATOM 5807 N N . HIS C 1 61 ? -0.908 135.032 -31.700 1.00 48.89 94 HIS C N 1
ATOM 5808 C CA . HIS C 1 61 ? -2.201 135.152 -31.042 1.00 48.91 94 HIS C CA 1
ATOM 5809 C C . HIS C 1 61 ? -2.740 136.572 -31.119 1.00 49.63 94 HIS C C 1
ATOM 5810 O O . HIS C 1 61 ? -2.970 137.220 -30.108 1.00 49.65 94 HIS C O 1
ATOM 5817 N N . ASN C 1 62 ? -2.843 137.057 -32.346 1.00 50.23 95 ASN C N 1
ATOM 5818 C CA . ASN C 1 62 ? -3.439 138.335 -32.683 1.00 55.16 95 ASN C CA 1
ATOM 5819 C C . ASN C 1 62 ? -4.448 138.034 -33.772 1.00 68.90 95 ASN C C 1
ATOM 5820 O O . ASN C 1 62 ? -4.464 136.926 -34.302 1.00 79.77 95 ASN C O 1
ATOM 5825 N N . GLN C 1 63 ? -5.329 138.973 -34.079 1.00 51.99 96 GLN C N 1
ATOM 5826 C CA . GLN C 1 63 ? -6.299 138.733 -35.134 1.00 52.38 96 GLN C CA 1
ATOM 5827 C C . GLN C 1 63 ? -5.880 139.295 -36.490 1.00 53.04 96 GLN C C 1
ATOM 5828 O O . GLN C 1 63 ? -6.722 139.536 -37.341 1.00 53.58 96 GLN C O 1
ATOM 5834 N N . ILE C 1 64 ? -4.581 139.489 -36.683 1.00 53.00 97 ILE C N 1
ATOM 5835 C CA . ILE C 1 64 ? -4.044 140.039 -37.927 1.00 53.61 97 ILE C CA 1
ATOM 5836 C C . ILE C 1 64 ? -4.575 139.383 -39.202 1.00 53.84 97 ILE C C 1
ATOM 5837 O O . ILE C 1 64 ? -4.476 138.176 -39.379 1.00 53.34 97 ILE C O 1
ATOM 5842 N N . SER C 1 65 ? -5.127 140.195 -40.098 1.00 54.64 98 SER C N 1
ATOM 5843 C CA . SER C 1 65 ? -5.743 139.677 -41.314 1.00 54.95 98 SER C CA 1
ATOM 5844 C C . SER C 1 65 ? -5.170 140.330 -42.558 1.00 55.65 98 SER C C 1
ATOM 5845 O O . SER C 1 65 ? -5.212 139.755 -43.640 1.00 55.82 98 SER C O 1
ATOM 5848 N N . THR C 1 66 ? -4.678 141.555 -42.421 1.00 56.10 99 THR C N 1
ATOM 5849 C CA . THR C 1 66 ? -4.086 142.239 -43.563 1.00 56.79 99 THR C CA 1
ATOM 5850 C C . THR C 1 66 ? -2.709 142.773 -43.196 1.00 56.69 99 THR C C 1
ATOM 5851 O O . THR C 1 66 ? -2.548 143.485 -42.210 1.00 56.63 99 THR C O 1
ATOM 5855 N N . VAL C 1 67 ? -1.721 142.425 -44.009 1.00 56.70 100 VAL C N 1
ATOM 5856 C CA . VAL C 1 67 ? -0.357 142.884 -43.812 1.00 56.65 100 VAL C CA 1
ATOM 5857 C C . VAL C 1 67 ? 0.113 143.699 -45.001 1.00 57.46 100 VAL C C 1
ATOM 5858 O O . VAL C 1 67 ? 0.249 143.181 -46.104 1.00 57.63 100 VAL C O 1
ATOM 5862 N N . LYS C 1 68 ? 0.351 144.981 -44.768 1.00 57.97 101 LYS C N 1
ATOM 5863 C CA . LYS C 1 68 ? 0.746 145.891 -45.828 1.00 58.81 101 LYS C CA 1
ATOM 5864 C C . LYS C 1 68 ? 2.130 145.642 -46.390 1.00 58.73 101 LYS C C 1
ATOM 5865 O O . LYS C 1 68 ? 2.965 144.990 -45.771 1.00 58.03 101 LYS C O 1
ATOM 5871 N N . GLU C 1 69 ? 2.349 146.158 -47.592 1.00 87.78 102 GLU C N 1
ATOM 5872 C CA . GLU C 1 69 ? 3.655 146.119 -48.217 1.00 82.16 102 GLU C CA 1
ATOM 5873 C C . GLU C 1 69 ? 4.593 146.892 -47.300 1.00 73.89 102 GLU C C 1
ATOM 5874 O O . GLU C 1 69 ? 4.160 147.823 -46.636 1.00 64.75 102 GLU C O 1
ATOM 5880 N N . ASP C 1 70 ? 5.849 146.467 -47.209 1.00 59.02 103 ASP C N 1
ATOM 5881 C CA . ASP C 1 70 ? 6.825 147.133 -46.350 1.00 58.91 103 ASP C CA 1
ATOM 5882 C C . ASP C 1 70 ? 6.393 147.146 -44.891 1.00 58.38 103 ASP C C 1
ATOM 5883 O O . ASP C 1 70 ? 6.703 148.083 -44.170 1.00 58.56 103 ASP C O 1
ATOM 5888 N N . ALA C 1 71 ? 5.646 146.143 -44.455 1.00 57.77 104 ALA C N 1
ATOM 5889 C CA . ALA C 1 71 ? 5.252 146.101 -43.055 1.00 57.25 104 ALA C CA 1
ATOM 5890 C C . ALA C 1 71 ? 6.463 145.916 -42.167 1.00 56.69 104 ALA C C 1
ATOM 5891 O O . ALA C 1 71 ? 6.566 146.530 -41.114 1.00 56.61 104 ALA C O 1
ATOM 5893 N N . PHE C 1 72 ? 7.383 145.060 -42.593 1.00 56.31 105 PHE C N 1
ATOM 5894 C CA . PHE C 1 72 ? 8.560 144.776 -41.789 1.00 55.74 105 PHE C CA 1
ATOM 5895 C C . PHE C 1 72 ? 9.825 145.430 -42.298 1.00 56.14 105 PHE C C 1
ATOM 5896 O O . PHE C 1 72 ? 10.916 145.012 -41.928 1.00 55.69 105 PHE C O 1
ATOM 5904 N N . GLN C 1 73 ? 9.699 146.431 -43.159 1.00 56.99 106 GLN C N 1
ATOM 5905 C CA . GLN C 1 73 ? 10.889 147.023 -43.735 1.00 57.40 106 GLN C CA 1
ATOM 5906 C C . GLN C 1 73 ? 11.627 147.751 -42.634 1.00 57.31 106 GLN C C 1
ATOM 5907 O O . GLN C 1 73 ? 11.015 148.321 -41.740 1.00 57.34 106 GLN C O 1
ATOM 5913 N N . GLY C 1 74 ? 12.949 147.710 -42.707 1.00 57.21 107 GLY C N 1
ATOM 5914 C CA . GLY C 1 74 ? 13.806 148.361 -41.740 1.00 57.13 107 GLY C CA 1
ATOM 5915 C C . GLY C 1 74 ? 14.259 147.503 -40.578 1.00 56.23 107 GLY C C 1
ATOM 5916 O O . GLY C 1 74 ? 15.006 147.961 -39.729 1.00 56.13 107 GLY C O 1
ATOM 5917 N N . LEU C 1 75 ? 13.817 146.256 -40.537 1.00 55.60 108 LEU C N 1
ATOM 5918 C CA . LEU C 1 75 ? 14.215 145.362 -39.464 1.0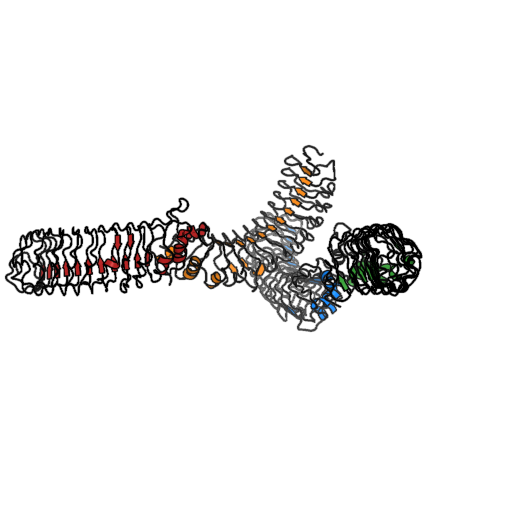0 54.73 108 LEU C CA 1
ATOM 5919 C C . LEU C 1 75 ? 15.363 144.511 -39.948 1.00 54.38 108 LEU C C 1
ATOM 5920 O O . LEU C 1 75 ? 15.269 143.289 -39.962 1.00 53.78 108 LEU C O 1
ATOM 5925 N N . TYR C 1 76 ? 16.452 145.154 -40.342 1.00 54.77 109 TYR C N 1
ATOM 5926 C CA . TYR C 1 76 ? 17.526 144.434 -40.998 1.00 54.56 109 TYR C CA 1
ATOM 5927 C C . TYR C 1 76 ? 18.189 143.448 -40.069 1.00 53.71 109 TYR C C 1
ATOM 5928 O O . TYR C 1 76 ? 18.614 142.393 -40.503 1.00 57.64 109 TYR C O 1
ATOM 5937 N N . LYS C 1 77 ? 18.267 143.779 -38.792 1.00 54.40 110 LYS C N 1
ATOM 5938 C CA . LYS C 1 77 ? 18.938 142.898 -37.848 1.00 61.88 110 LYS C CA 1
ATOM 5939 C C . LYS C 1 77 ? 18.047 141.814 -37.224 1.00 57.36 110 LYS C C 1
ATOM 5940 O O . LYS C 1 77 ? 18.510 141.024 -36.405 1.00 52.27 110 LYS C O 1
ATOM 5946 N N . LEU C 1 78 ? 16.784 141.768 -37.631 1.00 52.16 111 LEU C N 1
ATOM 5947 C CA . LEU C 1 78 ? 15.823 140.806 -37.093 1.00 51.58 111 LEU C CA 1
ATOM 5948 C C . LEU C 1 78 ? 16.198 139.380 -37.437 1.00 50.99 111 LEU C C 1
ATOM 5949 O O . LEU C 1 78 ? 16.496 139.088 -38.591 1.00 51.21 111 LEU C O 1
ATOM 5954 N N . LYS C 1 79 ? 16.207 138.495 -36.438 1.00 50.26 112 LYS C N 1
ATOM 5955 C CA . LYS C 1 79 ? 16.514 137.086 -36.693 1.00 49.68 112 LYS C CA 1
ATOM 5956 C C . LYS C 1 79 ? 15.407 136.110 -36.309 1.00 49.20 112 LYS C C 1
ATOM 5957 O O . LYS C 1 79 ? 15.445 134.963 -36.714 1.00 48.82 112 LYS C O 1
ATOM 5963 N N . GLU C 1 80 ? 14.420 136.558 -35.545 1.00 49.23 113 GLU C N 1
ATOM 5964 C CA . GLU C 1 80 ? 13.249 135.728 -35.263 1.00 48.86 113 GLU C CA 1
ATOM 5965 C C . GLU C 1 80 ? 11.944 136.486 -35.414 1.00 49.34 113 GLU C C 1
ATOM 5966 O O . GLU C 1 80 ? 11.765 137.534 -34.805 1.00 49.63 113 GLU C O 1
ATOM 5972 N N . LEU C 1 81 ? 11.026 135.953 -36.210 1.00 49.43 114 LEU C N 1
ATOM 5973 C CA . LEU C 1 81 ? 9.731 136.595 -36.406 1.00 49.89 114 LEU C CA 1
ATOM 5974 C C . LEU C 1 81 ? 8.614 135.596 -36.210 1.00 49.48 114 LEU C C 1
ATOM 5975 O O . LEU C 1 81 ? 8.500 134.643 -36.968 1.00 49.33 114 LEU C O 1
ATOM 5980 N N . ILE C 1 82 ? 7.774 135.816 -35.205 1.00 49.34 115 ILE C N 1
ATOM 5981 C CA . ILE C 1 82 ? 6.693 134.877 -34.925 1.00 48.95 115 ILE C CA 1
ATOM 5982 C C . ILE C 1 82 ? 5.338 135.492 -35.230 1.00 49.45 115 ILE C C 1
ATOM 5983 O O . ILE C 1 82 ? 4.914 136.425 -34.571 1.00 49.70 115 ILE C O 1
ATOM 5988 N N . LEU C 1 83 ? 4.657 134.933 -36.221 1.00 49.61 116 LEU C N 1
ATOM 5989 C CA . LEU C 1 83 ? 3.363 135.424 -36.664 1.00 50.11 116 LEU C CA 1
ATOM 5990 C C . LEU C 1 83 ? 2.268 134.372 -36.600 1.00 49.77 116 LEU C C 1
ATOM 5991 O O . LEU C 1 83 ? 1.298 134.442 -37.338 1.00 50.17 116 LEU C O 1
ATOM 5996 N N . SER C 1 84 ? 2.428 133.384 -35.733 1.00 49.05 117 SER C N 1
ATOM 5997 C CA . SER C 1 84 ? 1.479 132.282 -35.666 1.00 48.69 117 SER C CA 1
ATOM 5998 C C . SER C 1 84 ? 0.172 132.636 -34.967 1.00 48.77 117 SER C C 1
ATOM 5999 O O . SER C 1 84 ? 0.078 133.645 -34.274 1.00 48.98 117 SER C O 1
ATOM 6002 N N . SER C 1 85 ? -0.831 131.786 -35.166 1.00 48.62 118 SER C N 1
ATOM 6003 C CA . SER C 1 85 ? -2.126 131.907 -34.504 1.00 48.63 118 SER C CA 1
ATOM 6004 C C . SER C 1 85 ? -2.833 133.211 -34.802 1.00 49.36 118 SER C C 1
ATOM 6005 O O . SER C 1 85 ? -3.336 133.865 -33.891 1.00 49.40 118 SER C O 1
ATOM 6008 N N . ASN C 1 86 ? -2.884 133.576 -36.079 1.00 49.94 119 ASN C N 1
ATOM 6009 C CA . ASN C 1 86 ? -3.576 134.783 -36.522 1.00 50.70 119 ASN C CA 1
ATOM 6010 C C . ASN C 1 86 ? -4.522 134.424 -37.648 1.00 51.08 119 ASN C C 1
ATOM 6011 O O . ASN C 1 86 ? -4.761 133.248 -37.904 1.00 50.72 119 ASN C O 1
ATOM 6016 N N . LYS C 1 87 ? -5.065 135.423 -38.326 1.00 51.83 120 LYS C N 1
ATOM 6017 C CA . LYS C 1 87 ? -5.973 135.159 -39.432 1.00 52.27 120 LYS C CA 1
ATOM 6018 C C . LYS C 1 87 ? -5.396 135.618 -40.757 1.00 52.87 120 LYS C C 1
ATOM 6019 O O . LYS C 1 87 ? -6.115 136.108 -41.609 1.00 53.52 120 LYS C O 1
ATOM 6025 N N . ILE C 1 88 ? -4.089 135.460 -40.912 1.00 52.65 121 ILE C N 1
ATOM 6026 C CA . ILE C 1 88 ? -3.391 135.830 -42.136 1.00 53.18 121 ILE C CA 1
ATOM 6027 C C . ILE C 1 88 ? -3.746 134.926 -43.306 1.00 53.30 121 ILE C C 1
ATOM 6028 O O . ILE C 1 88 ? -3.649 133.722 -43.195 1.00 52.73 121 ILE C O 1
ATOM 6033 N N . PHE C 1 89 ? -4.135 135.496 -44.438 1.00 54.06 122 PHE C N 1
ATOM 6034 C CA . PHE C 1 89 ? -4.528 134.677 -45.582 1.00 54.25 122 PHE C CA 1
ATOM 6035 C C . PHE C 1 89 ? -3.871 135.106 -46.882 1.00 54.87 122 PHE C C 1
ATOM 6036 O O . PHE C 1 89 ? -3.866 134.353 -47.858 1.00 54.97 122 PHE C O 1
ATOM 6044 N N . TYR C 1 90 ? -3.330 136.321 -46.889 1.00 55.31 123 TYR C N 1
ATOM 6045 C CA . TYR C 1 90 ? -2.577 136.823 -48.030 1.00 55.91 123 TYR C CA 1
ATOM 6046 C C . TYR C 1 90 ? -1.339 137.563 -47.586 1.00 55.85 123 TYR C C 1
ATOM 6047 O O . TYR C 1 90 ? -1.400 138.330 -46.638 1.00 55.80 123 TYR C O 1
ATOM 6056 N N . LEU C 1 91 ? -0.225 137.348 -48.282 1.00 55.89 124 LEU C N 1
ATOM 6057 C CA . LEU C 1 91 ? 1.014 138.082 -48.010 1.00 55.92 124 LEU C CA 1
ATOM 6058 C C . LEU C 1 91 ? 1.706 138.587 -49.272 1.00 56.60 124 LEU C C 1
ATOM 6059 O O . LEU C 1 91 ? 2.046 137.798 -50.148 1.00 56.57 124 LEU C O 1
ATOM 6064 N N . PRO C 1 92 ? 1.934 139.907 -49.361 1.00 57.21 125 PRO C N 1
ATOM 6065 C CA . PRO C 1 92 ? 2.583 140.484 -50.540 1.00 57.91 125 PRO C CA 1
ATOM 6066 C C . PRO C 1 92 ? 3.984 139.921 -50.769 1.00 57.56 125 PRO C C 1
ATOM 6067 O O . PRO C 1 92 ? 4.687 139.664 -49.804 1.00 56.92 125 PRO C O 1
ATOM 6071 N N . ASN C 1 93 ? 4.372 139.753 -52.032 1.00 58.00 126 ASN C N 1
ATOM 6072 C CA . ASN C 1 93 ? 5.602 139.060 -52.404 1.00 57.68 126 ASN C CA 1
ATOM 6073 C C . ASN C 1 93 ? 6.862 139.676 -51.818 1.00 57.54 126 ASN C C 1
ATOM 6074 O O . ASN C 1 93 ? 7.887 139.023 -51.714 1.00 57.07 126 ASN C O 1
ATOM 6079 N N . THR C 1 94 ? 6.797 140.930 -51.413 1.00 66.92 127 THR C N 1
ATOM 6080 C CA . THR C 1 94 ? 8.006 141.587 -50.941 1.00 67.66 127 THR C CA 1
ATOM 6081 C C . THR C 1 94 ? 8.063 141.678 -49.424 1.00 79.88 127 THR C C 1
ATOM 6082 O O . THR C 1 94 ? 8.859 142.433 -48.870 1.00 81.91 127 THR C O 1
ATOM 6086 N N . THR C 1 95 ? 7.234 140.894 -48.748 1.00 56.73 128 THR C N 1
ATOM 6087 C CA . THR C 1 95 ? 7.042 141.079 -47.320 1.00 56.24 128 THR C CA 1
ATOM 6088 C C . THR C 1 95 ? 8.197 140.542 -46.470 1.00 55.51 128 THR C C 1
ATOM 6089 O O . THR C 1 95 ? 8.402 141.023 -45.370 1.00 55.27 128 THR C O 1
ATOM 6093 N N . PHE C 1 96 ? 8.947 139.557 -46.952 1.00 55.16 129 PHE C N 1
ATOM 6094 C CA . PHE C 1 96 ? 10.024 138.996 -46.136 1.00 54.45 129 PHE C CA 1
ATOM 6095 C C . PHE C 1 96 ? 11.426 139.233 -46.693 1.00 54.65 129 PHE C C 1
ATOM 6096 O O . PHE C 1 96 ? 12.416 139.040 -45.997 1.00 54.19 129 PHE C O 1
ATOM 6104 N N . THR C 1 97 ? 11.505 139.672 -47.939 1.00 55.35 130 THR C N 1
ATOM 6105 C CA . THR C 1 97 ? 12.762 139.692 -48.677 1.00 55.54 130 THR C CA 1
ATOM 6106 C C . THR C 1 97 ? 13.896 140.549 -48.088 1.00 55.60 130 THR C C 1
ATOM 6107 O O . THR C 1 97 ? 15.061 140.241 -48.293 1.00 55.44 130 THR C O 1
ATOM 6111 N N . GLN C 1 98 ? 13.575 141.641 -47.407 1.00 55.88 131 GLN C N 1
ATOM 6112 C CA . GLN C 1 98 ? 14.604 142.454 -46.753 1.00 55.92 131 GLN C CA 1
ATOM 6113 C C . GLN C 1 98 ? 15.082 141.911 -45.413 1.00 55.09 131 GLN C C 1
ATOM 6114 O O . GLN C 1 98 ? 16.112 142.342 -44.921 1.00 55.04 131 GLN C O 1
ATOM 6120 N N . LEU C 1 99 ? 14.315 141.029 -44.780 1.00 54.49 132 LEU C N 1
ATOM 6121 C CA . LEU C 1 99 ? 14.767 140.463 -43.510 1.00 53.70 132 LEU C CA 1
ATOM 6122 C C . LEU C 1 99 ? 15.886 139.506 -43.828 1.00 53.28 132 LEU C C 1
ATOM 6123 O O . LEU C 1 99 ? 15.689 138.307 -43.864 1.00 52.75 132 LEU C O 1
ATOM 6128 N N . ILE C 1 100 ? 17.088 140.043 -43.957 1.00 53.50 133 ILE C N 1
ATOM 6129 C CA . ILE C 1 100 ? 18.176 139.323 -44.590 1.00 53.32 133 ILE C CA 1
ATOM 6130 C C . ILE C 1 100 ? 18.881 138.456 -43.563 1.00 52.49 133 ILE C C 1
ATOM 6131 O O . ILE C 1 100 ? 19.613 137.545 -43.917 1.00 52.16 133 ILE C O 1
ATOM 6136 N N . ASN C 1 101 ? 18.651 138.748 -42.289 1.00 52.18 134 ASN C N 1
ATOM 6137 C CA . ASN C 1 101 ? 19.285 138.010 -41.205 1.00 51.42 134 ASN C CA 1
ATOM 6138 C C . ASN C 1 101 ? 18.350 137.058 -40.466 1.00 50.79 134 ASN C C 1
ATOM 6139 O O . ASN C 1 101 ? 18.711 136.522 -39.428 1.00 50.18 134 ASN C O 1
ATOM 6144 N N . LEU C 1 102 ? 17.156 136.852 -41.006 1.00 50.96 135 LEU C N 1
ATOM 6145 C CA . LEU C 1 102 ? 16.133 136.032 -40.364 1.00 50.44 135 LEU C CA 1
ATOM 6146 C C . LEU C 1 102 ? 16.554 134.585 -40.201 1.00 49.73 135 LEU C C 1
ATOM 6147 O O . LEU C 1 102 ? 17.122 134.001 -41.114 1.00 49.75 135 LEU C O 1
ATOM 6152 N N . GLN C 1 103 ? 16.275 134.009 -39.038 1.00 49.11 136 GLN C N 1
ATOM 6153 C CA . GLN C 1 103 ? 16.684 132.642 -38.741 1.00 48.41 136 GLN C CA 1
ATOM 6154 C C . GLN C 1 103 ? 15.502 131.739 -38.441 1.00 48.02 136 GLN C C 1
ATOM 6155 O O . GLN C 1 103 ? 15.517 130.555 -38.752 1.00 47.64 136 GLN C O 1
ATOM 6161 N N . ASN C 1 104 ? 14.484 132.311 -37.814 1.00 48.12 137 ASN C N 1
ATOM 6162 C CA . ASN C 1 104 ? 13.278 131.579 -37.464 1.00 47.80 137 ASN C CA 1
ATOM 6163 C C . ASN C 1 104 ? 12.026 132.311 -37.885 1.00 48.33 137 ASN C C 1
ATOM 6164 O O . ASN C 1 104 ? 11.781 133.422 -37.439 1.00 48.67 137 ASN C O 1
ATOM 6169 N N . LEU C 1 105 ? 11.226 131.689 -38.734 1.00 48.43 138 LEU C N 1
ATOM 6170 C CA . LEU C 1 105 ? 9.975 132.283 -39.173 1.00 48.94 138 LEU C CA 1
ATOM 6171 C C . LEU C 1 105 ? 8.789 131.366 -38.913 1.00 48.59 138 LEU C C 1
ATOM 6172 O O . LEU C 1 105 ? 8.736 130.264 -39.432 1.00 48.34 138 LEU C O 1
ATOM 6177 N N . ASP C 1 106 ? 7.809 131.849 -38.159 1.00 48.63 139 ASP C N 1
ATOM 6178 C CA . ASP C 1 106 ? 6.676 131.022 -37.758 1.00 48.28 139 ASP C CA 1
ATOM 6179 C C . ASP C 1 106 ? 5.354 131.552 -38.310 1.00 52.25 139 ASP C C 1
ATOM 6180 O O . ASP C 1 106 ? 4.896 132.625 -37.936 1.00 56.36 139 ASP C O 1
ATOM 6185 N N . LEU C 1 107 ? 4.733 130.788 -39.194 1.00 48.90 140 LEU C N 1
ATOM 6186 C CA . LEU C 1 107 ? 3.464 131.190 -39.766 1.00 49.41 140 LEU C CA 1
ATOM 6187 C C . LEU C 1 107 ? 2.412 130.148 -39.484 1.00 49.03 140 LEU C C 1
ATOM 6188 O O . LEU C 1 107 ? 1.415 130.058 -40.184 1.00 49.38 140 LEU C O 1
ATOM 6193 N N . SER C 1 108 ? 2.636 129.339 -38.465 1.00 48.33 141 SER C N 1
ATOM 6194 C CA . SER C 1 108 ? 1.695 128.279 -38.182 1.00 47.94 141 SER C CA 1
ATOM 6195 C C . SER C 1 108 ? 0.357 128.836 -37.705 1.00 48.16 141 SER C C 1
ATOM 6196 O O . SER C 1 108 ? 0.300 129.917 -37.142 1.00 48.39 141 SER C O 1
ATOM 6199 N N . PHE C 1 109 ? -0.713 128.082 -37.938 1.00 48.10 142 PHE C N 1
ATOM 6200 C CA . PHE C 1 109 ? -2.056 128.463 -37.504 1.00 48.28 142 PHE C CA 1
ATOM 6201 C C . PHE C 1 109 ? -2.530 129.775 -38.110 1.00 49.07 142 PHE C C 1
ATOM 6202 O O . PHE C 1 109 ? -2.828 130.735 -37.404 1.00 60.81 142 PHE C O 1
ATOM 6210 N N . ASN C 1 110 ? -2.531 129.806 -39.434 1.00 49.56 143 ASN C N 1
ATOM 6211 C CA . ASN C 1 110 ? -3.031 130.922 -40.209 1.00 50.35 143 ASN C CA 1
ATOM 6212 C C . ASN C 1 110 ? -3.895 130.359 -41.302 1.00 50.68 143 ASN C C 1
ATOM 6213 O O . ASN C 1 110 ? -3.974 129.148 -41.448 1.00 50.35 143 ASN C O 1
ATOM 6218 N N . GLN C 1 111 ? -4.562 131.211 -42.058 1.00 51.41 144 GLN C N 1
ATOM 6219 C CA . GLN C 1 111 ? -5.452 130.725 -43.095 1.00 51.77 144 GLN C CA 1
ATOM 6220 C C . GLN C 1 111 ? -4.892 130.845 -44.501 1.00 52.29 144 GLN C C 1
ATOM 6221 O O . GLN C 1 111 ? -5.628 131.156 -45.422 1.00 52.92 144 GLN C O 1
ATOM 6227 N N . LEU C 1 112 ? -3.610 130.541 -44.681 1.00 52.04 145 LEU C N 1
ATOM 6228 C CA . LEU C 1 112 ? -2.998 130.631 -46.004 1.00 52.53 145 LEU C CA 1
ATOM 6229 C C . LEU C 1 112 ? -3.385 129.484 -46.900 1.00 52.52 145 LEU C C 1
ATOM 6230 O O . LEU C 1 112 ? -3.322 128.336 -46.510 1.00 51.91 145 LEU C O 1
ATOM 6235 N N . SER C 1 113 ? -3.754 129.810 -48.125 1.00 53.24 146 SER C N 1
ATOM 6236 C CA . SER C 1 113 ? -4.227 128.820 -49.063 1.00 53.35 146 SER C CA 1
ATOM 6237 C C . SER C 1 113 ? -3.247 128.597 -50.206 1.00 53.62 146 SER C C 1
ATOM 6238 O O . SER C 1 113 ? -3.254 127.559 -50.859 1.00 53.53 146 SER C O 1
ATOM 6241 N N . SER C 1 114 ? -2.390 129.577 -50.434 1.00 53.95 147 SER C N 1
ATOM 6242 C CA . SER C 1 114 ? -1.387 129.491 -51.480 1.00 54.23 147 SER C CA 1
ATOM 6243 C C . SER C 1 114 ? -0.225 130.361 -51.080 1.00 54.20 147 SER C C 1
ATOM 6244 O O . SER C 1 114 ? -0.361 131.194 -50.200 1.00 54.15 147 SER C O 1
ATOM 6247 N N . LEU C 1 115 ? 0.913 130.190 -51.731 1.00 54.26 148 LEU C N 1
ATOM 6248 C CA . LEU C 1 115 ? 2.076 130.999 -51.404 1.00 54.25 148 LEU C CA 1
ATOM 6249 C C . LEU C 1 115 ? 2.690 131.604 -52.645 1.00 54.98 148 LEU C C 1
ATOM 6250 O O . LEU C 1 115 ? 2.786 130.950 -53.678 1.00 55.18 148 LEU C O 1
ATOM 6255 N N . HIS C 1 116 ? 3.043 132.881 -52.566 1.00 55.41 149 HIS C N 1
ATOM 6256 C CA . HIS C 1 116 ? 3.732 133.539 -53.664 1.00 56.09 149 HIS C CA 1
ATOM 6257 C C . HIS C 1 116 ? 5.087 132.871 -53.831 1.00 55.71 149 HIS C C 1
ATOM 6258 O O . HIS C 1 116 ? 5.855 132.787 -52.888 1.00 55.13 149 HIS C O 1
ATOM 6265 N N . PRO C 1 117 ? 5.382 132.391 -55.038 1.00 56.04 150 PRO C N 1
ATOM 6266 C CA . PRO C 1 117 ? 6.618 131.670 -55.343 1.00 55.73 150 PRO C CA 1
ATOM 6267 C C . PRO C 1 117 ? 7.888 132.378 -54.888 1.00 55.63 150 PRO C C 1
ATOM 6268 O O . PRO C 1 117 ? 8.894 131.739 -54.616 1.00 55.12 150 PRO C O 1
ATOM 6272 N N . GLU C 1 118 ? 7.845 133.693 -54.788 1.00 56.14 151 GLU C N 1
ATOM 6273 C CA . GLU C 1 118 ? 9.049 134.419 -54.465 1.00 56.14 151 GLU C CA 1
ATOM 6274 C C . GLU C 1 118 ? 8.989 134.927 -53.047 1.00 55.71 151 GLU C C 1
ATOM 6275 O O . GLU C 1 118 ? 9.691 135.859 -52.678 1.00 55.86 151 GLU C O 1
ATOM 6281 N N . LEU C 1 119 ? 8.170 134.283 -52.234 1.00 55.16 152 LEU C N 1
ATOM 6282 C CA . LEU C 1 119 ? 7.920 134.792 -50.904 1.00 54.82 152 LEU C CA 1
ATOM 6283 C C . LEU C 1 119 ? 9.129 134.677 -50.017 1.00 54.24 152 LEU C C 1
ATOM 6284 O O . LEU C 1 119 ? 9.440 135.603 -49.284 1.00 54.29 152 LEU C O 1
ATOM 6289 N N . PHE C 1 120 ? 9.834 133.557 -50.113 1.00 53.73 153 PHE C N 1
ATOM 6290 C CA . PHE C 1 120 ? 10.960 133.302 -49.219 1.00 53.12 153 PHE C CA 1
ATOM 6291 C C . PHE C 1 120 ? 12.284 133.556 -49.883 1.00 53.37 153 PHE C C 1
ATOM 6292 O O . PHE C 1 120 ? 13.318 133.139 -49.384 1.00 52.88 153 PHE C O 1
ATOM 6300 N N . TYR C 1 121 ? 12.251 134.229 -51.018 1.00 54.15 154 TYR C N 1
ATOM 6301 C CA . TYR C 1 121 ? 13.474 134.574 -51.702 1.00 54.47 154 TYR C CA 1
ATOM 6302 C C . TYR C 1 121 ? 14.229 135.566 -50.831 1.00 54.45 154 TYR C C 1
ATOM 6303 O O . TYR C 1 121 ? 13.618 136.396 -50.173 1.00 54.59 154 TYR C O 1
ATOM 6312 N N . GLY C 1 122 ? 15.553 135.451 -50.816 1.00 54.27 155 GLY C N 1
ATOM 6313 C CA . GLY C 1 122 ? 16.411 136.312 -50.022 1.00 54.24 155 GLY C CA 1
ATOM 6314 C C . GLY C 1 122 ? 16.358 136.051 -48.533 1.00 53.51 155 GLY C C 1
ATOM 6315 O O . GLY C 1 122 ? 16.638 136.929 -47.728 1.00 53.55 155 GLY C O 1
ATOM 6316 N N . LEU C 1 123 ? 16.021 134.821 -48.170 1.00 52.85 156 LEU C N 1
ATOM 6317 C CA . LEU C 1 123 ? 16.013 134.388 -46.777 1.00 52.11 156 LEU C CA 1
ATOM 6318 C C . LEU C 1 123 ? 17.128 133.388 -46.598 1.00 51.53 156 LEU C C 1
ATOM 6319 O O . LEU C 1 123 ? 16.907 132.243 -46.250 1.00 50.93 156 LEU C O 1
ATOM 6324 N N . ARG C 1 124 ? 18.337 133.864 -46.839 1.00 51.73 157 ARG C N 1
ATOM 6325 C CA . ARG C 1 124 ? 19.529 133.045 -46.905 1.00 53.81 157 ARG C CA 1
ATOM 6326 C C . ARG C 1 124 ? 19.910 132.379 -45.596 1.00 62.25 157 ARG C C 1
ATOM 6327 O O . ARG C 1 124 ? 20.385 131.245 -45.585 1.00 73.09 157 ARG C O 1
ATOM 6335 N N . LYS C 1 125 ? 19.710 133.096 -44.497 1.00 54.70 158 LYS C N 1
ATOM 6336 C CA . LYS C 1 125 ? 20.098 132.615 -43.183 1.00 49.72 158 LYS C CA 1
ATOM 6337 C C . LYS C 1 125 ? 18.950 131.957 -42.443 1.00 52.23 158 LYS C C 1
ATOM 6338 O O . LYS C 1 125 ? 19.076 131.636 -41.271 1.00 67.06 158 LYS C O 1
ATOM 6344 N N . LEU C 1 126 ? 17.835 131.748 -43.125 1.00 49.48 159 LEU C N 1
ATOM 6345 C CA . LEU C 1 126 ? 16.697 131.122 -42.482 1.00 49.07 159 LEU C CA 1
ATOM 6346 C C . LEU C 1 126 ? 17.017 129.693 -42.135 1.00 48.36 159 LEU C C 1
ATOM 6347 O O . LEU C 1 126 ? 17.444 128.944 -43.000 1.00 48.35 159 LEU C O 1
ATOM 6352 N N . GLN C 1 127 ? 16.784 129.316 -40.879 1.00 47.78 160 GLN C N 1
ATOM 6353 C CA . GLN C 1 127 ? 17.113 127.982 -40.395 1.00 47.08 160 GLN C CA 1
ATOM 6354 C C . GLN C 1 127 ? 15.883 127.145 -40.123 1.00 46.76 160 GLN C C 1
ATOM 6355 O O . GLN C 1 127 ? 15.861 125.963 -40.435 1.00 46.44 160 GLN C O 1
ATOM 6361 N N . THR C 1 128 ? 14.857 127.758 -39.543 1.00 46.87 161 THR C N 1
ATOM 6362 C CA . THR C 1 128 ? 13.630 127.038 -39.229 1.00 46.59 161 THR C CA 1
ATOM 6363 C C . THR C 1 128 ? 12.398 127.759 -39.734 1.00 47.14 161 THR C C 1
ATOM 6364 O O . THR C 1 128 ? 12.254 128.950 -39.532 1.00 47.53 161 THR C O 1
ATOM 6368 N N . LEU C 1 129 ? 11.479 127.012 -40.324 1.00 47.14 162 LEU C N 1
ATOM 6369 C CA . LEU C 1 129 ? 10.270 127.579 -40.883 1.00 47.67 162 LEU C CA 1
ATOM 6370 C C . LEU C 1 129 ? 9.059 126.767 -40.498 1.00 47.35 162 LEU C C 1
ATOM 6371 O O . LEU C 1 129 ? 8.915 125.642 -40.932 1.00 47.11 162 LEU C O 1
ATOM 6376 N N . HIS C 1 130 ? 8.159 127.350 -39.723 1.00 47.38 163 HIS C N 1
ATOM 6377 C CA . HIS C 1 130 ? 7.004 126.618 -39.242 1.00 47.07 163 HIS C CA 1
ATOM 6378 C C . HIS C 1 130 ? 5.758 127.064 -39.998 1.00 47.64 163 HIS C C 1
ATOM 6379 O O . HIS C 1 130 ? 5.261 128.155 -39.772 1.00 48.02 163 HIS C O 1
ATOM 6386 N N . LEU C 1 131 ? 5.254 126.222 -40.889 1.00 47.71 164 LEU C N 1
ATOM 6387 C CA . LEU C 1 131 ? 4.065 126.546 -41.661 1.00 48.26 164 LEU C CA 1
ATOM 6388 C C . LEU C 1 131 ? 2.896 125.640 -41.313 1.00 47.95 164 LEU C C 1
ATOM 6389 O O . LEU C 1 131 ? 2.003 125.415 -42.121 1.00 48.29 164 LEU C O 1
ATOM 6394 N N . ARG C 1 132 ? 2.916 125.117 -40.100 1.00 51.47 165 ARG C N 1
ATOM 6395 C CA . ARG C 1 132 ? 1.907 124.186 -39.626 1.00 51.10 165 ARG C CA 1
ATOM 6396 C C . ARG C 1 132 ? 0.523 124.826 -39.600 1.00 59.37 165 ARG C C 1
ATOM 6397 O O . ARG C 1 132 ? 0.395 126.033 -39.509 1.00 75.26 165 ARG C O 1
ATOM 6405 N N . SER C 1 133 ? -0.505 124.009 -39.780 1.00 47.28 166 SER C N 1
ATOM 6406 C CA . SER C 1 133 ? -1.882 124.438 -39.590 1.00 47.55 166 SER C CA 1
ATOM 6407 C C . SER C 1 133 ? -2.339 125.578 -40.509 1.00 48.36 166 SER C C 1
ATOM 6408 O O . SER C 1 133 ? -2.825 126.604 -40.042 1.00 48.62 166 SER C O 1
ATOM 6411 N N . ASN C 1 134 ? -2.155 125.386 -41.811 1.00 48.76 167 ASN C N 1
ATOM 6412 C CA . ASN C 1 134 ? -2.636 126.290 -42.854 1.00 49.56 167 ASN C CA 1
ATOM 6413 C C . ASN C 1 134 ? -3.453 125.481 -43.814 1.00 49.78 167 ASN C C 1
ATOM 6414 O O . ASN C 1 134 ? -3.456 124.265 -43.723 1.00 49.32 167 ASN C O 1
ATOM 6419 N N . SER C 1 135 ? -4.187 126.123 -44.706 1.00 50.49 168 SER C N 1
ATOM 6420 C CA . SER C 1 135 ? -4.938 125.364 -45.695 1.00 50.75 168 SER C CA 1
ATOM 6421 C C . SER C 1 135 ? -4.257 125.266 -47.067 1.00 51.19 168 SER C C 1
ATOM 6422 O O . SER C 1 135 ? -4.941 125.219 -48.079 1.00 51.73 168 SER C O 1
ATOM 6425 N N . LEU C 1 136 ? -2.928 125.267 -47.110 1.00 50.99 169 LEU C N 1
ATOM 6426 C CA . LEU C 1 136 ? -2.228 125.160 -48.391 1.00 51.39 169 LEU C CA 1
ATOM 6427 C C . LEU C 1 136 ? -2.622 123.902 -49.134 1.00 51.35 169 LEU C C 1
ATOM 6428 O O . LEU C 1 136 ? -2.666 122.847 -48.541 1.00 50.74 169 LEU C O 1
ATOM 6433 N N . ARG C 1 137 ? -2.899 124.008 -50.428 1.00 62.96 170 ARG C N 1
ATOM 6434 C CA . ARG C 1 137 ? -3.303 122.848 -51.217 1.00 61.73 170 ARG C CA 1
ATOM 6435 C C . ARG C 1 137 ? -2.185 122.440 -52.146 1.00 61.84 170 ARG C C 1
ATOM 6436 O O . ARG C 1 137 ? -2.088 121.293 -52.567 1.00 61.65 170 ARG C O 1
ATOM 6444 N N . THR C 1 138 ? -1.364 123.414 -52.495 1.00 52.91 171 THR C N 1
ATOM 6445 C CA . THR C 1 138 ? -0.265 123.197 -53.406 1.00 55.19 171 THR C CA 1
ATOM 6446 C C . THR C 1 138 ? 0.935 123.967 -52.909 1.00 61.84 171 THR C C 1
ATOM 6447 O O . THR C 1 138 ? 0.807 124.827 -52.048 1.00 71.35 171 THR C O 1
ATOM 6451 N N . ILE C 1 139 ? 2.104 123.663 -53.453 1.00 56.30 172 ILE C N 1
ATOM 6452 C CA . ILE C 1 139 ? 3.317 124.352 -53.038 1.00 52.36 172 ILE C CA 1
ATOM 6453 C C . ILE C 1 139 ? 4.226 124.641 -54.240 1.00 52.89 172 ILE C C 1
ATOM 6454 O O . ILE C 1 139 ? 4.610 123.731 -54.973 1.00 52.87 172 ILE C O 1
ATOM 6459 N N . PRO C 1 140 ? 4.554 125.924 -54.454 1.00 53.40 173 PRO C N 1
ATOM 6460 C CA . PRO C 1 140 ? 5.340 126.347 -55.611 1.00 54.00 173 PRO C CA 1
ATOM 6461 C C . PRO C 1 140 ? 6.672 125.612 -55.714 1.00 53.60 173 PRO C C 1
ATOM 6462 O O . PRO C 1 140 ? 7.346 125.391 -54.717 1.00 52.95 173 PRO C O 1
ATOM 6466 N N . VAL C 1 141 ? 7.036 125.254 -56.938 1.00 58.39 174 VAL C N 1
ATOM 6467 C CA . VAL C 1 141 ? 8.219 124.461 -57.217 1.00 58.09 174 VAL C CA 1
ATOM 6468 C C . VAL C 1 141 ? 9.483 125.209 -56.865 1.00 58.02 174 VAL C C 1
ATOM 6469 O O . VAL C 1 141 ? 10.488 124.616 -56.488 1.00 57.50 174 VAL C O 1
ATOM 6473 N N . ARG C 1 142 ? 9.423 126.523 -56.984 1.00 68.18 175 ARG C N 1
ATOM 6474 C CA . ARG C 1 142 ? 10.606 127.343 -56.830 1.00 71.28 175 ARG C CA 1
ATOM 6475 C C . ARG C 1 142 ? 10.666 127.958 -55.447 1.00 78.43 175 ARG C C 1
ATOM 6476 O O . ARG C 1 142 ? 11.511 128.802 -55.183 1.00 87.35 175 ARG C O 1
ATOM 6484 N N . LEU C 1 143 ? 9.792 127.521 -54.553 1.00 53.34 176 LEU C N 1
ATOM 6485 C CA . LEU C 1 143 ? 9.607 128.269 -53.322 1.00 53.07 176 LEU C CA 1
ATOM 6486 C C . LEU C 1 143 ? 10.856 128.296 -52.450 1.00 52.54 176 LEU C C 1
ATOM 6487 O O . LEU C 1 143 ? 11.204 129.330 -51.895 1.00 52.65 176 LEU C O 1
ATOM 6492 N N . PHE C 1 144 ? 11.562 127.180 -52.365 1.00 52.01 177 PHE C N 1
ATOM 6493 C CA . PHE C 1 144 ? 12.659 127.094 -51.416 1.00 51.44 177 PHE C CA 1
ATOM 6494 C C . PHE C 1 144 ? 14.008 127.253 -52.068 1.00 51.65 177 PHE C C 1
ATOM 6495 O O . PHE C 1 144 ? 15.013 126.851 -51.502 1.00 51.16 177 PHE C O 1
ATOM 6503 N N . TRP C 1 145 ? 14.027 127.837 -53.257 1.00 52.40 178 TRP C N 1
ATOM 6504 C CA . TRP C 1 145 ? 15.253 127.945 -54.041 1.00 57.09 178 TRP C CA 1
ATOM 6505 C C . TRP C 1 145 ? 16.366 128.637 -53.281 1.00 52.49 178 TRP C C 1
ATOM 6506 O O . TRP C 1 145 ? 17.531 128.308 -53.439 1.00 52.33 178 TRP C O 1
ATOM 6517 N N . ASP C 1 146 ? 16.005 129.613 -52.470 1.00 52.54 179 ASP C N 1
ATOM 6518 C CA . ASP C 1 146 ? 17.003 130.417 -51.804 1.00 52.47 179 ASP C CA 1
ATOM 6519 C C . ASP C 1 146 ? 17.353 130.031 -50.373 1.00 51.68 179 ASP C C 1
ATOM 6520 O O . ASP C 1 146 ? 18.254 130.613 -49.787 1.00 51.59 179 ASP C O 1
ATOM 6525 N N . CYS C 1 147 ? 16.660 129.055 -49.807 1.00 51.12 180 CYS C N 1
ATOM 6526 C CA . CYS C 1 147 ? 16.862 128.714 -48.400 1.00 50.39 180 CYS C CA 1
ATOM 6527 C C . CYS C 1 147 ? 18.059 127.802 -48.156 1.00 49.85 180 CYS C C 1
ATOM 6528 O O . CYS C 1 147 ? 17.923 126.670 -47.713 1.00 49.26 180 CYS C O 1
ATOM 6531 N N . ARG C 1 148 ? 19.239 128.331 -48.430 1.00 68.21 181 ARG C N 1
ATOM 6532 C CA . ARG C 1 148 ? 20.477 127.568 -48.398 1.00 75.83 181 ARG C CA 1
ATOM 6533 C C . ARG C 1 148 ? 20.783 126.957 -47.039 1.00 67.31 181 ARG C C 1
ATOM 6534 O O . ARG C 1 148 ? 21.517 125.987 -46.949 1.00 72.94 181 ARG C O 1
ATOM 6542 N N . SER C 1 149 ? 20.227 127.524 -45.980 1.00 48.73 182 SER C N 1
ATOM 6543 C CA . SER C 1 149 ? 20.540 127.048 -44.641 1.00 48.03 182 SER C CA 1
ATOM 6544 C C . SER C 1 149 ? 19.349 126.603 -43.816 1.00 47.63 182 SER C C 1
ATOM 6545 O O . SER C 1 149 ? 19.448 126.511 -42.607 1.00 47.16 182 SER C O 1
ATOM 6548 N N . LEU C 1 150 ? 18.212 126.383 -44.455 1.00 47.87 183 LEU C N 1
ATOM 6549 C CA . LEU C 1 150 ? 17.039 125.885 -43.744 1.00 47.51 183 LEU C CA 1
ATOM 6550 C C . LEU C 1 150 ? 17.285 124.469 -43.308 1.00 46.82 183 LEU C C 1
ATOM 6551 O O . LEU C 1 150 ? 17.704 123.664 -44.121 1.00 46.81 183 LEU C O 1
ATOM 6556 N N . GLU C 1 151 ? 17.008 124.137 -42.052 1.00 46.27 184 GLU C N 1
ATOM 6557 C CA . GLU C 1 151 ? 17.223 122.760 -41.640 1.00 45.64 184 GLU C CA 1
ATOM 6558 C C . GLU C 1 151 ? 16.043 122.154 -40.901 1.00 45.26 184 GLU C C 1
ATOM 6559 O O . GLU C 1 151 ? 16.100 121.001 -40.506 1.00 47.46 184 GLU C O 1
ATOM 6565 N N . PHE C 1 152 ? 14.963 122.910 -40.754 1.00 45.55 185 PHE C N 1
ATOM 6566 C CA . PHE C 1 152 ? 13.724 122.389 -40.177 1.00 45.27 185 PHE C CA 1
ATOM 6567 C C . PHE C 1 152 ? 12.522 122.955 -40.897 1.00 45.82 185 PHE C C 1
ATOM 6568 O O . PHE C 1 152 ? 12.297 124.149 -40.869 1.00 46.24 185 PHE C O 1
ATOM 6576 N N . LEU C 1 153 ? 11.722 122.093 -41.507 1.00 45.82 186 LEU C N 1
ATOM 6577 C CA . LEU C 1 153 ? 10.562 122.550 -42.251 1.00 46.36 186 LEU C CA 1
ATOM 6578 C C . LEU C 1 153 ? 9.313 121.832 -41.796 1.00 46.08 186 LEU C C 1
ATOM 6579 O O . LEU C 1 153 ? 9.255 120.617 -41.818 1.00 45.70 186 LEU C O 1
ATOM 6584 N N . ASP C 1 154 ? 8.302 122.603 -41.417 1.00 46.30 187 ASP C N 1
ATOM 6585 C CA . ASP C 1 154 ? 7.053 122.074 -40.886 1.00 46.07 187 ASP C CA 1
ATOM 6586 C C . ASP C 1 154 ? 5.886 122.410 -41.810 1.00 46.66 187 ASP C C 1
ATOM 6587 O O . ASP C 1 154 ? 5.478 123.559 -41.889 1.00 47.12 187 ASP C O 1
ATOM 6592 N N . LEU C 1 155 ? 5.370 121.418 -42.527 1.00 46.66 188 LEU C N 1
ATOM 6593 C CA . LEU C 1 155 ? 4.231 121.632 -43.411 1.00 47.21 188 LEU C CA 1
ATOM 6594 C C . LEU C 1 155 ? 3.044 120.804 -42.974 1.00 46.93 188 LEU C C 1
ATOM 6595 O O . LEU C 1 155 ? 2.155 120.508 -43.772 1.00 47.27 188 LEU C O 1
ATOM 6600 N N . SER C 1 156 ? 3.013 120.463 -41.693 1.00 46.34 189 SER C N 1
ATOM 6601 C CA . SER C 1 156 ? 2.011 119.552 -41.176 1.00 46.00 189 SER C CA 1
ATOM 6602 C C . SER C 1 156 ? 0.678 120.237 -40.990 1.00 46.32 189 SER C C 1
ATOM 6603 O O . SER C 1 156 ? 0.603 121.460 -40.938 1.00 46.70 189 SER C O 1
ATOM 6606 N N . THR C 1 157 ? -0.365 119.422 -40.880 1.00 49.43 190 THR C N 1
ATOM 6607 C CA . THR C 1 157 ? -1.724 119.895 -40.664 1.00 46.44 190 THR C CA 1
ATOM 6608 C C . THR C 1 157 ? -2.063 120.913 -41.734 1.00 47.21 190 THR C C 1
ATOM 6609 O O . THR C 1 157 ? -2.439 122.033 -41.443 1.00 49.40 190 THR C O 1
ATOM 6613 N N . ASN C 1 158 ? -1.868 120.525 -42.981 1.00 47.55 191 ASN C N 1
ATOM 6614 C CA . ASN C 1 158 ? -2.276 121.329 -44.118 1.00 48.32 191 ASN C CA 1
ATOM 6615 C C . ASN C 1 158 ? -3.166 120.542 -45.031 1.00 48.58 191 ASN C C 1
ATOM 6616 O O . ASN C 1 158 ? -3.803 119.598 -44.601 1.00 48.22 191 ASN C O 1
ATOM 6621 N N . ARG C 1 159 ? -3.269 120.955 -46.281 1.00 49.25 192 ARG C N 1
ATOM 6622 C CA . ARG C 1 159 ? -4.129 120.229 -47.198 1.00 49.56 192 ARG C CA 1
ATOM 6623 C C . ARG C 1 159 ? -3.426 119.843 -48.491 1.00 49.88 192 ARG C C 1
ATOM 6624 O O . ARG C 1 159 ? -4.062 119.800 -49.537 1.00 50.44 192 ARG C O 1
ATOM 6632 N N . LEU C 1 160 ? -2.130 119.544 -48.422 1.00 49.55 193 LEU C N 1
ATOM 6633 C CA . LEU C 1 160 ? -1.375 119.180 -49.623 1.00 49.84 193 LEU C CA 1
ATOM 6634 C C . LEU C 1 160 ? -1.881 117.892 -50.206 1.00 49.80 193 LEU C C 1
ATOM 6635 O O . LEU C 1 160 ? -1.942 116.887 -49.525 1.00 49.22 193 LEU C O 1
ATOM 6640 N N . ARG C 1 161 ? -2.245 117.925 -51.476 1.00 50.84 194 ARG C N 1
ATOM 6641 C CA . ARG C 1 161 ? -2.855 116.774 -52.108 1.00 50.90 194 ARG C CA 1
ATOM 6642 C C . ARG C 1 161 ? -1.782 115.938 -52.776 1.00 50.80 194 ARG C C 1
ATOM 6643 O O . ARG C 1 161 ? -1.932 114.733 -52.918 1.00 50.57 194 ARG C O 1
ATOM 6651 N N . SER C 1 162 ? -0.699 116.581 -53.193 1.00 50.62 195 SER C N 1
ATOM 6652 C CA . SER C 1 162 ? 0.355 115.887 -53.927 1.00 51.59 195 SER C CA 1
ATOM 6653 C C . SER C 1 162 ? 1.709 116.542 -53.770 1.00 60.47 195 SER C C 1
ATOM 6654 O O . SER C 1 162 ? 1.803 117.671 -53.308 1.00 64.49 195 SER C O 1
ATOM 6657 N N . LEU C 1 163 ? 2.762 115.835 -54.165 1.00 66.37 196 LEU C N 1
ATOM 6658 C CA . LEU C 1 163 ? 4.105 116.388 -54.055 1.00 54.72 196 LEU C CA 1
ATOM 6659 C C . LEU C 1 163 ? 4.787 116.592 -55.398 1.00 52.14 196 LEU C C 1
ATOM 6660 O O . LEU C 1 163 ? 4.907 115.662 -56.193 1.00 52.25 196 LEU C O 1
ATOM 6665 N N . ALA C 1 164 ? 5.271 117.812 -55.614 1.00 51.31 197 ALA C N 1
ATOM 6666 C CA . ALA C 1 164 ? 5.910 118.204 -56.861 1.00 51.94 197 ALA C CA 1
ATOM 6667 C C . ALA C 1 164 ? 7.219 117.455 -57.069 1.00 51.64 197 ALA C C 1
ATOM 6668 O O . ALA C 1 164 ? 7.977 117.231 -56.127 1.00 54.01 197 ALA C O 1
ATOM 6670 N N . ARG C 1 165 ? 7.480 117.077 -58.311 1.00 72.82 198 ARG C N 1
ATOM 6671 C CA . ARG C 1 165 ? 8.629 116.249 -58.635 1.00 73.92 198 ARG C CA 1
ATOM 6672 C C . ARG C 1 165 ? 9.980 116.918 -58.377 1.00 81.66 198 ARG C C 1
ATOM 6673 O O . ARG C 1 165 ? 10.884 116.310 -57.810 1.00 79.73 198 ARG C O 1
ATOM 6681 N N . ASN C 1 166 ? 10.125 118.163 -58.801 1.00 83.40 199 ASN C N 1
ATOM 6682 C CA . ASN C 1 166 ? 11.390 118.872 -58.632 1.00 92.70 199 ASN C CA 1
ATOM 6683 C C . ASN C 1 166 ? 11.347 119.914 -57.536 1.00 100.12 199 ASN C C 1
ATOM 6684 O O . ASN C 1 166 ? 12.249 120.723 -57.417 1.00 104.92 199 ASN C O 1
ATOM 6689 N N . GLY C 1 167 ? 10.303 119.871 -56.722 1.00 102.36 200 GLY C N 1
ATOM 6690 C CA . GLY C 1 167 ? 9.990 121.014 -55.887 1.00 96.91 200 GLY C CA 1
ATOM 6691 C C . GLY C 1 167 ? 10.532 121.076 -54.482 1.00 80.06 200 GLY C C 1
ATOM 6692 O O . GLY C 1 167 ? 9.891 121.628 -53.594 1.00 74.12 200 GLY C O 1
ATOM 6693 N N . PHE C 1 168 ? 11.710 120.502 -54.268 1.00 50.57 201 PHE C N 1
ATOM 6694 C CA . PHE C 1 168 ? 12.376 120.703 -52.987 1.00 49.97 201 PHE C CA 1
ATOM 6695 C C . PHE C 1 168 ? 13.755 121.288 -53.221 1.00 50.12 201 PHE C C 1
ATOM 6696 O O . PHE C 1 168 ? 14.644 121.220 -52.370 1.00 49.62 201 PHE C O 1
ATOM 6704 N N . ALA C 1 169 ? 13.919 121.848 -54.412 1.00 50.83 202 ALA C N 1
ATOM 6705 C CA . ALA C 1 169 ? 15.183 122.414 -54.835 1.00 51.08 202 ALA C CA 1
ATOM 6706 C C . ALA C 1 169 ? 15.636 123.516 -53.905 1.00 50.98 202 ALA C C 1
ATOM 6707 O O . ALA C 1 169 ? 14.852 124.363 -53.506 1.00 51.17 202 ALA C O 1
ATOM 6709 N N . GLY C 1 170 ? 16.914 123.497 -53.567 1.00 50.70 203 GLY C N 1
ATOM 6710 C CA . GLY C 1 170 ? 17.484 124.533 -52.739 1.00 50.64 203 GLY C CA 1
ATOM 6711 C C . GLY C 1 170 ? 17.493 124.222 -51.262 1.00 49.89 203 GLY C C 1
ATOM 6712 O O . GLY C 1 170 ? 17.961 125.022 -50.461 1.00 49.79 203 GLY C O 1
ATOM 6713 N N . LEU C 1 171 ? 17.006 123.047 -50.895 1.00 49.37 204 LEU C N 1
ATOM 6714 C CA . LEU C 1 171 ? 16.946 122.668 -49.493 1.00 48.65 204 LEU C CA 1
ATOM 6715 C C . LEU C 1 171 ? 18.058 121.705 -49.144 1.00 48.10 204 LEU C C 1
ATOM 6716 O O . LEU C 1 171 ? 17.831 120.675 -48.534 1.00 47.53 204 LEU C O 1
ATOM 6721 N N . ILE C 1 172 ? 19.267 122.039 -49.563 1.00 48.29 205 ILE C N 1
ATOM 6722 C CA . ILE C 1 172 ? 20.394 121.135 -49.425 1.00 49.71 205 ILE C CA 1
ATOM 6723 C C . ILE C 1 172 ? 20.734 120.825 -47.965 1.00 47.54 205 ILE C C 1
ATOM 6724 O O . ILE C 1 172 ? 21.272 119.771 -47.654 1.00 52.46 205 ILE C O 1
ATOM 6729 N N . LYS C 1 173 ? 20.376 121.716 -47.057 1.00 47.09 206 LYS C N 1
ATOM 6730 C CA . LYS C 1 173 ? 20.797 121.541 -45.681 1.00 46.47 206 LYS C CA 1
ATOM 6731 C C . LYS C 1 173 ? 19.663 121.115 -44.736 1.00 46.05 206 LYS C C 1
ATOM 6732 O O . LYS C 1 173 ? 19.852 120.998 -43.526 1.00 45.55 206 LYS C O 1
ATOM 6738 N N . LEU C 1 174 ? 18.494 120.853 -45.307 1.00 46.26 207 LEU C N 1
ATOM 6739 C CA . LEU C 1 174 ? 17.319 120.489 -44.530 1.00 45.94 207 LEU C CA 1
ATOM 6740 C C . LEU C 1 174 ? 17.481 119.137 -43.898 1.00 45.26 207 LEU C C 1
ATOM 6741 O O . LEU C 1 174 ? 17.787 118.178 -44.589 1.00 45.21 207 LEU C O 1
ATOM 6746 N N . ARG C 1 175 ? 17.224 119.048 -42.597 1.00 44.78 208 ARG C N 1
ATOM 6747 C CA . ARG C 1 175 ? 17.428 117.803 -41.871 1.00 45.28 208 ARG C CA 1
ATOM 6748 C C . ARG C 1 175 ? 16.135 117.103 -41.491 1.00 45.35 208 ARG C C 1
ATOM 6749 O O . ARG C 1 175 ? 16.041 115.883 -41.564 1.00 43.56 208 ARG C O 1
ATOM 6757 N N . GLU C 1 176 ? 15.126 117.874 -41.118 1.00 44.06 209 GLU C N 1
ATOM 6758 C CA . GLU C 1 176 ? 13.890 117.298 -40.626 1.00 43.81 209 GLU C CA 1
ATOM 6759 C C . GLU C 1 176 ? 12.707 117.912 -41.328 1.00 44.35 209 GLU C C 1
ATOM 6760 O O . GLU C 1 176 ? 12.532 119.110 -41.303 1.00 44.72 209 GLU C O 1
ATOM 6766 N N . LEU C 1 177 ? 11.895 117.075 -41.950 1.00 44.40 210 LEU C N 1
ATOM 6767 C CA . LEU C 1 177 ? 10.761 117.533 -42.724 1.00 44.93 210 LEU C CA 1
ATOM 6768 C C . LEU C 1 177 ? 9.460 116.953 -42.215 1.00 44.71 210 LEU C C 1
ATOM 6769 O O . LEU C 1 177 ? 9.304 115.747 -42.152 1.00 44.36 210 LEU C O 1
ATOM 6774 N N . HIS C 1 178 ? 8.510 117.818 -41.894 1.00 44.95 211 HIS C N 1
ATOM 6775 C CA . HIS C 1 178 ? 7.213 117.397 -41.390 1.00 44.78 211 HIS C CA 1
ATOM 6776 C C . HIS C 1 178 ? 6.129 117.534 -42.446 1.00 45.34 211 HIS C C 1
ATOM 6777 O O . HIS C 1 178 ? 5.789 118.633 -42.847 1.00 45.86 211 HIS C O 1
ATOM 6784 N N . LEU C 1 179 ? 5.579 116.421 -42.895 1.00 45.26 212 LEU C N 1
ATOM 6785 C CA . LEU C 1 179 ? 4.492 116.467 -43.857 1.00 45.78 212 LEU C CA 1
ATOM 6786 C C . LEU C 1 179 ? 3.293 115.689 -43.359 1.00 45.52 212 LEU C C 1
ATOM 6787 O O . LEU C 1 179 ? 2.470 115.219 -44.142 1.00 45.81 212 LEU C O 1
ATOM 6792 N N . GLU C 1 180 ? 3.201 115.546 -42.047 1.00 44.99 213 GLU C N 1
ATOM 6793 C CA . GLU C 1 180 ? 2.165 114.728 -41.467 1.00 44.69 213 GLU C CA 1
ATOM 6794 C C . GLU C 1 180 ? 0.842 115.447 -41.556 1.00 45.10 213 GLU C C 1
ATOM 6795 O O . GLU C 1 180 ? 0.806 116.643 -41.834 1.00 57.70 213 GLU C O 1
ATOM 6801 N N . HIS C 1 181 ? -0.244 114.698 -41.408 1.00 45.00 214 HIS C N 1
ATOM 6802 C CA . HIS C 1 181 ? -1.581 115.273 -41.365 1.00 45.34 214 HIS C CA 1
ATOM 6803 C C . HIS C 1 181 ? -1.902 116.102 -42.589 1.00 46.09 214 HIS C C 1
ATOM 6804 O O . HIS C 1 181 ? -2.482 117.166 -42.476 1.00 46.43 214 HIS C O 1
ATOM 6811 N N . ASN C 1 182 ? -1.485 115.646 -43.756 1.00 46.36 215 ASN C N 1
ATOM 6812 C CA . ASN C 1 182 ? -1.954 116.250 -44.991 1.00 47.10 215 ASN C CA 1
ATOM 6813 C C . ASN C 1 182 ? -2.903 115.312 -45.688 1.00 47.28 215 ASN C C 1
ATOM 6814 O O . ASN C 1 182 ? -3.634 114.575 -45.041 1.00 48.71 215 ASN C O 1
ATOM 6819 N N . GLN C 1 183 ? -2.897 115.341 -47.011 1.00 47.84 216 GLN C N 1
ATOM 6820 C CA . GLN C 1 183 ? -3.822 114.531 -47.776 1.00 48.11 216 GLN C CA 1
ATOM 6821 C C . GLN C 1 183 ? -3.140 113.885 -48.954 1.00 48.34 216 GLN C C 1
ATOM 6822 O O . GLN C 1 183 ? -3.716 113.786 -50.023 1.00 48.90 216 GLN C O 1
ATOM 6828 N N . LEU C 1 184 ? -1.912 113.433 -48.741 1.00 47.93 217 LEU C N 1
ATOM 6829 C CA . LEU C 1 184 ? -1.147 112.749 -49.776 1.00 48.09 217 LEU C CA 1
ATOM 6830 C C . LEU C 1 184 ? -1.708 111.367 -50.060 1.00 47.96 217 LEU C C 1
ATOM 6831 O O . LEU C 1 184 ? -2.187 110.677 -49.166 1.00 50.87 217 LEU C O 1
ATOM 6836 N N . THR C 1 185 ? -1.659 110.974 -51.320 1.00 48.44 218 THR C N 1
ATOM 6837 C CA . THR C 1 185 ? -2.264 109.732 -51.760 1.00 48.45 218 THR C CA 1
ATOM 6838 C C . THR C 1 185 ? -1.197 108.703 -52.065 1.00 48.18 218 THR C C 1
ATOM 6839 O O . THR C 1 185 ? -1.364 107.524 -51.817 1.00 47.84 218 THR C O 1
ATOM 6843 N N . LYS C 1 186 ? -0.102 109.167 -52.640 1.00 56.05 219 LYS C N 1
ATOM 6844 C CA . LYS C 1 186 ? 0.970 108.292 -53.070 1.00 55.88 219 LYS C CA 1
ATOM 6845 C C . LYS C 1 186 ? 2.314 108.909 -52.719 1.00 60.11 219 LYS C C 1
ATOM 6846 O O . LYS C 1 186 ? 2.432 110.123 -52.600 1.00 69.56 219 LYS C O 1
ATOM 6852 N N . ILE C 1 187 ? 3.337 108.086 -52.562 1.00 47.56 220 ILE C N 1
ATOM 6853 C CA . ILE C 1 187 ? 4.663 108.631 -52.372 1.00 47.40 220 ILE C CA 1
ATOM 6854 C C . ILE C 1 187 ? 5.650 107.991 -53.330 1.00 47.56 220 ILE C C 1
ATOM 6855 O O . ILE C 1 187 ? 5.905 106.795 -53.271 1.00 47.24 220 ILE C O 1
ATOM 6860 N N . ASN C 1 188 ? 6.197 108.808 -54.219 1.00 48.08 221 ASN C N 1
ATOM 6861 C CA . ASN C 1 188 ? 7.297 108.407 -55.075 1.00 48.24 221 ASN C CA 1
ATOM 6862 C C . ASN C 1 188 ? 8.560 109.009 -54.519 1.00 47.94 221 ASN C C 1
ATOM 6863 O O . ASN C 1 188 ? 8.866 110.161 -54.787 1.00 48.77 221 ASN C O 1
ATOM 6868 N N . PHE C 1 189 ? 9.329 108.213 -53.798 1.00 47.33 222 PHE C N 1
ATOM 6869 C CA . PHE C 1 189 ? 10.452 108.748 -53.051 1.00 46.97 222 PHE C CA 1
ATOM 6870 C C . PHE C 1 189 ? 11.505 109.409 -53.921 1.00 47.39 222 PHE C C 1
ATOM 6871 O O . PHE C 1 189 ? 12.411 110.052 -53.413 1.00 47.20 222 PHE C O 1
ATOM 6879 N N . ALA C 1 190 ? 11.358 109.303 -55.232 1.00 54.42 223 ALA C N 1
ATOM 6880 C CA . ALA C 1 190 ? 12.250 110.011 -56.135 1.00 54.91 223 ALA C CA 1
ATOM 6881 C C . ALA C 1 190 ? 12.053 111.512 -55.999 1.00 65.79 223 ALA C C 1
ATOM 6882 O O . ALA C 1 190 ? 12.962 112.289 -56.242 1.00 81.55 223 ALA C O 1
ATOM 6884 N N . HIS C 1 191 ? 10.863 111.912 -55.576 1.00 48.84 224 HIS C N 1
ATOM 6885 C CA . HIS C 1 191 ? 10.527 113.317 -55.462 1.00 49.19 224 HIS C CA 1
ATOM 6886 C C . HIS C 1 191 ? 11.289 113.976 -54.333 1.00 67.78 224 HIS C C 1
ATOM 6887 O O . HIS C 1 191 ? 11.345 115.194 -54.244 1.00 82.90 224 HIS C O 1
ATOM 6894 N N . PHE C 1 192 ? 11.878 113.162 -53.468 1.00 48.06 225 PHE C N 1
ATOM 6895 C CA . PHE C 1 192 ? 12.647 113.672 -52.347 1.00 47.60 225 PHE C CA 1
ATOM 6896 C C . PHE C 1 192 ? 14.111 113.689 -52.695 1.00 47.60 225 PHE C C 1
ATOM 6897 O O . PHE C 1 192 ? 14.952 113.864 -51.824 1.00 47.18 225 PHE C O 1
ATOM 6905 N N . LEU C 1 193 ? 14.405 113.563 -53.984 1.00 53.81 226 LEU C N 1
ATOM 6906 C CA . LEU C 1 193 ? 15.772 113.374 -54.453 1.00 53.04 226 LEU C CA 1
ATOM 6907 C C . LEU C 1 193 ? 16.691 114.498 -54.005 1.00 51.52 226 LEU C C 1
ATOM 6908 O O . LEU C 1 193 ? 17.815 114.262 -53.597 1.00 51.17 226 LEU C O 1
ATOM 6913 N N . ARG C 1 194 ? 16.197 115.719 -54.063 1.00 48.57 227 ARG C N 1
ATOM 6914 C CA . ARG C 1 194 ? 16.993 116.878 -53.719 1.00 48.67 227 ARG C CA 1
ATOM 6915 C C . ARG C 1 194 ? 17.284 117.077 -52.226 1.00 56.50 227 ARG C C 1
ATOM 6916 O O . ARG C 1 194 ? 18.181 117.836 -51.871 1.00 63.42 227 ARG C O 1
ATOM 6924 N N . LEU C 1 195 ? 16.544 116.42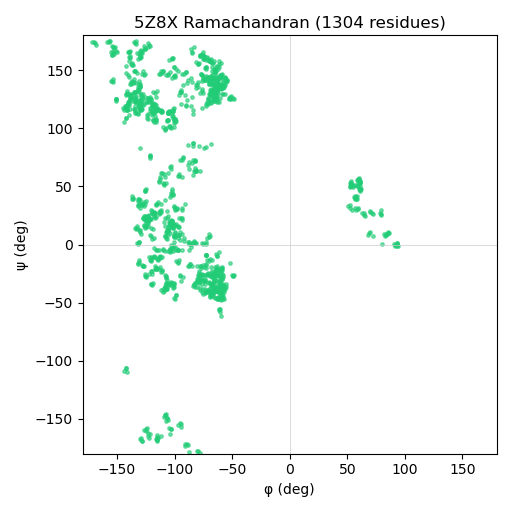3 -51.342 1.00 47.53 228 LEU C N 1
ATOM 6925 C CA . LEU C 1 195 ? 16.800 116.607 -49.916 1.00 46.95 228 LEU C CA 1
ATOM 6926 C C . LEU C 1 195 ? 17.909 115.688 -49.473 1.00 51.35 228 LEU C C 1
ATOM 6927 O O . LEU C 1 195 ? 17.639 114.609 -48.976 1.00 57.01 228 LEU C O 1
ATOM 6932 N N . SER C 1 196 ? 19.152 116.129 -49.585 1.00 46.48 229 SER C N 1
ATOM 6933 C CA . SER C 1 196 ? 20.255 115.200 -49.434 1.00 46.07 229 SER C CA 1
ATOM 6934 C C . SER C 1 196 ? 20.917 115.243 -48.076 1.00 45.48 229 SER C C 1
ATOM 6935 O O . SER C 1 196 ? 21.951 114.621 -47.870 1.00 45.16 229 SER C O 1
ATOM 6938 N N . SER C 1 197 ? 20.352 115.991 -47.147 1.00 45.36 230 SER C N 1
ATOM 6939 C CA . SER C 1 197 ? 20.865 115.946 -45.789 1.00 44.79 230 SER C CA 1
ATOM 6940 C C . SER C 1 197 ? 19.790 115.522 -44.822 1.00 44.38 230 SER C C 1
ATOM 6941 O O . SER C 1 197 ? 19.986 115.584 -43.615 1.00 43.93 230 SER C O 1
ATOM 6944 N N . LEU C 1 198 ? 18.651 115.101 -45.359 1.00 44.54 231 LEU C N 1
ATOM 6945 C CA . LEU C 1 198 ? 17.505 114.782 -44.535 1.00 44.23 231 LEU C CA 1
ATOM 6946 C C . LEU C 1 198 ? 17.777 113.592 -43.629 1.00 43.55 231 LEU C C 1
ATOM 6947 O O . LEU C 1 198 ? 18.225 112.551 -44.084 1.00 43.41 231 LEU C O 1
ATOM 6952 N N . HIS C 1 199 ? 17.498 113.748 -42.341 1.00 43.14 232 HIS C N 1
ATOM 6953 C CA . HIS C 1 199 ? 17.627 112.645 -41.412 1.00 42.51 232 HIS C CA 1
ATOM 6954 C C . HIS C 1 199 ? 16.261 112.100 -41.059 1.00 42.35 232 HIS C C 1
ATOM 6955 O O . HIS C 1 199 ? 16.100 110.909 -40.860 1.00 41.99 232 HIS C O 1
ATOM 6962 N N . THR C 1 200 ? 15.268 112.972 -41.008 1.00 42.63 233 THR C N 1
ATOM 6963 C CA . THR C 1 200 ? 13.958 112.589 -40.501 1.00 42.47 233 THR C CA 1
ATOM 6964 C C . THR C 1 200 ? 12.813 113.001 -41.408 1.00 43.00 233 THR C C 1
ATOM 6965 O O . THR C 1 200 ? 12.736 114.138 -41.833 1.00 43.46 233 THR C O 1
ATOM 6969 N N . LEU C 1 201 ? 11.914 112.076 -41.696 1.00 42.95 234 LEU C N 1
ATOM 6970 C CA . LEU C 1 201 ? 10.778 112.387 -42.543 1.00 43.45 234 LEU C CA 1
ATOM 6971 C C . LEU C 1 201 ? 9.478 111.923 -41.907 1.00 43.23 234 LEU C C 1
ATOM 6972 O O . LEU C 1 201 ? 9.285 110.742 -41.706 1.00 42.89 234 LEU C O 1
ATOM 6977 N N . PHE C 1 202 ? 8.588 112.859 -41.596 1.00 43.45 235 PHE C N 1
ATOM 6978 C CA . PHE C 1 202 ? 7.300 112.543 -40.993 1.00 43.30 235 PHE C CA 1
ATOM 6979 C C . PHE C 1 202 ? 6.178 112.571 -42.013 1.00 43.81 235 PHE C C 1
ATOM 6980 O O . PHE C 1 202 ? 5.845 113.619 -42.518 1.00 44.31 235 PHE C O 1
ATOM 6988 N N . LEU C 1 203 ? 5.559 111.436 -42.284 1.00 43.71 236 LEU C N 1
ATOM 6989 C CA . LEU C 1 203 ? 4.482 111.394 -43.251 1.00 44.20 236 LEU C CA 1
ATOM 6990 C C . LEU C 1 203 ? 3.253 110.758 -42.659 1.00 43.98 236 LEU C C 1
ATOM 6991 O O . LEU C 1 203 ? 2.410 110.242 -43.378 1.00 44.25 236 LEU C O 1
ATOM 6996 N N . GLN C 1 204 ? 3.141 110.802 -41.342 1.00 43.51 237 GLN C N 1
ATOM 6997 C CA . GLN C 1 204 ? 2.082 110.069 -40.689 1.00 43.24 237 GLN C CA 1
ATOM 6998 C C . GLN C 1 204 ? 0.741 110.713 -40.910 1.00 43.66 237 GLN C C 1
ATOM 6999 O O . GLN C 1 204 ? 0.649 111.907 -41.136 1.00 44.05 237 GLN C O 1
ATOM 7005 N N . TRP C 1 205 ? -0.294 109.890 -40.873 1.00 43.60 238 TRP C N 1
ATOM 7006 C CA . TRP C 1 205 ? -1.667 110.352 -40.912 1.00 43.93 238 TRP C CA 1
ATOM 7007 C C . TRP C 1 205 ? -1.964 111.106 -42.193 1.00 44.64 238 TRP C C 1
ATOM 7008 O O . TRP C 1 205 ? -2.520 112.191 -42.168 1.00 44.98 238 TRP C O 1
ATOM 7019 N N . ASN C 1 206 ? -1.564 110.526 -43.315 1.00 44.88 239 ASN C N 1
ATOM 7020 C CA . ASN C 1 206 ? -2.023 110.994 -44.609 1.00 45.59 239 ASN C CA 1
ATOM 7021 C C . ASN C 1 206 ? -3.028 109.977 -45.097 1.00 45.71 239 ASN C C 1
ATOM 7022 O O . ASN C 1 206 ? -3.704 109.341 -44.302 1.00 47.21 239 ASN C O 1
ATOM 7027 N N . LYS C 1 207 ? -3.143 109.826 -46.403 1.00 46.24 240 LYS C N 1
ATOM 7028 C CA . LYS C 1 207 ? -4.063 108.854 -46.961 1.00 46.42 240 LYS C CA 1
ATOM 7029 C C . LYS C 1 207 ? -3.309 108.028 -47.980 1.00 46.55 240 LYS C C 1
ATOM 7030 O O . LYS C 1 207 ? -3.822 107.715 -49.045 1.00 47.04 240 LYS C O 1
ATOM 7036 N N . ILE C 1 208 ? -2.055 107.740 -47.655 1.00 46.13 241 ILE C N 1
ATOM 7037 C CA . ILE C 1 208 ? -1.118 107.115 -48.580 1.00 52.47 241 ILE C CA 1
ATOM 7038 C C . ILE C 1 208 ? -1.396 105.632 -48.849 1.00 46.11 241 ILE C C 1
ATOM 7039 O O . ILE C 1 208 ? -1.357 104.814 -47.945 1.00 45.55 241 ILE C O 1
ATOM 7044 N N . SER C 1 209 ? -1.630 105.288 -50.110 1.00 51.75 242 SER C N 1
ATOM 7045 C CA . SER C 1 209 ? -1.945 103.918 -50.508 1.00 51.73 242 SER C CA 1
ATOM 7046 C C . SER C 1 209 ? -0.734 103.176 -51.041 1.00 51.63 242 SER C C 1
ATOM 7047 O O . SER C 1 209 ? -0.541 102.004 -50.755 1.00 51.27 242 SER C O 1
ATOM 7050 N N . ASN C 1 210 ? 0.051 103.852 -51.867 1.00 46.90 243 ASN C N 1
ATOM 7051 C CA . ASN C 1 210 ? 1.188 103.234 -52.544 1.00 49.52 243 ASN C CA 1
ATOM 7052 C C . ASN C 1 210 ? 2.511 103.782 -52.071 1.00 49.80 243 ASN C C 1
ATOM 7053 O O . ASN C 1 210 ? 2.614 104.952 -51.730 1.00 60.80 243 ASN C O 1
ATOM 7058 N N . LEU C 1 211 ? 3.524 102.935 -52.050 1.00 46.28 244 LEU C N 1
ATOM 7059 C CA . LEU C 1 211 ? 4.881 103.376 -51.783 1.00 46.03 244 LEU C CA 1
ATOM 7060 C C . LEU C 1 211 ? 5.777 102.944 -52.925 1.00 46.35 244 LEU C C 1
ATOM 7061 O O . LEU C 1 211 ? 6.012 101.759 -53.098 1.00 46.20 244 LEU C O 1
ATOM 7066 N N . THR C 1 212 ? 6.239 103.886 -53.737 1.00 46.84 245 THR C N 1
ATOM 7067 C CA . THR C 1 212 ? 7.076 103.530 -54.875 1.00 47.19 245 THR C CA 1
ATOM 7068 C C . THR C 1 212 ? 8.312 104.385 -54.965 1.00 47.23 245 THR C C 1
ATOM 7069 O O . THR C 1 212 ? 8.372 105.459 -54.386 1.00 47.15 245 THR C O 1
ATOM 7073 N N . CYS C 1 213 ? 9.310 103.896 -55.684 1.00 56.24 246 CYS C N 1
ATOM 7074 C CA . CYS C 1 213 ? 10.461 104.718 -56.002 1.00 62.42 246 CYS C CA 1
ATOM 7075 C C . CYS C 1 213 ? 10.946 104.371 -57.398 1.00 57.55 246 CYS C C 1
ATOM 7076 O O . CYS C 1 213 ? 11.570 103.331 -57.584 1.00 54.54 246 CYS C O 1
ATOM 7079 N N . GLY C 1 214 ? 10.676 105.244 -58.366 1.00 51.15 247 GLY C N 1
ATOM 7080 C CA . GLY C 1 214 ? 11.006 104.967 -59.754 1.00 70.07 247 GLY C CA 1
ATOM 7081 C C . GLY C 1 214 ? 12.446 105.268 -60.123 1.00 76.04 247 GLY C C 1
ATOM 7082 O O . GLY C 1 214 ? 13.070 104.511 -60.870 1.00 81.68 247 GLY C O 1
ATOM 7083 N N . MET C 1 215 ? 13.001 106.333 -59.548 1.00 88.43 248 MET C N 1
ATOM 7084 C CA . MET C 1 215 ? 14.410 106.644 -59.751 1.00 88.10 248 MET C CA 1
ATOM 7085 C C . MET C 1 215 ? 15.195 105.743 -58.838 1.00 94.03 248 MET C C 1
ATOM 7086 O O . MET C 1 215 ? 14.796 105.516 -57.697 1.00 109.29 248 MET C O 1
ATOM 7091 N N . GLU C 1 216 ? 16.308 105.217 -59.321 1.00 74.74 249 GLU C N 1
ATOM 7092 C CA . GLU C 1 216 ? 17.198 104.534 -58.412 1.00 67.28 249 GLU C CA 1
ATOM 7093 C C . GLU C 1 216 ? 18.248 105.531 -57.950 1.00 71.11 249 GLU C C 1
ATOM 7094 O O . GLU C 1 216 ? 18.928 106.166 -58.757 1.00 75.08 249 GLU C O 1
ATOM 7100 N N . TRP C 1 217 ? 18.306 105.730 -56.642 1.00 50.42 250 TRP C N 1
ATOM 7101 C CA . TRP C 1 217 ? 19.277 106.620 -56.028 1.00 46.95 250 TRP C CA 1
ATOM 7102 C C . TRP C 1 217 ? 19.510 106.167 -54.605 1.00 47.12 250 TRP C C 1
ATOM 7103 O O . TRP C 1 217 ? 18.827 105.270 -54.124 1.00 56.52 250 TRP C O 1
ATOM 7114 N N . THR C 1 218 ? 20.502 106.742 -53.943 1.00 48.04 251 THR C N 1
ATOM 7115 C CA . THR C 1 218 ? 20.782 106.360 -52.568 1.00 48.88 251 THR C CA 1
ATOM 7116 C C . THR C 1 218 ? 20.689 107.535 -51.601 1.00 49.00 251 THR C C 1
ATOM 7117 O O . THR C 1 218 ? 21.469 108.476 -51.661 1.00 49.96 251 THR C O 1
ATOM 7121 N N . TRP C 1 219 ? 19.720 107.446 -50.700 1.00 44.71 252 TRP C N 1
ATOM 7122 C CA . TRP C 1 219 ? 19.452 108.477 -49.711 1.00 44.55 252 TRP C CA 1
ATOM 7123 C C . TRP C 1 219 ? 20.177 108.189 -48.422 1.00 43.90 252 TRP C C 1
ATOM 7124 O O . TRP C 1 219 ? 19.569 107.853 -47.417 1.00 47.71 252 TRP C O 1
ATOM 7135 N N . GLY C 1 220 ? 21.483 108.378 -48.441 1.00 43.86 253 GLY C N 1
ATOM 7136 C CA . GLY C 1 220 ? 22.310 107.886 -47.366 1.00 43.26 253 GLY C CA 1
ATOM 7137 C C . GLY C 1 220 ? 22.062 108.453 -45.988 1.00 42.87 253 GLY C C 1
ATOM 7138 O O . GLY C 1 220 ? 22.418 107.832 -44.994 1.00 42.33 253 GLY C O 1
ATOM 7139 N N . THR C 1 221 ? 21.437 109.616 -45.911 1.00 43.15 254 THR C N 1
ATOM 7140 C CA . THR C 1 221 ? 21.368 110.319 -44.640 1.00 42.84 254 THR C CA 1
ATOM 7141 C C . THR C 1 221 ? 20.077 110.078 -43.892 1.00 42.59 254 THR C C 1
ATOM 7142 O O . THR C 1 221 ? 19.984 110.386 -42.708 1.00 42.24 254 THR C O 1
ATOM 7146 N N . LEU C 1 222 ? 19.081 109.538 -44.584 1.00 42.79 255 LEU C N 1
ATOM 7147 C CA . LEU C 1 222 ? 17.784 109.314 -43.971 1.00 42.61 255 LEU C CA 1
ATOM 7148 C C . LEU C 1 222 ? 17.838 108.214 -42.940 1.00 41.97 255 LEU C C 1
ATOM 7149 O O . LEU C 1 222 ? 18.191 107.084 -43.245 1.00 41.81 255 LEU C O 1
ATOM 7154 N N . GLU C 1 223 ? 17.446 108.552 -41.721 1.00 41.64 256 GLU C N 1
ATOM 7155 C CA . GLU C 1 223 ? 17.545 107.638 -40.611 1.00 41.04 256 GLU C CA 1
ATOM 7156 C C . GLU C 1 223 ? 16.205 107.321 -39.964 1.00 40.85 256 GLU C C 1
ATOM 7157 O O . GLU C 1 223 ? 16.066 106.282 -39.326 1.00 42.24 256 GLU C O 1
ATOM 7163 N N . LYS C 1 224 ? 15.217 108.193 -40.127 1.00 41.17 257 LYS C N 1
ATOM 7164 C CA . LYS C 1 224 ? 13.900 107.941 -39.552 1.00 41.03 257 LYS C CA 1
ATOM 7165 C C . LYS C 1 224 ? 12.773 108.231 -40.524 1.00 41.53 257 LYS C C 1
ATOM 7166 O O . LYS C 1 224 ? 12.738 109.282 -41.121 1.00 41.99 257 LYS C O 1
ATOM 7172 N N . LEU C 1 225 ? 11.847 107.300 -40.682 1.00 41.47 258 LEU C N 1
ATOM 7173 C CA . LEU C 1 225 ? 10.711 107.502 -41.569 1.00 41.95 258 LEU C CA 1
ATOM 7174 C C . LEU C 1 225 ? 9.404 107.083 -40.895 1.00 41.75 258 LEU C C 1
ATOM 7175 O O . LEU C 1 225 ? 9.192 105.913 -40.633 1.00 41.44 258 LEU C O 1
ATOM 7180 N N . ASP C 1 226 ? 8.526 108.045 -40.632 1.00 41.96 259 ASP C N 1
ATOM 7181 C CA . ASP C 1 226 ? 7.275 107.797 -39.927 1.00 41.80 259 ASP C CA 1
ATOM 7182 C C . ASP C 1 226 ? 6.129 107.727 -40.897 1.00 42.27 259 ASP C C 1
ATOM 7183 O O . ASP C 1 226 ? 5.747 108.736 -41.453 1.00 42.74 259 ASP C O 1
ATOM 7188 N N . LEU C 1 227 ? 5.558 106.543 -41.075 1.00 42.15 260 LEU C N 1
ATOM 7189 C CA . LEU C 1 227 ? 4.435 106.359 -41.983 1.00 42.59 260 LEU C CA 1
ATOM 7190 C C . LEU C 1 227 ? 3.199 105.889 -41.233 1.00 42.38 260 LEU C C 1
ATOM 7191 O O . LEU C 1 227 ? 2.325 105.240 -41.793 1.00 42.58 260 LEU C O 1
ATOM 7196 N N . THR C 1 228 ? 3.123 106.250 -39.963 1.00 41.99 261 THR C N 1
ATOM 7197 C CA . THR C 1 228 ? 2.053 105.799 -39.102 1.00 41.74 261 THR C CA 1
ATOM 7198 C C . THR C 1 228 ? 0.697 106.288 -39.556 1.00 42.19 261 THR C C 1
ATOM 7199 O O . THR C 1 228 ? 0.531 107.443 -39.902 1.00 50.52 261 THR C O 1
ATOM 7203 N N . GLY C 1 229 ? -0.272 105.391 -39.596 1.00 61.18 262 GLY C N 1
ATOM 7204 C CA . GLY C 1 229 ? -1.656 105.796 -39.721 1.00 45.77 262 GLY C CA 1
ATOM 7205 C C . GLY C 1 229 ? -2.075 106.182 -41.114 1.00 43.16 262 GLY C C 1
ATOM 7206 O O . GLY C 1 229 ? -3.004 106.954 -41.289 1.00 43.53 262 GLY C O 1
ATOM 7207 N N . ASN C 1 230 ? -1.409 105.620 -42.107 1.00 45.77 263 ASN C N 1
ATOM 7208 C CA . ASN C 1 230 ? -1.826 105.804 -43.480 1.00 46.41 263 ASN C CA 1
ATOM 7209 C C . ASN C 1 230 ? -2.713 104.663 -43.912 1.00 46.50 263 ASN C C 1
ATOM 7210 O O . ASN C 1 230 ? -3.383 104.059 -43.088 1.00 49.43 263 ASN C O 1
ATOM 7215 N N . GLU C 1 231 ? -2.748 104.403 -45.211 1.00 44.54 264 GLU C N 1
ATOM 7216 C CA . GLU C 1 231 ? -3.579 103.348 -45.764 1.00 44.72 264 GLU C CA 1
ATOM 7217 C C . GLU C 1 231 ? -2.750 102.511 -46.707 1.00 44.83 264 GLU C C 1
ATOM 7218 O O . GLU C 1 231 ? -3.249 101.994 -47.700 1.00 45.26 264 GLU C O 1
ATOM 7224 N N . ILE C 1 232 ? -1.473 102.389 -46.379 1.00 44.46 265 ILE C N 1
ATOM 7225 C CA . ILE C 1 232 ? -0.515 101.701 -47.230 1.00 44.55 265 ILE C CA 1
ATOM 7226 C C . ILE C 1 232 ? -0.853 100.233 -47.404 1.00 44.45 265 ILE C C 1
ATOM 7227 O O . ILE C 1 232 ? -0.987 99.509 -46.430 1.00 43.94 265 ILE C O 1
ATOM 7232 N N . LYS C 1 233 ? -0.999 99.799 -48.648 1.00 44.94 266 LYS C N 1
ATOM 7233 C CA . LYS C 1 233 ? -1.337 98.414 -48.925 1.00 44.92 266 LYS C CA 1
ATOM 7234 C C . LYS C 1 233 ? -0.353 97.800 -49.899 1.00 45.11 266 LYS C C 1
ATOM 7235 O O . LYS C 1 233 ? -0.265 96.588 -50.007 1.00 44.98 266 LYS C O 1
ATOM 7241 N N . ALA C 1 234 ? 0.387 98.632 -50.616 1.00 45.42 267 ALA C N 1
ATOM 7242 C CA . ALA C 1 234 ? 1.353 98.122 -51.581 1.00 45.64 267 ALA C CA 1
ATOM 7243 C C . ALA C 1 234 ? 2.693 98.841 -51.489 1.00 45.49 267 ALA C C 1
ATOM 7244 O O . ALA C 1 234 ? 2.736 100.051 -51.321 1.00 48.80 267 ALA C O 1
ATOM 7246 N N . ILE C 1 235 ? 3.785 98.093 -51.614 1.00 45.27 268 ILE C N 1
ATOM 7247 C CA . ILE C 1 235 ? 5.117 98.674 -51.513 1.00 45.11 268 ILE C CA 1
ATOM 7248 C C . ILE C 1 235 ? 6.031 98.079 -52.563 1.00 45.38 268 ILE C C 1
ATOM 7249 O O . ILE C 1 235 ? 6.209 96.868 -52.598 1.00 45.20 268 ILE C O 1
ATOM 7254 N N . ASP C 1 236 ? 6.616 98.933 -53.403 1.00 48.44 269 ASP C N 1
ATOM 7255 C CA . ASP C 1 236 ? 7.582 98.501 -54.413 1.00 58.05 269 ASP C CA 1
ATOM 7256 C C . ASP C 1 236 ? 8.823 97.930 -53.749 1.00 57.32 269 ASP C C 1
ATOM 7257 O O . ASP C 1 236 ? 9.357 98.506 -52.807 1.00 59.75 269 ASP C O 1
ATOM 7262 N N . LEU C 1 237 ? 9.328 96.835 -54.295 1.00 53.05 270 LEU C N 1
ATOM 7263 C CA . LEU C 1 237 ? 10.342 96.045 -53.617 1.00 55.68 270 LEU C CA 1
ATOM 7264 C C . LEU C 1 237 ? 11.699 96.737 -53.533 1.00 64.99 270 LEU C C 1
ATOM 7265 O O . LEU C 1 237 ? 12.684 96.124 -53.129 1.00 59.32 270 LEU C O 1
ATOM 7270 N N . THR C 1 238 ? 11.752 98.011 -53.907 1.00 82.70 271 THR C N 1
ATOM 7271 C CA . THR C 1 238 ? 13.016 98.735 -53.912 1.00 83.33 271 THR C CA 1
ATOM 7272 C C . THR C 1 238 ? 12.992 100.067 -53.190 1.00 79.45 271 THR C C 1
ATOM 7273 O O . THR C 1 238 ? 13.963 100.819 -53.257 1.00 91.04 271 THR C O 1
ATOM 7277 N N . VAL C 1 239 ? 11.918 100.363 -52.472 1.00 48.46 272 VAL C N 1
ATOM 7278 C CA . VAL C 1 239 ? 11.822 101.687 -51.883 1.00 44.88 272 VAL C CA 1
ATOM 7279 C C . VAL C 1 239 ? 12.706 101.780 -50.669 1.00 46.88 272 VAL C C 1
ATOM 7280 O O . VAL C 1 239 ? 13.052 102.867 -50.235 1.00 56.54 272 VAL C O 1
ATOM 7284 N N . PHE C 1 240 ? 13.090 100.640 -50.119 1.00 43.79 273 PHE C N 1
ATOM 7285 C CA . PHE C 1 240 ? 13.923 100.673 -48.935 1.00 44.57 273 PHE C CA 1
ATOM 7286 C C . PHE C 1 240 ? 15.355 100.347 -49.303 1.00 44.22 273 PHE C C 1
ATOM 7287 O O . PHE C 1 240 ? 16.262 100.467 -48.485 1.00 42.76 273 PHE C O 1
ATOM 7295 N N . GLU C 1 241 ? 15.561 99.992 -50.563 1.00 56.31 274 GLU C N 1
ATOM 7296 C CA . GLU C 1 241 ? 16.902 99.889 -51.095 1.00 54.02 274 GLU C CA 1
ATOM 7297 C C . GLU C 1 241 ? 17.498 101.281 -51.101 1.00 54.20 274 GLU C C 1
ATOM 7298 O O . GLU C 1 241 ? 18.702 101.468 -50.957 1.00 54.06 274 GLU C O 1
ATOM 7304 N N . THR C 1 242 ? 16.609 102.257 -51.230 1.00 44.19 275 THR C N 1
ATOM 7305 C CA . THR C 1 242 ? 16.964 103.658 -51.329 1.00 44.45 275 THR C CA 1
ATOM 7306 C C . THR C 1 242 ? 17.491 104.206 -50.017 1.00 43.95 275 THR C C 1
ATOM 7307 O O . THR C 1 242 ? 18.244 105.173 -49.999 1.00 44.06 275 THR C O 1
ATOM 7311 N N . MET C 1 243 ? 17.098 103.582 -48.914 1.00 46.37 276 MET C N 1
ATOM 7312 C CA . MET C 1 243 ? 17.457 104.080 -47.595 1.00 44.48 276 MET C CA 1
ATOM 7313 C C . MET C 1 243 ? 18.243 103.045 -46.796 1.00 43.90 276 MET C C 1
ATOM 7314 O O . MET C 1 243 ? 17.715 102.419 -45.893 1.00 44.64 276 MET C O 1
ATOM 7319 N N . PRO C 1 244 ? 19.520 102.873 -47.130 1.00 42.35 277 PRO C N 1
ATOM 7320 C CA . PRO C 1 244 ? 20.399 101.869 -46.539 1.00 41.87 277 PRO C CA 1
ATOM 7321 C C . PRO C 1 244 ? 20.702 102.146 -45.083 1.00 41.34 277 PRO C C 1
ATOM 7322 O O . PRO C 1 244 ? 21.008 101.222 -44.344 1.00 40.89 277 PRO C O 1
ATOM 7326 N N . ASN C 1 245 ? 20.668 103.406 -44.678 1.00 41.42 278 ASN C N 1
ATOM 7327 C CA . ASN C 1 245 ? 20.972 103.732 -43.295 1.00 43.80 278 ASN C CA 1
ATOM 7328 C C . ASN C 1 245 ? 19.733 103.997 -42.482 1.00 42.96 278 ASN C C 1
ATOM 7329 O O . ASN C 1 245 ? 19.809 104.571 -41.405 1.00 40.52 278 ASN C O 1
ATOM 7334 N N . LEU C 1 246 ? 18.594 103.557 -42.991 1.00 40.98 279 LEU C N 1
ATOM 7335 C CA . LEU C 1 246 ? 17.337 103.783 -42.310 1.00 40.87 279 LEU C CA 1
ATOM 7336 C C . LEU C 1 246 ? 17.303 103.036 -41.003 1.00 40.27 279 LEU C C 1
ATOM 7337 O O . LEU C 1 246 ? 17.468 101.829 -40.992 1.00 40.03 279 LEU C O 1
ATOM 7342 N N . LYS C 1 247 ? 17.079 103.750 -39.905 1.00 40.04 280 LYS C N 1
ATOM 7343 C CA . LYS C 1 247 ? 17.161 103.147 -38.584 1.00 39.47 280 LYS C CA 1
ATOM 7344 C C . LYS C 1 247 ? 15.849 103.138 -37.818 1.00 39.32 280 LYS C C 1
ATOM 7345 O O . LYS C 1 247 ? 15.700 102.382 -36.872 1.00 38.89 280 LYS C O 1
ATOM 7351 N N . ILE C 1 248 ? 14.907 103.989 -38.191 1.00 39.68 281 ILE C N 1
ATOM 7352 C CA . ILE C 1 248 ? 13.584 103.950 -37.578 1.00 39.58 281 ILE C CA 1
ATOM 7353 C C . ILE C 1 248 ? 12.503 103.926 -38.630 1.00 40.02 281 ILE C C 1
ATOM 7354 O O . ILE C 1 248 ? 12.396 104.842 -39.420 1.00 40.47 281 ILE C O 1
ATOM 7359 N N . LEU C 1 249 ? 11.684 102.888 -38.629 1.00 39.90 282 LEU C N 1
ATOM 7360 C CA . LEU C 1 249 ? 10.602 102.779 -39.597 1.00 40.32 282 LEU C CA 1
ATOM 7361 C C . LEU C 1 249 ? 9.287 102.491 -38.914 1.00 40.17 282 LEU C C 1
ATOM 7362 O O . LEU C 1 249 ? 9.129 101.455 -38.293 1.00 39.80 282 LEU C O 1
ATOM 7367 N N . LEU C 1 250 ? 8.335 103.400 -39.042 1.00 40.48 283 LEU C N 1
ATOM 7368 C CA . LEU C 1 250 ? 7.064 103.236 -38.374 1.00 40.36 283 LEU C CA 1
ATOM 7369 C C . LEU C 1 250 ? 5.947 103.113 -39.378 1.00 40.82 283 LEU C C 1
ATOM 7370 O O . LEU C 1 250 ? 5.712 104.027 -40.141 1.00 41.29 283 LEU C O 1
ATOM 7375 N N . MET C 1 251 ? 5.265 101.975 -39.378 1.00 40.71 284 MET C N 1
ATOM 7376 C CA . MET C 1 251 ? 4.166 101.735 -40.296 1.00 41.14 284 MET C CA 1
ATOM 7377 C C . MET C 1 251 ? 2.938 101.183 -39.576 1.00 40.95 284 MET C C 1
ATOM 7378 O O . MET C 1 251 ? 2.245 100.319 -40.093 1.00 41.09 284 MET C O 1
ATOM 7383 N N . ASP C 1 252 ? 2.660 101.689 -38.383 1.00 40.64 285 ASP C N 1
ATOM 7384 C CA . ASP C 1 252 ? 1.512 101.215 -37.630 1.00 40.45 285 ASP C CA 1
ATOM 7385 C C . ASP C 1 252 ? 0.208 101.706 -38.213 1.00 40.92 285 ASP C C 1
ATOM 7386 O O . ASP C 1 252 ? 0.181 102.683 -38.928 1.00 41.35 285 ASP C O 1
ATOM 7391 N N . ASN C 1 253 ? -0.873 101.016 -37.891 1.00 40.85 286 ASN C N 1
ATOM 7392 C CA . ASN C 1 253 ? -2.205 101.443 -38.268 1.00 41.26 286 ASN C CA 1
ATOM 7393 C C . ASN C 1 253 ? -2.365 101.660 -39.768 1.00 41.86 286 ASN C C 1
ATOM 7394 O O . ASN C 1 253 ? -3.024 102.595 -40.197 1.00 42.29 286 ASN C O 1
ATOM 7399 N N . ASN C 1 254 ? -1.787 100.773 -40.564 1.00 41.93 287 ASN C N 1
ATOM 7400 C CA . ASN C 1 254 ? -1.967 100.817 -42.005 1.00 42.51 287 ASN C CA 1
ATOM 7401 C C . ASN C 1 254 ? -2.767 99.622 -42.465 1.00 42.63 287 ASN C C 1
ATOM 7402 O O . ASN C 1 254 ? -3.397 98.951 -41.662 1.00 42.32 287 ASN C O 1
ATOM 7407 N N . LYS C 1 255 ? -2.748 99.365 -43.763 1.00 43.11 288 LYS C N 1
ATOM 7408 C CA . LYS C 1 255 ? -3.532 98.294 -44.342 1.00 43.32 288 LYS C CA 1
ATOM 7409 C C . LYS C 1 255 ? -2.622 97.276 -44.981 1.00 43.29 288 LYS C C 1
ATOM 7410 O O . LYS C 1 255 ? -3.016 96.584 -45.903 1.00 43.65 288 LYS C O 1
ATOM 7416 N N . LEU C 1 256 ? -1.405 97.180 -44.469 1.00 42.87 289 LEU C N 1
ATOM 7417 C CA . LEU C 1 256 ? -0.435 96.209 -44.955 1.00 42.79 289 LEU C CA 1
ATOM 7418 C C . LEU C 1 256 ? -0.935 94.783 -44.799 1.00 42.64 289 LEU C C 1
ATOM 7419 O O . LEU C 1 256 ? -1.489 94.419 -43.767 1.00 42.27 289 LEU C O 1
ATOM 7424 N N . ASN C 1 257 ? -0.752 93.990 -45.848 1.00 47.27 290 ASN C N 1
ATOM 7425 C CA . ASN C 1 257 ? -1.258 92.627 -45.911 1.00 42.93 290 ASN C CA 1
ATOM 7426 C C . ASN C 1 257 ? -0.176 91.598 -45.620 1.00 42.54 290 ASN C C 1
ATOM 7427 O O . ASN C 1 257 ? -0.445 90.544 -45.074 1.00 42.27 290 ASN C O 1
ATOM 7432 N N . SER C 1 258 ? 1.047 91.913 -46.015 1.00 42.54 291 SER C N 1
ATOM 7433 C CA . SER C 1 258 ? 2.176 91.013 -45.858 1.00 42.22 291 SER C CA 1
ATOM 7434 C C . SER C 1 258 ? 3.460 91.747 -46.179 1.00 42.23 291 SER C C 1
ATOM 7435 O O . SER C 1 258 ? 3.430 92.884 -46.621 1.00 42.52 291 SER C O 1
ATOM 7438 N N . LEU C 1 259 ? 4.599 91.111 -45.972 1.00 41.93 292 LEU C N 1
ATOM 7439 C CA . LEU C 1 259 ? 5.833 91.733 -46.400 1.00 41.99 292 LEU C CA 1
ATOM 7440 C C . LEU C 1 259 ? 6.738 90.725 -47.050 1.00 42.05 292 LEU C C 1
ATOM 7441 O O . LEU C 1 259 ? 7.079 89.716 -46.456 1.00 41.68 292 LEU C O 1
ATOM 7446 N N . ASP C 1 260 ? 7.158 91.044 -48.265 1.00 42.53 293 ASP C N 1
ATOM 7447 C CA . ASP C 1 260 ? 8.004 90.183 -49.067 1.00 42.69 293 ASP C CA 1
ATOM 7448 C C . ASP C 1 260 ? 9.351 90.011 -48.421 1.00 42.23 293 ASP C C 1
ATOM 7449 O O . ASP C 1 260 ? 9.830 90.907 -47.738 1.00 41.95 293 ASP C O 1
ATOM 7454 N N . SER C 1 261 ? 9.981 88.868 -48.645 1.00 42.16 294 SER C N 1
ATOM 7455 C CA . SER C 1 261 ? 11.301 88.663 -48.088 1.00 41.75 294 SER C CA 1
ATOM 7456 C C . SER C 1 261 ? 12.243 89.651 -48.736 1.00 41.99 294 SER C C 1
ATOM 7457 O O . SER C 1 261 ? 13.226 90.065 -48.137 1.00 41.66 294 SER C O 1
ATOM 7460 N N . LYS C 1 262 ? 11.898 90.078 -49.942 1.00 71.40 295 LYS C N 1
ATOM 7461 C CA . LYS C 1 262 ? 12.719 91.034 -50.657 1.00 73.89 295 LYS C CA 1
ATOM 7462 C C . LYS C 1 262 ? 12.723 92.376 -49.951 1.00 76.46 295 LYS C C 1
ATOM 7463 O O . LYS C 1 262 ? 13.762 93.024 -49.846 1.00 79.28 295 LYS C O 1
ATOM 7469 N N . ILE C 1 263 ? 11.550 92.800 -49.490 1.00 42.67 296 ILE C N 1
ATOM 7470 C CA . ILE C 1 263 ? 11.432 94.034 -48.719 1.00 42.48 296 ILE C CA 1
ATOM 7471 C C . ILE C 1 263 ? 12.240 93.946 -47.448 1.00 41.85 296 ILE C C 1
ATOM 7472 O O . ILE C 1 263 ? 13.087 94.790 -47.183 1.00 41.75 296 ILE C O 1
ATOM 7477 N N . LEU C 1 264 ? 11.969 92.915 -46.661 1.00 41.45 297 LEU C N 1
ATOM 7478 C CA . LEU C 1 264 ? 12.561 92.789 -45.346 1.00 40.85 297 LEU C CA 1
ATOM 7479 C C . LEU C 1 264 ? 14.067 92.659 -45.392 1.00 40.70 297 LEU C C 1
ATOM 7480 O O . LEU C 1 264 ? 14.747 93.033 -44.449 1.00 40.31 297 LEU C O 1
ATOM 7485 N N . ASN C 1 265 ? 14.604 92.146 -46.489 1.00 45.73 298 ASN C N 1
ATOM 7486 C CA . ASN C 1 265 ? 16.051 91.995 -46.579 1.00 56.73 298 ASN C CA 1
ATOM 7487 C C . ASN C 1 265 ? 16.786 93.318 -46.767 1.00 58.62 298 ASN C C 1
ATOM 7488 O O . ASN C 1 265 ? 18.010 93.367 -46.674 1.00 64.81 298 ASN C O 1
ATOM 7493 N N . SER C 1 266 ? 16.049 94.393 -47.016 1.00 49.16 299 SER C N 1
ATOM 7494 C CA . SER C 1 266 ? 16.670 95.698 -47.198 1.00 41.51 299 SER C CA 1
ATOM 7495 C C . SER C 1 266 ? 16.502 96.566 -45.955 1.00 41.15 299 SER C C 1
ATOM 7496 O O . SER C 1 266 ? 17.039 97.669 -45.863 1.00 41.21 299 SER C O 1
ATOM 7499 N N . LEU C 1 267 ? 15.758 96.049 -44.991 1.00 46.52 300 LEU C N 1
ATOM 7500 C CA . LEU C 1 267 ? 15.605 96.707 -43.709 1.00 43.83 300 LEU C CA 1
ATOM 7501 C C . LEU C 1 267 ? 16.489 95.969 -42.740 1.00 47.44 300 LEU C C 1
ATOM 7502 O O . LEU C 1 267 ? 16.011 95.301 -41.833 1.00 44.26 300 LEU C O 1
ATOM 7507 N N . ARG C 1 268 ? 17.793 96.073 -42.948 1.00 62.31 301 ARG C N 1
ATOM 7508 C CA . ARG C 1 268 ? 18.724 95.342 -42.116 1.00 64.96 301 ARG C CA 1
ATOM 7509 C C . ARG C 1 268 ? 19.457 96.288 -41.182 1.00 60.73 301 ARG C C 1
ATOM 7510 O O . ARG C 1 268 ? 20.213 95.861 -40.321 1.00 51.96 301 ARG C O 1
ATOM 7518 N N . SER C 1 269 ? 19.228 97.582 -41.348 1.00 57.58 302 SER C N 1
ATOM 7519 C CA . SER C 1 269 ? 19.855 98.565 -40.479 1.00 63.20 302 SER C CA 1
ATOM 7520 C C . SER C 1 269 ? 18.925 99.078 -39.383 1.00 62.00 302 SER C C 1
ATOM 7521 O O . SER C 1 269 ? 19.322 99.928 -38.591 1.00 56.05 302 SER C O 1
ATOM 7524 N N . LEU C 1 270 ? 17.705 98.548 -39.318 1.00 38.91 303 LEU C N 1
ATOM 7525 C CA . LEU C 1 270 ? 16.697 99.068 -38.395 1.00 38.76 303 LEU C CA 1
ATOM 7526 C C . LEU C 1 270 ? 16.984 98.796 -36.948 1.00 38.23 303 LEU C C 1
ATOM 7527 O O . LEU C 1 270 ? 17.454 97.735 -36.594 1.00 37.93 303 LEU C O 1
ATOM 7532 N N . THR C 1 271 ? 16.686 99.774 -36.110 1.00 38.14 304 THR C N 1
ATOM 7533 C CA . THR C 1 271 ? 16.782 99.609 -34.675 1.00 37.66 304 THR C CA 1
ATOM 7534 C C . THR C 1 271 ? 15.422 99.758 -34.015 1.00 37.59 304 THR C C 1
ATOM 7535 O O . THR C 1 271 ? 15.244 99.382 -32.866 1.00 37.21 304 THR C O 1
ATOM 7539 N N . THR C 1 272 ? 14.477 100.359 -34.724 1.00 37.97 305 THR C N 1
ATOM 7540 C CA . THR C 1 272 ? 13.125 100.500 -34.211 1.00 37.95 305 THR C CA 1
ATOM 7541 C C . THR C 1 272 ? 12.151 100.302 -35.337 1.00 38.35 305 THR C C 1
ATOM 7542 O O . THR C 1 272 ? 12.317 100.894 -36.385 1.00 38.76 305 THR C O 1
ATOM 7546 N N . VAL C 1 273 ? 11.150 99.457 -35.147 1.00 38.25 306 VAL C N 1
ATOM 7547 C CA . VAL C 1 273 ? 10.160 99.245 -36.186 1.00 38.64 306 VAL C CA 1
ATOM 7548 C C . VAL C 1 273 ? 8.775 99.374 -35.590 1.00 38.61 306 VAL C C 1
ATOM 7549 O O . VAL C 1 273 ? 8.617 99.354 -34.379 1.00 38.24 306 VAL C O 1
ATOM 7553 N N . GLY C 1 274 ? 7.778 99.569 -36.439 1.00 39.02 307 GLY C N 1
ATOM 7554 C CA . GLY C 1 274 ? 6.404 99.606 -35.991 1.00 39.03 307 GLY C CA 1
ATOM 7555 C C . GLY C 1 274 ? 5.519 98.979 -37.036 1.00 39.39 307 GLY C C 1
ATOM 7556 O O . GLY C 1 274 ? 5.413 99.496 -38.130 1.00 39.85 307 GLY C O 1
ATOM 7557 N N . LEU C 1 275 ? 4.878 97.869 -36.699 1.00 39.19 308 LEU C N 1
ATOM 7558 C CA . LEU C 1 275 ? 4.076 97.131 -37.664 1.00 39.52 308 LEU C CA 1
ATOM 7559 C C . LEU C 1 275 ? 2.719 96.764 -37.118 1.00 39.46 308 LEU C C 1
ATOM 7560 O O . LEU C 1 275 ? 2.041 95.919 -37.670 1.00 39.64 308 LEU C O 1
ATOM 7565 N N . SER C 1 276 ? 2.326 97.402 -36.031 1.00 39.23 309 SER C N 1
ATOM 7566 C CA . SER C 1 276 ? 1.093 97.049 -35.358 1.00 39.13 309 SER C CA 1
ATOM 7567 C C . SER C 1 276 ? -0.100 97.639 -36.041 1.00 39.60 309 SER C C 1
ATOM 7568 O O . SER C 1 276 ? 0.016 98.607 -36.755 1.00 39.96 309 SER C O 1
ATOM 7571 N N . GLY C 1 277 ? -1.255 97.031 -35.860 1.00 39.62 310 GLY C N 1
ATOM 7572 C CA . GLY C 1 277 ? -2.479 97.665 -36.299 1.00 40.04 310 GLY C CA 1
ATOM 7573 C C . GLY C 1 277 ? -2.773 97.474 -37.762 1.00 40.57 310 GLY C C 1
ATOM 7574 O O . GLY C 1 277 ? -3.725 98.023 -38.281 1.00 40.98 310 GLY C O 1
ATOM 7575 N N . ASN C 1 278 ? -1.986 96.645 -38.416 1.00 44.26 311 ASN C N 1
ATOM 7576 C CA . ASN C 1 278 ? -2.155 96.402 -39.823 1.00 44.82 311 ASN C CA 1
ATOM 7577 C C . ASN C 1 278 ? -3.126 95.268 -40.083 1.00 47.63 311 ASN C C 1
ATOM 7578 O O . ASN C 1 278 ? -3.780 94.783 -39.169 1.00 43.65 311 ASN C O 1
ATOM 7583 N N . LEU C 1 279 ? -3.227 94.867 -41.343 1.00 41.65 312 LEU C N 1
ATOM 7584 C CA . LEU C 1 279 ? -4.142 93.818 -41.768 1.00 41.85 312 LEU C CA 1
ATOM 7585 C C . LEU C 1 279 ? -3.415 92.529 -42.125 1.00 41.74 312 LEU C C 1
ATOM 7586 O O . LEU C 1 279 ? -3.621 91.975 -43.195 1.00 42.15 312 LEU C O 1
ATOM 7591 N N . TRP C 1 280 ? -2.584 92.040 -41.215 1.00 41.21 313 TRP C N 1
ATOM 7592 C CA . TRP C 1 280 ? -1.705 90.926 -41.519 1.00 41.08 313 TRP C CA 1
ATOM 7593 C C . TRP C 1 280 ? -2.453 89.636 -41.794 1.00 41.21 313 TRP C C 1
ATOM 7594 O O . TRP C 1 280 ? -3.400 89.294 -41.107 1.00 41.08 313 TRP C O 1
ATOM 7605 N N . GLU C 1 281 ? -2.007 88.930 -42.822 1.00 41.49 314 GLU C N 1
ATOM 7606 C CA . GLU C 1 281 ? -2.541 87.629 -43.179 1.00 41.64 314 GLU C CA 1
ATOM 7607 C C . GLU C 1 281 ? -1.621 86.553 -42.637 1.00 41.22 314 GLU C C 1
ATOM 7608 O O . GLU C 1 281 ? -0.512 86.391 -43.124 1.00 41.23 314 GLU C O 1
ATOM 7614 N N . CYS C 1 282 ? -2.059 85.843 -41.604 1.00 40.86 315 CYS C N 1
ATOM 7615 C CA . CYS C 1 282 ? -1.254 84.778 -41.016 1.00 40.46 315 CYS C CA 1
ATOM 7616 C C . CYS C 1 282 ? -1.447 83.484 -41.774 1.00 40.75 315 CYS C C 1
ATOM 7617 O O . CYS C 1 282 ? -2.052 82.550 -41.273 1.00 40.63 315 CYS C O 1
ATOM 7620 N N . SER C 1 283 ? -0.920 83.446 -42.987 1.00 44.22 316 SER C N 1
ATOM 7621 C CA . SER C 1 283 ? -0.921 82.260 -43.815 1.00 41.44 316 SER C CA 1
ATOM 7622 C C . SER C 1 283 ? 0.517 81.970 -44.159 1.00 41.35 316 SER C C 1
ATOM 7623 O O . SER C 1 283 ? 1.421 82.468 -43.505 1.00 40.95 316 SER C O 1
ATOM 7626 N N . ALA C 1 284 ? 0.735 81.158 -45.181 1.00 41.72 317 ALA C N 1
ATOM 7627 C CA . ALA C 1 284 ? 2.086 80.829 -45.599 1.00 41.68 317 ALA C CA 1
ATOM 7628 C C . ALA C 1 284 ? 2.858 82.075 -46.011 1.00 41.75 317 ALA C C 1
ATOM 7629 O O . ALA C 1 284 ? 4.076 82.125 -45.856 1.00 41.50 317 ALA C O 1
ATOM 7631 N N . ARG C 1 285 ? 2.136 83.085 -46.501 1.00 46.09 318 ARG C N 1
ATOM 7632 C CA . ARG C 1 285 ? 2.728 84.339 -46.970 1.00 46.23 318 ARG C CA 1
ATOM 7633 C C . ARG C 1 285 ? 3.514 85.069 -45.898 1.00 45.70 318 ARG C C 1
ATOM 7634 O O . ARG C 1 285 ? 4.536 85.684 -46.181 1.00 45.74 318 ARG C O 1
ATOM 7642 N N . ILE C 1 286 ? 3.027 85.008 -44.668 1.00 41.25 319 ILE C N 1
ATOM 7643 C CA . ILE C 1 286 ? 3.642 85.733 -43.569 1.00 40.75 319 ILE C CA 1
ATOM 7644 C C . ILE C 1 286 ? 4.947 85.131 -43.041 1.00 40.34 319 ILE C C 1
ATOM 7645 O O . ILE C 1 286 ? 5.547 85.671 -42.122 1.00 39.93 319 ILE C O 1
ATOM 7650 N N . CYS C 1 287 ? 5.400 84.026 -43.616 1.00 40.46 320 CYS C N 1
ATOM 7651 C CA . CYS C 1 287 ? 6.627 83.401 -43.132 1.00 40.09 320 CYS C CA 1
ATOM 7652 C C . CYS C 1 287 ? 7.839 84.316 -43.185 1.00 39.99 320 CYS C C 1
ATOM 7653 O O . CYS C 1 287 ? 8.652 84.303 -42.274 1.00 39.54 320 CYS C O 1
ATOM 7656 N N . ALA C 1 288 ? 7.943 85.125 -44.232 1.00 40.41 321 ALA C N 1
ATOM 7657 C CA . ALA C 1 288 ? 9.057 86.061 -44.381 1.00 40.37 321 ALA C CA 1
ATOM 7658 C C . ALA C 1 288 ? 9.127 87.040 -43.219 1.00 39.96 321 ALA C C 1
ATOM 7659 O O . ALA C 1 288 ? 10.195 87.317 -42.682 1.00 39.65 321 ALA C O 1
ATOM 7661 N N . LEU C 1 289 ? 7.973 87.566 -42.840 1.00 39.99 322 LEU C N 1
ATOM 7662 C CA . LEU C 1 289 ? 7.890 88.498 -41.733 1.00 39.64 322 LEU C CA 1
ATOM 7663 C C . LEU C 1 289 ? 8.182 87.813 -40.423 1.00 39.08 322 LEU C C 1
ATOM 7664 O O . LEU C 1 289 ? 8.940 88.313 -39.608 1.00 38.74 322 LEU C O 1
ATOM 7669 N N . ALA C 1 290 ? 7.596 86.640 -40.243 1.00 39.02 323 ALA C N 1
ATOM 7670 C CA . ALA C 1 290 ? 7.731 85.893 -39.006 1.00 38.53 323 ALA C CA 1
ATOM 7671 C C . ALA C 1 290 ? 9.184 85.584 -38.717 1.00 38.25 323 ALA C C 1
ATOM 7672 O O . ALA C 1 290 ? 9.645 85.664 -37.585 1.00 37.82 323 ALA C O 1
ATOM 7674 N N . SER C 1 291 ? 9.903 85.213 -39.758 1.00 38.52 324 SER C N 1
ATOM 7675 C CA . SER C 1 291 ? 11.305 84.920 -39.621 1.00 38.31 324 SER C CA 1
ATOM 7676 C C . SER C 1 291 ? 12.098 86.185 -39.309 1.00 38.17 324 SER C C 1
ATOM 7677 O O . SER C 1 291 ? 13.056 86.153 -38.548 1.00 37.82 324 SER C O 1
ATOM 7680 N N . TRP C 1 292 ? 11.676 87.306 -39.884 1.00 38.61 325 TRP C N 1
ATOM 7681 C CA . TRP C 1 292 ? 12.355 88.584 -39.685 1.00 38.56 325 TRP C CA 1
ATOM 7682 C C . TRP C 1 292 ? 12.218 89.083 -38.261 1.00 38.12 325 TRP C C 1
ATOM 7683 O O . TRP C 1 292 ? 13.151 89.646 -37.707 1.00 37.89 325 TRP C O 1
ATOM 7694 N N . LEU C 1 293 ? 11.034 88.909 -37.689 1.00 37.89 326 LEU C N 1
ATOM 7695 C CA . LEU C 1 293 ? 10.779 89.357 -36.333 1.00 37.51 326 LEU C CA 1
ATOM 7696 C C . LEU C 1 293 ? 11.617 88.566 -35.344 1.00 37.05 326 LEU C C 1
ATOM 7697 O O . LEU C 1 293 ? 12.150 89.121 -34.392 1.00 36.75 326 LEU C O 1
ATOM 7702 N N . GLY C 1 294 ? 11.768 87.274 -35.583 1.00 37.03 327 GLY C N 1
ATOM 7703 C CA . GLY C 1 294 ? 12.518 86.454 -34.660 1.00 36.63 327 GLY C CA 1
ATOM 7704 C C . GLY C 1 294 ? 13.978 86.808 -34.750 1.00 36.55 327 GLY C C 1
ATOM 7705 O O . GLY C 1 294 ? 14.700 86.809 -33.766 1.00 36.19 327 GLY C O 1
ATOM 7706 N N . SER C 1 295 ? 14.394 87.179 -35.944 1.00 36.90 328 SER C N 1
ATOM 7707 C CA . SER C 1 295 ? 15.775 87.521 -36.203 1.00 36.89 328 SER C CA 1
ATOM 7708 C C . SER C 1 295 ? 16.153 88.878 -35.608 1.00 36.77 328 SER C C 1
ATOM 7709 O O . SER C 1 295 ? 17.289 89.091 -35.230 1.00 36.58 328 SER C O 1
ATOM 7712 N N . PHE C 1 296 ? 15.172 89.770 -35.524 1.00 36.88 329 PHE C N 1
ATOM 7713 C CA . PHE C 1 296 ? 15.320 91.168 -35.099 1.00 36.86 329 PHE C CA 1
ATOM 7714 C C . PHE C 1 296 ? 15.855 91.371 -33.684 1.00 36.41 329 PHE C C 1
ATOM 7715 O O . PHE C 1 296 ? 15.535 90.604 -32.784 1.00 36.11 329 PHE C O 1
ATOM 7723 N N . GLN C 1 297 ? 16.654 92.417 -33.487 1.00 36.40 330 GLN C N 1
ATOM 7724 C CA . GLN C 1 297 ? 17.194 92.737 -32.167 1.00 36.02 330 GLN C CA 1
ATOM 7725 C C . GLN C 1 297 ? 16.863 94.168 -31.770 1.00 36.08 330 GLN C C 1
ATOM 7726 O O . GLN C 1 297 ? 17.425 94.716 -30.833 1.00 35.85 330 GLN C O 1
ATOM 7732 N N . GLY C 1 298 ? 15.913 94.758 -32.473 1.00 36.41 331 GLY C N 1
ATOM 7733 C CA . GLY C 1 298 ? 15.576 96.148 -32.267 1.00 36.55 331 GLY C CA 1
ATOM 7734 C C . GLY C 1 298 ? 14.302 96.288 -31.482 1.00 36.44 331 GLY C C 1
ATOM 7735 O O . GLY C 1 298 ? 13.909 95.367 -30.786 1.00 42.18 331 GLY C O 1
ATOM 7736 N N . ARG C 1 299 ? 13.665 97.448 -31.598 1.00 37.34 332 ARG C N 1
ATOM 7737 C CA . ARG C 1 299 ? 12.489 97.789 -30.810 1.00 37.26 332 ARG C CA 1
ATOM 7738 C C . ARG C 1 299 ? 11.192 97.659 -31.566 1.00 37.57 332 ARG C C 1
ATOM 7739 O O . ARG C 1 299 ? 11.146 97.949 -32.747 1.00 37.95 332 ARG C O 1
ATOM 7747 N N . TRP C 1 300 ? 10.137 97.208 -30.899 1.00 36.75 333 TRP C N 1
ATOM 7748 C CA . TRP C 1 300 ? 8.797 97.498 -31.386 1.00 37.06 333 TRP C CA 1
ATOM 7749 C C . TRP C 1 300 ? 7.878 97.784 -30.208 1.00 36.86 333 TRP C C 1
ATOM 7750 O O . TRP C 1 300 ? 7.891 97.060 -29.224 1.00 36.49 333 TRP C O 1
ATOM 7761 N N . GLU C 1 301 ? 7.117 98.867 -30.287 1.00 37.11 334 GLU C N 1
ATOM 7762 C CA . GLU C 1 301 ? 6.320 99.320 -29.152 1.00 36.95 334 GLU C CA 1
ATOM 7763 C C . GLU C 1 301 ? 5.063 98.513 -28.896 1.00 36.90 334 GLU C C 1
ATOM 7764 O O . GLU C 1 301 ? 4.652 98.368 -27.755 1.00 36.62 334 GLU C O 1
ATOM 7770 N N . HIS C 1 302 ? 4.443 98.011 -29.957 1.00 37.19 335 HIS C N 1
ATOM 7771 C CA . HIS C 1 302 ? 3.188 97.276 -29.833 1.00 37.20 335 HIS C CA 1
ATOM 7772 C C . HIS C 1 302 ? 3.199 95.916 -30.505 1.00 37.21 335 HIS C C 1
ATOM 7773 O O . HIS C 1 302 ? 3.889 95.708 -31.490 1.00 37.39 335 HIS C O 1
ATOM 7780 N N . SER C 1 303 ? 2.436 94.986 -29.952 1.00 37.04 336 SER C N 1
ATOM 7781 C CA . SER C 1 303 ? 2.367 93.644 -30.499 1.00 37.05 336 SER C CA 1
ATOM 7782 C C . SER C 1 303 ? 1.785 93.660 -31.896 1.00 37.54 336 SER C C 1
ATOM 7783 O O . SER C 1 303 ? 0.900 94.438 -32.205 1.00 37.83 336 SER C O 1
ATOM 7786 N N . ILE C 1 304 ? 2.311 92.798 -32.745 1.00 37.64 337 ILE C N 1
ATOM 7787 C CA . ILE C 1 304 ? 1.878 92.734 -34.120 1.00 38.12 337 ILE C CA 1
ATOM 7788 C C . ILE C 1 304 ? 0.903 91.594 -34.283 1.00 38.20 337 ILE C C 1
ATOM 7789 O O . ILE C 1 304 ? 1.308 90.449 -34.304 1.00 38.05 337 ILE C O 1
ATOM 7794 N N . LEU C 1 305 ? -0.379 91.904 -34.414 1.00 38.45 338 LEU C N 1
ATOM 7795 C CA . LEU C 1 305 ? -1.405 90.867 -34.420 1.00 38.51 338 LEU C CA 1
ATOM 7796 C C . LEU C 1 305 ? -1.870 90.424 -35.798 1.00 39.00 338 LEU C C 1
ATOM 7797 O O . LEU C 1 305 ? -1.899 91.193 -36.745 1.00 39.39 338 LEU C O 1
ATOM 7802 N N . CYS C 1 306 ? -2.257 89.161 -35.886 1.00 39.00 339 CYS C N 1
ATOM 7803 C CA . CYS C 1 306 ? -2.820 88.621 -37.101 1.00 39.47 339 CYS C CA 1
ATOM 7804 C C . CYS C 1 306 ? -4.217 89.139 -37.275 1.00 39.79 339 CYS C C 1
ATOM 7805 O O . CYS C 1 306 ? -4.943 89.298 -36.310 1.00 39.58 339 CYS C O 1
ATOM 7808 N N . HIS C 1 307 ? -4.580 89.432 -38.511 1.00 40.31 340 HIS C N 1
ATOM 7809 C CA . HIS C 1 307 ? -5.920 89.870 -38.797 1.00 40.68 340 HIS C CA 1
ATOM 7810 C C . HIS C 1 307 ? -6.684 88.775 -39.516 1.00 41.00 340 HIS C C 1
ATOM 7811 O O . HIS C 1 307 ? -7.882 88.601 -39.336 1.00 41.14 340 HIS C O 1
ATOM 7818 N N . SER C 1 308 ? -5.957 88.013 -40.313 1.00 41.13 341 SER C N 1
ATOM 7819 C CA . SER C 1 308 ? -6.551 86.996 -41.147 1.00 41.50 341 SER C CA 1
ATOM 7820 C C . SER C 1 308 ? -5.660 85.769 -41.119 1.00 41.28 341 SER C C 1
ATOM 7821 O O . SER C 1 308 ? -4.448 85.905 -41.075 1.00 41.06 341 SER C O 1
ATOM 7824 N N . PRO C 1 309 ? -6.241 84.566 -41.147 1.00 41.35 342 PRO C N 1
ATOM 7825 C CA . PRO C 1 309 ? -7.661 84.228 -41.175 1.00 41.61 342 PRO C CA 1
ATOM 7826 C C . PRO C 1 309 ? -8.335 84.361 -39.822 1.00 41.22 342 PRO C C 1
ATOM 7827 O O . PRO C 1 309 ? -7.671 84.701 -38.855 1.00 60.41 342 PRO C O 1
ATOM 7831 N N . ASP C 1 310 ? -9.623 84.051 -39.758 1.00 41.43 343 ASP C N 1
ATOM 7832 C CA . ASP C 1 310 ? -10.437 84.402 -38.600 1.00 44.12 343 ASP C CA 1
ATOM 7833 C C . ASP C 1 310 ? -10.031 83.798 -37.255 1.00 46.61 343 ASP C C 1
ATOM 7834 O O . ASP C 1 310 ? -10.223 84.421 -36.214 1.00 49.34 343 ASP C O 1
ATOM 7839 N N . HIS C 1 311 ? -9.480 82.594 -37.261 1.00 53.01 344 HIS C N 1
ATOM 7840 C CA . HIS C 1 311 ? -9.147 81.927 -36.008 1.00 49.21 344 HIS C CA 1
ATOM 7841 C C . HIS C 1 311 ? -7.788 82.340 -35.483 1.00 39.50 344 HIS C C 1
ATOM 7842 O O . HIS C 1 311 ? -7.347 81.858 -34.453 1.00 39.06 344 HIS C O 1
ATOM 7849 N N . THR C 1 312 ? -7.125 83.242 -36.188 1.00 39.64 345 THR C N 1
ATOM 7850 C CA . THR C 1 312 ? -5.841 83.737 -35.732 1.00 39.27 345 THR C CA 1
ATOM 7851 C C . THR C 1 312 ? -5.963 85.203 -35.412 1.00 39.23 345 THR C C 1
ATOM 7852 O O . THR C 1 312 ? -5.013 85.824 -34.956 1.00 38.94 345 THR C O 1
ATOM 7856 N N . GLN C 1 313 ? -7.134 85.756 -35.686 1.00 39.54 346 GLN C N 1
ATOM 7857 C CA . GLN C 1 313 ? -7.355 87.173 -35.506 1.00 39.59 346 GLN C CA 1
ATOM 7858 C C . GLN C 1 313 ? -7.115 87.568 -34.063 1.00 39.08 346 GLN C C 1
ATOM 7859 O O . GLN C 1 313 ? -7.656 86.970 -33.150 1.00 38.84 346 GLN C O 1
ATOM 7865 N N . GLY C 1 314 ? -6.304 88.598 -33.874 1.00 38.94 347 GLY C N 1
ATOM 7866 C CA . GLY C 1 314 ? -6.002 89.130 -32.561 1.00 38.50 347 GLY C CA 1
ATOM 7867 C C . GLY C 1 314 ? -4.900 88.399 -31.830 1.00 38.04 347 GLY C C 1
ATOM 7868 O O . GLY C 1 314 ? -4.641 88.692 -30.675 1.00 37.66 347 GLY C O 1
ATOM 7869 N N . GLU C 1 315 ? -4.211 87.494 -32.516 1.00 38.09 348 GLU C N 1
ATOM 7870 C CA . GLU C 1 315 ? -3.165 86.705 -31.882 1.00 37.69 348 GLU C CA 1
ATOM 7871 C C . GLU C 1 315 ? -1.820 87.176 -32.361 1.00 37.66 348 GLU C C 1
ATOM 7872 O O . GLU C 1 315 ? -1.691 87.563 -33.507 1.00 38.03 348 GLU C O 1
ATOM 7878 N N . ASP C 1 316 ? -0.812 87.124 -31.498 1.00 37.25 349 ASP C N 1
ATOM 7879 C CA . ASP C 1 316 ? 0.533 87.529 -31.882 1.00 37.20 349 ASP C CA 1
ATOM 7880 C C . ASP C 1 316 ? 0.988 86.736 -33.081 1.00 37.47 349 ASP C C 1
ATOM 7881 O O . ASP C 1 316 ? 0.676 85.562 -33.195 1.00 45.09 349 ASP C O 1
ATOM 7886 N N . ILE C 1 317 ? 1.722 87.374 -33.978 1.00 37.69 350 ILE C N 1
ATOM 7887 C CA . ILE C 1 317 ? 2.167 86.692 -35.178 1.00 37.98 350 ILE C CA 1
ATOM 7888 C C . ILE C 1 317 ? 3.000 85.473 -34.870 1.00 37.71 350 ILE C C 1
ATOM 7889 O O . ILE C 1 317 ? 2.754 84.403 -35.406 1.00 37.88 350 ILE C O 1
ATOM 7894 N N . LEU C 1 318 ? 3.961 85.607 -33.975 1.00 37.30 351 LEU C N 1
ATOM 7895 C CA . LEU C 1 318 ? 4.816 84.477 -33.695 1.00 37.07 351 LEU C CA 1
ATOM 7896 C C . LEU C 1 318 ? 4.053 83.379 -32.954 1.00 36.90 351 LEU C C 1
ATOM 7897 O O . LEU C 1 318 ? 4.219 82.209 -33.253 1.00 36.95 351 LEU C O 1
ATOM 7902 N N . ASP C 1 319 ? 3.198 83.748 -32.012 1.00 36.73 352 ASP C N 1
ATOM 7903 C CA . ASP C 1 319 ? 2.388 82.755 -31.324 1.00 36.60 352 ASP C CA 1
ATOM 7904 C C . ASP C 1 319 ? 1.516 82.014 -32.314 1.00 37.00 352 ASP C C 1
ATOM 7905 O O . ASP C 1 319 ? 1.295 80.818 -32.173 1.00 47.89 352 ASP C O 1
ATOM 7910 N N . ALA C 1 320 ? 1.024 82.714 -33.327 1.00 37.40 353 ALA C N 1
ATOM 7911 C CA . ALA C 1 320 ? 0.146 82.084 -34.310 1.00 37.83 353 ALA C CA 1
ATOM 7912 C C . ALA C 1 320 ? 0.936 81.182 -35.233 1.00 38.01 353 ALA C C 1
ATOM 7913 O O . ALA C 1 320 ? 0.471 80.133 -35.620 1.00 38.20 353 ALA C O 1
ATOM 7915 N N . VAL C 1 321 ? 2.129 81.612 -35.596 1.00 37.96 354 VAL C N 1
ATOM 7916 C CA . VAL C 1 321 ? 2.993 80.832 -36.454 1.00 38.13 354 VAL C CA 1
ATOM 7917 C C . VAL C 1 321 ? 3.389 79.527 -35.810 1.00 37.86 354 VAL C C 1
ATOM 7918 O O . VAL C 1 321 ? 3.343 78.476 -36.442 1.00 38.08 354 VAL C O 1
ATOM 7922 N N . HIS C 1 322 ? 3.803 79.590 -34.552 1.00 37.39 355 HIS C N 1
ATOM 7923 C CA . HIS C 1 322 ? 4.238 78.384 -33.865 1.00 37.13 355 HIS C CA 1
ATOM 7924 C C . HIS C 1 322 ? 3.085 77.552 -33.370 1.00 37.14 355 HIS C C 1
ATOM 7925 O O . HIS C 1 322 ? 3.208 76.349 -33.209 1.00 37.10 355 HIS C O 1
ATOM 7932 N N . GLY C 1 323 ? 1.958 78.190 -33.119 1.00 37.20 356 GLY C N 1
ATOM 7933 C CA . GLY C 1 323 ? 0.814 77.450 -32.645 1.00 37.22 356 GLY C CA 1
ATOM 7934 C C . GLY C 1 323 ? 0.216 76.637 -33.764 1.00 37.68 356 GLY C C 1
ATOM 7935 O O . GLY C 1 323 ? -0.119 75.484 -33.573 1.00 38.31 356 GLY C O 1
ATOM 7936 N N . PHE C 1 324 ? 0.125 77.226 -34.948 1.00 38.06 357 PHE C N 1
ATOM 7937 C CA . PHE C 1 324 ? -0.597 76.608 -36.048 1.00 38.55 357 PHE C CA 1
ATOM 7938 C C . PHE C 1 324 ? 0.288 76.024 -37.126 1.00 38.81 357 PHE C C 1
ATOM 7939 O O . PHE C 1 324 ? -0.202 75.703 -38.194 1.00 39.27 357 PHE C O 1
ATOM 7947 N N . GLN C 1 325 ? 1.584 75.912 -36.866 1.00 44.16 358 GLN C N 1
ATOM 7948 C CA . GLN C 1 325 ? 2.503 75.319 -37.834 1.00 44.38 358 GLN C CA 1
ATOM 7949 C C . GLN C 1 325 ? 2.424 75.958 -39.214 1.00 44.86 358 GLN C C 1
ATOM 7950 O O . GLN C 1 325 ? 2.283 75.258 -40.211 1.00 45.27 358 GLN C O 1
ATOM 7956 N N . LEU C 1 326 ? 2.504 77.282 -39.275 1.00 39.21 359 LEU C N 1
ATOM 7957 C CA . LEU C 1 326 ? 2.292 77.996 -40.531 1.00 39.69 359 LEU C CA 1
ATOM 7958 C C . LEU C 1 326 ? 3.518 77.990 -41.412 1.00 39.84 359 LEU C C 1
ATOM 7959 O O . LEU C 1 326 ? 3.397 78.062 -42.628 1.00 40.32 359 LEU C O 1
ATOM 7964 N N . CYS C 1 327 ? 4.698 77.947 -40.805 1.00 44.77 360 CYS C N 1
ATOM 7965 C CA . CYS C 1 327 ? 5.939 77.990 -41.570 1.00 45.22 360 CYS C CA 1
ATOM 7966 C C . CYS C 1 327 ? 6.822 76.789 -41.284 1.00 39.37 360 CYS C C 1
ATOM 7967 O O . CYS C 1 327 ? 6.546 76.025 -40.371 1.00 46.11 360 CYS C O 1
ATOM 7970 N N . TRP C 1 328 ? 7.877 76.634 -42.076 1.00 39.54 361 TRP C N 1
ATOM 7971 C CA . TRP C 1 328 ? 8.896 75.618 -41.841 1.00 40.05 361 TRP C CA 1
ATOM 7972 C C . TRP C 1 328 ? 8.323 74.197 -41.755 1.00 39.45 361 TRP C C 1
ATOM 7973 O O . TRP C 1 328 ? 7.787 73.658 -42.727 1.00 39.91 361 TRP C O 1
ATOM 7984 N N . CYS D 1 1 ? -30.830 71.807 90.927 1.00 70.51 34 CYS D N 1
ATOM 7985 C CA . CYS D 1 1 ? -31.488 72.328 89.731 1.00 81.81 34 CYS D CA 1
ATOM 7986 C C . CYS D 1 1 ? -33.008 72.389 89.834 1.00 99.46 34 CYS D C 1
ATOM 7987 O O . CYS D 1 1 ? -33.654 71.391 90.151 1.00 91.57 34 CYS D O 1
ATOM 7990 N N . PRO D 1 2 ? -33.580 73.558 89.514 1.00 107.63 35 PRO D N 1
ATOM 7991 C CA . PRO D 1 2 ? -35.022 73.815 89.532 1.00 101.47 35 PRO D CA 1
ATOM 7992 C C . PRO D 1 2 ? -35.751 72.867 88.577 1.00 95.89 35 PRO D C 1
ATOM 7993 O O . PRO D 1 2 ? -35.130 72.349 87.651 1.00 97.54 35 PRO D O 1
ATOM 7997 N N . PRO D 1 3 ? -37.049 72.631 88.815 1.00 84.55 36 PRO D N 1
ATOM 7998 C CA . PRO D 1 3 ? -37.876 71.660 88.084 1.00 82.21 36 PRO D CA 1
ATOM 7999 C C . PRO D 1 3 ? -38.112 71.969 86.612 1.00 79.96 36 PRO D C 1
ATOM 8000 O O . PRO D 1 3 ? -38.147 73.135 86.227 1.00 79.66 36 PRO D O 1
ATOM 8004 N N . LYS D 1 4 ? -38.247 70.909 85.813 1.00 78.25 37 LYS D N 1
ATOM 8005 C CA . LYS D 1 4 ? -38.524 70.993 84.373 1.00 82.64 37 LYS D CA 1
ATOM 8006 C C . LYS D 1 4 ? -37.341 71.563 83.607 1.00 87.57 37 LYS D C 1
ATOM 8007 O O . LYS D 1 4 ? -37.449 71.865 82.424 1.00 91.87 37 LYS D O 1
ATOM 8013 N N . CYS D 1 5 ? -36.213 71.701 84.294 1.00 73.96 38 CYS D N 1
ATOM 8014 C CA . CYS D 1 5 ? -35.016 72.282 83.711 1.00 71.21 38 CYS D CA 1
ATOM 8015 C C . CYS D 1 5 ? -33.847 71.306 83.749 1.00 61.08 38 CYS D C 1
ATOM 8016 O O . CYS D 1 5 ? -33.494 70.793 84.807 1.00 62.94 38 CYS D O 1
ATOM 8019 N N . ARG D 1 6 ? -33.243 71.046 82.599 1.00 71.12 39 ARG D N 1
ATOM 8020 C CA . ARG D 1 6 ? -32.062 70.199 82.584 1.00 71.05 39 ARG D CA 1
ATOM 8021 C C . ARG D 1 6 ? -30.776 71.042 82.635 1.00 108.16 39 ARG D C 1
ATOM 8022 O O . ARG D 1 6 ? -30.628 72.031 81.913 1.00 103.40 39 ARG D O 1
ATOM 8030 N N . CYS D 1 7 ? -29.865 70.663 83.530 1.00 95.34 40 CYS D N 1
ATOM 8031 C CA . CYS D 1 7 ? -28.620 71.399 83.752 1.00 79.67 40 CYS D CA 1
ATOM 8032 C C . CYS D 1 7 ? -27.398 70.558 83.399 1.00 70.75 40 CYS D C 1
ATOM 8033 O O . CYS D 1 7 ? -27.059 69.616 84.116 1.00 61.16 40 CYS D O 1
ATOM 8036 N N . GLU D 1 8 ? -26.741 70.897 82.293 1.00 86.92 41 GLU D N 1
ATOM 8037 C CA . GLU D 1 8 ? -25.602 70.115 81.822 1.00 91.13 41 GLU D CA 1
ATOM 8038 C C . GLU D 1 8 ? -24.318 70.392 82.584 1.00 102.18 41 GLU D C 1
ATOM 8039 O O . GLU D 1 8 ? -23.540 69.477 82.833 1.00 115.03 41 GLU D O 1
ATOM 8045 N N . LYS D 1 9 ? -24.096 71.644 82.966 1.00 91.50 42 LYS D N 1
ATOM 8046 C CA . LYS D 1 9 ? -22.916 71.953 83.751 1.00 95.78 42 LYS D CA 1
ATOM 8047 C C . LYS D 1 9 ? -23.284 73.013 84.780 1.00 77.13 42 LYS D C 1
ATOM 8048 O O . LYS D 1 9 ? -23.978 72.730 85.752 1.00 67.56 42 LYS D O 1
ATOM 8054 N N . LEU D 1 10 ? -22.840 74.241 84.542 1.00 80.74 43 LEU D N 1
ATOM 8055 C CA . LEU D 1 10 ? -23.360 75.397 85.263 1.00 82.90 43 LEU D CA 1
ATOM 8056 C C . LEU D 1 10 ? -24.354 76.086 84.347 1.00 82.40 43 LEU D C 1
ATOM 8057 O O . LEU D 1 10 ? -24.966 77.090 84.707 1.00 85.11 43 LEU D O 1
ATOM 8062 N N . LEU D 1 11 ? -24.497 75.523 83.151 1.00 66.01 44 LEU D N 1
ATOM 8063 C CA . LEU D 1 11 ? -25.498 75.961 82.188 1.00 64.04 44 LEU D CA 1
ATOM 8064 C C . LEU D 1 11 ? -26.889 75.396 82.505 1.00 73.61 44 LEU D C 1
ATOM 8065 O O . LEU D 1 11 ? -27.029 74.209 82.787 1.00 78.07 44 LEU D O 1
ATOM 8070 N N . PHE D 1 12 ? -27.918 76.240 82.418 1.00 65.75 45 PHE D N 1
ATOM 8071 C CA . PHE D 1 12 ? -29.283 75.820 82.724 1.00 60.12 45 PHE D CA 1
ATOM 8072 C C . PHE D 1 12 ? -30.182 75.954 81.490 1.00 63.26 45 PHE D C 1
ATOM 8073 O O . PHE D 1 12 ? -30.400 77.058 81.002 1.00 62.11 45 PHE D O 1
ATOM 8081 N N . TYR D 1 13 ? -30.732 74.837 81.014 1.00 61.13 46 TYR D N 1
ATOM 8082 C CA . TYR D 1 13 ? -31.583 74.834 79.824 1.00 61.35 46 TYR D CA 1
ATOM 8083 C C . TYR D 1 13 ? -33.037 74.587 80.196 1.00 76.87 46 TYR D C 1
ATOM 8084 O O . TYR D 1 13 ? -33.436 73.445 80.416 1.00 88.39 46 TYR D O 1
ATOM 8093 N N . CYS D 1 14 ? -33.824 75.653 80.267 1.00 82.79 47 CYS D N 1
ATOM 8094 C CA . CYS D 1 14 ? -35.240 75.543 80.597 1.00 74.43 47 CYS D CA 1
ATOM 8095 C C . CYS D 1 14 ? -36.147 75.919 79.430 1.00 73.37 47 CYS D C 1
ATOM 8096 O O . CYS D 1 14 ? -36.989 76.804 79.558 1.00 74.36 47 CYS D O 1
ATOM 8099 N N . ASP D 1 15 ? -35.982 75.246 78.296 1.00 66.92 48 ASP D N 1
ATOM 8100 C CA . ASP D 1 15 ? -36.732 75.613 77.102 1.00 62.97 48 ASP D CA 1
ATOM 8101 C C . ASP D 1 15 ? -38.032 74.835 76.990 1.00 71.88 48 ASP D C 1
ATOM 8102 O O . ASP D 1 15 ? -38.119 73.688 77.418 1.00 84.15 48 ASP D O 1
ATOM 8107 N N . SER D 1 16 ? -39.038 75.493 76.424 1.00 76.52 49 SER D N 1
ATOM 8108 C CA . SER D 1 16 ? -40.304 74.872 76.040 1.00 69.53 49 SER D CA 1
ATOM 8109 C C . SER D 1 16 ? -41.133 74.352 77.205 1.00 70.31 49 SER D C 1
ATOM 8110 O O . SER D 1 16 ? -41.953 73.450 77.036 1.00 77.49 49 SER D O 1
ATOM 8113 N N . GLN D 1 17 ? -40.929 74.923 78.383 1.00 60.84 50 GLN D N 1
ATOM 8114 C CA . GLN D 1 17 ? -41.777 74.603 79.518 1.00 61.57 50 GLN D CA 1
ATOM 8115 C C . GLN D 1 17 ? -42.714 75.774 79.635 1.00 68.44 50 GLN D C 1
ATOM 8116 O O . GLN D 1 17 ? -42.437 76.853 79.114 1.00 79.47 50 GLN D O 1
ATOM 8122 N N . GLY D 1 18 ? -43.838 75.576 80.297 1.00 56.11 51 GLY D N 1
ATOM 8123 C CA . GLY D 1 18 ? -44.807 76.644 80.386 1.00 56.27 51 GLY D CA 1
ATOM 8124 C C . GLY D 1 18 ? -44.466 77.645 81.462 1.00 56.76 51 GLY D C 1
ATOM 8125 O O . GLY D 1 18 ? -45.234 77.814 82.400 1.00 57.38 51 GLY D O 1
ATOM 8126 N N . PHE D 1 19 ? -43.348 78.345 81.308 1.00 59.92 52 PHE D N 1
ATOM 8127 C CA . PHE D 1 19 ? -42.938 79.336 82.297 1.00 60.38 52 PHE D CA 1
ATOM 8128 C C . PHE D 1 19 ? -43.608 80.659 82.022 1.00 60.32 52 PHE D C 1
ATOM 8129 O O . PHE D 1 19 ? -43.749 81.070 80.878 1.00 59.72 52 PHE D O 1
ATOM 8137 N N . HIS D 1 20 ? -44.030 81.326 83.082 1.00 73.92 53 HIS D N 1
ATOM 8138 C CA . HIS D 1 20 ? -44.688 82.606 82.934 1.00 81.33 53 HIS D CA 1
ATOM 8139 C C . HIS D 1 20 ? -43.829 83.722 83.511 1.00 94.48 53 HIS D C 1
ATOM 8140 O O . HIS D 1 20 ? -44.116 84.906 83.330 1.00 100.81 53 HIS D O 1
ATOM 8147 N N . SER D 1 21 ? -42.777 83.330 84.219 1.00 89.70 54 SER D N 1
ATOM 8148 C CA . SER D 1 21 ? -41.778 84.274 84.694 1.00 75.45 54 SER D CA 1
ATOM 8149 C C . SER D 1 21 ? -40.482 83.524 84.941 1.00 71.12 54 SER D C 1
ATOM 8150 O O . SER D 1 21 ? -40.452 82.301 84.834 1.00 71.03 54 SER D O 1
ATOM 8153 N N . VAL D 1 22 ? -39.409 84.237 85.262 1.00 67.70 55 VAL D N 1
ATOM 8154 C CA . VAL D 1 22 ? -38.153 83.564 85.569 1.00 84.86 55 VAL D CA 1
ATOM 8155 C C . VAL D 1 22 ? -38.239 82.734 86.841 1.00 91.71 55 VAL D C 1
ATOM 8156 O O . VAL D 1 22 ? -38.638 83.238 87.888 1.00 101.25 55 VAL D O 1
ATOM 8160 N N . PRO D 1 23 ? -37.835 81.459 86.761 1.00 62.56 56 PRO D N 1
ATOM 8161 C CA . PRO D 1 23 ? -37.817 80.599 87.947 1.00 65.86 56 PRO D CA 1
ATOM 8162 C C . PRO D 1 23 ? -36.640 80.921 88.857 1.00 73.34 56 PRO D C 1
ATOM 8163 O O . PRO D 1 23 ? -35.562 81.238 88.353 1.00 73.96 56 PRO D O 1
ATOM 8167 N N . ASN D 1 24 ? -36.856 80.901 90.167 1.00 97.61 57 ASN D N 1
ATOM 8168 C CA . ASN D 1 24 ? -35.770 81.070 91.130 1.00 91.47 57 ASN D CA 1
ATOM 8169 C C . ASN D 1 24 ? -34.909 79.821 91.297 1.00 95.68 57 ASN D C 1
ATOM 8170 O O . ASN D 1 24 ? -35.404 78.771 91.702 1.00 100.28 57 ASN D O 1
ATOM 8175 N N . ALA D 1 25 ? -33.629 79.922 90.965 1.00 77.13 58 ALA D N 1
ATOM 8176 C CA . ALA D 1 25 ? -32.722 78.790 91.116 1.00 78.60 58 ALA D CA 1
ATOM 8177 C C . ALA D 1 25 ? -32.007 78.927 92.451 1.00 84.77 58 ALA D C 1
ATOM 8178 O O . ALA D 1 25 ? -31.517 80.011 92.775 1.00 81.93 58 ALA D O 1
ATOM 8180 N N . LEU D 1 26 ? -31.972 77.859 93.244 1.00 110.83 59 LEU D N 1
ATOM 8181 C CA . LEU D 1 26 ? -31.212 77.902 94.490 1.00 108.89 59 LEU D CA 1
ATOM 8182 C C . LEU D 1 26 ? -29.752 78.143 94.146 1.00 103.14 59 LEU D C 1
ATOM 8183 O O . LEU D 1 26 ? -29.051 78.866 94.856 1.00 106.82 59 LEU D O 1
ATOM 8188 N N . ASP D 1 27 ? -29.301 77.564 93.034 1.00 78.48 60 ASP D N 1
ATOM 8189 C CA . ASP D 1 27 ? -27.924 77.766 92.619 1.00 71.51 60 ASP D CA 1
ATOM 8190 C C . ASP D 1 27 ? -27.861 79.070 91.840 1.00 75.93 60 ASP D C 1
ATOM 8191 O O . ASP D 1 27 ? -28.407 79.190 90.739 1.00 78.49 60 ASP D O 1
ATOM 8196 N N . LYS D 1 28 ? -27.178 80.038 92.438 1.00 77.87 61 LYS D N 1
ATOM 8197 C CA . LYS D 1 28 ? -27.077 81.389 91.906 1.00 71.91 61 LYS D CA 1
ATOM 8198 C C . LYS D 1 28 ? -25.851 81.657 91.040 1.00 69.84 61 LYS D C 1
ATOM 8199 O O . LYS D 1 28 ? -25.715 82.740 90.466 1.00 69.49 61 LYS D O 1
ATOM 8205 N N . GLY D 1 29 ? -24.966 80.676 90.933 1.00 66.22 62 GLY D N 1
ATOM 8206 C CA . GLY D 1 29 ? -23.717 80.876 90.223 1.00 65.69 62 GLY D CA 1
ATOM 8207 C C . GLY D 1 29 ? -23.722 80.312 88.819 1.00 76.07 62 GLY D C 1
ATOM 8208 O O . GLY D 1 29 ? -22.699 79.858 88.315 1.00 82.48 62 GLY D O 1
ATOM 8209 N N . SER D 1 30 ? -24.888 80.339 88.189 1.00 74.91 63 SER D N 1
ATOM 8210 C CA . SER D 1 30 ? -25.048 79.824 86.837 1.00 71.26 63 SER D CA 1
ATOM 8211 C C . SER D 1 30 ? -24.348 80.692 85.804 1.00 61.01 63 SER D C 1
ATOM 8212 O O . SER D 1 30 ? -24.402 81.916 85.868 1.00 61.07 63 SER D O 1
ATOM 8215 N N . LEU D 1 31 ? -23.685 80.042 84.857 1.00 56.45 64 LEU D N 1
ATOM 8216 C CA . LEU D 1 31 ? -23.004 80.726 83.766 1.00 55.77 64 LEU D CA 1
ATOM 8217 C C . LEU D 1 31 ? -23.922 81.082 82.603 1.00 55.15 64 LEU D C 1
ATOM 8218 O O . LEU D 1 31 ? -23.759 82.121 81.973 1.00 54.79 64 LEU D O 1
ATOM 8223 N N . GLY D 1 32 ? -24.883 80.212 82.313 1.00 71.20 65 GLY D N 1
ATOM 8224 C CA . GLY D 1 32 ? -25.787 80.452 81.205 1.00 66.30 65 GLY D CA 1
ATOM 8225 C C . GLY D 1 32 ? -27.208 80.069 81.554 1.00 65.23 65 GLY D C 1
ATOM 8226 O O . GLY D 1 32 ? -27.436 79.237 82.424 1.00 65.75 65 GLY D O 1
ATOM 8227 N N . LEU D 1 33 ? -28.167 80.639 80.836 1.00 54.46 66 LEU D N 1
ATOM 8228 C CA . LEU D 1 33 ? -29.569 80.401 81.135 1.00 54.75 66 LEU D CA 1
ATOM 8229 C C . LEU D 1 33 ? -30.429 80.508 79.877 1.00 54.13 66 LEU D C 1
ATOM 8230 O O . LEU D 1 33 ? -30.385 81.512 79.166 1.00 53.75 66 LEU D O 1
ATOM 8235 N N . SER D 1 34 ? -31.198 79.459 79.603 1.00 68.71 67 SER D N 1
ATOM 8236 C CA . SER D 1 34 ? -32.053 79.407 78.420 1.00 69.31 67 SER D CA 1
ATOM 8237 C C . SER D 1 34 ? -33.540 79.270 78.741 1.00 62.95 67 SER D C 1
ATOM 8238 O O . SER D 1 34 ? -33.962 78.299 79.363 1.00 62.16 67 SER D O 1
ATOM 8241 N N . LEU D 1 35 ? -34.330 80.238 78.291 1.00 53.69 68 LEU D N 1
ATOM 8242 C CA . LEU D 1 35 ? -35.773 80.225 78.501 1.00 53.97 68 LEU D CA 1
ATOM 8243 C C . LEU D 1 35 ? -36.537 80.366 77.184 1.00 53.38 68 LEU D C 1
ATOM 8244 O O . LEU D 1 35 ? -37.488 81.135 77.081 1.00 53.45 68 LEU D O 1
ATOM 8249 N N . ARG D 1 36 ? -36.128 79.600 76.182 1.00 55.20 69 ARG D N 1
ATOM 8250 C CA . ARG D 1 36 ? -36.692 79.726 74.846 1.00 61.34 69 ARG D CA 1
ATOM 8251 C C . ARG D 1 36 ? -38.065 79.082 74.755 1.00 73.82 69 ARG D C 1
ATOM 8252 O O . ARG D 1 36 ? -38.331 78.082 75.420 1.00 84.85 69 ARG D O 1
ATOM 8260 N N . HIS D 1 37 ? -38.929 79.669 73.932 1.00 61.64 70 HIS D N 1
ATOM 8261 C CA . HIS D 1 37 ? -40.247 79.114 73.650 1.00 52.13 70 HIS D CA 1
ATOM 8262 C C . HIS D 1 37 ? -41.032 78.884 74.922 1.00 52.87 70 HIS D C 1
ATOM 8263 O O . HIS D 1 37 ? -41.559 77.797 75.142 1.00 53.07 70 HIS D O 1
ATOM 8270 N N . ASN D 1 38 ? -41.083 79.894 75.774 1.00 68.81 71 ASN D N 1
ATOM 8271 C CA . ASN D 1 38 ? -41.920 79.822 76.960 1.00 76.09 71 ASN D CA 1
ATOM 8272 C C . ASN D 1 38 ? -43.017 80.860 76.877 1.00 76.67 71 ASN D C 1
ATOM 8273 O O . ASN D 1 38 ? -43.230 81.457 75.819 1.00 81.62 71 ASN D O 1
ATOM 8278 N N . HIS D 1 39 ? -43.725 81.073 77.976 1.00 54.78 72 HIS D N 1
ATOM 8279 C CA . HIS D 1 39 ? -44.844 82.004 77.957 1.00 58.67 72 HIS D CA 1
ATOM 8280 C C . HIS D 1 39 ? -44.589 83.253 78.793 1.00 57.17 72 HIS D C 1
ATOM 8281 O O . HIS D 1 39 ? -45.528 83.882 79.272 1.00 57.33 72 HIS D O 1
ATOM 8288 N N . ILE D 1 40 ? -43.322 83.618 78.956 1.00 58.79 73 ILE D N 1
ATOM 8289 C CA . ILE D 1 40 ? -42.967 84.831 79.694 1.00 61.28 73 ILE D CA 1
ATOM 8290 C C . ILE D 1 40 ? -43.491 86.081 79.014 1.00 61.23 73 ILE D C 1
ATOM 8291 O O . ILE D 1 40 ? -43.317 86.256 77.816 1.00 66.83 73 ILE D O 1
ATOM 8296 N N . THR D 1 41 ? -44.132 86.953 79.778 1.00 59.15 74 THR D N 1
ATOM 8297 C CA . THR D 1 41 ? -44.726 88.142 79.194 1.00 63.86 74 THR D CA 1
ATOM 8298 C C . THR D 1 41 ? -44.087 89.403 79.743 1.00 62.09 74 THR D C 1
ATOM 8299 O O . THR D 1 41 ? -44.324 90.494 79.234 1.00 69.09 74 THR D O 1
ATOM 8303 N N . GLU D 1 42 ? -43.280 89.260 80.785 1.00 56.46 75 GLU D N 1
ATOM 8304 C CA . GLU D 1 42 ? -42.776 90.434 81.479 1.00 56.85 75 GLU D CA 1
ATOM 8305 C C . GLU D 1 42 ? -41.459 90.205 82.221 1.00 57.56 75 GLU D C 1
ATOM 8306 O O . GLU D 1 42 ? -41.260 89.162 82.847 1.00 57.30 75 GLU D O 1
ATOM 8312 N N . LEU D 1 43 ? -40.580 91.205 82.171 1.00 56.99 76 LEU D N 1
ATOM 8313 C CA . LEU D 1 43 ? -39.300 91.164 82.878 1.00 57.21 76 LEU D CA 1
ATOM 8314 C C . LEU D 1 43 ? -39.265 92.173 84.017 1.00 57.94 76 LEU D C 1
ATOM 8315 O O . LEU D 1 43 ? -39.218 93.377 83.783 1.00 57.91 76 LEU D O 1
ATOM 8320 N N . GLU D 1 44 ? -39.203 91.666 85.244 1.00 72.46 77 GLU D N 1
ATOM 8321 C CA . GLU D 1 44 ? -39.306 92.492 86.443 1.00 70.09 77 GLU D CA 1
ATOM 8322 C C . GLU D 1 44 ? -37.976 93.124 86.812 1.00 73.85 77 GLU D C 1
ATOM 8323 O O . GLU D 1 44 ? -36.943 92.786 86.242 1.00 76.44 77 GLU D O 1
ATOM 8329 N N . ARG D 1 45 ? -38.015 94.060 87.757 1.00 75.83 78 ARG D N 1
ATOM 8330 C CA . ARG D 1 45 ? -36.807 94.710 88.248 1.00 76.13 78 ARG D CA 1
ATOM 8331 C C . ARG D 1 45 ? -35.871 93.667 88.830 1.00 87.76 78 ARG D C 1
ATOM 8332 O O . ARG D 1 45 ? -36.315 92.798 89.572 1.00 93.93 78 ARG D O 1
ATOM 8340 N N . ASP D 1 46 ? -34.588 93.748 88.480 1.00 89.67 79 ASP D N 1
ATOM 8341 C CA . ASP D 1 46 ? -33.568 92.849 89.024 1.00 80.19 79 ASP D CA 1
ATOM 8342 C C . ASP D 1 46 ? -33.947 91.385 88.921 1.00 74.93 79 ASP D C 1
ATOM 8343 O O . ASP D 1 46 ? -33.608 90.605 89.805 1.00 75.38 79 ASP D O 1
ATOM 8348 N N . GLN D 1 47 ? -34.665 91.012 87.870 1.00 59.71 80 GLN D N 1
ATOM 8349 C CA . GLN D 1 47 ? -35.174 89.653 87.756 1.00 59.58 80 GLN D CA 1
ATOM 8350 C C . GLN D 1 47 ? -34.023 88.666 87.732 1.00 59.39 80 GLN D C 1
ATOM 8351 O O . GLN D 1 47 ? -34.157 87.530 88.181 1.00 59.60 80 GLN D O 1
ATOM 8357 N N . PHE D 1 48 ? -32.896 89.104 87.183 1.00 66.83 81 PHE D N 1
ATOM 8358 C CA . PHE D 1 48 ? -31.722 88.253 87.055 1.00 65.86 81 PHE D CA 1
ATOM 8359 C C . PHE D 1 48 ? -30.656 88.595 88.084 1.00 71.32 81 PHE D C 1
ATOM 8360 O O . PHE D 1 48 ? -29.488 88.261 87.911 1.00 64.02 81 PHE D O 1
ATOM 8368 N N . ALA D 1 49 ? -31.065 89.270 89.150 1.00 85.57 82 ALA D N 1
ATOM 8369 C CA . ALA D 1 49 ? -30.139 89.668 90.200 1.00 85.62 82 ALA D CA 1
ATOM 8370 C C . ALA D 1 49 ? -29.445 88.456 90.807 1.00 90.00 82 ALA D C 1
ATOM 8371 O O . ALA D 1 49 ? -28.280 88.531 91.187 1.00 94.55 82 ALA D O 1
ATOM 8373 N N . SER D 1 50 ? -30.170 87.345 90.903 1.00 95.42 83 SER D N 1
ATOM 8374 C CA . SER D 1 50 ? -29.626 86.113 91.468 1.00 94.12 83 SER D CA 1
ATOM 8375 C C . SER D 1 50 ? -28.464 85.520 90.656 1.00 91.53 83 SER D C 1
ATOM 8376 O O . SER D 1 50 ? -27.486 85.038 91.228 1.00 94.62 83 SER D O 1
ATOM 8379 N N . PHE D 1 51 ? -28.567 85.554 89.331 1.00 68.45 84 PHE D N 1
ATOM 8380 C CA . PHE D 1 51 ? -27.523 84.998 88.467 1.00 74.01 84 PHE D CA 1
ATOM 8381 C C . PHE D 1 51 ? -26.401 85.987 88.123 1.00 73.46 84 PHE D C 1
ATOM 8382 O O . PHE D 1 51 ? -26.295 86.430 86.984 1.00 72.58 84 PHE D O 1
ATOM 8390 N N . SER D 1 52 ? -25.561 86.331 89.088 1.00 70.62 85 SER D N 1
ATOM 8391 C CA . SER D 1 52 ? -24.548 87.346 88.842 1.00 70.46 85 SER D CA 1
ATOM 8392 C C . SER D 1 52 ? -23.566 86.971 87.737 1.00 69.69 85 SER D C 1
ATOM 8393 O O . SER D 1 52 ? -23.228 87.804 86.898 1.00 69.21 85 SER D O 1
ATOM 8396 N N . GLN D 1 53 ? -23.137 85.714 87.723 1.00 76.14 86 GLN D N 1
ATOM 8397 C CA . GLN D 1 53 ? -22.058 85.270 86.835 1.00 81.18 86 GLN D CA 1
ATOM 8398 C C . GLN D 1 53 ? -22.472 84.924 85.404 1.00 86.61 86 GLN D C 1
ATOM 8399 O O . GLN D 1 53 ? -21.652 84.457 84.611 1.00 77.95 86 GLN D O 1
ATOM 8405 N N . LEU D 1 54 ? -23.747 85.119 85.101 1.00 64.41 87 LEU D N 1
ATOM 8406 C CA . LEU D 1 54 ? -24.305 84.815 83.789 1.00 66.16 87 LEU D CA 1
ATOM 8407 C C . LEU D 1 54 ? -23.519 85.464 82.651 1.00 55.27 87 LEU D C 1
ATOM 8408 O O . LEU D 1 54 ? -23.258 86.665 82.664 1.00 55.31 87 LEU D O 1
ATOM 8413 N N . THR D 1 55 ? -23.106 84.642 81.692 1.00 54.66 88 THR D N 1
ATOM 8414 C CA . THR D 1 55 ? -22.354 85.101 80.530 1.00 53.97 88 THR D CA 1
ATOM 8415 C C . THR D 1 55 ? -23.216 85.229 79.284 1.00 53.33 88 THR D C 1
ATOM 8416 O O . THR D 1 55 ? -22.990 86.105 78.452 1.00 52.90 88 THR D O 1
ATOM 8420 N N . TRP D 1 56 ? -24.177 84.324 79.134 1.00 55.64 89 TRP D N 1
ATOM 8421 C CA . TRP D 1 56 ? -25.175 84.453 78.077 1.00 53.14 89 TRP D CA 1
ATOM 8422 C C . TRP D 1 56 ? -26.592 84.187 78.574 1.00 53.58 89 TRP D C 1
ATOM 8423 O O . TRP D 1 56 ? -26.807 83.371 79.468 1.00 55.59 89 TRP D O 1
ATOM 8434 N N . LEU D 1 57 ? -27.559 84.857 77.953 1.00 52.92 90 LEU D N 1
ATOM 8435 C CA . LEU D 1 57 ? -28.961 84.770 78.349 1.00 53.25 90 LEU D CA 1
ATOM 8436 C C . LEU D 1 57 ? -29.877 84.701 77.143 1.00 52.69 90 LEU D C 1
ATOM 8437 O O . LEU D 1 57 ? -29.924 85.626 76.351 1.00 52.32 90 LEU D O 1
ATOM 8442 N N . HIS D 1 58 ? -30.593 83.593 76.995 1.00 52.65 91 HIS D N 1
ATOM 8443 C CA . HIS D 1 58 ? -31.498 83.426 75.863 1.00 52.15 91 HIS D CA 1
ATOM 8444 C C . HIS D 1 58 ? -32.961 83.568 76.258 1.00 52.52 91 HIS D C 1
ATOM 8445 O O . HIS D 1 58 ? -33.496 82.734 76.977 1.00 52.93 91 HIS D O 1
ATOM 8452 N N . LEU D 1 59 ? -33.608 84.619 75.768 1.00 52.37 92 LEU D N 1
ATOM 8453 C CA . LEU D 1 59 ? -35.021 84.845 76.036 1.00 52.68 92 LEU D CA 1
ATOM 8454 C C . LEU D 1 59 ? -35.844 84.918 74.750 1.00 52.13 92 LEU D C 1
ATOM 8455 O O . LEU D 1 59 ? -36.936 85.477 74.739 1.00 52.29 92 LEU D O 1
ATOM 8460 N N . ASP D 1 60 ? -35.333 84.350 73.666 1.00 69.69 93 ASP D N 1
ATOM 8461 C CA . ASP D 1 60 ? -36.036 84.444 72.400 1.00 66.03 93 ASP D CA 1
ATOM 8462 C C . ASP D 1 60 ? -37.314 83.630 72.439 1.00 73.69 93 ASP D C 1
ATOM 8463 O O . ASP D 1 60 ? -37.453 82.711 73.245 1.00 77.23 93 ASP D O 1
ATOM 8468 N N . HIS D 1 61 ? -38.242 83.990 71.561 1.00 67.11 94 HIS D N 1
ATOM 8469 C CA . HIS D 1 61 ? -39.517 83.301 71.415 1.00 56.89 94 HIS D CA 1
ATOM 8470 C C . HIS D 1 61 ? -40.324 83.311 72.712 1.00 51.71 94 HIS D C 1
ATOM 8471 O O . HIS D 1 61 ? -40.719 82.267 73.236 1.00 52.00 94 HIS D O 1
ATOM 8478 N N . ASN D 1 62 ? -40.519 84.516 73.234 1.00 57.78 95 ASN D N 1
ATOM 8479 C CA . ASN D 1 62 ? -41.374 84.758 74.384 1.00 63.31 95 ASN D CA 1
ATOM 8480 C C . ASN D 1 62 ? -42.359 85.872 74.067 1.00 70.17 95 ASN D C 1
ATOM 8481 O O . ASN D 1 62 ? -42.181 86.614 73.108 1.00 70.46 95 ASN D O 1
ATOM 8486 N N . GLN D 1 63 ? -43.398 85.993 74.879 1.00 69.17 96 GLN D N 1
ATOM 8487 C CA . GLN D 1 63 ? -44.411 87.019 74.667 1.00 69.90 96 GLN D CA 1
ATOM 8488 C C . GLN D 1 63 ? -44.152 88.309 75.445 1.00 72.28 96 GLN D C 1
ATOM 8489 O O . GLN D 1 63 ? -45.076 89.080 75.696 1.00 68.95 96 GLN D O 1
ATOM 8495 N N . ILE D 1 64 ? -42.898 88.523 75.838 1.00 73.04 97 ILE D N 1
ATOM 8496 C CA . ILE D 1 64 ? -42.501 89.725 76.572 1.00 66.46 97 ILE D CA 1
ATOM 8497 C C . ILE D 1 64 ? -42.944 91.007 75.893 1.00 58.13 97 ILE D C 1
ATOM 8498 O O . ILE D 1 64 ? -42.643 91.225 74.727 1.00 59.16 97 ILE D O 1
ATOM 8503 N N . SER D 1 65 ? -43.634 91.868 76.627 1.00 61.11 98 SER D N 1
ATOM 8504 C CA . SER D 1 65 ? -44.147 93.095 76.040 1.00 71.57 98 SER D CA 1
ATOM 8505 C C . SER D 1 65 ? -43.666 94.303 76.822 1.00 83.69 98 SER D C 1
ATOM 8506 O O . SER D 1 65 ? -43.544 95.401 76.278 1.00 93.60 98 SER D O 1
ATOM 8509 N N . THR D 1 66 ? -43.401 94.105 78.106 1.00 85.38 99 THR D N 1
ATOM 8510 C CA . THR D 1 66 ? -42.939 95.197 78.947 1.00 82.64 99 THR D CA 1
ATOM 8511 C C . THR D 1 66 ? -41.683 94.782 79.693 1.00 76.54 99 THR D C 1
ATOM 8512 O O . THR D 1 66 ? -41.633 93.734 80.335 1.00 74.22 99 THR D O 1
ATOM 8516 N N . VAL D 1 67 ? -40.667 95.625 79.600 1.00 56.05 100 VAL D N 1
ATOM 8517 C CA . VAL D 1 67 ? -39.396 95.395 80.263 1.00 56.21 100 VAL D CA 1
ATOM 8518 C C . VAL D 1 67 ? -39.136 96.482 81.274 1.00 56.86 100 VAL D C 1
ATOM 8519 O O . VAL D 1 67 ? -38.939 97.644 80.916 1.00 56.79 100 VAL D O 1
ATOM 8523 N N . LYS D 1 68 ? -39.105 96.090 82.540 1.00 57.50 101 LYS D N 1
ATOM 8524 C CA . LYS D 1 68 ? -38.973 97.044 83.627 1.00 58.22 101 LYS D CA 1
ATOM 8525 C C . LYS D 1 68 ? -37.622 97.738 83.610 1.00 58.14 101 LYS D C 1
ATOM 8526 O O . LYS D 1 68 ? -36.667 97.259 83.005 1.00 57.63 101 LYS D O 1
ATOM 8532 N N . GLU D 1 69 ? -37.567 98.905 84.234 1.00 63.08 102 GLU D N 1
ATOM 8533 C CA . GLU D 1 69 ? -36.320 99.631 84.393 1.00 63.14 102 GLU D CA 1
ATOM 8534 C C . GLU D 1 69 ? -35.394 98.783 85.256 1.00 65.50 102 GLU D C 1
ATOM 8535 O O . GLU D 1 69 ? -35.857 98.113 86.172 1.00 63.91 102 GLU D O 1
ATOM 8541 N N . ASP D 1 70 ? -34.104 98.787 84.937 1.00 70.26 103 ASP D N 1
ATOM 8542 C CA . ASP D 1 70 ? -33.112 97.996 85.658 1.00 73.38 103 ASP D CA 1
ATOM 8543 C C . ASP D 1 70 ? -33.450 96.520 85.670 1.00 73.86 103 ASP D C 1
ATOM 8544 O O . ASP D 1 70 ? -33.172 95.817 86.635 1.00 63.46 103 ASP D O 1
ATOM 8549 N N . ALA D 1 71 ? -34.090 96.061 84.612 1.00 75.64 104 ALA D N 1
ATOM 8550 C CA . ALA D 1 71 ? -34.443 94.660 84.505 1.00 77.11 104 ALA D CA 1
ATOM 8551 C C . ALA D 1 71 ? -33.192 93.803 84.457 1.00 67.17 104 ALA D C 1
ATOM 8552 O O . ALA D 1 71 ? -33.149 92.736 85.063 1.00 63.67 104 ALA D O 1
ATOM 8554 N N . PHE D 1 72 ? -32.166 94.270 83.747 1.00 66.36 105 PHE D N 1
ATOM 8555 C CA . PHE D 1 72 ? -30.934 93.488 83.606 1.00 70.72 105 PHE D CA 1
ATOM 8556 C C . PHE D 1 72 ? -29.820 93.968 84.517 1.00 69.53 105 PHE D C 1
ATOM 8557 O O . PHE D 1 72 ? -28.659 93.628 84.303 1.00 68.53 105 PHE D O 1
ATOM 8565 N N . GLN D 1 73 ? -30.156 94.742 85.537 1.00 78.32 106 GLN D N 1
ATOM 8566 C CA . GLN D 1 73 ? -29.112 95.321 86.353 1.00 76.73 106 GLN D CA 1
ATOM 8567 C C . GLN D 1 73 ? -28.371 94.214 87.090 1.00 72.87 106 GLN D C 1
ATOM 8568 O O . GLN D 1 73 ? -28.965 93.208 87.481 1.00 71.05 106 GLN D O 1
ATOM 8574 N N . GLY D 1 74 ? -27.061 94.393 87.228 1.00 70.84 107 GLY D N 1
ATOM 8575 C CA . GLY D 1 74 ? -26.214 93.449 87.934 1.00 75.53 107 GLY D CA 1
ATOM 8576 C C . GLY D 1 74 ? -25.552 92.332 87.142 1.00 72.38 107 GLY D C 1
ATOM 8577 O O . GLY D 1 74 ? -24.798 91.542 87.708 1.00 70.15 107 GLY D O 1
ATOM 8578 N N . LEU D 1 75 ? -25.812 92.267 85.840 1.00 57.76 108 LEU D N 1
ATOM 8579 C CA . LEU D 1 75 ? -25.232 91.221 84.990 1.00 57.12 108 LEU D CA 1
ATOM 8580 C C . LEU D 1 75 ? -23.977 91.724 84.290 1.00 56.68 108 LEU D C 1
ATOM 8581 O O . LEU D 1 75 ? -23.911 91.743 83.065 1.00 55.95 108 LEU D O 1
ATOM 8586 N N . TYR D 1 76 ? -22.978 92.116 85.070 1.00 57.12 109 TYR D N 1
ATOM 8587 C CA . TYR D 1 76 ? -21.796 92.771 84.524 1.00 56.80 109 TYR D CA 1
ATOM 8588 C C . TYR D 1 76 ? -21.000 91.857 83.601 1.00 56.12 109 TYR D C 1
ATOM 8589 O O . TYR D 1 76 ? -20.357 92.322 82.671 1.00 55.59 109 TYR D O 1
ATOM 8598 N N . LYS D 1 77 ? -21.023 90.559 83.869 1.00 56.17 110 LYS D N 1
ATOM 8599 C CA . LYS D 1 77 ? -20.262 89.610 83.066 1.00 55.58 110 LYS D CA 1
ATOM 8600 C C . LYS D 1 77 ? -20.969 89.065 81.810 1.00 74.71 110 LYS D C 1
ATOM 8601 O O . LYS D 1 77 ? -20.404 88.254 81.085 1.00 74.23 110 LYS D O 1
ATOM 8607 N N . LEU D 1 78 ? -22.193 89.504 81.555 1.00 54.79 111 LEU D N 1
ATOM 8608 C CA . LEU D 1 78 ? -22.956 89.033 80.400 1.00 54.15 111 LEU D CA 1
ATOM 8609 C C . LEU D 1 78 ? -22.354 89.466 79.076 1.00 53.41 111 LEU D C 1
ATOM 8610 O O . LEU D 1 78 ? -22.038 90.636 78.892 1.00 53.38 111 LEU D O 1
ATOM 8615 N N . LYS D 1 79 ? -22.181 88.523 78.156 1.00 52.82 112 LYS D N 1
ATOM 8616 C CA . LYS D 1 79 ? -21.655 88.861 76.838 1.00 52.10 112 LYS D CA 1
ATOM 8617 C C . LYS D 1 79 ? -22.586 88.514 75.669 1.00 51.52 112 LYS D C 1
ATOM 8618 O O . LYS D 1 79 ? -22.372 88.988 74.552 1.00 50.95 112 LYS D O 1
ATOM 8624 N N . GLU D 1 80 ? -23.620 87.711 75.921 1.00 57.25 113 GLU D N 1
ATOM 8625 C CA . GLU D 1 80 ? -24.651 87.462 74.902 1.00 51.43 113 GLU D CA 1
ATOM 8626 C C . GLU D 1 80 ? -26.087 87.544 75.426 1.00 51.59 113 GLU D C 1
ATOM 8627 O O . GLU D 1 80 ? -26.473 86.811 76.330 1.00 52.05 113 GLU D O 1
ATOM 8633 N N . LEU D 1 81 ? -26.888 88.403 74.806 1.00 51.39 114 LEU D N 1
ATOM 8634 C CA . LEU D 1 81 ? -28.275 88.584 75.206 1.00 51.73 114 LEU D CA 1
ATOM 8635 C C . LEU D 1 81 ? -29.188 88.500 74.001 1.00 51.20 114 LEU D C 1
ATOM 8636 O O . LEU D 1 81 ? -29.124 89.340 73.112 1.00 50.81 114 LEU D O 1
ATOM 8641 N N . ILE D 1 82 ? -30.061 87.500 73.998 1.00 51.23 115 ILE D N 1
ATOM 8642 C CA . ILE D 1 82 ? -30.975 87.255 72.894 1.00 50.76 115 ILE D CA 1
ATOM 8643 C C . ILE D 1 82 ? -32.409 87.550 73.314 1.00 51.14 115 ILE D C 1
ATOM 8644 O O . ILE D 1 82 ? -32.966 86.865 74.161 1.00 51.58 115 ILE D O 1
ATOM 8649 N N . LEU D 1 83 ? -33.006 88.567 72.707 1.00 50.97 116 LEU D N 1
ATOM 8650 C CA . LEU D 1 83 ? -34.368 88.955 73.028 1.00 51.31 116 LEU D CA 1
ATOM 8651 C C . LEU D 1 83 ? -35.262 88.943 71.802 1.00 50.83 116 LEU D C 1
ATOM 8652 O O . LEU D 1 83 ? -36.272 89.641 71.764 1.00 50.99 116 LEU D O 1
ATOM 8657 N N . SER D 1 84 ? -34.904 88.150 70.800 1.00 54.16 117 SER D N 1
ATOM 8658 C CA . SER D 1 84 ? -35.645 88.170 69.550 1.00 49.99 117 SER D CA 1
ATOM 8659 C C . SER D 1 84 ? -36.986 87.472 69.673 1.00 57.59 117 SER D C 1
ATOM 8660 O O . SER D 1 84 ? -37.207 86.695 70.598 1.00 70.26 117 SER D O 1
ATOM 8663 N N . SER D 1 85 ? -37.868 87.753 68.719 1.00 49.69 118 SER D N 1
ATOM 8664 C CA . SER D 1 85 ? -39.174 87.117 68.642 1.00 49.81 118 SER D CA 1
ATOM 8665 C C . SER D 1 85 ? -40.023 87.354 69.886 1.00 50.50 118 SER D C 1
ATOM 8666 O O . SER D 1 85 ? -40.544 86.414 70.473 1.00 50.80 118 SER D O 1
ATOM 8669 N N . ASN D 1 86 ? -40.132 88.612 70.296 1.00 50.77 119 ASN D N 1
ATOM 8670 C CA . ASN D 1 86 ? -40.999 89.002 71.404 1.00 51.43 119 ASN D CA 1
ATOM 8671 C C . ASN D 1 86 ? -41.890 90.142 70.964 1.00 53.89 119 ASN D C 1
ATOM 8672 O O . ASN D 1 86 ? -41.962 90.447 69.778 1.00 59.87 119 ASN D O 1
ATOM 8677 N N . LYS D 1 87 ? -42.590 90.767 71.899 1.00 52.86 120 LYS D N 1
ATOM 8678 C CA . LYS D 1 87 ? -43.454 91.871 71.523 1.00 52.92 120 LYS D CA 1
ATOM 8679 C C . LYS D 1 87 ? -43.011 93.191 72.146 1.00 58.48 120 LYS D C 1
ATOM 8680 O O . LYS D 1 87 ? -43.825 94.054 72.445 1.00 53.61 120 LYS D O 1
ATOM 8686 N N . ILE D 1 88 ? -41.703 93.358 72.286 1.00 59.02 121 ILE D N 1
ATOM 8687 C CA . ILE D 1 88 ? -41.128 94.557 72.883 1.00 57.14 121 ILE D CA 1
ATOM 8688 C C . ILE D 1 88 ? -41.311 95.786 72.007 1.00 55.90 121 ILE D C 1
ATOM 8689 O O . ILE D 1 88 ? -41.012 95.753 70.821 1.00 58.80 121 ILE D O 1
ATOM 8694 N N . PHE D 1 89 ? -41.818 96.868 72.586 1.00 53.22 122 PHE D N 1
ATOM 8695 C CA . PHE D 1 89 ? -42.037 98.091 71.822 1.00 55.37 122 PHE D CA 1
ATOM 8696 C C . PHE D 1 89 ? -41.475 99.324 72.513 1.00 53.90 122 PHE D C 1
ATOM 8697 O O . PHE D 1 89 ? -41.343 100.383 71.904 1.00 59.66 122 PHE D O 1
ATOM 8705 N N . TYR D 1 90 ? -41.170 99.191 73.796 1.00 53.65 123 TYR D N 1
ATOM 8706 C CA . TYR D 1 90 ? -40.524 100.266 74.534 1.00 54.08 123 TYR D CA 1
ATOM 8707 C C . TYR D 1 90 ? -39.442 99.727 75.447 1.00 54.30 123 TYR D C 1
ATOM 8708 O O . TYR D 1 90 ? -39.644 98.721 76.118 1.00 54.52 123 TYR D O 1
ATOM 8717 N N . LEU D 1 91 ? -38.309 100.419 75.503 1.00 54.29 124 LEU D N 1
ATOM 8718 C CA . LEU D 1 91 ? -37.222 100.039 76.402 1.00 54.55 124 LEU D CA 1
ATOM 8719 C C . LEU D 1 91 ? -36.655 101.244 77.141 1.00 55.05 124 LEU D C 1
ATOM 8720 O O . LEU D 1 91 ? -36.258 102.217 76.511 1.00 54.84 124 LEU D O 1
ATOM 8725 N N . PRO D 1 92 ? -36.614 101.182 78.484 1.00 55.73 125 PRO D N 1
ATOM 8726 C CA . PRO D 1 92 ? -36.109 102.298 79.291 1.00 56.29 125 PRO D CA 1
ATOM 8727 C C . PRO D 1 92 ? -34.668 102.642 78.948 1.00 56.01 125 PRO D C 1
ATOM 8728 O O . PRO D 1 92 ? -33.895 101.736 78.694 1.00 55.63 125 PRO D O 1
ATOM 8732 N N . ASN D 1 93 ? -34.316 103.925 78.963 1.00 56.21 126 ASN D N 1
ATOM 8733 C CA . ASN D 1 93 ? -33.018 104.373 78.464 1.00 55.89 126 ASN D CA 1
ATOM 8734 C C . ASN D 1 93 ? -31.816 103.769 79.186 1.00 56.05 126 ASN D C 1
ATOM 8735 O O . ASN D 1 93 ? -30.720 103.753 78.646 1.00 55.65 126 ASN D O 1
ATOM 8740 N N . THR D 1 94 ? -32.002 103.265 80.398 1.00 76.25 127 THR D N 1
ATOM 8741 C CA . THR D 1 94 ? -30.864 102.741 81.156 1.00 77.82 127 THR D CA 1
ATOM 8742 C C . THR D 1 94 ? -30.804 101.221 81.166 1.00 77.44 127 THR D C 1
ATOM 8743 O O . THR D 1 94 ? -30.127 100.630 82.001 1.00 72.66 127 THR D O 1
ATOM 8747 N N . THR D 1 95 ? -31.524 100.587 80.254 1.00 59.43 128 THR D N 1
ATOM 8748 C CA . THR D 1 95 ? -31.713 99.150 80.325 1.00 59.50 128 THR D CA 1
ATOM 8749 C C . THR D 1 95 ? -30.476 98.373 79.882 1.00 56.35 128 THR D C 1
ATOM 8750 O O . THR D 1 95 ? -30.301 97.220 80.273 1.00 55.46 128 THR D O 1
ATOM 8754 N N . PHE D 1 96 ? -29.639 98.977 79.041 1.00 54.98 129 PHE D N 1
ATOM 8755 C CA . PHE D 1 96 ? -28.452 98.277 78.557 1.00 54.51 129 PHE D CA 1
ATOM 8756 C C . PHE D 1 96 ? -27.134 98.900 79.008 1.00 54.74 129 PHE D C 1
ATOM 8757 O O . PHE D 1 96 ? -26.092 98.257 78.928 1.00 54.53 129 PHE D O 1
ATOM 8765 N N . THR D 1 97 ? -27.190 100.113 79.545 1.00 57.68 130 THR D N 1
ATOM 8766 C CA . THR D 1 97 ? -25.992 100.930 79.730 1.00 55.37 130 THR D CA 1
ATOM 8767 C C . THR D 1 97 ? -24.914 100.289 80.593 1.00 55.67 130 THR D C 1
ATOM 8768 O O . THR D 1 97 ? -23.732 100.530 80.384 1.00 55.52 130 THR D O 1
ATOM 8772 N N . GLN D 1 98 ? -25.317 99.518 81.593 1.00 56.15 131 GLN D N 1
ATOM 8773 C CA . GLN D 1 98 ? -24.345 98.800 82.413 1.00 56.45 131 GLN D CA 1
ATOM 8774 C C . GLN D 1 98 ? -23.871 97.444 81.896 1.00 55.93 131 GLN D C 1
ATOM 8775 O O . GLN D 1 98 ? -22.851 96.960 82.356 1.00 56.07 131 GLN D O 1
ATOM 8781 N N . LEU D 1 99 ? -24.586 96.807 80.975 1.00 55.36 132 LEU D N 1
ATOM 8782 C CA . LEU D 1 99 ? -24.107 95.514 80.494 1.00 54.90 132 LEU D CA 1
ATOM 8783 C C . LEU D 1 99 ? -22.834 95.745 79.700 1.00 54.40 132 LEU D C 1
ATOM 8784 O O . LEU D 1 99 ? -22.843 95.819 78.480 1.00 53.74 132 LEU D O 1
ATOM 8789 N N . ILE D 1 100 ? -21.723 95.778 80.420 1.00 54.75 133 ILE D N 1
ATOM 8790 C CA . ILE D 1 100 ? -20.483 96.324 79.905 1.00 54.46 133 ILE D CA 1
ATOM 8791 C C . ILE D 1 100 ? -19.706 95.284 79.147 1.00 53.87 133 ILE D C 1
ATOM 8792 O O . ILE D 1 100 ? -18.796 95.612 78.406 1.00 53.46 133 ILE D O 1
ATOM 8797 N N . ASN D 1 101 ? -20.053 94.022 79.341 1.00 53.85 134 ASN D N 1
ATOM 8798 C CA . ASN D 1 101 ? -19.325 92.959 78.671 1.00 53.33 134 ASN D CA 1
ATOM 8799 C C . ASN D 1 101 ? -20.086 92.326 77.519 1.00 52.67 134 ASN D C 1
ATOM 8800 O O . ASN D 1 101 ? -19.637 91.347 76.951 1.00 52.25 134 ASN D O 1
ATOM 8805 N N . LEU D 1 102 ? -21.220 92.906 77.160 1.00 52.60 135 LEU D N 1
ATOM 8806 C CA . LEU D 1 102 ? -22.066 92.352 76.116 1.00 52.03 135 LEU D CA 1
ATOM 8807 C C . LEU D 1 102 ? -21.334 92.342 74.781 1.00 51.29 135 LEU D C 1
ATOM 8808 O O . LEU D 1 102 ? -20.677 93.312 74.427 1.00 51.16 135 LEU D O 1
ATOM 8813 N N . GLN D 1 103 ? -21.435 91.242 74.047 1.00 50.81 136 GLN D N 1
ATOM 8814 C CA . GLN D 1 103 ? -20.752 91.119 72.768 1.00 50.11 136 GLN D CA 1
ATOM 8815 C C . GLN D 1 103 ? -21.761 90.918 71.656 1.00 49.60 136 GLN D C 1
ATOM 8816 O O . GLN D 1 103 ? -21.549 91.361 70.531 1.00 49.07 136 GLN D O 1
ATOM 8822 N N . ASN D 1 104 ? -22.856 90.235 71.976 1.00 49.78 137 ASN D N 1
ATOM 8823 C CA . ASN D 1 104 ? -23.925 89.996 71.012 1.00 49.37 137 ASN D CA 1
ATOM 8824 C C . ASN D 1 104 ? -25.278 90.374 71.572 1.00 49.78 137 ASN D C 1
ATOM 8825 O O . ASN D 1 104 ? -25.706 89.843 72.590 1.00 50.28 137 ASN D O 1
ATOM 8830 N N . LEU D 1 105 ? -25.958 91.289 70.898 1.00 49.59 138 LEU D N 1
ATOM 8831 C CA . LEU D 1 105 ? -27.286 91.700 71.313 1.00 49.94 138 LEU D CA 1
ATOM 8832 C C . LEU D 1 105 ? -28.276 91.475 70.184 1.00 49.48 138 LEU D C 1
ATOM 8833 O O . LEU D 1 105 ? -28.109 91.995 69.087 1.00 49.00 138 LEU D O 1
ATOM 8838 N N . ASP D 1 106 ? -29.314 90.699 70.464 1.00 49.65 139 ASP D N 1
ATOM 8839 C CA . ASP D 1 106 ? -30.304 90.356 69.455 1.00 49.25 139 ASP D CA 1
ATOM 8840 C C . ASP D 1 106 ? -31.678 90.860 69.839 1.00 49.62 139 ASP D C 1
ATOM 8841 O O . ASP D 1 106 ? -32.276 90.385 70.792 1.00 50.10 139 ASP D O 1
ATOM 8846 N N . LEU D 1 107 ? -32.183 91.813 69.072 1.00 49.41 140 LEU D N 1
ATOM 8847 C CA . LEU D 1 107 ? -33.498 92.370 69.318 1.00 49.73 140 LEU D CA 1
ATOM 8848 C C . LEU D 1 107 ? -34.371 92.218 68.089 1.00 49.27 140 LEU D C 1
ATOM 8849 O O . LEU D 1 107 ? -35.374 92.909 67.942 1.00 49.39 140 LEU D O 1
ATOM 8854 N N . SER D 1 108 ? -34.002 91.301 67.208 1.00 48.75 141 SER D N 1
ATOM 8855 C CA . SER D 1 108 ? -34.729 91.146 65.965 1.00 48.29 141 SER D CA 1
ATOM 8856 C C . SER D 1 108 ? -36.134 90.643 66.235 1.00 48.55 141 SER D C 1
ATOM 8857 O O . SER D 1 108 ? -36.395 90.080 67.290 1.00 49.00 141 SER D O 1
ATOM 8860 N N . PHE D 1 109 ? -37.044 90.916 65.305 1.00 48.31 142 PHE D N 1
ATOM 8861 C CA . PHE D 1 109 ? -38.419 90.445 65.392 1.00 48.51 142 PHE D CA 1
ATOM 8862 C C . PHE D 1 109 ? -39.104 90.946 66.648 1.00 49.18 142 PHE D C 1
ATOM 8863 O O . PHE D 1 109 ? -39.577 90.169 67.472 1.00 49.54 142 PHE D O 1
ATOM 8871 N N . ASN D 1 110 ? -39.085 92.262 66.795 1.00 49.35 143 ASN D N 1
ATOM 8872 C CA . ASN D 1 110 ? -39.771 92.974 67.856 1.00 49.98 143 ASN D CA 1
ATOM 8873 C C . ASN D 1 110 ? -40.512 94.150 67.281 1.00 49.95 143 ASN D C 1
ATOM 8874 O O . ASN D 1 110 ? -40.397 94.447 66.098 1.00 49.46 143 ASN D O 1
ATOM 8879 N N . GLN D 1 111 ? -41.300 94.804 68.115 1.00 50.51 144 GLN D N 1
ATOM 8880 C CA . GLN D 1 111 ? -42.100 95.923 67.668 1.00 50.56 144 GLN D CA 1
ATOM 8881 C C . GLN D 1 111 ? -41.522 97.258 68.069 1.00 50.81 144 GLN D C 1
ATOM 8882 O O . GLN D 1 111 ? -42.247 98.140 68.493 1.00 51.23 144 GLN D O 1
ATOM 8888 N N . LEU D 1 112 ? -40.214 97.408 67.930 1.00 50.57 145 LEU D N 1
ATOM 8889 C CA . LEU D 1 112 ? -39.573 98.673 68.246 1.00 50.79 145 LEU D CA 1
ATOM 8890 C C . LEU D 1 112 ? -39.812 99.645 67.113 1.00 50.47 145 LEU D C 1
ATOM 8891 O O . LEU D 1 112 ? -39.554 99.324 65.963 1.00 49.89 145 LEU D O 1
ATOM 8896 N N . SER D 1 113 ? -40.263 100.846 67.438 1.00 50.86 146 SER D N 1
ATOM 8897 C CA . SER D 1 113 ? -40.588 101.821 66.410 1.00 50.63 146 SER D CA 1
ATOM 8898 C C . SER D 1 113 ? -39.605 102.969 66.439 1.00 50.69 146 SER D C 1
ATOM 8899 O O . SER D 1 113 ? -39.413 103.670 65.452 1.00 50.36 146 SER D O 1
ATOM 8902 N N . SER D 1 114 ? -38.980 103.151 67.591 1.00 51.12 147 SER D N 1
ATOM 8903 C CA . SER D 1 114 ? -37.976 104.180 67.776 1.00 51.25 147 SER D CA 1
ATOM 8904 C C . SER D 1 114 ? -37.053 103.747 68.891 1.00 51.54 147 SER D C 1
ATOM 8905 O O . SER D 1 114 ? -37.393 102.881 69.686 1.00 51.79 147 SER D O 1
ATOM 8908 N N . LEU D 1 115 ? -35.894 104.375 68.971 1.00 51.54 148 LEU D N 1
ATOM 8909 C CA . LEU D 1 115 ? -34.925 103.994 69.971 1.00 51.81 148 LEU D CA 1
ATOM 8910 C C . LEU D 1 115 ? -34.417 105.205 70.726 1.00 52.33 148 LEU D C 1
ATOM 8911 O O . LEU D 1 115 ? -34.146 106.246 70.137 1.00 52.23 148 LEU D O 1
ATOM 8916 N N . HIS D 1 116 ? -34.312 105.062 72.041 1.00 52.91 149 HIS D N 1
ATOM 8917 C CA . HIS D 1 116 ? -33.781 106.117 72.883 1.00 53.46 149 HIS D CA 1
ATOM 8918 C C . HIS D 1 116 ? -32.359 106.381 72.432 1.00 53.14 149 HIS D C 1
ATOM 8919 O O . HIS D 1 116 ? -31.559 105.464 72.370 1.00 52.84 149 HIS D O 1
ATOM 8926 N N . PRO D 1 117 ? -32.041 107.643 72.122 1.00 53.22 150 PRO D N 1
ATOM 8927 C CA . PRO D 1 117 ? -30.750 108.040 71.550 1.00 52.90 150 PRO D CA 1
ATOM 8928 C C . PRO D 1 117 ? -29.537 107.478 72.292 1.00 53.02 150 PRO D C 1
ATOM 8929 O O . PRO D 1 117 ? -28.468 107.349 71.703 1.00 52.60 150 PRO D O 1
ATOM 8933 N N . GLU D 1 118 ? -29.676 107.193 73.576 1.00 53.60 151 GLU D N 1
ATOM 8934 C CA . GLU D 1 118 ? -28.559 106.641 74.316 1.00 53.76 151 GLU D CA 1
ATOM 8935 C C . GLU D 1 118 ? -28.810 105.197 74.740 1.00 53.71 151 GLU D C 1
ATOM 8936 O O . GLU D 1 118 ? -28.274 104.743 75.744 1.00 65.48 151 GLU D O 1
ATOM 8942 N N . LEU D 1 119 ? -29.620 104.471 73.984 1.00 53.26 152 LEU D N 1
ATOM 8943 C CA . LEU D 1 119 ? -30.010 103.128 74.394 1.00 53.26 152 LEU D CA 1
ATOM 8944 C C . LEU D 1 119 ? -28.820 102.205 74.442 1.00 53.01 152 LEU D C 1
ATOM 8945 O O . LEU D 1 119 ? -28.728 101.353 75.316 1.00 53.30 152 LEU D O 1
ATOM 8950 N N . PHE D 1 120 ? -27.912 102.380 73.493 1.00 52.48 153 PHE D N 1
ATOM 8951 C CA . PHE D 1 120 ? -26.740 101.520 73.377 1.00 52.17 153 PHE D CA 1
ATOM 8952 C C . PHE D 1 120 ? -25.477 102.159 73.933 1.00 52.46 153 PHE D C 1
ATOM 8953 O O . PHE D 1 120 ? -24.377 101.741 73.588 1.00 52.13 153 PHE D O 1
ATOM 8961 N N . TYR D 1 121 ? -25.614 103.201 74.744 1.00 53.07 154 TYR D N 1
ATOM 8962 C CA . TYR D 1 121 ? -24.438 103.805 75.354 1.00 53.41 154 TYR D CA 1
ATOM 8963 C C . TYR D 1 121 ? -23.762 102.842 76.325 1.00 53.70 154 TYR D C 1
ATOM 8964 O O . TYR D 1 121 ? -24.424 102.087 77.037 1.00 53.99 154 TYR D O 1
ATOM 8973 N N . GLY D 1 122 ? -22.433 102.887 76.324 1.00 53.62 155 GLY D N 1
ATOM 8974 C CA . GLY D 1 122 ? -21.605 102.034 77.156 1.00 53.87 155 GLY D CA 1
ATOM 8975 C C . GLY D 1 122 ? -21.542 100.569 76.762 1.00 53.41 155 GLY D C 1
ATOM 8976 O O . GLY D 1 122 ? -21.274 99.706 77.593 1.00 53.71 155 GLY D O 1
ATOM 8977 N N . LEU D 1 123 ? -21.736 100.290 75.478 1.00 52.69 156 LEU D N 1
ATOM 8978 C CA . LEU D 1 123 ? -21.659 98.931 74.962 1.00 52.21 156 LEU D CA 1
ATOM 8979 C C . LEU D 1 123 ? -20.401 98.895 74.140 1.00 51.70 156 LEU D C 1
ATOM 8980 O O . LEU D 1 123 ? -20.430 98.676 72.939 1.00 51.06 156 LEU D O 1
ATOM 8985 N N . ARG D 1 124 ? -19.293 99.158 74.816 1.00 52.03 157 ARG D N 1
ATOM 8986 C CA . ARG D 1 124 ? -18.003 99.329 74.180 1.00 51.66 157 ARG D CA 1
ATOM 8987 C C . ARG D 1 124 ? -17.500 98.039 73.568 1.00 51.13 157 ARG D C 1
ATOM 8988 O O . ARG D 1 124 ? -16.818 98.070 72.557 1.00 50.59 157 ARG D O 1
ATOM 8996 N N . LYS D 1 125 ? -17.813 96.910 74.192 1.00 51.32 158 LYS D N 1
ATOM 8997 C CA . LYS D 1 125 ? -17.344 95.617 73.696 1.00 50.87 158 LYS D CA 1
ATOM 8998 C C . LYS D 1 125 ? -18.338 94.874 72.811 1.00 50.37 158 LYS D C 1
ATOM 8999 O O . LYS D 1 125 ? -18.097 93.727 72.454 1.00 50.05 158 LYS D O 1
ATOM 9005 N N . LEU D 1 126 ? -19.437 95.526 72.447 1.00 50.33 159 LEU D N 1
ATOM 9006 C CA . LEU D 1 126 ? -20.426 94.923 71.563 1.00 49.87 159 LEU D CA 1
ATOM 9007 C C . LEU D 1 126 ? -19.835 94.708 70.186 1.00 49.13 159 LEU D C 1
ATOM 9008 O O . LEU D 1 126 ? -19.234 95.620 69.628 1.00 48.94 159 LEU D O 1
ATOM 9013 N N . GLN D 1 127 ? -20.000 93.500 69.647 1.00 50.31 160 GLN D N 1
ATOM 9014 C CA . GLN D 1 127 ? -19.426 93.140 68.354 1.00 49.61 160 GLN D CA 1
ATOM 9015 C C . GLN D 1 127 ? -20.476 92.984 67.271 1.00 49.16 160 GLN D C 1
ATOM 9016 O O . GLN D 1 127 ? -20.263 93.380 66.130 1.00 48.67 160 GLN D O 1
ATOM 9022 N N . THR D 1 128 ? -21.603 92.385 67.637 1.00 47.80 161 THR D N 1
ATOM 9023 C CA . THR D 1 128 ? -22.712 92.183 66.714 1.00 47.44 161 THR D CA 1
ATOM 9024 C C . THR D 1 128 ? -24.033 92.641 67.315 1.00 47.87 161 THR D C 1
ATOM 9025 O O . THR D 1 128 ? -24.329 92.361 68.466 1.00 48.40 161 THR D O 1
ATOM 9029 N N . LEU D 1 129 ? -24.839 93.309 66.504 1.00 47.64 162 LEU D N 1
ATOM 9030 C CA . LEU D 1 129 ? -26.125 93.834 66.927 1.00 48.00 162 LEU D CA 1
ATOM 9031 C C . LEU D 1 129 ? -27.175 93.507 65.885 1.00 47.60 162 LEU D C 1
ATOM 9032 O O . LEU D 1 129 ? -27.033 93.900 64.733 1.00 47.13 162 LEU D O 1
ATOM 9037 N N . HIS D 1 130 ? -28.201 92.754 66.275 1.00 47.80 163 HIS D N 1
ATOM 9038 C CA . HIS D 1 130 ? -29.252 92.341 65.345 1.00 47.47 163 HIS D CA 1
ATOM 9039 C C . HIS D 1 130 ? -30.542 93.112 65.576 1.00 47.79 163 HIS D C 1
ATOM 9040 O O . HIS D 1 130 ? -31.241 92.883 66.550 1.00 48.27 163 HIS D O 1
ATOM 9047 N N . LEU D 1 131 ? -30.855 94.030 64.678 1.00 47.53 164 LEU D N 1
ATOM 9048 C CA . LEU D 1 131 ? -32.073 94.809 64.805 1.00 47.82 164 LEU D CA 1
ATOM 9049 C C . LEU D 1 131 ? -33.029 94.538 63.655 1.00 47.42 164 LEU D C 1
ATOM 9050 O O . LEU D 1 131 ? -33.888 95.357 63.339 1.00 47.50 164 LEU D O 1
ATOM 9055 N N . ARG D 1 132 ? -32.872 93.375 63.036 1.00 51.29 165 ARG D N 1
ATOM 9056 C CA . ARG D 1 132 ? -33.669 93.011 61.878 1.00 49.31 165 ARG D CA 1
ATOM 9057 C C . ARG D 1 132 ? -35.130 92.874 62.220 1.00 46.95 165 ARG D C 1
ATOM 9058 O O . ARG D 1 132 ? -35.473 92.538 63.340 1.00 56.45 165 ARG D O 1
ATOM 9066 N N . SER D 1 133 ? -35.982 93.168 61.246 1.00 46.71 166 SER D N 1
ATOM 9067 C CA . SER D 1 133 ? -37.406 92.904 61.354 1.00 46.94 166 SER D CA 1
ATOM 9068 C C . SER D 1 133 ? -38.061 93.642 62.515 1.00 47.56 166 SER D C 1
ATOM 9069 O O . SER D 1 133 ? -38.725 93.038 63.347 1.00 47.94 166 SER D O 1
ATOM 9072 N N . ASN D 1 134 ? -37.846 94.950 62.562 1.00 47.79 167 ASN D N 1
ATOM 9073 C CA . ASN D 1 134 ? -38.497 95.835 63.519 1.00 48.37 167 ASN D CA 1
ATOM 9074 C C . ASN D 1 134 ? -39.158 96.920 62.707 1.00 48.28 167 ASN D C 1
ATOM 9075 O O . ASN D 1 134 ? -38.924 97.013 61.511 1.00 47.78 167 ASN D O 1
ATOM 9080 N N . SER D 1 135 ? -40.012 97.724 63.313 1.00 48.65 168 SER D N 1
ATOM 9081 C CA . SER D 1 135 ? -40.655 98.777 62.543 1.00 48.59 168 SER D CA 1
ATOM 9082 C C . SER D 1 135 ? -40.015 100.158 62.662 1.00 48.74 168 SER D C 1
ATOM 9083 O O . SER D 1 135 ? -40.731 101.151 62.611 1.00 48.99 168 SER D O 1
ATOM 9086 N N . LEU D 1 136 ? -38.701 100.234 62.862 1.00 48.63 169 LEU D N 1
ATOM 9087 C CA . LEU D 1 136 ? -38.045 101.544 62.973 1.00 48.79 169 LEU D CA 1
ATOM 9088 C C . LEU D 1 136 ? -38.230 102.423 61.753 1.00 48.48 169 LEU D C 1
ATOM 9089 O O . LEU D 1 136 ? -38.060 101.972 60.633 1.00 47.94 169 LEU D O 1
ATOM 9094 N N . ARG D 1 137 ? -38.554 103.688 61.979 1.00 51.49 170 ARG D N 1
ATOM 9095 C CA . ARG D 1 137 ? -38.780 104.613 60.883 1.00 51.27 170 ARG D CA 1
ATOM 9096 C C . ARG D 1 137 ? -37.650 105.611 60.787 1.00 51.25 170 ARG D C 1
ATOM 9097 O O . ARG D 1 137 ? -37.382 106.174 59.727 1.00 50.92 170 ARG D O 1
ATOM 9105 N N . THR D 1 138 ? -37.007 105.836 61.922 1.00 54.07 171 THR D N 1
ATOM 9106 C CA . THR D 1 138 ? -35.916 106.788 62.029 1.00 55.15 171 THR D CA 1
ATOM 9107 C C . THR D 1 138 ? -34.796 106.259 62.891 1.00 54.24 171 THR D C 1
ATOM 9108 O O . THR D 1 138 ? -34.962 105.280 63.605 1.00 54.36 171 THR D O 1
ATOM 9112 N N . ILE D 1 139 ? -33.650 106.917 62.832 1.00 49.12 172 ILE D N 1
ATOM 9113 C CA . ILE D 1 139 ? -32.512 106.483 63.630 1.00 49.22 172 ILE D CA 1
ATOM 9114 C C . ILE D 1 139 ? -31.719 107.653 64.246 1.00 50.39 172 ILE D C 1
ATOM 9115 O O . ILE D 1 139 ? -31.182 108.495 63.527 1.00 49.45 172 ILE D O 1
ATOM 9120 N N . PRO D 1 140 ? -31.628 107.688 65.589 1.00 50.20 173 PRO D N 1
ATOM 9121 C CA . PRO D 1 140 ? -31.006 108.755 66.384 1.00 50.70 173 PRO D CA 1
ATOM 9122 C C . PRO D 1 140 ? -29.581 109.014 65.941 1.00 50.42 173 PRO D C 1
ATOM 9123 O O . PRO D 1 140 ? -28.880 108.052 65.677 1.00 50.02 173 PRO D O 1
ATOM 9127 N N . VAL D 1 141 ? -29.144 110.269 65.906 1.00 68.72 174 VAL D N 1
ATOM 9128 C CA . VAL D 1 141 ? -27.868 110.583 65.277 1.00 76.61 174 VAL D CA 1
ATOM 9129 C C . VAL D 1 141 ? -26.653 109.983 65.968 1.00 76.35 174 VAL D C 1
ATOM 9130 O O . VAL D 1 141 ? -25.720 109.538 65.303 1.00 70.19 174 VAL D O 1
ATOM 9134 N N . ARG D 1 142 ? -26.627 109.977 67.292 1.00 55.48 175 ARG D N 1
ATOM 9135 C CA . ARG D 1 142 ? -25.464 109.399 67.947 1.00 51.02 175 ARG D CA 1
ATOM 9136 C C . ARG D 1 142 ? -25.769 108.116 68.691 1.00 51.10 175 ARG D C 1
ATOM 9137 O O . ARG D 1 142 ? -25.188 107.847 69.733 1.00 51.48 175 ARG D O 1
ATOM 9145 N N . LEU D 1 143 ? -26.677 107.323 68.142 1.00 50.75 176 LEU D N 1
ATOM 9146 C CA . LEU D 1 143 ? -27.124 106.113 68.801 1.00 50.85 176 LEU D CA 1
ATOM 9147 C C . LEU D 1 143 ? -25.978 105.144 69.001 1.00 50.65 176 LEU D C 1
ATOM 9148 O O . LEU D 1 143 ? -25.887 104.482 70.025 1.00 50.99 176 LEU D O 1
ATOM 9153 N N . PHE D 1 144 ? -25.086 105.079 68.026 1.00 50.11 177 PHE D N 1
ATOM 9154 C CA . PHE D 1 144 ? -24.038 104.072 68.034 1.00 49.83 177 PHE D CA 1
ATOM 9155 C C . PHE D 1 144 ? -22.713 104.637 68.534 1.00 50.07 177 PHE D C 1
ATOM 9156 O O . PHE D 1 144 ? -21.667 104.025 68.359 1.00 49.80 177 PHE D O 1
ATOM 9164 N N . TRP D 1 145 ? -22.776 105.787 69.196 1.00 50.61 178 TRP D N 1
ATOM 9165 C CA . TRP D 1 145 ? -21.586 106.541 69.591 1.00 50.87 178 TRP D CA 1
ATOM 9166 C C . TRP D 1 145 ? -20.599 105.732 70.427 1.00 51.05 178 TRP D C 1
ATOM 9167 O O . TRP D 1 145 ? -19.398 105.966 70.364 1.00 50.99 178 TRP D O 1
ATOM 9178 N N . ASP D 1 146 ? -21.111 104.830 71.253 1.00 51.31 179 ASP D N 1
ATOM 9179 C CA . ASP D 1 146 ? -20.262 104.059 72.154 1.00 54.83 179 ASP D CA 1
ATOM 9180 C C . ASP D 1 146 ? -19.899 102.669 71.624 1.00 51.01 179 ASP D C 1
ATOM 9181 O O . ASP D 1 146 ? -19.144 101.952 72.261 1.00 51.17 179 ASP D O 1
ATOM 9186 N N . CYS D 1 147 ? -20.453 102.263 70.486 1.00 50.42 180 CYS D N 1
ATOM 9187 C CA . CYS D 1 147 ? -20.175 100.912 69.989 1.00 49.93 180 CYS D CA 1
ATOM 9188 C C . CYS D 1 147 ? -18.880 100.856 69.210 1.00 49.47 180 CYS D C 1
ATOM 9189 O O . CYS D 1 147 ? -18.847 100.457 68.053 1.00 48.85 180 CYS D O 1
ATOM 9192 N N . ARG D 1 148 ? -17.809 101.214 69.900 1.00 52.60 181 ARG D N 1
ATOM 9193 C CA . ARG D 1 148 ? -16.487 101.369 69.322 1.00 52.28 181 ARG D CA 1
ATOM 9194 C C . ARG D 1 148 ? -15.936 100.072 68.755 1.00 54.83 181 ARG D C 1
ATOM 9195 O O . ARG D 1 148 ? -15.015 100.093 67.950 1.00 64.84 181 ARG D O 1
ATOM 9203 N N . SER D 1 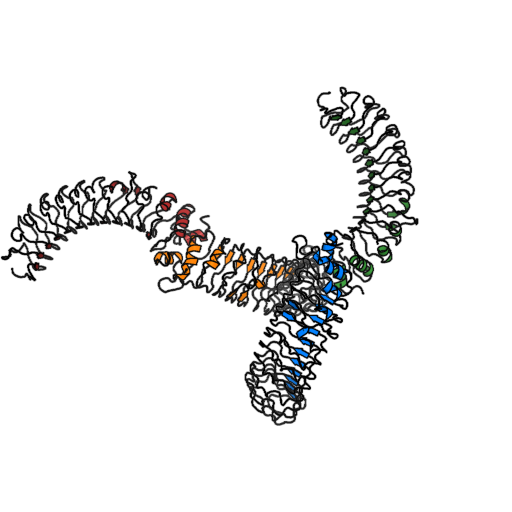149 ? -16.466 98.938 69.187 1.00 49.03 182 SER D N 1
ATOM 9204 C CA . SER D 1 149 ? -15.933 97.680 68.694 1.00 48.58 182 SER D CA 1
ATOM 9205 C C . SER D 1 149 ? -16.989 96.880 67.953 1.00 50.88 182 SER D C 1
ATOM 9206 O O . SER D 1 149 ? -16.804 95.702 67.690 1.00 48.64 182 SER D O 1
ATOM 9209 N N . LEU D 1 150 ? -18.099 97.524 67.624 1.00 48.17 183 LEU D N 1
ATOM 9210 C CA . LEU D 1 150 ? -19.134 96.884 66.832 1.00 47.77 183 LEU D CA 1
ATOM 9211 C C . LEU D 1 150 ? -18.615 96.663 65.428 1.00 47.07 183 LEU D C 1
ATOM 9212 O O . LEU D 1 150 ? -18.021 97.556 64.843 1.00 46.89 183 LEU D O 1
ATOM 9217 N N . GLU D 1 151 ? -18.824 95.471 64.888 1.00 46.70 184 GLU D N 1
ATOM 9218 C CA . GLU D 1 151 ? -18.367 95.190 63.536 1.00 46.42 184 GLU D CA 1
ATOM 9219 C C . GLU D 1 151 ? -19.404 94.535 62.635 1.00 45.64 184 GLU D C 1
ATOM 9220 O O . GLU D 1 151 ? -19.137 94.301 61.466 1.00 45.11 184 GLU D O 1
ATOM 9226 N N . PHE D 1 152 ? -20.599 94.297 63.167 1.00 45.93 185 PHE D N 1
ATOM 9227 C CA . PHE D 1 152 ? -21.722 93.773 62.386 1.00 45.63 185 PHE D CA 1
ATOM 9228 C C . PHE D 1 152 ? -23.039 94.390 62.830 1.00 46.00 185 PHE D C 1
ATOM 9229 O O . PHE D 1 152 ? -23.442 94.222 63.970 1.00 46.50 185 PHE D O 1
ATOM 9237 N N . LEU D 1 153 ? -23.722 95.076 61.924 1.00 45.76 186 LEU D N 1
ATOM 9238 C CA . LEU D 1 153 ? -24.980 95.737 62.259 1.00 46.09 186 LEU D CA 1
ATOM 9239 C C . LEU D 1 153 ? -26.083 95.359 61.298 1.00 45.76 186 LEU D C 1
ATOM 9240 O O . LEU D 1 153 ? -25.927 95.498 60.098 1.00 45.28 186 LEU D O 1
ATOM 9245 N N . ASP D 1 154 ? -27.210 94.900 61.826 1.00 46.04 187 ASP D N 1
ATOM 9246 C CA . ASP D 1 154 ? -28.319 94.454 60.995 1.00 45.78 187 ASP D CA 1
ATOM 9247 C C . ASP D 1 154 ? -29.543 95.326 61.188 1.00 46.09 187 ASP D C 1
ATOM 9248 O O . ASP D 1 154 ? -30.232 95.215 62.186 1.00 46.56 187 ASP D O 1
ATOM 9253 N N . LEU D 1 155 ? -29.828 96.179 60.217 1.00 45.84 188 LEU D N 1
ATOM 9254 C CA . LEU D 1 155 ? -30.995 97.045 60.294 1.00 46.12 188 LEU D CA 1
ATOM 9255 C C . LEU D 1 155 ? -31.979 96.760 59.166 1.00 45.78 188 LEU D C 1
ATOM 9256 O O . LEU D 1 155 ? -32.719 97.633 58.741 1.00 45.83 188 LEU D O 1
ATOM 9261 N N . SER D 1 156 ? -31.985 95.526 58.688 1.00 45.45 189 SER D N 1
ATOM 9262 C CA . SER D 1 156 ? -32.799 95.155 57.547 1.00 45.09 189 SER D CA 1
ATOM 9263 C C . SER D 1 156 ? -34.252 94.968 57.920 1.00 45.40 189 SER D C 1
ATOM 9264 O O . SER D 1 156 ? -34.577 94.810 59.093 1.00 45.87 189 SER D O 1
ATOM 9267 N N . THR D 1 157 ? -35.114 94.992 56.906 1.00 45.16 190 THR D N 1
ATOM 9268 C CA . THR D 1 157 ? -36.552 94.788 57.067 1.00 45.41 190 THR D CA 1
ATOM 9269 C C . THR D 1 157 ? -37.107 95.727 58.120 1.00 45.98 190 THR D C 1
ATOM 9270 O O . THR D 1 157 ? -37.718 95.292 59.081 1.00 46.37 190 THR D O 1
ATOM 9274 N N . ASN D 1 158 ? -36.842 97.015 57.958 1.00 46.04 191 ASN D N 1
ATOM 9275 C CA . ASN D 1 158 ? -37.425 98.034 58.810 1.00 46.57 191 ASN D CA 1
ATOM 9276 C C . ASN D 1 158 ? -38.125 99.041 57.932 1.00 46.50 191 ASN D C 1
ATOM 9277 O O . ASN D 1 158 ? -38.445 98.730 56.795 1.00 47.41 191 ASN D O 1
ATOM 9282 N N . ARG D 1 159 ? -38.378 100.238 58.438 1.00 46.90 192 ARG D N 1
ATOM 9283 C CA . ARG D 1 159 ? -39.100 101.225 57.650 1.00 46.88 192 ARG D CA 1
ATOM 9284 C C . ARG D 1 159 ? -38.322 102.513 57.556 1.00 46.94 192 ARG D C 1
ATOM 9285 O O . ARG D 1 159 ? -38.909 103.590 57.570 1.00 47.22 192 ARG D O 1
ATOM 9293 N N . LEU D 1 160 ? -37.004 102.405 57.495 1.00 46.70 193 LEU D N 1
ATOM 9294 C CA . LEU D 1 160 ? -36.159 103.581 57.417 1.00 46.75 193 LEU D CA 1
ATOM 9295 C C . LEU D 1 160 ? -36.402 104.312 56.127 1.00 46.46 193 LEU D C 1
ATOM 9296 O O . LEU D 1 160 ? -36.323 103.730 55.062 1.00 45.98 193 LEU D O 1
ATOM 9301 N N . ARG D 1 161 ? -36.731 105.588 56.234 1.00 48.43 194 ARG D N 1
ATOM 9302 C CA . ARG D 1 161 ? -37.085 106.370 55.070 1.00 48.24 194 ARG D CA 1
ATOM 9303 C C . ARG D 1 161 ? -35.871 107.106 54.539 1.00 48.03 194 ARG D C 1
ATOM 9304 O O . ARG D 1 161 ? -35.752 107.373 53.346 1.00 47.67 194 ARG D O 1
ATOM 9312 N N . SER D 1 162 ? -34.979 107.457 55.454 1.00 46.64 195 SER D N 1
ATOM 9313 C CA . SER D 1 162 ? -33.822 108.262 55.117 1.00 46.53 195 SER D CA 1
ATOM 9314 C C . SER D 1 162 ? -32.707 107.957 56.074 1.00 46.65 195 SER D C 1
ATOM 9315 O O . SER D 1 162 ? -32.940 107.409 57.139 1.00 46.94 195 SER D O 1
ATOM 9318 N N . LEU D 1 163 ? -31.497 108.348 55.710 1.00 46.45 196 LEU D N 1
ATOM 9319 C CA . LEU D 1 163 ? -30.346 108.102 56.565 1.00 49.47 196 LEU D CA 1
ATOM 9320 C C . LEU D 1 163 ? -29.664 109.358 57.076 1.00 67.54 196 LEU D C 1
ATOM 9321 O O . LEU D 1 163 ? -29.336 110.264 56.309 1.00 73.73 196 LEU D O 1
ATOM 9326 N N . ALA D 1 164 ? -29.442 109.393 58.385 1.00 78.36 197 ALA D N 1
ATOM 9327 C CA . ALA D 1 164 ? -28.854 110.554 59.026 1.00 73.88 197 ALA D CA 1
ATOM 9328 C C . ALA D 1 164 ? -27.423 110.765 58.574 1.00 67.82 197 ALA D C 1
ATOM 9329 O O . ALA D 1 164 ? -26.647 109.819 58.476 1.00 61.51 197 ALA D O 1
ATOM 9331 N N . ARG D 1 165 ? -27.068 112.022 58.352 1.00 86.34 198 ARG D N 1
ATOM 9332 C CA . ARG D 1 165 ? -25.767 112.364 57.806 1.00 85.89 198 ARG D CA 1
ATOM 9333 C C . ARG D 1 165 ? -24.651 111.948 58.753 1.00 98.89 198 ARG D C 1
ATOM 9334 O O . ARG D 1 165 ? -23.666 111.332 58.354 1.00 90.40 198 ARG D O 1
ATOM 9342 N N . ASN D 1 166 ? -24.836 112.272 60.025 1.00 93.61 199 ASN D N 1
ATOM 9343 C CA . ASN D 1 166 ? -23.846 111.975 61.041 1.00 95.91 199 ASN D CA 1
ATOM 9344 C C . ASN D 1 166 ? -24.259 110.805 61.902 1.00 91.23 199 ASN D C 1
ATOM 9345 O O . ASN D 1 166 ? -23.675 110.583 62.956 1.00 98.80 199 ASN D O 1
ATOM 9350 N N . GLY D 1 167 ? -25.255 110.049 61.459 1.00 75.82 200 GLY D N 1
ATOM 9351 C CA . GLY D 1 167 ? -25.881 109.119 62.369 1.00 67.95 200 GLY D CA 1
ATOM 9352 C C . GLY D 1 167 ? -25.296 107.732 62.309 1.00 62.82 200 GLY D C 1
ATOM 9353 O O . GLY D 1 167 ? -25.966 106.738 62.598 1.00 55.79 200 GLY D O 1
ATOM 9354 N N . PHE D 1 168 ? -24.014 107.659 61.970 1.00 47.89 201 PHE D N 1
ATOM 9355 C CA . PHE D 1 168 ? -23.294 106.393 62.071 1.00 47.60 201 PHE D CA 1
ATOM 9356 C C . PHE D 1 168 ? -22.056 106.637 62.907 1.00 47.91 201 PHE D C 1
ATOM 9357 O O . PHE D 1 168 ? -21.116 105.856 62.894 1.00 47.67 201 PHE D O 1
ATOM 9365 N N . ALA D 1 169 ? -22.058 107.758 63.610 1.00 48.44 202 ALA D N 1
ATOM 9366 C CA . ALA D 1 169 ? -20.916 108.161 64.393 1.00 48.79 202 ALA D CA 1
ATOM 9367 C C . ALA D 1 169 ? -20.603 107.121 65.434 1.00 49.00 202 ALA D C 1
ATOM 9368 O O . ALA D 1 169 ? -21.498 106.591 66.070 1.00 49.24 202 ALA D O 1
ATOM 9370 N N . GLY D 1 170 ? -19.320 106.833 65.593 1.00 53.94 203 GLY D N 1
ATOM 9371 C CA . GLY D 1 170 ? -18.862 105.905 66.605 1.00 54.18 203 GLY D CA 1
ATOM 9372 C C . GLY D 1 170 ? -18.708 104.476 66.137 1.00 53.77 203 GLY D C 1
ATOM 9373 O O . GLY D 1 170 ? -18.282 103.616 66.897 1.00 59.85 203 GLY D O 1
ATOM 9374 N N . LEU D 1 171 ? -18.995 104.236 64.864 1.00 48.06 204 LEU D N 1
ATOM 9375 C CA . LEU D 1 171 ? -18.942 102.895 64.296 1.00 47.56 204 LEU D CA 1
ATOM 9376 C C . LEU D 1 171 ? -17.679 102.708 63.505 1.00 47.10 204 LEU D C 1
ATOM 9377 O O . LEU D 1 171 ? -17.708 102.152 62.421 1.00 46.54 204 LEU D O 1
ATOM 9382 N N . ILE D 1 172 ? -16.567 103.182 64.047 1.00 64.04 205 ILE D N 1
ATOM 9383 C CA . ILE D 1 172 ? -15.309 103.204 63.313 1.00 70.36 205 ILE D CA 1
ATOM 9384 C C . ILE D 1 172 ? -14.796 101.795 62.984 1.00 73.90 205 ILE D C 1
ATOM 9385 O O . ILE D 1 172 ? -13.973 101.621 62.093 1.00 75.42 205 ILE D O 1
ATOM 9390 N N . LYS D 1 173 ? -15.275 100.786 63.695 1.00 52.20 206 LYS D N 1
ATOM 9391 C CA . LYS D 1 173 ? -14.794 99.434 63.458 1.00 58.36 206 LYS D CA 1
ATOM 9392 C C . LYS D 1 173 ? -15.819 98.547 62.726 1.00 46.17 206 LYS D C 1
ATOM 9393 O O . LYS D 1 173 ? -15.584 97.362 62.512 1.00 45.70 206 LYS D O 1
ATOM 9399 N N . LEU D 1 174 ? -16.945 99.128 62.328 1.00 45.96 207 LEU D N 1
ATOM 9400 C CA . LEU D 1 174 ? -18.002 98.358 61.683 1.00 45.64 207 LEU D CA 1
ATOM 9401 C C . LEU D 1 174 ? -17.551 97.913 60.320 1.00 44.98 207 LEU D C 1
ATOM 9402 O O . LEU D 1 174 ? -17.083 98.731 59.538 1.00 44.75 207 LEU D O 1
ATOM 9407 N N . ARG D 1 175 ? -17.723 96.625 60.033 1.00 45.25 208 ARG D N 1
ATOM 9408 C CA . ARG D 1 175 ? -17.270 96.037 58.780 1.00 44.63 208 ARG D CA 1
ATOM 9409 C C . ARG D 1 175 ? -18.422 95.698 57.847 1.00 44.31 208 ARG D C 1
ATOM 9410 O O . ARG D 1 175 ? -18.315 95.877 56.638 1.00 43.86 208 ARG D O 1
ATOM 9418 N N . GLU D 1 176 ? -19.533 95.238 58.413 1.00 44.01 209 GLU D N 1
ATOM 9419 C CA . GLU D 1 176 ? -20.666 94.779 57.615 1.00 43.74 209 GLU D CA 1
ATOM 9420 C C . GLU D 1 176 ? -22.003 95.352 58.071 1.00 44.10 209 GLU D C 1
ATOM 9421 O O . GLU D 1 176 ? -22.415 95.140 59.204 1.00 44.55 209 GLU D O 1
ATOM 9427 N N . LEU D 1 177 ? -22.689 96.043 57.166 1.00 43.90 210 LEU D N 1
ATOM 9428 C CA . LEU D 1 177 ? -23.945 96.717 57.474 1.00 44.22 210 LEU D CA 1
ATOM 9429 C C . LEU D 1 177 ? -25.100 96.266 56.592 1.00 43.95 210 LEU D C 1
ATOM 9430 O O . LEU D 1 177 ? -24.991 96.307 55.379 1.00 43.51 210 LEU D O 1
ATOM 9435 N N . HIS D 1 178 ? -26.206 95.842 57.198 1.00 44.24 211 HIS D N 1
ATOM 9436 C CA . HIS D 1 178 ? -27.382 95.400 56.446 1.00 44.04 211 HIS D CA 1
ATOM 9437 C C . HIS D 1 178 ? -28.508 96.426 56.482 1.00 44.31 211 HIS D C 1
ATOM 9438 O O . HIS D 1 178 ? -29.115 96.626 57.523 1.00 44.79 211 HIS D O 1
ATOM 9445 N N . LEU D 1 179 ? -28.836 97.034 55.352 1.00 44.02 212 LEU D N 1
ATOM 9446 C CA . LEU D 1 179 ? -29.933 97.995 55.321 1.00 44.28 212 LEU D CA 1
ATOM 9447 C C . LEU D 1 179 ? -30.971 97.627 54.280 1.00 44.00 212 LEU D C 1
ATOM 9448 O O . LEU D 1 179 ? -31.706 98.479 53.795 1.00 44.05 212 LEU D O 1
ATOM 9453 N N . GLU D 1 180 ? -31.023 96.350 53.933 1.00 43.72 213 GLU D N 1
ATOM 9454 C CA . GLU D 1 180 ? -31.885 95.902 52.865 1.00 43.43 213 GLU D CA 1
ATOM 9455 C C . GLU D 1 180 ? -33.321 95.871 53.313 1.00 43.78 213 GLU D C 1
ATOM 9456 O O . GLU D 1 180 ? -33.596 95.841 54.504 1.00 44.21 213 GLU D O 1
ATOM 9462 N N . HIS D 1 181 ? -34.227 95.890 52.346 1.00 43.60 214 HIS D N 1
ATOM 9463 C CA . HIS D 1 181 ? -35.652 95.797 52.604 1.00 43.88 214 HIS D CA 1
ATOM 9464 C C . HIS D 1 181 ? -36.153 96.891 53.508 1.00 44.39 214 HIS D C 1
ATOM 9465 O O . HIS D 1 181 ? -36.928 96.647 54.419 1.00 44.78 214 HIS D O 1
ATOM 9472 N N . ASN D 1 182 ? -35.673 98.099 53.285 1.00 44.40 215 ASN D N 1
ATOM 9473 C CA . ASN D 1 182 ? -36.271 99.248 53.926 1.00 44.86 215 ASN D CA 1
ATOM 9474 C C . ASN D 1 182 ? -37.033 100.032 52.895 1.00 44.76 215 ASN D C 1
ATOM 9475 O O . ASN D 1 182 ? -37.624 99.462 51.984 1.00 44.48 215 ASN D O 1
ATOM 9480 N N . GLN D 1 183 ? -37.038 101.345 53.049 1.00 45.01 216 GLN D N 1
ATOM 9481 C CA . GLN D 1 183 ? -37.789 102.185 52.146 1.00 44.98 216 GLN D CA 1
ATOM 9482 C C . GLN D 1 183 ? -36.993 103.411 51.750 1.00 44.94 216 GLN D C 1
ATOM 9483 O O . GLN D 1 183 ? -37.528 104.504 51.679 1.00 45.21 216 GLN D O 1
ATOM 9489 N N . LEU D 1 184 ? -35.709 103.212 51.481 1.00 44.63 217 LEU D N 1
ATOM 9490 C CA . LEU D 1 184 ? -34.826 104.292 51.081 1.00 44.56 217 LEU D CA 1
ATOM 9491 C C . LEU D 1 184 ? -35.132 104.776 49.669 1.00 44.27 217 LEU D C 1
ATOM 9492 O O . LEU D 1 184 ? -35.395 103.984 48.783 1.00 43.90 217 LEU D O 1
ATOM 9497 N N . THR D 1 185 ? -35.065 106.080 49.455 1.00 46.28 218 THR D N 1
ATOM 9498 C CA . THR D 1 185 ? -35.455 106.675 48.183 1.00 46.09 218 THR D CA 1
ATOM 9499 C C . THR D 1 185 ? -34.258 107.150 47.391 1.00 45.78 218 THR D C 1
ATOM 9500 O O . THR D 1 185 ? -34.222 107.074 46.177 1.00 45.42 218 THR D O 1
ATOM 9504 N N . LYS D 1 186 ? -33.288 107.679 48.109 1.00 44.11 219 LYS D N 1
ATOM 9505 C CA . LYS D 1 186 ? -32.104 108.242 47.517 1.00 43.89 219 LYS D CA 1
ATOM 9506 C C . LYS D 1 186 ? -30.962 107.767 48.367 1.00 43.88 219 LYS D C 1
ATOM 9507 O O . LYS D 1 186 ? -31.162 107.430 49.523 1.00 44.18 219 LYS D O 1
ATOM 9513 N N . ILE D 1 187 ? -29.765 107.717 47.807 1.00 43.54 220 ILE D N 1
ATOM 9514 C CA . ILE D 1 187 ? -28.596 107.420 48.611 1.00 43.56 220 ILE D CA 1
ATOM 9515 C C . ILE D 1 187 ? -27.533 108.463 48.373 1.00 43.58 220 ILE D C 1
ATOM 9516 O O . ILE D 1 187 ? -27.037 108.622 47.263 1.00 43.23 220 ILE D O 1
ATOM 9521 N N . ASN D 1 188 ? -27.207 109.195 49.427 1.00 50.22 221 ASN D N 1
ATOM 9522 C CA . ASN D 1 188 ? -26.089 110.105 49.388 1.00 57.09 221 ASN D CA 1
ATOM 9523 C C . ASN D 1 188 ? -24.946 109.463 50.148 1.00 56.11 221 ASN D C 1
ATOM 9524 O O . ASN D 1 188 ? -24.924 109.460 51.371 1.00 50.31 221 ASN D O 1
ATOM 9529 N N . PHE D 1 189 ? -23.999 108.903 49.413 1.00 43.59 222 PHE D N 1
ATOM 9530 C CA . PHE D 1 189 ? -22.944 108.108 50.021 1.00 43.50 222 PHE D CA 1
ATOM 9531 C C . PHE D 1 189 ? -22.054 108.898 50.961 1.00 43.89 222 PHE D C 1
ATOM 9532 O O . PHE D 1 189 ? -21.280 108.327 51.720 1.00 43.94 222 PHE D O 1
ATOM 9540 N N . ALA D 1 190 ? -22.203 110.210 50.955 1.00 44.21 223 ALA D N 1
ATOM 9541 C CA . ALA D 1 190 ? -21.475 111.021 51.900 1.00 44.65 223 ALA D CA 1
ATOM 9542 C C . ALA D 1 190 ? -21.983 110.721 53.293 1.00 45.10 223 ALA D C 1
ATOM 9543 O O . ALA D 1 190 ? -21.255 110.850 54.266 1.00 45.41 223 ALA D O 1
ATOM 9545 N N . HIS D 1 191 ? -23.225 110.270 53.383 1.00 45.14 224 HIS D N 1
ATOM 9546 C CA . HIS D 1 191 ? -23.833 110.034 54.679 1.00 45.60 224 HIS D CA 1
ATOM 9547 C C . HIS D 1 191 ? -23.201 108.857 55.401 1.00 45.53 224 HIS D C 1
ATOM 9548 O O . HIS D 1 191 ? -23.420 108.665 56.588 1.00 45.94 224 HIS D O 1
ATOM 9555 N N . PHE D 1 192 ? -22.405 108.071 54.691 1.00 45.02 225 PHE D N 1
ATOM 9556 C CA . PHE D 1 192 ? -21.755 106.915 55.300 1.00 44.94 225 PHE D CA 1
ATOM 9557 C C . PHE D 1 192 ? -20.335 107.210 55.750 1.00 45.04 225 PHE D C 1
ATOM 9558 O O . PHE D 1 192 ? -19.578 106.296 56.047 1.00 44.90 225 PHE D O 1
ATOM 9566 N N . LEU D 1 193 ? -19.985 108.485 55.828 1.00 54.07 226 LEU D N 1
ATOM 9567 C CA . LEU D 1 193 ? -18.596 108.892 56.029 1.00 51.96 226 LEU D CA 1
ATOM 9568 C C . LEU D 1 193 ? -17.990 108.323 57.304 1.00 45.69 226 LEU D C 1
ATOM 9569 O O . LEU D 1 193 ? -16.841 107.917 57.323 1.00 45.53 226 LEU D O 1
ATOM 9574 N N . ARG D 1 194 ? -18.789 108.260 58.355 1.00 46.15 227 ARG D N 1
ATOM 9575 C CA . ARG D 1 194 ? -18.309 107.841 59.658 1.00 46.54 227 ARG D CA 1
ATOM 9576 C C . ARG D 1 194 ? -17.934 106.370 59.666 1.00 46.21 227 ARG D C 1
ATOM 9577 O O . ARG D 1 194 ? -17.236 105.918 60.558 1.00 46.43 227 ARG D O 1
ATOM 9585 N N . LEU D 1 195 ? -18.435 105.612 58.700 1.00 45.70 228 LEU D N 1
ATOM 9586 C CA . LEU D 1 195 ? -18.126 104.187 58.628 1.00 45.37 228 LEU D CA 1
ATOM 9587 C C . LEU D 1 195 ? -16.868 103.956 57.828 1.00 44.93 228 LEU D C 1
ATOM 9588 O O . LEU D 1 195 ? -16.951 103.623 56.651 1.00 45.13 228 LEU D O 1
ATOM 9593 N N . SER D 1 196 ? -15.710 104.040 58.464 1.00 45.12 229 SER D N 1
ATOM 9594 C CA . SER D 1 196 ? -14.467 104.076 57.708 1.00 44.76 229 SER D CA 1
ATOM 9595 C C . SER D 1 196 ? -13.757 102.731 57.663 1.00 44.45 229 SER D C 1
ATOM 9596 O O . SER D 1 196 ? -12.647 102.629 57.152 1.00 44.18 229 SER D O 1
ATOM 9599 N N . SER D 1 197 ? -14.410 101.694 58.175 1.00 44.51 230 SER D N 1
ATOM 9600 C CA . SER D 1 197 ? -13.853 100.352 58.112 1.00 44.23 230 SER D CA 1
ATOM 9601 C C . SER D 1 197 ? -14.732 99.370 57.351 1.00 43.83 230 SER D C 1
ATOM 9602 O O . SER D 1 197 ? -14.416 98.191 57.272 1.00 44.69 230 SER D O 1
ATOM 9605 N N . LEU D 1 198 ? -15.815 99.867 56.766 1.00 43.74 231 LEU D N 1
ATOM 9606 C CA . LEU D 1 198 ? -16.832 99.015 56.151 1.00 43.45 231 LEU D CA 1
ATOM 9607 C C . LEU D 1 198 ? -16.323 98.247 54.945 1.00 42.85 231 LEU D C 1
ATOM 9608 O O . LEU D 1 198 ? -15.677 98.819 54.075 1.00 42.57 231 LEU D O 1
ATOM 9613 N N . HIS D 1 199 ? -16.598 96.946 54.906 1.00 42.67 232 HIS D N 1
ATOM 9614 C CA . HIS D 1 199 ? -16.236 96.143 53.748 1.00 42.64 232 HIS D CA 1
ATOM 9615 C C . HIS D 1 199 ? -17.457 95.807 52.893 1.00 41.87 232 HIS D C 1
ATOM 9616 O O . HIS D 1 199 ? -17.364 95.739 51.675 1.00 41.43 232 HIS D O 1
ATOM 9623 N N . THR D 1 200 ? -18.606 95.617 53.528 1.00 42.16 233 THR D N 1
ATOM 9624 C CA . THR D 1 200 ? -19.797 95.166 52.814 1.00 41.96 233 THR D CA 1
ATOM 9625 C C . THR D 1 200 ? -21.013 96.001 53.158 1.00 42.29 233 THR D C 1
ATOM 9626 O O . THR D 1 200 ? -21.301 96.217 54.324 1.00 42.75 233 THR D O 1
ATOM 9630 N N . LEU D 1 201 ? -21.741 96.439 52.140 1.00 42.06 234 LEU D N 1
ATOM 9631 C CA . LEU D 1 201 ? -22.926 97.261 52.335 1.00 42.35 234 LEU D CA 1
ATOM 9632 C C . LEU D 1 201 ? -24.107 96.700 51.575 1.00 42.15 234 LEU D C 1
ATOM 9633 O O . LEU D 1 201 ? -24.100 96.664 50.360 1.00 41.75 234 LEU D O 1
ATOM 9638 N N . PHE D 1 202 ? -25.136 96.287 52.298 1.00 42.45 235 PHE D N 1
ATOM 9639 C CA . PHE D 1 202 ? -26.321 95.713 51.683 1.00 42.31 235 PHE D CA 1
ATOM 9640 C C . PHE D 1 202 ? -27.463 96.716 51.601 1.00 42.55 235 PHE D C 1
ATOM 9641 O O . PHE D 1 202 ? -27.990 97.137 52.616 1.00 43.00 235 PHE D O 1
ATOM 9649 N N . LEU D 1 203 ? -27.859 97.080 50.391 1.00 42.25 236 LEU D N 1
ATOM 9650 C CA . LEU D 1 203 ? -28.925 98.045 50.220 1.00 42.46 236 LEU D CA 1
ATOM 9651 C C . LEU D 1 203 ? -30.007 97.515 49.302 1.00 42.25 236 LEU D C 1
ATOM 9652 O O . LEU D 1 203 ? -30.757 98.283 48.719 1.00 42.29 236 LEU D O 1
ATOM 9657 N N . GLN D 1 204 ? -30.109 96.201 49.180 1.00 42.06 237 GLN D N 1
ATOM 9658 C CA . GLN D 1 204 ? -31.024 95.638 48.206 1.00 41.83 237 GLN D CA 1
ATOM 9659 C C . GLN D 1 204 ? -32.482 95.769 48.603 1.00 42.18 237 GLN D C 1
ATOM 9660 O O . GLN D 1 204 ? -32.815 95.805 49.775 1.00 42.58 237 GLN D O 1
ATOM 9666 N N . TRP D 1 205 ? -33.341 95.848 47.596 1.00 42.02 238 TRP D N 1
ATOM 9667 C CA . TRP D 1 205 ? -34.787 95.826 47.770 1.00 42.29 238 TRP D CA 1
ATOM 9668 C C . TRP D 1 205 ? -35.314 96.969 48.604 1.00 42.76 238 TRP D C 1
ATOM 9669 O O . TRP D 1 205 ? -36.124 96.783 49.494 1.00 43.12 238 TRP D O 1
ATOM 9680 N N . ASN D 1 206 ? -34.843 98.160 48.284 1.00 42.75 239 ASN D N 1
ATOM 9681 C CA . ASN D 1 206 ? -35.400 99.384 48.812 1.00 43.16 239 ASN D CA 1
ATOM 9682 C C . ASN D 1 206 ? -36.166 99.994 47.667 1.00 43.04 239 ASN D C 1
ATOM 9683 O O . ASN D 1 206 ? -36.677 99.270 46.821 1.00 42.79 239 ASN D O 1
ATOM 9688 N N . LYS D 1 207 ? -36.245 101.315 47.625 1.00 43.25 240 LYS D N 1
ATOM 9689 C CA . LYS D 1 207 ? -36.919 101.974 46.526 1.00 43.17 240 LYS D CA 1
ATOM 9690 C C . LYS D 1 207 ? -36.016 103.022 45.937 1.00 43.04 240 LYS D C 1
ATOM 9691 O O . LYS D 1 207 ? -36.477 104.056 45.491 1.00 43.18 240 LYS D O 1
ATOM 9697 N N . ILE D 1 208 ? -34.725 102.740 45.920 1.00 42.78 241 ILE D N 1
ATOM 9698 C CA . ILE D 1 208 ? -33.732 103.742 45.581 1.00 42.71 241 ILE D CA 1
ATOM 9699 C C . ILE D 1 208 ? -33.721 104.150 44.111 1.00 42.39 241 ILE D C 1
ATOM 9700 O O . ILE D 1 208 ? -33.546 103.324 43.233 1.00 42.00 241 ILE D O 1
ATOM 9705 N N . SER D 1 209 ? -33.928 105.439 43.862 1.00 42.61 242 SER D N 1
ATOM 9706 C CA . SER D 1 209 ? -33.946 105.994 42.516 1.00 42.38 242 SER D CA 1
ATOM 9707 C C . SER D 1 209 ? -32.643 106.669 42.160 1.00 42.23 242 SER D C 1
ATOM 9708 O O . SER D 1 209 ? -32.127 106.477 41.066 1.00 41.85 242 SER D O 1
ATOM 9711 N N . ASN D 1 210 ? -32.113 107.487 43.062 1.00 43.84 243 ASN D N 1
ATOM 9712 C CA . ASN D 1 210 ? -30.901 108.239 42.750 1.00 44.81 243 ASN D CA 1
ATOM 9713 C C . ASN D 1 210 ? -29.725 107.793 43.586 1.00 42.39 243 ASN D C 1
ATOM 9714 O O . ASN D 1 210 ? -29.873 107.413 44.741 1.00 52.64 243 ASN D O 1
ATOM 9719 N N . LEU D 1 211 ? -28.551 107.858 42.984 1.00 42.09 244 LEU D N 1
ATOM 9720 C CA . LEU D 1 211 ? -27.292 107.621 43.662 1.00 42.05 244 LEU D CA 1
ATOM 9721 C C . LEU D 1 211 ? -26.408 108.845 43.495 1.00 42.16 244 LEU D C 1
ATOM 9722 O O . LEU D 1 211 ? -26.039 109.189 42.381 1.00 41.90 244 LEU D O 1
ATOM 9727 N N . THR D 1 212 ? -26.151 109.556 44.586 1.00 48.54 245 THR D N 1
ATOM 9728 C CA . THR D 1 212 ? -25.343 110.773 44.548 1.00 46.68 245 THR D CA 1
ATOM 9729 C C . THR D 1 212 ? -24.288 110.767 45.640 1.00 42.93 245 THR D C 1
ATOM 9730 O O . THR D 1 212 ? -24.371 109.983 46.577 1.00 43.02 245 THR D O 1
ATOM 9734 N N . CYS D 1 213 ? -23.298 111.644 45.527 1.00 43.90 246 CYS D N 1
ATOM 9735 C CA . CYS D 1 213 ? -22.303 111.789 46.586 1.00 44.13 246 CYS D CA 1
ATOM 9736 C C . CYS D 1 213 ? -21.973 113.260 46.795 1.00 44.98 246 CYS D C 1
ATOM 9737 O O . CYS D 1 213 ? -21.401 113.896 45.923 1.00 50.01 246 CYS D O 1
ATOM 9740 N N . GLY D 1 214 ? -22.367 113.802 47.945 1.00 44.79 247 GLY D N 1
ATOM 9741 C CA . GLY D 1 214 ? -22.241 115.226 48.218 1.00 56.61 247 GLY D CA 1
ATOM 9742 C C . GLY D 1 214 ? -20.866 115.731 48.618 1.00 68.33 247 GLY D C 1
ATOM 9743 O O . GLY D 1 214 ? -20.533 116.880 48.352 1.00 67.42 247 GLY D O 1
ATOM 9744 N N . MET D 1 215 ? -20.091 114.906 49.311 1.00 65.45 248 MET D N 1
ATOM 9745 C CA . MET D 1 215 ? -18.690 115.219 49.610 1.00 53.91 248 MET D CA 1
ATOM 9746 C C . MET D 1 215 ? -17.727 114.397 48.748 1.00 56.01 248 MET D C 1
ATOM 9747 O O . MET D 1 215 ? -18.018 113.254 48.396 1.00 69.73 248 MET D O 1
ATOM 9752 N N . GLU D 1 216 ? -16.586 114.955 48.371 1.00 59.65 249 GLU D N 1
ATOM 9753 C CA . GLU D 1 216 ? -15.624 114.072 47.731 1.00 65.15 249 GLU D CA 1
ATOM 9754 C C . GLU D 1 216 ? -14.772 113.498 48.853 1.00 54.53 249 GLU D C 1
ATOM 9755 O O . GLU D 1 216 ? -14.255 114.232 49.698 1.00 45.78 249 GLU D O 1
ATOM 9761 N N . TRP D 1 217 ? -14.730 112.175 48.925 1.00 45.57 250 TRP D N 1
ATOM 9762 C CA . TRP D 1 217 ? -13.933 111.487 49.926 1.00 45.68 250 TRP D CA 1
ATOM 9763 C C . TRP D 1 217 ? -13.570 110.124 49.397 1.00 45.15 250 TRP D C 1
ATOM 9764 O O . TRP D 1 217 ? -14.061 109.725 48.355 1.00 44.75 250 TRP D O 1
ATOM 9775 N N . THR D 1 218 ? -12.679 109.423 50.082 1.00 42.99 251 THR D N 1
ATOM 9776 C CA . THR D 1 218 ? -12.292 108.095 49.632 1.00 42.52 251 THR D CA 1
ATOM 9777 C C . THR D 1 218 ? -12.590 107.002 50.654 1.00 51.59 251 THR D C 1
ATOM 9778 O O . THR D 1 218 ? -12.011 106.956 51.738 1.00 46.68 251 THR D O 1
ATOM 9782 N N . TRP D 1 219 ? -13.493 106.110 50.265 1.00 42.38 252 TRP D N 1
ATOM 9783 C CA . TRP D 1 219 ? -13.947 105.009 51.099 1.00 42.47 252 TRP D CA 1
ATOM 9784 C C . TRP D 1 219 ? -13.121 103.774 50.819 1.00 42.09 252 TRP D C 1
ATOM 9785 O O . TRP D 1 219 ? -13.586 102.845 50.176 1.00 55.09 252 TRP D O 1
ATOM 9796 N N . GLY D 1 220 ? -11.892 103.761 51.302 1.00 42.18 253 GLY D N 1
ATOM 9797 C CA . GLY D 1 220 ? -10.936 102.758 50.876 1.00 41.80 253 GLY D CA 1
ATOM 9798 C C . GLY D 1 220 ? -11.248 101.317 51.203 1.00 44.99 253 GLY D C 1
ATOM 9799 O O . GLY D 1 220 ? -10.726 100.408 50.566 1.00 48.51 253 GLY D O 1
ATOM 9800 N N . THR D 1 221 ? -12.104 101.091 52.181 1.00 42.03 254 THR D N 1
ATOM 9801 C CA . THR D 1 221 ? -12.272 99.740 52.664 1.00 41.99 254 THR D CA 1
ATOM 9802 C C . THR D 1 221 ? -13.458 99.023 52.053 1.00 41.73 254 THR D C 1
ATOM 9803 O O . THR D 1 221 ? -13.538 97.800 52.133 1.00 41.59 254 THR D O 1
ATOM 9807 N N . LEU D 1 222 ? -14.363 99.769 51.426 1.00 41.69 255 LEU D N 1
ATOM 9808 C CA . LEU D 1 222 ? -15.573 99.180 50.865 1.00 41.49 255 LEU D CA 1
ATOM 9809 C C . LEU D 1 222 ? -15.266 98.289 49.686 1.00 40.95 255 LEU D C 1
ATOM 9810 O O . LEU D 1 222 ? -14.701 98.743 48.705 1.00 40.65 255 LEU D O 1
ATOM 9815 N N . GLU D 1 223 ? -15.681 97.030 49.767 1.00 41.79 256 GLU D N 1
ATOM 9816 C CA . GLU D 1 223 ? -15.365 96.054 48.737 1.00 40.34 256 GLU D CA 1
ATOM 9817 C C . GLU D 1 223 ? -16.611 95.470 48.068 1.00 70.39 256 GLU D C 1
ATOM 9818 O O . GLU D 1 223 ? -16.563 95.063 46.911 1.00 76.78 256 GLU D O 1
ATOM 9824 N N . LYS D 1 224 ? -17.738 95.481 48.769 1.00 40.48 257 LYS D N 1
ATOM 9825 C CA . LYS D 1 224 ? -18.972 94.948 48.212 1.00 40.35 257 LYS D CA 1
ATOM 9826 C C . LYS D 1 224 ? -20.155 95.868 48.452 1.00 40.64 257 LYS D C 1
ATOM 9827 O O . LYS D 1 224 ? -20.401 96.296 49.564 1.00 41.07 257 LYS D O 1
ATOM 9833 N N . LEU D 1 225 ? -20.904 96.141 47.396 1.00 40.43 258 LEU D N 1
ATOM 9834 C CA . LEU D 1 225 ? -22.074 96.994 47.460 1.00 40.68 258 LEU D CA 1
ATOM 9835 C C . LEU D 1 225 ? -23.250 96.324 46.757 1.00 40.51 258 LEU D C 1
ATOM 9836 O O . LEU D 1 225 ? -23.225 96.145 45.552 1.00 40.14 258 LEU D O 1
ATOM 9841 N N . ASP D 1 226 ? -24.280 95.949 47.503 1.00 40.80 259 ASP D N 1
ATOM 9842 C CA . ASP D 1 226 ? -25.422 95.259 46.922 1.00 40.68 259 ASP D CA 1
ATOM 9843 C C . ASP D 1 226 ? -26.596 96.207 46.744 1.00 40.89 259 ASP D C 1
ATOM 9844 O O . ASP D 1 226 ? -27.201 96.642 47.711 1.00 41.30 259 ASP D O 1
ATOM 9849 N N . LEU D 1 227 ? -26.922 96.516 45.499 1.00 40.62 260 LEU D N 1
ATOM 9850 C CA . LEU D 1 227 ? -28.018 97.419 45.197 1.00 40.79 260 LEU D CA 1
ATOM 9851 C C . LEU D 1 227 ? -29.100 96.747 44.374 1.00 40.63 260 LEU D C 1
ATOM 9852 O O . LEU D 1 227 ? -29.808 97.390 43.617 1.00 40.62 260 LEU D O 1
ATOM 9857 N N . THR D 1 228 ? -29.208 95.441 44.526 1.00 40.53 261 THR D N 1
ATOM 9858 C CA . THR D 1 228 ? -30.142 94.640 43.765 1.00 40.37 261 THR D CA 1
ATOM 9859 C C . THR D 1 228 ? -31.578 95.000 44.079 1.00 40.71 261 THR D C 1
ATOM 9860 O O . THR D 1 228 ? -31.929 95.232 45.221 1.00 41.09 261 THR D O 1
ATOM 9864 N N . GLY D 1 229 ? -32.402 95.114 43.056 1.00 40.59 262 GLY D N 1
ATOM 9865 C CA . GLY D 1 229 ? -33.832 95.165 43.266 1.00 40.87 262 GLY D CA 1
ATOM 9866 C C . GLY D 1 229 ? -34.339 96.508 43.710 1.00 41.22 262 GLY D C 1
ATOM 9867 O O . GLY D 1 229 ? -35.378 96.606 44.349 1.00 41.56 262 GLY D O 1
ATOM 9868 N N . ASN D 1 230 ? -33.611 97.553 43.355 1.00 41.15 263 ASN D N 1
ATOM 9869 C CA . ASN D 1 230 ? -34.108 98.894 43.557 1.00 41.46 263 ASN D CA 1
ATOM 9870 C C . ASN D 1 230 ? -34.734 99.444 42.304 1.00 41.34 263 ASN D C 1
ATOM 9871 O O . ASN D 1 230 ? -35.197 98.702 41.448 1.00 41.11 263 ASN D O 1
ATOM 9876 N N . GLU D 1 231 ? -34.753 100.762 42.215 1.00 41.52 264 GLU D N 1
ATOM 9877 C CA . GLU D 1 231 ? -35.378 101.445 41.105 1.00 41.47 264 GLU D CA 1
ATOM 9878 C C . GLU D 1 231 ? -34.430 102.494 40.582 1.00 41.37 264 GLU D C 1
ATOM 9879 O O . GLU D 1 231 ? -34.850 103.567 40.172 1.00 41.53 264 GLU D O 1
ATOM 9885 N N . ILE D 1 232 ? -33.141 102.186 40.648 1.00 41.12 265 ILE D N 1
ATOM 9886 C CA . ILE D 1 232 ? -32.097 103.117 40.243 1.00 41.02 265 ILE D CA 1
ATOM 9887 C C . ILE D 1 232 ? -32.174 103.450 38.773 1.00 40.77 265 ILE D C 1
ATOM 9888 O O . ILE D 1 232 ? -32.121 102.562 37.932 1.00 40.43 265 ILE D O 1
ATOM 9893 N N . LYS D 1 233 ? -32.293 104.733 38.463 1.00 41.70 266 LYS D N 1
ATOM 9894 C CA . LYS D 1 233 ? -32.382 105.172 37.081 1.00 41.52 266 LYS D CA 1
ATOM 9895 C C . LYS D 1 233 ? -31.352 106.245 36.778 1.00 41.91 266 LYS D C 1
ATOM 9896 O O . LYS D 1 233 ? -31.067 106.509 35.619 1.00 41.28 266 LYS D O 1
ATOM 9902 N N . ALA D 1 234 ? -30.818 106.887 37.815 1.00 41.01 267 ALA D N 1
ATOM 9903 C CA . ALA D 1 234 ? -29.802 107.917 37.630 1.00 41.03 267 ALA D CA 1
ATOM 9904 C C . ALA D 1 234 ? -28.661 107.786 38.620 1.00 41.05 267 ALA D C 1
ATOM 9905 O O . ALA D 1 234 ? -28.880 107.551 39.801 1.00 41.30 267 ALA D O 1
ATOM 9907 N N . ILE D 1 235 ? -27.441 107.988 38.137 1.00 40.82 268 ILE D N 1
ATOM 9908 C CA . ILE D 1 235 ? -26.252 107.864 38.970 1.00 40.82 268 ILE D CA 1
ATOM 9909 C C . ILE D 1 235 ? -25.253 108.976 38.662 1.00 40.86 268 ILE D C 1
ATOM 9910 O O . ILE D 1 235 ? -24.867 109.188 37.512 1.00 40.60 268 ILE D O 1
ATOM 9915 N N . ASP D 1 236 ? -24.872 109.703 39.708 1.00 41.22 269 ASP D N 1
ATOM 9916 C CA . ASP D 1 236 ? -23.893 110.772 39.616 1.00 41.32 269 ASP D CA 1
ATOM 9917 C C . ASP D 1 236 ? -22.534 110.235 39.233 1.00 40.95 269 ASP D C 1
ATOM 9918 O O . ASP D 1 236 ? -22.065 109.260 39.796 1.00 40.80 269 ASP D O 1
ATOM 9923 N N . LEU D 1 237 ? -21.864 110.942 38.338 1.00 50.76 270 LEU D N 1
ATOM 9924 C CA . LEU D 1 237 ? -20.663 110.436 37.691 1.00 52.67 270 LEU D CA 1
ATOM 9925 C C . LEU D 1 237 ? -19.454 110.319 38.620 1.00 47.66 270 LEU D C 1
ATOM 9926 O O . LEU D 1 237 ? -18.355 110.049 38.156 1.00 46.35 270 LEU D O 1
ATOM 9931 N N . THR D 1 238 ? -19.637 110.526 39.920 1.00 58.11 271 THR D N 1
ATOM 9932 C CA . THR D 1 238 ? -18.499 110.459 40.830 1.00 64.80 271 THR D CA 1
ATOM 9933 C C . THR D 1 238 ? -18.726 109.586 42.050 1.00 70.44 271 THR D C 1
ATOM 9934 O O . THR D 1 238 ? -17.931 109.618 42.986 1.00 71.10 271 THR D O 1
ATOM 9938 N N . VAL D 1 239 ? -19.806 108.820 42.067 1.00 53.34 272 VAL D N 1
ATOM 9939 C CA . VAL D 1 239 ? -20.101 108.050 43.264 1.00 57.67 272 VAL D CA 1
ATOM 9940 C C . VAL D 1 239 ? -19.223 106.810 43.346 1.00 57.74 272 VAL D C 1
ATOM 9941 O O . VAL D 1 239 ? -19.058 106.226 44.414 1.00 49.15 272 VAL D O 1
ATOM 9945 N N . PHE D 1 240 ? -18.648 106.408 42.220 1.00 52.52 273 PHE D N 1
ATOM 9946 C CA . PHE D 1 240 ? -17.812 105.221 42.224 1.00 40.12 273 PHE D CA 1
ATOM 9947 C C . PHE D 1 240 ? -16.348 105.625 42.186 1.00 48.05 273 PHE D C 1
ATOM 9948 O O . PHE D 1 240 ? -15.457 104.780 42.232 1.00 51.85 273 PHE D O 1
ATOM 9956 N N . GLU D 1 241 ? -16.109 106.928 42.077 1.00 57.77 274 GLU D N 1
ATOM 9957 C CA . GLU D 1 241 ? -14.787 107.483 42.322 1.00 54.13 274 GLU D CA 1
ATOM 9958 C C . GLU D 1 241 ? -14.449 107.348 43.807 1.00 55.65 274 GLU D C 1
ATOM 9959 O O . GLU D 1 241 ? -13.291 107.274 44.191 1.00 73.70 274 GLU D O 1
ATOM 9965 N N . THR D 1 242 ? -15.488 107.324 44.629 1.00 41.02 275 THR D N 1
ATOM 9966 C CA . THR D 1 242 ? -15.377 107.236 46.076 1.00 41.42 275 THR D CA 1
ATOM 9967 C C . THR D 1 242 ? -14.919 105.863 46.593 1.00 41.25 275 THR D C 1
ATOM 9968 O O . THR D 1 242 ? -14.369 105.761 47.689 1.00 41.53 275 THR D O 1
ATOM 9972 N N . MET D 1 243 ? -15.161 104.805 45.822 1.00 40.83 276 MET D N 1
ATOM 9973 C CA . MET D 1 243 ? -14.877 103.444 46.289 1.00 40.69 276 MET D CA 1
ATOM 9974 C C . MET D 1 243 ? -13.908 102.698 45.393 1.00 40.21 276 MET D C 1
ATOM 9975 O O . MET D 1 243 ? -14.304 101.775 44.695 1.00 39.98 276 MET D O 1
ATOM 9980 N N . PRO D 1 244 ? -12.623 103.051 45.464 1.00 40.21 277 PRO D N 1
ATOM 9981 C CA . PRO D 1 244 ? -11.581 102.529 44.584 1.00 39.79 277 PRO D CA 1
ATOM 9982 C C . PRO D 1 244 ? -11.333 101.045 44.788 1.00 39.58 277 PRO D C 1
ATOM 9983 O O . PRO D 1 244 ? -10.829 100.401 43.877 1.00 39.17 277 PRO D O 1
ATOM 9987 N N . ASN D 1 245 ? -11.635 100.517 45.969 1.00 39.86 278 ASN D N 1
ATOM 9988 C CA . ASN D 1 245 ? -11.431 99.090 46.208 1.00 39.70 278 ASN D CA 1
ATOM 9989 C C . ASN D 1 245 ? -12.699 98.272 46.098 1.00 42.07 278 ASN D C 1
ATOM 9990 O O . ASN D 1 245 ? -12.736 97.130 46.535 1.00 39.60 278 ASN D O 1
ATOM 9995 N N . LEU D 1 246 ? -13.732 98.853 45.505 1.00 39.61 279 LEU D N 1
ATOM 9996 C CA . LEU D 1 246 ? -14.985 98.147 45.328 1.00 39.55 279 LEU D CA 1
ATOM 9997 C C . LEU D 1 246 ? -14.767 97.034 44.336 1.00 39.09 279 LEU D C 1
ATOM 9998 O O . LEU D 1 246 ? -14.365 97.282 43.204 1.00 38.77 279 LEU D O 1
ATOM 10003 N N . LYS D 1 247 ? -15.044 95.807 44.762 1.00 41.69 280 LYS D N 1
ATOM 10004 C CA . LYS D 1 247 ? -14.747 94.642 43.948 1.00 41.29 280 LYS D CA 1
ATOM 10005 C C . LYS D 1 247 ? -15.995 93.867 43.558 1.00 41.20 280 LYS D C 1
ATOM 10006 O O . LYS D 1 247 ? -15.977 93.135 42.582 1.00 40.86 280 LYS D O 1
ATOM 10012 N N . ILE D 1 248 ? -17.080 94.043 44.302 1.00 38.92 281 ILE D N 1
ATOM 10013 C CA . ILE D 1 248 ? -18.348 93.407 43.965 1.00 38.87 281 ILE D CA 1
ATOM 10014 C C . ILE D 1 248 ? -19.429 94.454 43.920 1.00 39.08 281 ILE D C 1
ATOM 10015 O O . ILE D 1 248 ? -19.682 95.105 44.912 1.00 39.46 281 ILE D O 1
ATOM 10020 N N . LEU D 1 249 ? -20.069 94.614 42.773 1.00 38.85 282 LEU D N 1
ATOM 10021 C CA . LEU D 1 249 ? -21.137 95.583 42.622 1.00 39.04 282 LEU D CA 1
ATOM 10022 C C . LEU D 1 249 ? -22.329 94.927 41.989 1.00 38.93 282 LEU D C 1
ATOM 10023 O O . LEU D 1 249 ? -22.255 94.513 40.849 1.00 38.59 282 LEU D O 1
ATOM 10028 N N . LEU D 1 250 ? -23.447 94.874 42.696 1.00 39.24 283 LEU D N 1
ATOM 10029 C CA . LEU D 1 250 ? -24.621 94.199 42.172 1.00 39.17 283 LEU D CA 1
ATOM 10030 C C . LEU D 1 250 ? -25.745 95.176 41.937 1.00 39.37 283 LEU D C 1
ATOM 10031 O O . LEU D 1 250 ? -26.236 95.787 42.864 1.00 39.74 283 LEU D O 1
ATOM 10036 N N . MET D 1 251 ? -26.158 95.322 40.689 1.00 39.13 284 MET D N 1
ATOM 10037 C CA . MET D 1 251 ? -27.237 96.241 40.366 1.00 39.31 284 MET D CA 1
ATOM 10038 C C . MET D 1 251 ? -28.303 95.629 39.478 1.00 39.18 284 MET D C 1
ATOM 10039 O O . MET D 1 251 ? -28.871 96.312 38.638 1.00 45.25 284 MET D O 1
ATOM 10044 N N . ASP D 1 252 ? -28.611 94.362 39.687 1.00 39.13 285 ASP D N 1
ATOM 10045 C CA . ASP D 1 252 ? -29.612 93.724 38.878 1.00 39.03 285 ASP D CA 1
ATOM 10046 C C . ASP D 1 252 ? -30.973 94.245 39.257 1.00 39.38 285 ASP D C 1
ATOM 10047 O O . ASP D 1 252 ? -31.143 94.808 40.324 1.00 39.71 285 ASP D O 1
ATOM 10052 N N . ASN D 1 253 ? -31.934 94.062 38.364 1.00 39.32 286 ASN D N 1
ATOM 10053 C CA . ASN D 1 253 ? -33.329 94.362 38.639 1.00 39.64 286 ASN D CA 1
ATOM 10054 C C . ASN D 1 253 ? -33.570 95.801 39.060 1.00 39.93 286 ASN D C 1
ATOM 10055 O O . ASN D 1 253 ? -34.327 96.068 39.986 1.00 40.29 286 ASN D O 1
ATOM 10060 N N . ASN D 1 254 ? -32.900 96.720 38.381 1.00 39.78 287 ASN D N 1
ATOM 10061 C CA . ASN D 1 254 ? -33.125 98.141 38.567 1.00 41.58 287 ASN D CA 1
ATOM 10062 C C . ASN D 1 254 ? -33.685 98.705 37.280 1.00 43.52 287 ASN D C 1
ATOM 10063 O O . ASN D 1 254 ? -34.180 97.956 36.445 1.00 51.97 287 ASN D O 1
ATOM 10068 N N . LYS D 1 255 ? -33.647 100.021 37.128 1.00 40.10 288 LYS D N 1
ATOM 10069 C CA . LYS D 1 255 ? -34.223 100.638 35.954 1.00 40.07 288 LYS D CA 1
ATOM 10070 C C . LYS D 1 255 ? -33.196 101.416 35.175 1.00 39.87 288 LYS D C 1
ATOM 10071 O O . LYS D 1 255 ? -33.518 102.388 34.520 1.00 39.97 288 LYS D O 1
ATOM 10077 N N . LEU D 1 256 ? -31.956 100.968 35.244 1.00 39.61 289 LEU D N 1
ATOM 10078 C CA . LEU D 1 256 ? -30.869 101.579 34.500 1.00 39.39 289 LEU D CA 1
ATOM 10079 C C . LEU D 1 256 ? -31.124 101.565 33.011 1.00 39.17 289 LEU D C 1
ATOM 10080 O O . LEU D 1 256 ? -31.620 100.598 32.464 1.00 39.00 289 LEU D O 1
ATOM 10085 N N . ASN D 1 257 ? -30.822 102.685 32.375 1.00 39.20 290 ASN D N 1
ATOM 10086 C CA . ASN D 1 257 ? -31.097 102.894 30.966 1.00 39.05 290 ASN D CA 1
ATOM 10087 C C . ASN D 1 257 ? -29.855 102.725 30.095 1.00 38.69 290 ASN D C 1
ATOM 10088 O O . ASN D 1 257 ? -29.928 102.300 28.951 1.00 38.46 290 ASN D O 1
ATOM 10093 N N . SER D 1 258 ? -28.721 103.111 30.662 1.00 38.66 291 SER D N 1
ATOM 10094 C CA . SER D 1 258 ? -27.430 103.086 30.000 1.00 38.36 291 SER D CA 1
ATOM 10095 C C . SER D 1 258 ? -26.404 103.414 31.071 1.00 38.43 291 SER D C 1
ATOM 10096 O O . SER D 1 258 ? -26.776 103.741 32.184 1.00 38.73 291 SER D O 1
ATOM 10099 N N . LEU D 1 259 ? -25.120 103.339 30.756 1.00 38.18 292 LEU D N 1
ATOM 10100 C CA . LEU D 1 259 ? -24.093 103.752 31.706 1.00 38.27 292 LEU D CA 1
ATOM 10101 C C . LEU D 1 259 ? -23.003 104.546 31.020 1.00 38.16 292 LEU D C 1
ATOM 10102 O O . LEU D 1 259 ? -22.442 104.095 30.034 1.00 37.84 292 LEU D O 1
ATOM 10107 N N . ASP D 1 260 ? -22.696 105.721 31.555 1.00 44.85 293 ASP D N 1
ATOM 10108 C CA . ASP D 1 260 ? -21.703 106.601 30.959 1.00 50.15 293 ASP D CA 1
ATOM 10109 C C . ASP D 1 260 ? -20.340 105.968 31.006 1.00 44.94 293 ASP D C 1
ATOM 10110 O O . ASP D 1 260 ? -20.022 105.252 31.943 1.00 50.22 293 ASP D O 1
ATOM 10115 N N . SER D 1 261 ? -19.517 106.278 30.015 1.00 40.11 294 SER D N 1
ATOM 10116 C CA . SER D 1 261 ? -18.157 105.771 29.970 1.00 37.62 294 SER D CA 1
ATOM 10117 C C . SER D 1 261 ? -17.353 106.320 31.131 1.00 40.07 294 SER D C 1
ATOM 10118 O O . SER D 1 261 ? -16.354 105.742 31.539 1.00 37.70 294 SER D O 1
ATOM 10121 N N . LYS D 1 262 ? -17.794 107.452 31.656 1.00 45.75 295 LYS D N 1
ATOM 10122 C CA . LYS D 1 262 ? -17.135 108.058 32.794 1.00 51.84 295 LYS D CA 1
ATOM 10123 C C . LYS D 1 262 ? -17.317 107.185 34.027 1.00 50.14 295 LYS D C 1
ATOM 10124 O O . LYS D 1 262 ? -16.374 106.960 34.781 1.00 47.72 295 LYS D O 1
ATOM 10130 N N . ILE D 1 263 ? -18.535 106.691 34.224 1.00 50.99 296 ILE D N 1
ATOM 10131 C CA . ILE D 1 263 ? -18.814 105.769 35.319 1.00 50.02 296 ILE D CA 1
ATOM 10132 C C . ILE D 1 263 ? -17.984 104.499 35.201 1.00 42.21 296 ILE D C 1
ATOM 10133 O O . ILE D 1 263 ? -17.231 104.163 36.112 1.00 38.39 296 ILE D O 1
ATOM 10138 N N . LEU D 1 264 ? -18.091 103.825 34.057 1.00 37.99 297 LEU D N 1
ATOM 10139 C CA . LEU D 1 264 ? -17.482 102.517 33.870 1.00 37.65 297 LEU D CA 1
ATOM 10140 C C . LEU D 1 264 ? -15.977 102.541 34.025 1.00 37.53 297 LEU D C 1
ATOM 10141 O O . LEU D 1 264 ? -15.391 101.542 34.403 1.00 37.38 297 LEU D O 1
ATOM 10146 N N . ASN D 1 265 ? -15.346 103.677 33.765 1.00 40.99 298 ASN D N 1
ATOM 10147 C CA . ASN D 1 265 ? -13.893 103.749 33.886 1.00 47.82 298 ASN D CA 1
ATOM 10148 C C . ASN D 1 265 ? -13.408 103.745 35.326 1.00 49.82 298 ASN D C 1
ATOM 10149 O O . ASN D 1 265 ? -12.210 103.645 35.574 1.00 50.47 298 ASN D O 1
ATOM 10154 N N . SER D 1 266 ? -14.328 103.856 36.277 1.00 51.66 299 SER D N 1
ATOM 10155 C CA . SER D 1 266 ? -13.949 103.809 37.683 1.00 44.74 299 SER D CA 1
ATOM 10156 C C . SER D 1 266 ? -14.300 102.463 38.293 1.00 43.91 299 SER D C 1
ATOM 10157 O O . SER D 1 266 ? -13.959 102.178 39.437 1.00 43.79 299 SER D O 1
ATOM 10160 N N . LEU D 1 267 ? -14.990 101.640 37.515 1.00 38.04 300 LEU D N 1
ATOM 10161 C CA . LEU D 1 267 ? -15.320 100.293 37.932 1.00 37.95 300 LEU D CA 1
ATOM 10162 C C . LEU D 1 267 ? -14.463 99.288 37.194 1.00 37.54 300 LEU D C 1
ATOM 10163 O O . LEU D 1 267 ? -14.975 98.453 36.472 1.00 37.80 300 LEU D O 1
ATOM 10168 N N . ARG D 1 268 ? -13.157 99.346 37.366 1.00 39.04 301 ARG D N 1
ATOM 10169 C CA . ARG D 1 268 ? -12.319 98.446 36.607 1.00 38.75 301 ARG D CA 1
ATOM 10170 C C . ARG D 1 268 ? -11.664 97.482 37.559 1.00 40.05 301 ARG D C 1
ATOM 10171 O O . ARG D 1 268 ? -10.973 96.565 37.148 1.00 47.76 301 ARG D O 1
ATOM 10179 N N . SER D 1 269 ? -11.898 97.696 38.845 1.00 46.98 302 SER D N 1
ATOM 10180 C CA . SER D 1 269 ? -11.306 96.862 39.867 1.00 55.21 302 SER D CA 1
ATOM 10181 C C . SER D 1 269 ? -12.286 95.779 40.237 1.00 53.63 302 SER D C 1
ATOM 10182 O O . SER D 1 269 ? -12.031 94.968 41.114 1.00 54.87 302 SER D O 1
ATOM 10185 N N . LEU D 1 270 ? -13.405 95.764 39.533 1.00 37.53 303 LEU D N 1
ATOM 10186 C CA . LEU D 1 270 ? -14.479 94.849 39.840 1.00 37.59 303 LEU D CA 1
ATOM 10187 C C . LEU D 1 270 ? -14.074 93.435 39.513 1.00 37.32 303 LEU D C 1
ATOM 10188 O O . LEU D 1 270 ? -13.429 93.188 38.508 1.00 36.99 303 LEU D O 1
ATOM 10193 N N . THR D 1 271 ? -14.477 92.503 40.360 1.00 37.47 304 THR D N 1
ATOM 10194 C CA . THR D 1 271 ? -14.241 91.101 40.101 1.00 37.26 304 THR D CA 1
ATOM 10195 C C . THR D 1 271 ? -15.589 90.466 39.869 1.00 37.26 304 THR D C 1
ATOM 10196 O O . THR D 1 271 ? -15.684 89.382 39.304 1.00 37.05 304 THR D O 1
ATOM 10200 N N . THR D 1 272 ? -16.634 91.148 40.326 1.00 37.53 305 THR D N 1
ATOM 10201 C CA . THR D 1 272 ? -17.993 90.686 40.124 1.00 37.58 305 THR D CA 1
ATOM 10202 C C . THR D 1 272 ? -18.936 91.848 39.853 1.00 37.71 305 THR D C 1
ATOM 10203 O O . THR D 1 272 ? -18.967 92.801 40.602 1.00 37.99 305 THR D O 1
ATOM 10207 N N . VAL D 1 273 ? -19.714 91.767 38.784 1.00 37.53 306 VAL D N 1
ATOM 10208 C CA . VAL D 1 273 ? -20.677 92.811 38.477 1.00 37.67 306 VAL D CA 1
ATOM 10209 C C . VAL D 1 273 ? -22.028 92.167 38.216 1.00 37.71 306 VAL D C 1
ATOM 10210 O O . VAL D 1 273 ? -22.107 90.963 37.992 1.00 37.56 306 VAL D O 1
ATOM 10214 N N . GLY D 1 274 ? -23.095 92.950 38.291 1.00 37.93 307 GLY D N 1
ATOM 10215 C CA . GLY D 1 274 ? -24.425 92.448 38.002 1.00 37.99 307 GLY D CA 1
ATOM 10216 C C . GLY D 1 274 ? -25.273 93.499 37.334 1.00 38.06 307 GLY D C 1
ATOM 10217 O O . GLY D 1 274 ? -25.518 94.535 37.920 1.00 38.33 307 GLY D O 1
ATOM 10218 N N . LEU D 1 275 ? -25.712 93.259 36.107 1.00 37.84 308 LEU D N 1
ATOM 10219 C CA . LEU D 1 275 ? -26.452 94.283 35.396 1.00 37.91 308 LEU D CA 1
ATOM 10220 C C . LEU D 1 275 ? -27.713 93.764 34.730 1.00 37.91 308 LEU D C 1
ATOM 10221 O O . LEU D 1 275 ? -28.316 94.462 33.932 1.00 37.92 308 LEU D O 1
ATOM 10226 N N . SER D 1 276 ? -28.137 92.562 35.092 1.00 37.92 309 SER D N 1
ATOM 10227 C CA . SER D 1 276 ? -29.257 91.918 34.419 1.00 37.91 309 SER D CA 1
ATOM 10228 C C . SER D 1 276 ? -30.586 92.455 34.896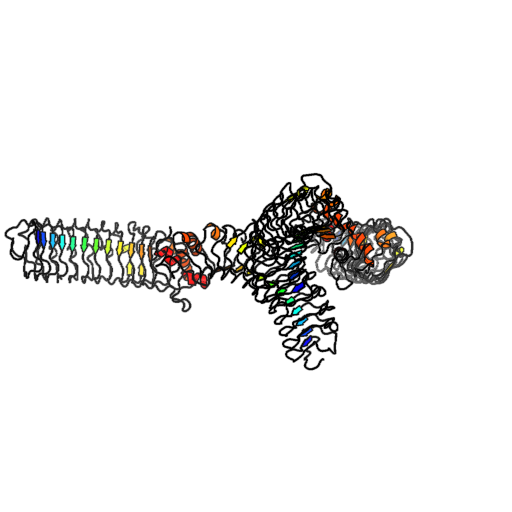 1.00 38.26 309 SER D C 1
ATOM 10229 O O . SER D 1 276 ? -30.684 93.006 35.977 1.00 38.53 309 SER D O 1
ATOM 10232 N N . GLY D 1 277 ? -31.613 92.343 34.074 1.00 44.26 310 GLY D N 1
ATOM 10233 C CA . GLY D 1 277 ? -32.942 92.642 34.559 1.00 44.54 310 GLY D CA 1
ATOM 10234 C C . GLY D 1 277 ? -33.224 94.120 34.537 1.00 52.47 310 GLY D C 1
ATOM 10235 O O . GLY D 1 277 ? -34.219 94.584 35.092 1.00 57.53 310 GLY D O 1
ATOM 10236 N N . ASN D 1 278 ? -32.324 94.864 33.918 1.00 38.61 311 ASN D N 1
ATOM 10237 C CA . ASN D 1 278 ? -32.477 96.291 33.829 1.00 38.79 311 ASN D CA 1
ATOM 10238 C C . ASN D 1 278 ? -33.222 96.647 32.569 1.00 38.74 311 ASN D C 1
ATOM 10239 O O . ASN D 1 278 ? -33.702 95.769 31.865 1.00 50.00 311 ASN D O 1
ATOM 10244 N N . LEU D 1 279 ? -33.316 97.937 32.293 1.00 38.88 312 LEU D N 1
ATOM 10245 C CA . LEU D 1 279 ? -34.028 98.438 31.135 1.00 38.89 312 LEU D CA 1
ATOM 10246 C C . LEU D 1 279 ? -33.096 99.005 30.083 1.00 38.65 312 LEU D C 1
ATOM 10247 O O . LEU D 1 279 ? -33.314 100.107 29.608 1.00 38.79 312 LEU D O 1
ATOM 10252 N N . TRP D 1 280 ? -32.091 98.239 29.678 1.00 38.31 313 TRP D N 1
ATOM 10253 C CA . TRP D 1 280 ? -31.030 98.768 28.824 1.00 38.08 313 TRP D CA 1
ATOM 10254 C C . TRP D 1 280 ? -31.511 99.196 27.457 1.00 38.05 313 TRP D C 1
ATOM 10255 O O . TRP D 1 280 ? -32.264 98.489 26.806 1.00 38.00 313 TRP D O 1
ATOM 10266 N N . GLU D 1 281 ? -31.039 100.354 27.017 1.00 38.08 314 GLU D N 1
ATOM 10267 C CA . GLU D 1 281 ? -31.356 100.854 25.692 1.00 38.83 314 GLU D CA 1
ATOM 10268 C C . GLU D 1 281 ? -30.237 100.567 24.722 1.00 41.81 314 GLU D C 1
ATOM 10269 O O . GLU D 1 281 ? -29.200 101.219 24.753 1.00 37.65 314 GLU D O 1
ATOM 10275 N N . CYS D 1 282 ? -30.467 99.601 23.840 1.00 53.03 315 CYS D N 1
ATOM 10276 C CA . CYS D 1 282 ? -29.467 99.217 22.859 1.00 47.87 315 CYS D CA 1
ATOM 10277 C C . CYS D 1 282 ? -29.498 100.131 21.674 1.00 41.93 315 CYS D C 1
ATOM 10278 O O . CYS D 1 282 ? -29.953 99.761 20.597 1.00 37.18 315 CYS D O 1
ATOM 10281 N N . SER D 1 283 ? -29.018 101.342 21.898 1.00 37.36 316 SER D N 1
ATOM 10282 C CA . SER D 1 283 ? -28.823 102.306 20.847 1.00 37.40 316 SER D CA 1
ATOM 10283 C C . SER D 1 283 ? -27.359 102.652 20.903 1.00 37.22 316 SER D C 1
ATOM 10284 O O . SER D 1 283 ? -26.603 101.980 21.585 1.00 37.04 316 SER D O 1
ATOM 10287 N N . ALA D 1 284 ? -26.952 103.716 20.238 1.00 37.29 317 ALA D N 1
ATOM 10288 C CA . ALA D 1 284 ? -25.551 104.089 20.234 1.00 37.13 317 ALA D CA 1
ATOM 10289 C C . ALA D 1 284 ? -25.034 104.350 21.645 1.00 37.21 317 ALA D C 1
ATOM 10290 O O . ALA D 1 284 ? -23.843 104.222 21.909 1.00 37.03 317 ALA D O 1
ATOM 10292 N N . ARG D 1 285 ? -25.938 104.711 22.546 1.00 37.50 318 ARG D N 1
ATOM 10293 C CA . ARG D 1 285 ? -25.592 105.039 23.927 1.00 37.65 318 ARG D CA 1
ATOM 10294 C C . ARG D 1 285 ? -24.915 103.903 24.668 1.00 37.42 318 ARG D C 1
ATOM 10295 O O . ARG D 1 285 ? -24.095 104.124 25.550 1.00 37.44 318 ARG D O 1
ATOM 10303 N N . ILE D 1 286 ? -25.312 102.686 24.350 1.00 37.22 319 ILE D N 1
ATOM 10304 C CA . ILE D 1 286 ? -24.805 101.518 25.044 1.00 37.03 319 ILE D CA 1
ATOM 10305 C C . ILE D 1 286 ? -23.385 101.089 24.659 1.00 36.71 319 ILE D C 1
ATOM 10306 O O . ILE D 1 286 ? -22.885 100.097 25.165 1.00 36.54 319 ILE D O 1
ATOM 10311 N N . CYS D 1 287 ? -22.741 101.813 23.758 1.00 36.63 320 CYS D N 1
ATOM 10312 C CA . CYS D 1 287 ? -21.387 101.456 23.354 1.00 36.34 320 CYS D CA 1
ATOM 10313 C C . CYS D 1 287 ? -20.363 101.458 24.472 1.00 36.33 320 CYS D C 1
ATOM 10314 O O . CYS D 1 287 ? -19.464 100.638 24.479 1.00 36.08 320 CYS D O 1
ATOM 10317 N N . ALA D 1 288 ? -20.477 102.388 25.402 1.00 36.61 321 ALA D N 1
ATOM 10318 C CA . ALA D 1 288 ? -19.544 102.428 26.514 1.00 36.65 321 ALA D CA 1
ATOM 10319 C C . ALA D 1 288 ? -19.592 101.118 27.260 1.00 36.54 321 ALA D C 1
ATOM 10320 O O . ALA D 1 288 ? -18.565 100.549 27.604 1.00 36.37 321 ALA D O 1
ATOM 10322 N N . LEU D 1 289 ? -20.806 100.638 27.490 1.00 36.65 322 LEU D N 1
ATOM 10323 C CA . LEU D 1 289 ? -21.020 99.387 28.193 1.00 36.58 322 LEU D CA 1
ATOM 10324 C C . LEU D 1 289 ? -20.562 98.189 27.376 1.00 36.23 322 LEU D C 1
ATOM 10325 O O . LEU D 1 289 ? -19.871 97.326 27.890 1.00 36.10 322 LEU D O 1
ATOM 10330 N N . ALA D 1 290 ? -20.911 98.155 26.097 1.00 36.10 323 ALA D N 1
ATOM 10331 C CA . ALA D 1 290 ? -20.557 97.029 25.248 1.00 35.80 323 ALA D CA 1
ATOM 10332 C C . ALA D 1 290 ? -19.066 96.881 25.207 1.00 35.58 323 ALA D C 1
ATOM 10333 O O . ALA D 1 290 ? -18.526 95.786 25.284 1.00 35.38 323 ALA D O 1
ATOM 10335 N N . SER D 1 291 ? -18.398 98.012 25.097 1.00 35.63 324 SER D N 1
ATOM 10336 C CA . SER D 1 291 ? -16.955 98.023 25.063 1.00 35.45 324 SER D CA 1
ATOM 10337 C C . SER D 1 291 ? -16.381 97.601 26.413 1.00 35.51 324 SER D C 1
ATOM 10338 O O . SER D 1 291 ? -15.360 96.931 26.469 1.00 35.31 324 SER D O 1
ATOM 10341 N N . TRP D 1 292 ? -17.047 97.986 27.497 1.00 35.79 325 TRP D N 1
ATOM 10342 C CA . TRP D 1 292 ? -16.608 97.623 28.840 1.00 35.90 325 TRP D CA 1
ATOM 10343 C C . TRP D 1 292 ? -16.749 96.142 29.092 1.00 35.76 325 TRP D C 1
ATOM 10344 O O . TRP D 1 292 ? -15.876 95.526 29.684 1.00 35.69 325 TRP D O 1
ATOM 10355 N N . LEU D 1 293 ? -17.855 95.570 28.636 1.00 35.75 326 LEU D N 1
ATOM 10356 C CA . LEU D 1 293 ? -18.109 94.159 28.844 1.00 35.65 326 LEU D CA 1
ATOM 10357 C C . LEU D 1 293 ? -17.093 93.331 28.107 1.00 35.33 326 LEU D C 1
ATOM 10358 O O . LEU D 1 293 ? -16.609 92.340 28.623 1.00 35.26 326 LEU D O 1
ATOM 10363 N N . GLY D 1 294 ? -16.734 93.761 26.908 1.00 35.16 327 GLY D N 1
ATOM 10364 C CA . GLY D 1 294 ? -15.793 93.000 26.123 1.00 34.86 327 GLY D CA 1
ATOM 10365 C C . GLY D 1 294 ? -14.440 93.096 26.775 1.00 34.81 327 GLY D C 1
ATOM 10366 O O . GLY D 1 294 ? -13.661 92.164 26.754 1.00 34.64 327 GLY D O 1
ATOM 10367 N N . SER D 1 295 ? -14.169 94.234 27.386 1.00 36.88 328 SER D N 1
ATOM 10368 C CA . SER D 1 295 ? -12.905 94.452 28.064 1.00 36.89 328 SER D CA 1
ATOM 10369 C C . SER D 1 295 ? -12.808 93.767 29.423 1.00 37.02 328 SER D C 1
ATOM 10370 O O . SER D 1 295 ? -11.734 93.381 29.846 1.00 36.95 328 SER D O 1
ATOM 10373 N N . PHE D 1 296 ? -13.937 93.620 30.101 1.00 35.34 329 PHE D N 1
ATOM 10374 C CA . PHE D 1 296 ? -13.989 93.108 31.468 1.00 35.54 329 PHE D CA 1
ATOM 10375 C C . PHE D 1 296 ? -13.407 91.717 31.630 1.00 35.38 329 PHE D C 1
ATOM 10376 O O . PHE D 1 296 ? -13.502 90.904 30.726 1.00 35.15 329 PHE D O 1
ATOM 10384 N N . GLN D 1 297 ? -12.792 91.444 32.775 1.00 35.52 330 GLN D N 1
ATOM 10385 C CA . GLN D 1 297 ? -12.280 90.102 33.041 1.00 35.41 330 GLN D CA 1
ATOM 10386 C C . GLN D 1 297 ? -12.801 89.484 34.332 1.00 37.25 330 GLN D C 1
ATOM 10387 O O . GLN D 1 297 ? -12.199 88.558 34.859 1.00 39.22 330 GLN D O 1
ATOM 10393 N N . GLY D 1 298 ? -13.893 90.009 34.865 1.00 35.92 331 GLY D N 1
ATOM 10394 C CA . GLY D 1 298 ? -14.431 89.500 36.111 1.00 36.20 331 GLY D CA 1
ATOM 10395 C C . GLY D 1 298 ? -15.650 88.665 35.815 1.00 36.20 331 GLY D C 1
ATOM 10396 O O . GLY D 1 298 ? -15.854 88.266 34.683 1.00 35.95 331 GLY D O 1
ATOM 10397 N N . ARG D 1 299 ? -16.469 88.409 36.820 1.00 36.96 332 ARG D N 1
ATOM 10398 C CA . ARG D 1 299 ? -17.592 87.509 36.650 1.00 36.98 332 ARG D CA 1
ATOM 10399 C C . ARG D 1 299 ? -18.939 88.223 36.569 1.00 37.16 332 ARG D C 1
ATOM 10400 O O . ARG D 1 299 ? -19.116 89.264 37.172 1.00 37.38 332 ARG D O 1
ATOM 10408 N N . TRP D 1 300 ? -19.876 87.697 35.788 1.00 36.59 333 TRP D N 1
ATOM 10409 C CA . TRP D 1 300 ? -21.267 88.096 35.965 1.00 36.81 333 TRP D CA 1
ATOM 10410 C C . TRP D 1 300 ? -22.217 86.895 35.884 1.00 36.85 333 TRP D C 1
ATOM 10411 O O . TRP D 1 300 ? -22.161 86.104 34.957 1.00 36.62 333 TRP D O 1
ATOM 10422 N N . GLU D 1 301 ? -23.098 86.769 36.866 1.00 37.16 334 GLU D N 1
ATOM 10423 C CA . GLU D 1 301 ? -23.926 85.579 37.004 1.00 37.25 334 GLU D CA 1
ATOM 10424 C C . GLU D 1 301 ? -25.050 85.478 35.987 1.00 37.18 334 GLU D C 1
ATOM 10425 O O . GLU D 1 301 ? -25.435 84.382 35.609 1.00 37.12 334 GLU D O 1
ATOM 10431 N N . HIS D 1 302 ? -25.596 86.598 35.549 1.00 37.22 335 HIS D N 1
ATOM 10432 C CA . HIS D 1 302 ? -26.706 86.529 34.620 1.00 37.20 335 HIS D CA 1
ATOM 10433 C C . HIS D 1 302 ? -26.502 87.350 33.357 1.00 36.98 335 HIS D C 1
ATOM 10434 O O . HIS D 1 302 ? -25.896 88.403 33.384 1.00 36.95 335 HIS D O 1
ATOM 10441 N N . SER D 1 303 ? -27.028 86.852 32.248 1.00 36.84 336 SER D N 1
ATOM 10442 C CA . SER D 1 303 ? -26.893 87.505 30.958 1.00 36.64 336 SER D CA 1
ATOM 10443 C C . SER D 1 303 ? -27.586 88.838 30.972 1.00 36.83 336 SER D C 1
ATOM 10444 O O . SER D 1 303 ? -28.621 88.993 31.598 1.00 37.10 336 SER D O 1
ATOM 10447 N N . ILE D 1 304 ? -26.984 89.798 30.285 1.00 36.69 337 ILE D N 1
ATOM 10448 C CA . ILE D 1 304 ? -27.458 91.177 30.221 1.00 36.86 337 ILE D CA 1
ATOM 10449 C C . ILE D 1 304 ? -28.219 91.471 28.935 1.00 36.82 337 ILE D C 1
ATOM 10450 O O . ILE D 1 304 ? -27.617 91.538 27.883 1.00 36.58 337 ILE D O 1
ATOM 10455 N N . LEU D 1 305 ? -29.536 91.616 29.012 1.00 37.05 338 LEU D N 1
ATOM 10456 C CA . LEU D 1 305 ? -30.363 91.773 27.814 1.00 37.05 338 LEU D CA 1
ATOM 10457 C C . LEU D 1 305 ? -30.786 93.212 27.479 1.00 37.21 338 LEU D C 1
ATOM 10458 O O . LEU D 1 305 ? -30.852 94.055 28.359 1.00 37.42 338 LEU D O 1
ATOM 10463 N N . CYS D 1 306 ? -31.023 93.489 26.196 1.00 37.12 339 CYS D N 1
ATOM 10464 C CA . CYS D 1 306 ? -31.604 94.752 25.745 1.00 37.30 339 CYS D CA 1
ATOM 10465 C C . CYS D 1 306 ? -33.079 94.829 26.029 1.00 37.61 339 CYS D C 1
ATOM 10466 O O . CYS D 1 306 ? -33.780 93.856 25.861 1.00 37.62 339 CYS D O 1
ATOM 10469 N N . HIS D 1 307 ? -33.556 96.003 26.412 1.00 43.85 340 HIS D N 1
ATOM 10470 C CA . HIS D 1 307 ? -34.977 96.213 26.634 1.00 48.63 340 HIS D CA 1
ATOM 10471 C C . HIS D 1 307 ? -35.577 97.046 25.515 1.00 51.11 340 HIS D C 1
ATOM 10472 O O . HIS D 1 307 ? -36.754 96.920 25.185 1.00 60.01 340 HIS D O 1
ATOM 10479 N N . SER D 1 308 ? -34.747 97.914 24.951 1.00 38.18 341 SER D N 1
ATOM 10480 C CA . SER D 1 308 ? -35.167 98.863 23.930 1.00 38.30 341 SER D CA 1
ATOM 10481 C C . SER D 1 308 ? -34.116 98.997 22.849 1.00 38.02 341 SER D C 1
ATOM 10482 O O . SER D 1 308 ? -32.936 98.944 23.148 1.00 37.81 341 SER D O 1
ATOM 10485 N N . PRO D 1 309 ? -34.529 99.218 21.594 1.00 38.03 342 PRO D N 1
ATOM 10486 C CA . PRO D 1 309 ? -35.884 99.337 21.057 1.00 38.28 342 PRO D CA 1
ATOM 10487 C C . PRO D 1 309 ? -36.569 98.013 20.805 1.00 38.22 342 PRO D C 1
ATOM 10488 O O . PRO D 1 309 ? -35.974 96.972 21.012 1.00 37.98 342 PRO D O 1
ATOM 10492 N N . ASP D 1 310 ? -37.780 98.067 20.271 1.00 40.29 343 ASP D N 1
ATOM 10493 C CA . ASP D 1 310 ? -38.629 96.893 20.207 1.00 47.79 343 ASP D CA 1
ATOM 10494 C C . ASP D 1 310 ? -38.017 95.732 19.444 1.00 57.43 343 ASP D C 1
ATOM 10495 O O . ASP D 1 310 ? -38.295 94.583 19.764 1.00 69.62 343 ASP D O 1
ATOM 10500 N N . HIS D 1 311 ? -37.164 96.003 18.468 1.00 55.93 344 HIS D N 1
ATOM 10501 C CA . HIS D 1 311 ? -36.649 94.910 17.653 1.00 57.93 344 HIS D CA 1
ATOM 10502 C C . HIS D 1 311 ? -35.404 94.295 18.246 1.00 52.44 344 HIS D C 1
ATOM 10503 O O . HIS D 1 311 ? -34.805 93.413 17.645 1.00 58.41 344 HIS D O 1
ATOM 10510 N N . THR D 1 312 ? -34.990 94.774 19.409 1.00 37.43 345 THR D N 1
ATOM 10511 C CA . THR D 1 312 ? -33.885 94.137 20.101 1.00 37.18 345 THR D CA 1
ATOM 10512 C C . THR D 1 312 ? -34.296 93.573 21.445 1.00 37.30 345 THR D C 1
ATOM 10513 O O . THR D 1 312 ? -33.479 92.967 22.120 1.00 37.13 345 THR D O 1
ATOM 10517 N N . GLN D 1 313 ? -35.543 93.778 21.848 1.00 37.59 346 GLN D N 1
ATOM 10518 C CA . GLN D 1 313 ? -35.945 93.389 23.189 1.00 37.74 346 GLN D CA 1
ATOM 10519 C C . GLN D 1 313 ? -35.677 91.915 23.430 1.00 37.57 346 GLN D C 1
ATOM 10520 O O . GLN D 1 313 ? -36.053 91.060 22.644 1.00 37.52 346 GLN D O 1
ATOM 10526 N N . GLY D 1 314 ? -35.015 91.639 24.544 1.00 37.52 347 GLY D N 1
ATOM 10527 C CA . GLY D 1 314 ? -34.698 90.288 24.967 1.00 37.40 347 GLY D CA 1
ATOM 10528 C C . GLY D 1 314 ? -33.432 89.672 24.415 1.00 37.06 347 GLY D C 1
ATOM 10529 O O . GLY D 1 314 ? -33.166 88.510 24.667 1.00 36.96 347 GLY D O 1
ATOM 10530 N N . GLU D 1 315 ? -32.604 90.468 23.758 1.00 36.89 348 GLU D N 1
ATOM 10531 C CA . GLU D 1 315 ? -31.395 89.967 23.128 1.00 36.58 348 GLU D CA 1
ATOM 10532 C C . GLU D 1 315 ? -30.155 90.313 23.917 1.00 36.45 348 GLU D C 1
ATOM 10533 O O . GLU D 1 315 ? -30.108 91.318 24.589 1.00 36.59 348 GLU D O 1
ATOM 10539 N N . ASP D 1 316 ? -29.155 89.447 23.858 1.00 36.21 349 ASP D N 1
ATOM 10540 C CA . ASP D 1 316 ? -27.893 89.690 24.533 1.00 36.08 349 ASP D CA 1
ATOM 10541 C C . ASP D 1 316 ? -27.356 91.021 24.029 1.00 36.04 349 ASP D C 1
ATOM 10542 O O . ASP D 1 316 ? -27.543 91.351 22.870 1.00 42.08 349 ASP D O 1
ATOM 10547 N N . ILE D 1 317 ? -26.729 91.810 24.890 1.00 36.09 350 I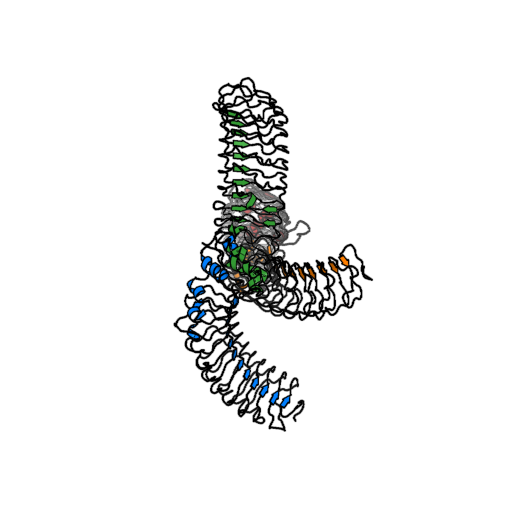LE D N 1
ATOM 10548 C CA . ILE D 1 317 ? -26.217 93.106 24.461 1.00 36.09 350 ILE D CA 1
ATOM 10549 C C . ILE D 1 317 ? -25.198 92.987 23.348 1.00 35.80 350 ILE D C 1
ATOM 10550 O O . ILE D 1 317 ? -25.307 93.644 22.327 1.00 35.78 350 ILE D O 1
ATOM 10555 N N . LEU D 1 318 ? -24.240 92.099 23.516 1.00 35.58 351 LEU D N 1
ATOM 10556 C CA . LEU D 1 318 ? -23.190 91.960 22.534 1.00 35.31 351 LEU D CA 1
ATOM 10557 C C . LEU D 1 318 ? -23.734 91.370 21.241 1.00 35.23 351 LEU D C 1
ATOM 10558 O O . LEU D 1 318 ? -23.315 91.751 20.160 1.00 35.10 351 LEU D O 1
ATOM 10563 N N . ASP D 1 319 ? -24.662 90.432 21.350 1.00 37.43 352 ASP D N 1
ATOM 10564 C CA . ASP D 1 319 ? -25.293 89.851 20.169 1.00 35.27 352 ASP D CA 1
ATOM 10565 C C . ASP D 1 319 ? -25.988 90.928 19.356 1.00 35.41 352 ASP D C 1
ATOM 10566 O O . ASP D 1 319 ? -25.974 90.902 18.134 1.00 35.32 352 ASP D O 1
ATOM 10571 N N . ALA D 1 320 ? -26.601 91.877 20.046 1.00 35.64 353 ALA D N 1
ATOM 10572 C CA . ALA D 1 320 ? -27.330 92.940 19.377 1.00 35.81 353 ALA D CA 1
ATOM 10573 C C . ALA D 1 320 ? -26.385 93.974 18.797 1.00 35.71 353 ALA D C 1
ATOM 10574 O O . ALA D 1 320 ? -26.578 94.441 17.679 1.00 35.73 353 ALA D O 1
ATOM 10576 N N . VAL D 1 321 ? -25.348 94.302 19.557 1.00 35.63 354 VAL D N 1
ATOM 10577 C CA . VAL D 1 321 ? -24.355 95.285 19.141 1.00 35.55 354 VAL D CA 1
ATOM 10578 C C . VAL D 1 321 ? -23.613 94.841 17.889 1.00 35.30 354 VAL D C 1
ATOM 10579 O O . VAL D 1 321 ? -23.426 95.619 16.962 1.00 35.31 354 VAL D O 1
ATOM 10583 N N . HIS D 1 322 ? -23.171 93.591 17.862 1.00 35.10 355 HIS D N 1
ATOM 10584 C CA . HIS D 1 322 ? -22.464 93.092 16.699 1.00 34.87 355 HIS D CA 1
ATOM 10585 C C . HIS D 1 322 ? -23.427 92.737 15.588 1.00 34.94 355 HIS D C 1
ATOM 10586 O O . HIS D 1 322 ? -23.053 92.687 14.429 1.00 34.83 355 HIS D O 1
ATOM 10593 N N . GLY D 1 323 ? -24.662 92.439 15.947 1.00 35.13 356 GLY D N 1
ATOM 10594 C CA . GLY D 1 323 ? -25.640 92.088 14.944 1.00 35.22 356 GLY D CA 1
ATOM 10595 C C . GLY D 1 323 ? -26.142 93.277 14.165 1.00 35.40 356 GLY D C 1
ATOM 10596 O O . GLY D 1 323 ? -26.268 93.214 12.948 1.00 35.39 356 GLY D O 1
ATOM 10597 N N . PHE D 1 324 ? -26.411 94.373 14.863 1.00 35.58 357 PHE D N 1
ATOM 10598 C CA . PHE D 1 324 ? -27.057 95.519 14.240 1.00 35.80 357 PHE D CA 1
ATOM 10599 C C . PHE D 1 324 ? -26.115 96.692 14.005 1.00 35.77 357 PHE D C 1
ATOM 10600 O O . PHE D 1 324 ? -26.564 97.796 13.716 1.00 35.98 357 PHE D O 1
ATOM 10608 N N . GLN D 1 325 ? -24.818 96.456 14.155 1.00 35.52 358 GLN D N 1
ATOM 10609 C CA . GLN D 1 325 ? -23.811 97.490 13.948 1.00 35.48 358 GLN D CA 1
ATOM 10610 C C . GLN D 1 325 ? -24.071 98.731 14.749 1.00 35.72 358 GLN D C 1
ATOM 10611 O O . GLN D 1 325 ? -24.038 99.825 14.215 1.00 35.85 358 GLN D O 1
ATOM 10617 N N . LEU D 1 326 ? -24.297 98.560 16.040 1.00 35.78 359 LEU D N 1
ATOM 10618 C CA . LEU D 1 326 ? -24.728 99.664 16.864 1.00 36.05 359 LEU D CA 1
ATOM 10619 C C . LEU D 1 326 ? -23.564 100.536 17.251 1.00 36.02 359 LEU D C 1
ATOM 10620 O O . LEU D 1 326 ? -23.735 101.721 17.489 1.00 36.25 359 LEU D O 1
ATOM 10625 N N . CYS D 1 327 ? -22.384 99.955 17.349 1.00 35.75 360 CYS D N 1
ATOM 10626 C CA . CYS D 1 327 ? -21.234 100.732 17.757 1.00 35.72 360 CYS D CA 1
ATOM 10627 C C . CYS D 1 327 ? -20.158 100.674 16.711 1.00 35.50 360 CYS D C 1
ATOM 10628 O O . CYS D 1 327 ? -20.264 99.917 15.757 1.00 35.34 360 CYS D O 1
ATOM 10631 N N . TRP D 1 328 ? -19.131 101.490 16.895 1.00 39.92 361 TRP D N 1
ATOM 10632 C CA . TRP D 1 328 ? -17.950 101.441 16.053 1.00 40.78 361 TRP D CA 1
ATOM 10633 C C . TRP D 1 328 ? -18.265 101.625 14.560 1.00 64.19 361 TRP D C 1
ATOM 10634 O O . TRP D 1 328 ? -18.578 102.729 14.099 1.00 55.18 361 TRP D O 1
#

Solvent-accessible surface area: 55699 Å² total; per-residue (Å²): 88,12,104,120,16,149,40,111,168,70,46,5,57,3,43,84,56,44,21,133,58,17,26,146,5,160,62,118,31,0,72,0,4,2,0,84,89,3,94,0,69,57,0,70,144,56,29,1,54,32,4,50,66,0,38,46,0,43,0,12,73,4,80,0,40,62,10,81,79,48,0,1,47,20,0,114,105,0,91,51,0,20,0,12,33,12,97,0,114,136,9,10,60,56,5,0,55,66,0,46,53,1,62,31,0,22,0,8,90,10,89,0,34,70,13,73,39,70,0,0,56,14,0,113,105,0,69,37,0,43,0,100,29,10,28,1,152,84,21,29,77,92,0,9,128,52,1,169,28,0,52,49,0,14,2,3,61,9,136,0,147,78,25,32,183,102,14,11,26,15,0,113,109,0,124,53,0,27,1,23,82,9,50,2,75,115,1,37,0,10,38,0,78,102,0,61,32,0,68,24,0,26,0,24,35,6,53,0,32,47,0,25,19,67,112,178,38,96,3,32,46,0,64,55,0,15,0,9,1,0,12,0,131,49,22,64,79,73,0,2,100,5,1,56,62,1,86,51,0,40,1,9,0,0,29,2,59,24,8,72,61,114,4,6,101,20,6,194,48,15,69,25,3,5,5,8,30,12,51,0,48,2,27,73,138,0,32,25,0,2,59,28,3,19,79,19,112,16,64,7,94,19,38,6,29,4,75,43,48,130,122,2,85,24,58,19,3,17,9,0,2,5,15,85,116,44,16,147,77,10,101,136,14,145,43,104,173,67,47,9,48,2,40,78,55,47,29,130,59,17,24,143,12,138,58,123,28,0,63,0,5,2,0,84,94,2,93,0,70,60,0,75,157,68,28,1,49,33,5,56,69,0,36,44,0,42,0,10,73,3,81,0,40,55,10,71,83,48,0,0,52,25,0,60,108,0,92,48,0,20,0,13,35,11,95,0,116,135,10,9,59,53,0,0,50,32,0,14,35,1,56,31,0,21,0,6,84,8,94,0,31,65,12,72,37,63,0,0,29,27,1,52,91,0,66,37,0,41,0,103,30,9,41,0,113,80,30,28,27,65,0,3,34,29,0,83,26,0,50,46,0,13,2,2,62,10,89,1,126,85,29,39,91,10,12,8,0,20,0,59,112,0,126,54,0,25,0,22,94,9,50,1,74,114,2,30,0,7,34,0,54,37,0,52,33,0,68,26,0,26,0,25,109,10,95,0,32,58,0,26,18,68,58,179,44,94,2,30,46,0,65,56,0,16,0,26,9,3,71,0,128,45,23,60,75,72,0,2,95,4,1,56,65,1,82,48,0,37,1,22,71,4,77,4,57,22,7,73,63,114,4,5,105,23,5,192,47,15,69,26,4,4,4,15,54,10,58,0,48,2,30,73,134,0,32,26,0,2,63,28,4,15,72,18,104,7,80,10,106,112,44,8,71,4,102,38,62,108,162,8,91,54,58,27,3,15,13,0,1,4,24,96,114,46,16,137,116,6,107,127,13,144,38,112,176,72,56,10,54,0,44,79,62,52,25,126,60,26,13,153,64,12,82,132,28,0,72,0,0,2,0,81,93,2,93,0,68,60,0,74,147,62,36,0,36,44,6,54,72,0,37,39,0,43,0,14,74,3,82,0,38,64,10,83,79,53,0,2,47,10,1,111,110,0,93,50,0,16,0,13,34,10,100,1,112,137,10,14,60,69,6,0,46,93,2,67,43,0,51,29,0,18,0,2,90,7,90,1,38,72,13,73,41,75,2,0,53,20,1,131,82,0,68,35,0,39,0,93,26,8,25,0,148,87,14,25,73,94,1,2,138,48,0,164,26,0,50,49,0,11,1,3,63,10,132,0,139,80,22,33,170,93,5,4,10,21,0,94,107,0,123,52,0,26,0,23,96,9,48,1,80,107,2,35,0,8,31,0,77,124,0,59,36,0,67,24,0,26,0,26,112,9,105,0,32,52,1,25,11,71,117,172,44,96,2,30,47,0,63,55,0,14,0,24,9,5,73,0,127,50,24,66,74,71,0,1,96,5,1,55,67,1,86,51,0,39,1,19,79,4,81,3,65,22,7,75,60,117,3,5,84,22,4,165,48,16,69,21,3,4,4,13,47,10,66,0,45,2,31,76,124,0,34,27,0,1,56,18,4,18,86,19,117,12,73,6,90,115,44,3,71,3,78,42,48,71,77,0,70,34,41,20,0,10,13,0,2,4,20,90,120,45,17,146,102,19,106,134,15,152,42,99,166,72,45,8,55,2,45,80,54,44,30,128,59,15,26,142,5,172,70,118,30,0,67,0,4,2,0,87,92,2,90,0,70,59,0,69,157,55,30,1,53,30,3,53,69,0,36,47,0,42,0,11,73,3,84,0,40,66,9,63,106,60,0,2,64,23,1,114,106,0,89,54,0,21,0,13,35,10,101,0,116,139,10,10,67,67,6,0,45,102,4,70,35,1,52,31,0,21,0,5,87,8,86,2,47,68,15,77,73,86,1,0,51,15,0,110,94,0,66,37,0,44,0,102,32,8,26,4,121,69,15,24,76,108,2,1,105,16,0,123,24,0,48,44,0,14,3,3,66,8,128,1,149,83,18,28,164,43,1,1,1,8,0,87,110,0,124,56,0,30,0,24,92,9,61,1,79,112,5,40,0,7,46,2,58,80,0,59,32,0,66,25,0,27,0,27,118,10,103,0,30,55,0,24,20,64,96,174,40,95,2,30,44,0,63,54,0,14,0,25,9,4,75,0,127,48,24,64,79,76,0,2,101,6,2,62,66,2,84,52,0,40,1,17,72,3,83,4,64,20,10,74,61,122,4,5,92,28,4,138,58,11,63,14,4,6,4,15,50,11,62,0,46,3,32,73,136,0,32,26,0,2,56,6,3,16,59,14,110,13,76,7,116,107,47,6,74,3,80,40,49,136,124,2,110,48,53,22,1,12,20,0,1,3,22,96,100,43,9,140

Sequence (1312 aa):
CPPKCRCEKLLFYCDSQGFHSVPNALDKGSLGLSLRHNHITELERDQFASFSQLTWLHLDHNQISTVKEDAFQGLYKLKELILSSNKIFYLPNTTFTQLINLQNLDLSFNQLSSLHPELFYGLRKLQTLHLRSNSLRTIPVRLFWDCRSLEFLDLSTNRLRSLARNGFAGLIKLRELHLEHNQLTKINFAHFLRLSSLHTLFLQWNKISNLTCGMEWTWGTLEKLDLTGNEIKAIDLTVFETMPNLKILLMDNNKLNSLDSKILNSLRSLTTVGLSGNLWECSARICALASWLGSFQGRWEHSILCHSPDHTQGEDILDAVHGFQLCWCPPKCRCEKLLFYCDSQGFHSVPNALDKGSLGLSLRHNHITELERDQFASFSQLTWLHLDHNQISTVKEDAFQGLYKLKELILSSNKIFYLPNTTFTQLINLQNLDLSFNQLSSLHPELFYGLRKLQTLHLRSNSLRTIPVRLFWDCRSLEFLDLSTNRLRSLARNGFAGLIKLRELHLEHNQLTKINFAHFLRLSSLHTLFLQWNKISNLTCGMEWTWGTLEKLDLTGNEIKAIDLTVFETMPNLKILLMDNNKLNSLDSKILNSLRSLTTVGLSGNLWECSARICALASWLGSFQGRWEHSILCHSPDHTQGEDILDAVHGFQLCWCPPKCRCEKLLFYCDSQGFHSVPNALDKGSLGLSLRHNHITELERDQFASFSQLTWLHLDHNQISTVKEDAFQGLYKLKELILSSNKIFYLPNTTFTQLINLQNLDLSFNQLSSLHPELFYGLRKLQTLHLRSNSLRTIPVRLFWDCRSLEFLDLSTNRLRSLARNGFAGLIKLRELHLEHNQLTKINFAHFLRLSSLHTLFLQWNKISNLTCGMEWTWGTLEKLDLTGNEIKAIDLTVFETMPNLKILLMDNNKLNSLDSKILNSLRSLTTVGLSGNLWECSARICALASWLGSFQGRWEHSILCHSPDHTQGEDILDAVHGFQLCWCPPKCRCEKLLFYCDSQGFHSVPNALDKGSLGLSLRHNHITELERDQFASFSQLTWLHLDHNQISTVKEDAFQGLYKLKELILSSNKIFYLPNTTFTQLINLQNLDLSFNQLSSLHPELFYGLRKLQTLHLRSNSLRTIPVRLFWDCRSLEFLDLSTNRLRSLARNGFAGLIKLRELHLEHNQLTKINFAHFLRLSSLHTLFLQWNKISNLTCGMEWTWGTLEKLDLTGNEIKAIDLTVFETMPNLKILLMDNNKLNSLDSKILNSLRSLTTVGLSGNLWECSARICALASWLGSFQGRWEHSILCHSPDHTQGEDILDAVHGFQLCW

Foldseek 3Di:
DDPCWDDPDLAIANEPDADQADDDDPDQARQEYAHYQYAHAEQDACSNVSNLNHQEYHDANYAHAYYDANSPPNNQNHAYYAHAHYAYADDDQRHCQSNQNHAEYAHAHYAHAADDLNNCPNNQNYAEYHHHHYAHADYDQNNQQRPQHYAYYAPAQYAHAEQDQAGPHNQQQHAEYHHDNYAYAEDAPCSCVNNQQYAYYEHDHYAYAEAHHDDDAANARHAEYHHEAYAYAYYDLCNLVNYQQHAYEEYANYAHAEDDLSNLVSVPNYQEYEHANYAYALALRRPSVLVSVVVDDHDYDDFHAYHDDPVRGPHGSNCCCVVPVRYD/DDPCWDDPDLAIANEQDADQADDDDPDLARQEYEHYQYAHAEQDACRNVSNLNHAEYADANYAHAYYDANSVANNQNHAYYHHEQYAYADDDQRRCQNHQNHAYYAHYHYAHAADDLNNCPNNQRHAEYHHYQYAHADYDLNNQQRPQHYAYYAPAQYAHAEADQQRDHNQARHAEYHHDHYAYAEDAPNSCVNPQQYAEYEHDQYAYAEYHYDDDAANARHAYYAHHQYAHAYYDLCRLVNYQNHAYYEHAQYAHAEDDLSNLVSVPNYQEYEAANYAYALALRRVSVLVSVVVDDHDYDDAHAHNDDPPRGPHGSNCCCVVVVRYD/DDPCWDDDDLAIANEDDQDQADDDVRDLARQEYAYYQYAHAEQDACRNLSNLNHAEYHYANYAHAYYDDNSPPNNQNYAYYAHDHYAYADDDQRRCQNNQNHAYYEHAHYAYAADDQNNCPNNANHAEYAHHHYAHADYDQNNQQRPQHHAYYHPAQYAHAEADQNRPHNQARHAEYHHDHYAYAEDAPNSVVNNQQYAYYHHEHYAYAEYHHDDDAANARHAEYAHHQYAYAYYDLCNLVNYQQHAYEEYEQYAYAEDDLSNLVSCPNYQEYEQANYAYALALRRPSVLVSVVVDDHDYDDFHAHCDDPVRGPPGSNCCCVVVVRYD/DDPCWDDDDLEIANEPDADQADDDDPDQARQEYEYAQYAHAEQDACSNVSNQNHAEYHDANYAHADYDPNSVPRNCNYAYYAHAHYAYADDDQCNCQRNQNHAEYHHEHYAHAADDLANCHNNQNHAEYHHHHYAHADARQCSCQRPQRHAYYEPDQYAHADAAQNRCHNQQRHAEYHHANYAYAEDAPNSCVNPQQYAEYHHEHYAYAEYHHDDQAANARHAYYAHEQYAHAYYDLCNLVRYQNHAEYEYAQYAYAEDDLSNLVSVQNYQEYYYANYAYALALRRVSVLVSVVVHDHDYDDFHAHCDDPVRHPHGNNCCCVVVVRYD

GO terms:
  GO:0005515 protein binding (F, IPI)
  GO:0099634 postsynaptic specialization membrane (C, IMP)
  GO:0098982 GABA-ergic synapse (C, IMP)
  GO:0099634 postsynaptic specialization membrane (C, IDA)
  GO:0098982 GABA-ergic synapse (C, IDA)

CATH classification: 3.80.10.10